Protein 6SCZ (pdb70)

Solvent-accessible surface area: 25961 Å² total; per-residue (Å²): 135,86,30,2,32,4,40,0,48,3,25,7,0,54,76,0,0,133,28,0,60,103,70,3,58,204,13,43,2,2,0,8,0,28,24,67,0,15,18,1,5,15,24,72,0,0,77,14,0,45,60,0,35,7,46,11,0,0,0,0,15,11,109,39,0,52,57,1,41,90,80,55,11,122,20,51,0,1,0,26,11,8,45,49,62,35,82,0,4,70,0,14,118,27,93,4,18,1,0,0,15,36,54,66,18,1,78,42,0,46,117,0,14,84,145,33,56,121,69,0,23,0,1,0,16,3,24,2,10,6,16,14,13,15,4,15,98,89,85,2,52,55,0,0,58,33,0,96,123,5,52,91,133,106,12,5,116,6,36,0,0,2,2,42,1,0,54,23,61,52,17,65,50,82,30,4,46,54,0,8,120,110,0,71,60,10,47,49,74,1,119,145,42,64,3,79,27,86,19,1,3,0,0,13,3,3,2,0,12,31,32,82,102,15,34,47,71,4,0,10,0,5,2,0,0,0,1,6,14,1,10,52,103,109,39,92,39,44,3,45,19,2,4,14,0,21,4,25,0,13,40,26,37,86,7,71,53,55,69,7,0,1,37,12,45,77,54,102,2,106,126,91,5,26,0,0,1,0,1,0,0,9,16,7,3,0,23,38,39,0,24,57,124,2,64,0,9,0,84,61,85,102,0,56,6,7,7,82,3,5,10,6,9,3,2,0,17,6,12,73,37,134,99,62,7,56,78,46,40,75,0,6,0,2,1,31,25,137,132,41,5,6,34,2,49,54,3,0,98,68,31,58,19,48,6,36,13,0,2,12,3,25,48,65,42,10,58,89,27,63,86,114,79,138,44,2,38,4,29,0,40,3,24,6,0,53,74,0,0,108,20,0,98,140,74,9,53,196,17,94,3,2,0,8,0,24,23,70,0,16,14,0,4,14,26,73,0,0,80,23,0,43,66,1,35,8,27,10,0,0,0,0,14,6,110,39,0,50,57,1,42,90,81,55,11,120,20,52,0,1,0,22,7,7,33,56,82,39,74,2,4,62,0,6,106,27,81,5,17,0,0,0,13,36,73,185,30,0,58,76,0,38,114,0,14,87,151,35,66,93,68,0,24,0,1,0,13,2,29,2,13,8,12,13,16,13,6,18,87,86,109,0,40,54,2,0,43,19,0,88,106,2,45,91,130,114,15,8,111,11,28,0,0,2,1,42,0,0,47,24,62,47,20,70,46,75,27,3,47,51,0,9,120,113,0,76,56,7,52,53,40,2,124,127,54,60,9,88,25,84,18,4,2,0,0,12,2,2,1,0,12,32,31,84,103,17,38,50,71,2,0,11,0,4,3,0,0,0,1,7,15,2,14,56,108,110,38,94,38,45,3,48,21,1,5,6,0,26,4,28,0,10,41,37,34,86,4,102,57,54,52,6,0,0,39,11,46,81,54,102,2,109,56,88,7,32,0,0,1,0,2,0,0,9,16,6,2,0,21,40,46,0,25,50,118,1,64,0,12,0,79,63,88,105,0,59,6,7,6,80,3,5,9,7,12,2,1,0,28,4,18,113,167,62,72,11,58,81,47,41,76,0,6,0,2,0,32,25,139,128,40,5,6,34,2,50,57,3,0,98,53,33,57,17,47,7,35,10,0,2,12,4,24,47,65,38,10,58,91,31,58,80,112,88

GO terms:
  GO:0030170 pyridoxal phosphate binding (F, IDA)
  GO:0008784 alanine racemase activity (F, IDA)
  GO:0030632 D-alanine biosynthetic process (P, IDA)
  GO:0009252 peptidoglycan biosynthetic process (P, IDA)
  GO:0005515 protein binding (F, IPI)

Structure (mmCIF, N/CA/C/O backbone):
data_6SCZ
#
_entry.id   6SCZ
#
_cell.length_a   164.178
_cell.length_b   164.178
_cell.length_c   57.742
_cell.angle_alpha   90.000
_cell.angle_beta   90.000
_cell.angle_gamma   90.000
#
_symmetry.space_group_name_H-M   'P 41 21 2'
#
loop_
_entity.id
_entity.type
_entity.pdbx_description
1 polymer 'Alanine racemase'
2 non-polymer GLYCEROL
3 non-polymer 'CALCIUM ION'
4 non-polymer 'CHLORIDE ION'
5 non-polymer 1,2-ETHANEDIOL
6 non-polymer DI(HYDROXYETHYL)ETHER
7 non-polymer 'polyethylene glycol'
8 non-polymer (~{E})-[2-methyl-3-oxidanyl-5-(phosphonooxymethyl)pyridin-4-yl]methylidene-[(4~{R})-3-oxidanylidene-1,2-oxazolidin-4-yl]azanium
9 non-polymer [2-methyl-3-oxidanyl-5-(phosphonooxymethyl)pyridin-4-yl]methyl-(3-oxidanyl-1,2-oxazol-4-yl)azanium
10 non-polymer 2-AMINO-2-HYDROXYMETHYL-PROPANE-1,3-DIOL
11 water water
#
loop_
_atom_site.group_PDB
_atom_site.id
_atom_site.type_symbol
_atom_site.label_atom_id
_atom_site.label_alt_id
_atom_site.label_comp_id
_atom_site.label_asym_id
_atom_site.label_entity_id
_atom_site.label_seq_id
_atom_site.pdbx_PDB_ins_code
_atom_site.Cartn_x
_atom_site.Cartn_y
_atom_site.Cartn_z
_atom_site.occupancy
_atom_site.B_iso_or_equiv
_atom_site.auth_seq_id
_atom_site.auth_comp_id
_atom_site.auth_asym_id
_atom_site.auth_atom_id
_atom_site.pdbx_PDB_model_num
ATOM 1 N N . GLY A 1 12 ? -14.72547 33.41718 16.06045 1.000 57.32529 11 GLY A N 1
ATOM 2 C CA . GLY A 1 12 ? -15.94744 34.01847 15.55378 1.000 56.78838 11 GLY A CA 1
ATOM 3 C C . GLY A 1 12 ? -15.71533 34.77338 14.25824 1.000 55.90143 11 GLY A C 1
ATOM 4 O O . GLY A 1 12 ? -15.86593 35.99127 14.20485 1.000 56.58836 11 GLY A O 1
ATOM 7 N N . LEU A 1 13 ? -15.34199 34.04738 13.20690 1.000 52.91160 12 LEU A N 1
ATOM 8 C CA . LEU A 1 13 ? -15.03133 34.65868 11.92258 1.000 50.06916 12 LEU A CA 1
ATOM 9 C C . LEU A 1 13 ? -16.27633 34.74443 11.04967 1.000 46.95036 12 LEU A C 1
ATOM 10 O O . LEU A 1 13 ? -17.11020 33.83423 11.03283 1.000 46.28449 12 LEU A O 1
ATOM 26 N N . LEU A 1 14 ? -16.38787 35.85318 10.32159 1.000 43.52101 13 LEU A N 1
ATOM 27 C CA . LEU A 1 14 ? -17.50406 36.04341 9.40606 1.000 39.76266 13 LEU A CA 1
ATOM 28 C C . LEU A 1 14 ? -17.40533 35.09297 8.21626 1.000 33.75405 13 LEU A C 1
ATOM 29 O O . LEU A 1 14 ? -18.41468 34.56375 7.73286 1.000 34.59362 13 LEU A O 1
ATOM 45 N N . ALA A 1 15 ? -16.19720 34.87024 7.72777 1.000 27.61648 14 ALA A N 1
ATOM 46 C CA . ALA A 1 15 ? -15.97412 33.95966 6.62076 1.000 23.28440 14 ALA A CA 1
ATOM 47 C C . ALA A 1 15 ? -14.53314 33.49026 6.70969 1.000 22.34217 14 ALA A C 1
ATOM 48 O O . ALA A 1 15 ? -13.68986 34.14257 7.33347 1.000 24.45291 14 ALA A O 1
ATOM 55 N N . GLU A 1 16 ? -14.25365 32.34342 6.10119 1.000 23.07121 15 GLU A N 1
ATOM 56 C CA . GLU A 1 16 ? -12.89327 31.84515 6.16611 1.000 25.17935 15 GLU A CA 1
ATOM 57 C C . GLU A 1 16 ? -12.57691 30.97828 4.95811 1.000 22.97646 15 GLU A C 1
ATOM 58 O O . GLU A 1 16 ? -13.46569 30.39882 4.31968 1.000 22.79221 15 GLU A O 1
ATOM 70 N N . ALA A 1 17 ? -11.28803 30.95329 4.62734 1.000 23.75285 16 ALA A N 1
ATOM 71 C CA . ALA A 1 17 ? -10.71510 30.00601 3.68242 1.000 24.97668 16 ALA A CA 1
ATOM 72 C C . ALA A 1 17 ? -9.91362 29.04694 4.55254 1.000 24.46347 16 ALA A C 1
ATOM 73 O O . ALA A 1 17 ? -8.77054 29.32086 4.93615 1.000 24.76876 16 ALA A O 1
ATOM 80 N N . MET A 1 18 ? -10.54238 27.93067 4.87848 1.000 25.28461 17 MET A N 1
ATOM 81 C CA A MET A 1 18 ? -9.91980 26.92569 5.72581 0.720 25.89522 17 MET A CA 1
ATOM 82 C CA B MET A 1 18 ? -9.94697 26.90617 5.72630 0.280 26.30579 17 MET A CA 1
ATOM 83 C C . MET A 1 18 ? -9.05568 26.00105 4.88448 1.000 25.96627 17 MET A C 1
ATOM 84 O O . MET A 1 18 ? -9.55119 25.31191 3.98793 1.000 26.67426 17 MET A O 1
ATOM 111 N N . VAL A 1 19 ? -7.76049 25.99047 5.18505 1.000 25.97417 18 VAL A N 1
ATOM 112 C CA . VAL A 1 19 ? -6.77951 25.15848 4.50326 1.000 26.71637 18 VAL A CA 1
ATOM 113 C C . VAL A 1 19 ? -6.51728 23.95163 5.38568 1.000 27.95336 18 VAL A C 1
ATOM 114 O O . VAL A 1 19 ? -5.99563 24.08755 6.49804 1.000 30.11412 18 VAL A O 1
ATOM 127 N N . ASP A 1 20 ? -6.85110 22.77000 4.88481 1.000 29.10348 19 ASP A N 1
ATOM 128 C CA . ASP A 1 20 ? -6.64713 21.53316 5.62805 1.000 28.04285 19 ASP A CA 1
ATOM 129 C C . ASP A 1 20 ? -5.22594 21.05864 5.36993 1.000 29.12981 19 ASP A C 1
ATOM 130 O O . ASP A 1 20 ? -4.91698 20.56425 4.28500 1.000 29.55091 19 ASP A O 1
ATOM 139 N N . LEU A 1 21 ? -4.36096 21.20607 6.36120 1.000 30.40101 20 LEU A N 1
ATOM 140 C CA . LEU A 1 21 ? -2.97671 20.79532 6.16723 1.000 30.78264 20 LEU A CA 1
ATOM 141 C C . LEU A 1 21 ? -2.82894 19.27933 6.08977 1.000 30.98004 20 LEU A C 1
ATOM 142 O O . LEU A 1 21 ? -1.82589 18.79779 5.55368 1.000 32.18806 20 LEU A O 1
ATOM 158 N N . GLY A 1 22 ? -3.79478 18.51174 6.60846 1.000 31.78012 21 GLY A N 1
ATOM 159 C CA . GLY A 1 22 ? -3.78350 17.08492 6.35673 1.000 31.66694 21 GLY A CA 1
ATOM 160 C C . GLY A 1 22 ? -4.01422 16.75953 4.89903 1.000 31.85119 21 GLY A C 1
ATOM 161 O O . GLY A 1 22 ? -3.47740 15.77539 4.38524 1.000 32.86709 21 GLY A O 1
ATOM 165 N N . ALA A 1 23 ? -4.82463 17.56696 4.21209 1.000 30.18256 22 ALA A N 1
ATOM 166 C CA . ALA A 1 23 ? -4.96633 17.38383 2.77827 1.000 29.16139 22 ALA A CA 1
ATOM 167 C C . ALA A 1 23 ? -3.66130 17.70870 2.06659 1.000 28.29289 22 ALA A C 1
ATOM 168 O O . ALA A 1 23 ? -3.25513 16.98924 1.15066 1.000 31.30636 22 ALA A O 1
ATOM 175 N N . ILE A 1 24 ? -3.01308 18.81138 2.44421 1.000 28.57447 23 ILE A N 1
ATOM 176 C CA . ILE A 1 24 ? -1.71531 19.14613 1.85082 1.000 29.17455 23 ILE A CA 1
ATOM 177 C C . ILE A 1 24 ? -0.75258 17.97223 1.99284 1.000 29.80621 23 ILE A C 1
ATOM 178 O O . ILE A 1 24 ? -0.09660 17.56142 1.02717 1.000 30.19835 23 ILE A O 1
ATOM 194 N N . GLU A 1 25 ? -0.65517 17.42083 3.20609 1.000 30.55366 24 GLU A N 1
ATOM 195 C CA . GLU A 1 25 ? 0.23327 16.28188 3.45762 1.000 32.18283 24 GLU A CA 1
ATOM 196 C C . GLU A 1 25 ? -0.10866 15.11747 2.54212 1.000 33.00133 24 GLU A C 1
ATOM 197 O O . GLU A 1 25 ? 0.76746 14.53669 1.88908 1.000 33.53559 24 GLU A O 1
ATOM 209 N N . HIS A 1 26 ? -1.39320 14.75665 2.49496 1.000 31.33269 25 HIS A N 1
ATOM 210 C CA . HIS A 1 26 ? -1.83651 13.70292 1.59740 1.000 29.33774 25 HIS A CA 1
ATOM 211 C C . HIS A 1 26 ? -1.39199 13.96609 0.17358 1.000 29.97728 25 HIS A C 1
ATOM 212 O O . HIS A 1 26 ? -0.89172 13.06268 -0.50105 1.000 32.22753 25 HIS A O 1
ATOM 226 N N . ASN A 1 27 ? -1.62295 15.18892 -0.32420 1.000 27.46119 26 ASN A N 1
ATOM 227 C CA . ASN A 1 27 ? -1.33991 15.46382 -1.72320 1.000 27.21906 26 ASN A CA 1
ATOM 228 C C . ASN A 1 27 ? 0.15182 15.38218 -2.00390 1.000 27.31381 26 ASN A C 1
ATOM 229 O O . ASN A 1 27 ? 0.56566 14.92283 -3.07384 1.000 28.81396 26 ASN A O 1
ATOM 240 N N . VAL A 1 28 ? 0.96944 15.81976 -1.05228 1.000 28.69817 27 VAL A N 1
ATOM 241 C CA . VAL A 1 28 ? 2.41550 15.76312 -1.25863 1.000 30.58260 27 VAL A CA 1
ATOM 242 C C . VAL A 1 28 ? 2.89652 14.31388 -1.26593 1.000 31.04846 27 VAL A C 1
ATOM 243 O O . VAL A 1 28 ? 3.75761 13.94431 -2.07259 1.000 32.87235 27 VAL A O 1
ATOM 256 N N . ARG A 1 29 ? 2.32655 13.46319 -0.39965 1.000 31.15900 28 ARG A N 1
ATOM 257 C CA A ARG A 1 29 ? 2.70298 12.05339 -0.41446 0.520 31.25377 28 ARG A CA 1
ATOM 258 C CA B ARG A 1 29 ? 2.67420 12.04226 -0.40404 0.480 30.54052 28 ARG A CA 1
ATOM 259 C C . ARG A 1 29 ? 2.28827 11.38736 -1.72395 1.000 31.79592 28 ARG A C 1
ATOM 260 O O . ARG A 1 29 ? 3.03720 10.56770 -2.26764 1.000 33.35925 28 ARG A O 1
ATOM 301 N N . VAL A 1 30 ? 1.10909 11.73217 -2.25242 1.000 30.73788 29 VAL A N 1
ATOM 302 C CA . VAL A 1 30 ? 0.69253 11.21464 -3.55398 1.000 29.59041 29 VAL A CA 1
ATOM 303 C C . VAL A 1 30 ? 1.66551 11.66112 -4.64442 1.000 30.71159 29 VAL A C 1
ATOM 304 O O . VAL A 1 30 ? 2.05898 10.87658 -5.51791 1.000 31.30637 29 VAL A O 1
ATOM 317 N N . LEU A 1 31 ? 2.03838 12.93920 -4.63538 1.000 31.89328 30 LEU A N 1
ATOM 318 C CA . LEU A 1 31 ? 2.91310 13.43928 -5.68291 1.000 30.26153 30 LEU A CA 1
ATOM 319 C C . LEU A 1 31 ? 4.26939 12.75176 -5.62532 1.000 31.07741 30 LEU A C 1
ATOM 320 O O . LEU A 1 31 ? 4.86931 12.43703 -6.66095 1.000 33.33029 30 LEU A O 1
ATOM 336 N N . ARG A 1 32 ? 4.76076 12.52235 -4.41481 1.000 30.72212 31 ARG A N 1
ATOM 337 C CA . ARG A 1 32 ? 6.04467 11.85440 -4.23624 1.000 33.22503 31 ARG A CA 1
ATOM 338 C C . ARG A 1 32 ? 6.02222 10.42979 -4.76731 1.000 34.41203 31 ARG A C 1
ATOM 339 O O . ARG A 1 32 ? 7.04220 9.92707 -5.26330 1.000 36.40698 31 ARG A O 1
ATOM 352 N N . GLU A 1 33 ? 4.89569 9.73474 -4.60648 1.000 33.92776 32 GLU A N 1
ATOM 353 C CA . GLU A 1 33 ? 4.78865 8.38893 -5.16009 1.000 34.71208 32 GLU A CA 1
ATOM 354 C C . GLU A 1 33 ? 4.89213 8.44482 -6.67343 1.000 35.79113 32 GLU A C 1
ATOM 355 O O . GLU A 1 33 ? 5.65680 7.69495 -7.28973 1.000 37.98612 32 GLU A O 1
ATOM 364 N N . HIS A 1 34 ? 4.14907 9.36616 -7.28893 1.000 32.35915 33 HIS A N 1
ATOM 365 C CA . HIS A 1 34 ? 4.21726 9.50687 -8.73432 1.000 34.13830 33 HIS A CA 1
ATOM 366 C C . HIS A 1 34 ? 5.59685 9.95480 -9.18898 1.000 33.71722 33 HIS A C 1
ATOM 367 O O . HIS A 1 34 ? 5.99190 9.66150 -10.32017 1.000 36.32276 33 HIS A O 1
ATOM 381 N N . ALA A 1 35 ? 6.33169 10.67912 -8.33948 1.000 32.76183 34 ALA A N 1
ATOM 382 C CA . ALA A 1 35 ? 7.63147 11.20578 -8.74188 1.000 33.29874 34 ALA A CA 1
ATOM 383 C C . ALA A 1 35 ? 8.67277 10.09832 -8.92807 1.000 35.12789 34 ALA A C 1
ATOM 384 O O . ALA A 1 35 ? 9.70151 10.32344 -9.57402 1.000 36.46752 34 ALA A O 1
ATOM 391 N N . GLY A 1 36 ? 8.42673 8.91050 -8.40435 1.000 34.61731 35 GLY A N 1
ATOM 392 C CA . GLY A 1 36 ? 9.38090 7.82668 -8.60528 1.000 34.44624 35 GLY A CA 1
ATOM 393 C C . GLY A 1 36 ? 10.75134 8.14220 -8.01463 1.000 35.45951 35 GLY A C 1
ATOM 394 O O . GLY A 1 36 ? 10.89509 8.38409 -6.80199 1.000 34.32780 35 GLY A O 1
ATOM 398 N N . HIS A 1 37 ? 11.78457 8.11288 -8.87781 1.000 35.68058 36 HIS A N 1
ATOM 399 C CA . HIS A 1 37 ? 13.16718 8.34106 -8.46950 1.000 34.73312 36 HIS A CA 1
ATOM 400 C C . HIS A 1 37 ? 13.50884 9.81307 -8.32198 1.000 33.10661 36 HIS A C 1
ATOM 401 O O . HIS A 1 37 ? 14.63642 10.12137 -7.93325 1.000 31.00373 36 HIS A O 1
ATOM 415 N N . ALA A 1 38 ? 12.56879 10.71897 -8.60025 1.000 33.57772 37 ALA A N 1
ATOM 416 C CA . ALA A 1 38 ? 12.81571 12.15733 -8.53982 1.000 33.73036 37 ALA A CA 1
ATOM 417 C C . ALA A 1 38 ? 12.43847 12.73073 -7.17306 1.000 35.33059 37 ALA A C 1
ATOM 418 O O . ALA A 1 38 ? 11.55376 12.21364 -6.48827 1.000 39.02569 37 ALA A O 1
ATOM 425 N N . GLN A 1 39 ? 13.13133 13.79795 -6.77164 1.000 35.29105 38 GLN A N 1
ATOM 426 C CA . GLN A 1 39 ? 12.73834 14.57740 -5.60357 1.000 32.09598 38 GLN A CA 1
ATOM 427 C C . GLN A 1 39 ? 11.69363 15.61836 -6.01021 1.000 31.61431 38 GLN A C 1
ATOM 428 O O . GLN A 1 39 ? 11.44234 15.84747 -7.19491 1.000 33.09080 38 GLN A O 1
ATOM 432 N N . LEU A 1 40 ? 11.12359 16.29402 -5.01518 1.000 30.07994 39 LEU A N 1
ATOM 433 C CA . LEU A 1 40 ? 9.94505 17.13118 -5.22445 1.000 31.23532 39 LEU A CA 1
ATOM 434 C C . LEU A 1 40 ? 10.18869 18.54992 -4.71592 1.000 29.14298 39 LEU A C 1
ATOM 435 O O . LEU A 1 40 ? 10.55017 18.74682 -3.55199 1.000 30.45100 39 LEU A O 1
ATOM 451 N N . MET A 1 41 ? 9.96758 19.53739 -5.58528 1.000 27.49540 40 MET A N 1
ATOM 452 C CA . MET A 1 41 ? 9.99622 20.95012 -5.21995 1.000 24.62929 40 MET A CA 1
ATOM 453 C C . MET A 1 41 ? 8.54986 21.42772 -5.20664 1.000 25.17670 40 MET A C 1
ATOM 454 O O . MET A 1 41 ? 7.89590 21.42453 -6.25153 1.000 26.30314 40 MET A O 1
ATOM 468 N N . ALA A 1 42 ? 8.06830 21.83501 -4.03503 1.000 25.60833 41 ALA A N 1
ATOM 469 C CA . ALA A 1 42 ? 6.69486 22.30853 -3.87665 1.000 25.87415 41 ALA A CA 1
ATOM 470 C C . ALA A 1 42 ? 6.60829 23.77203 -4.27158 1.000 24.19765 41 ALA A C 1
ATOM 471 O O . ALA A 1 42 ? 7.33191 24.60768 -3.72322 1.000 24.66084 41 ALA A O 1
ATOM 478 N N . VAL A 1 43 ? 5.71133 24.09571 -5.19562 1.000 24.27923 42 VAL A N 1
ATOM 479 C CA . VAL A 1 43 ? 5.59723 25.46274 -5.69421 1.000 23.76073 42 VAL A CA 1
ATOM 480 C C . VAL A 1 43 ? 4.60889 26.22779 -4.82224 1.000 23.68970 42 VAL A C 1
ATOM 481 O O . VAL A 1 43 ? 3.42542 25.87666 -4.75303 1.000 25.87150 42 VAL A O 1
ATOM 494 N N . VAL A 1 44 ? 5.10204 27.26355 -4.13972 1.000 23.98708 43 VAL A N 1
ATOM 495 C CA . VAL A 1 44 ? 4.31371 27.99506 -3.15631 1.000 23.28437 43 VAL A CA 1
ATOM 496 C C . VAL A 1 44 ? 4.30000 29.48765 -3.48167 1.000 22.23689 43 VAL A C 1
ATOM 497 O O . VAL A 1 44 ? 4.08064 30.32560 -2.60160 1.000 23.17645 43 VAL A O 1
ATOM 510 N N . LYS A 1 45 ? 4.49116 29.82895 -4.75501 1.000 22.41848 44 LYS A N 1
ATOM 511 C CA . LYS A 1 45 ? 4.36171 31.21338 -5.19262 1.000 20.84988 44 LYS A CA 1
ATOM 512 C C . LYS A 1 45 ? 2.92491 31.70121 -4.97342 1.000 20.56825 44 LYS A C 1
ATOM 513 O O . LYS A 1 45 ? 2.00025 30.91939 -4.69829 1.000 20.64722 44 LYS A O 1
ATOM 532 N N . ALA A 1 46 ? 2.74986 33.02025 -5.11498 1.000 19.68922 45 ALA A N 1
ATOM 533 C CA . ALA A 1 46 ? 1.44649 33.67781 -4.97629 1.000 21.06042 45 ALA A CA 1
ATOM 534 C C . ALA A 1 46 ? 0.82726 33.35264 -3.62003 1.000 20.79987 45 ALA A C 1
ATOM 535 O O . ALA A 1 46 ? -0.36293 33.03929 -3.50612 1.000 20.62353 45 ALA A O 1
ATOM 542 N N . ASP A 1 47 ? 1.66522 33.40466 -2.58411 1.000 22.46585 46 ASP A N 1
ATOM 543 C CA . ASP A 1 47 ? 1.27590 33.06410 -1.21853 1.000 23.69755 46 ASP A CA 1
ATOM 544 C C . ASP A 1 47 ? 0.63314 31.67897 -1.15531 1.000 22.36848 46 ASP A C 1
ATOM 545 O O . ASP A 1 47 ? -0.46591 31.49007 -0.62803 1.000 23.51334 46 ASP A O 1
ATOM 554 N N . GLY A 1 48 ? 1.34142 30.69498 -1.69816 1.000 22.94484 47 GLY A N 1
ATOM 555 C CA . GLY A 1 48 ? 0.83684 29.32610 -1.69971 1.000 21.40785 47 GLY A CA 1
ATOM 556 C C . GLY A 1 48 ? -0.43133 29.15516 -2.51076 1.000 20.80775 47 GLY A C 1
ATOM 557 O O . GLY A 1 48 ? -1.34463 28.43291 -2.08619 1.000 21.47626 47 GLY A O 1
ATOM 561 N N . TYR A 1 49 ? -0.50661 29.79353 -3.68263 1.000 20.68407 48 TYR A N 1
ATOM 562 C CA . TYR A 1 49 ? -1.73593 29.79959 -4.47151 1.000 20.27347 48 TYR A CA 1
ATOM 563 C C . TYR A 1 49 ? -2.91738 30.19156 -3.58927 1.000 19.81554 48 TYR A C 1
ATOM 564 O O . TYR A 1 49 ? -3.99528 29.59510 -3.65669 1.000 19.36022 48 TYR A O 1
ATOM 582 N N . GLY A 1 50 ? -2.70240 31.18443 -2.72839 1.000 20.03399 49 GLY A N 1
ATOM 583 C CA . GLY A 1 50 ? -3.74192 31.67104 -1.84453 1.000 20.87619 49 GLY A CA 1
ATOM 584 C C . GLY A 1 50 ? -3.96124 30.86103 -0.58342 1.000 21.46573 49 GLY A C 1
ATOM 585 O O . GLY A 1 50 ? -4.83578 31.23220 0.22124 1.000 21.35518 49 GLY A O 1
ATOM 589 N N . HIS A 1 51 ? -3.22078 29.75450 -0.39443 1.000 21.90528 50 HIS A N 1
ATOM 590 C CA . HIS A 1 51 ? -3.38927 28.86585 0.75634 1.000 24.29237 50 HIS A CA 1
ATOM 591 C C . HIS A 1 51 ? -2.42806 29.17676 1.90333 1.000 25.12932 50 HIS A C 1
ATOM 592 O O . HIS A 1 51 ? -2.56007 28.58600 2.98255 1.000 25.54252 50 HIS A O 1
ATOM 606 N N . GLY A 1 52 ? -1.47966 30.09001 1.69168 1.000 24.14501 51 GLY A N 1
ATOM 607 C CA . GLY A 1 52 ? -0.46108 30.44555 2.66424 1.000 25.73992 51 GLY A CA 1
ATOM 608 C C . GLY A 1 52 ? 0.86943 29.78470 2.36980 1.000 25.66889 51 GLY A C 1
ATOM 609 O O . GLY A 1 52 ? 1.04048 28.60018 2.66253 1.000 26.63739 51 GLY A O 1
ATOM 613 N N . ALA A 1 53 ? 1.80501 30.53340 1.77403 1.000 26.85321 52 ALA A N 1
ATOM 614 C CA . ALA A 1 53 ? 3.08233 29.95811 1.35820 1.000 25.89524 52 ALA A CA 1
ATOM 615 C C . ALA A 1 53 ? 3.80515 29.29918 2.52476 1.000 27.30854 52 ALA A C 1
ATOM 616 O O . ALA A 1 53 ? 4.30225 28.17390 2.41063 1.000 28.78238 52 ALA A O 1
ATOM 623 N N . THR A 1 54 ? 3.89069 29.99044 3.65293 1.000 28.07178 53 THR A N 1
ATOM 624 C CA . THR A 1 54 ? 4.69618 29.48070 4.75788 1.000 30.05362 53 THR A CA 1
ATOM 625 C C . THR A 1 54 ? 4.08719 28.22009 5.36471 1.000 31.51167 53 THR A C 1
ATOM 626 O O . THR A 1 54 ? 4.78552 27.22036 5.56091 1.000 32.75918 53 THR A O 1
ATOM 637 N N . ARG A 1 55 ? 2.78690 28.23969 5.67396 1.000 31.28796 54 ARG A N 1
ATOM 638 C CA A ARG A 1 55 ? 2.18105 27.06916 6.29951 0.380 31.77488 54 ARG A CA 1
ATOM 639 C CA B ARG A 1 55 ? 2.16804 27.07059 6.29562 0.620 31.53538 54 ARG A CA 1
ATOM 640 C C . ARG A 1 55 ? 2.16178 25.88116 5.34603 1.000 32.00383 54 ARG A C 1
ATOM 641 O O . ARG A 1 55 ? 2.44182 24.74678 5.75677 1.000 31.94593 54 ARG A O 1
ATOM 682 N N . VAL A 1 56 ? 1.85353 26.11594 4.07115 1.000 30.92476 55 VAL A N 1
ATOM 683 C CA . VAL A 1 56 ? 1.90851 25.02045 3.11318 1.000 31.68800 55 VAL A CA 1
ATOM 684 C C . VAL A 1 56 ? 3.34055 24.51344 2.96641 1.000 31.93804 55 VAL A C 1
ATOM 685 O O . VAL A 1 56 ? 3.56899 23.30613 2.85969 1.000 31.90645 55 VAL A O 1
ATOM 698 N N . ALA A 1 57 ? 4.32215 25.42229 2.91289 1.000 31.11690 56 ALA A N 1
ATOM 699 C CA . ALA A 1 57 ? 5.71333 24.99613 2.75333 1.000 31.24586 56 ALA A CA 1
ATOM 700 C C . ALA A 1 57 ? 6.15453 24.08937 3.89996 1.000 31.96435 56 ALA A C 1
ATOM 701 O O . ALA A 1 57 ? 6.77277 23.03807 3.68596 1.000 33.26977 56 ALA A O 1
ATOM 708 N N . GLN A 1 58 ? 5.87912 24.50112 5.13083 1.000 30.23259 57 GLN A N 1
ATOM 709 C CA . GLN A 1 58 ? 6.23620 23.67651 6.27853 1.000 33.44085 57 GLN A CA 1
ATOM 710 C C . GLN A 1 58 ? 5.62233 22.28577 6.19090 1.000 34.22516 57 GLN A C 1
ATOM 711 O O . GLN A 1 58 ? 6.28515 21.28351 6.49494 1.000 33.92248 57 GLN A O 1
ATOM 725 N N . THR A 1 59 ? 4.33888 22.20915 5.82117 1.000 32.78551 58 THR A N 1
ATOM 726 C CA . THR A 1 59 ? 3.66716 20.92068 5.73954 1.000 32.43813 58 THR A CA 1
ATOM 727 C C . THR A 1 59 ? 4.23373 20.06955 4.61206 1.000 35.90428 58 THR A C 1
ATOM 728 O O . THR A 1 59 ? 4.44463 18.85969 4.78135 1.000 37.04917 58 THR A O 1
ATOM 739 N N . ALA A 1 60 ? 4.45694 20.68024 3.44560 1.000 33.68825 59 ALA A N 1
ATOM 740 C CA . ALA A 1 60 ? 4.97343 19.93231 2.30697 1.000 33.37769 59 ALA A CA 1
ATOM 741 C C . ALA A 1 60 ? 6.34775 19.36025 2.62031 1.000 34.29095 59 ALA A C 1
ATOM 742 O O . ALA A 1 60 ? 6.65690 18.22046 2.25333 1.000 34.69099 59 ALA A O 1
ATOM 749 N N . LEU A 1 61 ? 7.18585 20.14298 3.30052 1.000 33.38031 60 LEU A N 1
ATOM 750 C CA . LEU A 1 61 ? 8.52648 19.67102 3.64315 1.000 33.73564 60 LEU A CA 1
ATOM 751 C C . LEU A 1 61 ? 8.47108 18.48947 4.60384 1.000 35.15685 60 LEU A C 1
ATOM 752 O O . LEU A 1 61 ? 9.26396 17.54661 4.48718 1.000 35.83850 60 LEU A O 1
ATOM 768 N N . GLY A 1 62 ? 7.54170 18.52482 5.56167 1.000 35.42004 61 GLY A N 1
ATOM 769 C CA . GLY A 1 62 ? 7.35773 17.40148 6.46593 1.000 38.78096 61 GLY A CA 1
ATOM 770 C C . GLY A 1 62 ? 6.71858 16.19059 5.82115 1.000 40.30219 61 GLY A C 1
ATOM 771 O O . GLY A 1 62 ? 6.83270 15.07999 6.33776 1.000 41.86816 61 GLY A O 1
ATOM 775 N N . ALA A 1 63 ? 6.04220 16.37376 4.70489 1.000 38.49936 62 ALA A N 1
ATOM 776 C CA . ALA A 1 63 ? 5.46416 15.26216 3.97769 1.000 38.32829 62 ALA A CA 1
ATOM 777 C C . ALA A 1 63 ? 6.35325 14.77605 2.85461 1.000 42.79987 62 ALA A C 1
ATOM 778 O O . ALA A 1 63 ? 5.89739 13.99437 2.01451 1.000 45.08961 62 ALA A O 1
ATOM 785 N N . GLY A 1 64 ? 7.59736 15.24698 2.79971 1.000 43.05780 63 GLY A N 1
ATOM 786 C CA . GLY A 1 64 ? 8.59085 14.70515 1.90225 1.000 44.03948 63 GLY A CA 1
ATOM 787 C C . GLY A 1 64 ? 9.04258 15.63197 0.79623 1.000 42.79460 63 GLY A C 1
ATOM 788 O O . GLY A 1 64 ? 9.87640 15.21446 -0.01446 1.000 45.75284 63 GLY A O 1
ATOM 792 N N . ALA A 1 65 ? 8.51276 16.85410 0.70244 1.000 38.68885 64 ALA A N 1
ATOM 793 C CA . ALA A 1 65 ? 9.07591 17.82352 -0.23228 1.000 34.53047 64 ALA A CA 1
ATOM 794 C C . ALA A 1 65 ? 10.52318 18.11876 0.14357 1.000 33.56192 64 ALA A C 1
ATOM 795 O O . ALA A 1 65 ? 10.83329 18.33641 1.31642 1.000 35.16208 64 ALA A O 1
ATOM 802 N N . ALA A 1 66 ? 11.40160 18.16029 -0.86448 1.000 31.68275 65 ALA A N 1
ATOM 803 C CA . ALA A 1 66 ? 12.81210 18.46310 -0.64862 1.000 31.57484 65 ALA A CA 1
ATOM 804 C C . ALA A 1 66 ? 13.10788 19.94729 -0.75304 1.000 29.52197 65 ALA A C 1
ATOM 805 O O . ALA A 1 66 ? 14.01213 20.44256 -0.06516 1.000 30.73262 65 ALA A O 1
ATOM 812 N N . GLU A 1 67 ? 12.36973 20.66511 -1.60053 1.000 28.33234 66 GLU A N 1
ATOM 813 C CA . GLU A 1 67 ? 12.65829 22.06706 -1.87041 1.000 27.01377 66 GLU A CA 1
ATOM 814 C C . GLU A 1 67 ? 11.36587 22.82579 -2.10534 1.000 26.20578 66 GLU A C 1
ATOM 815 O O . GLU A 1 67 ? 10.28499 22.23919 -2.22503 1.000 26.35052 66 GLU A O 1
ATOM 827 N N . LEU A 1 68 ? 11.50276 24.14683 -2.17120 1.000 25.81361 67 LEU A N 1
ATOM 828 C CA . LEU A 1 68 ? 10.39922 25.05695 -2.42622 1.000 23.92129 67 LEU A CA 1
ATOM 829 C C . LEU A 1 68 ? 10.70472 25.90751 -3.64845 1.000 23.22383 67 LEU A C 1
ATOM 830 O O . LEU A 1 68 ? 11.85414 26.29689 -3.87947 1.000 22.46322 67 LEU A O 1
ATOM 846 N N . GLY A 1 69 ? 9.66295 26.19509 -4.41845 1.000 20.95516 68 GLY A N 1
ATOM 847 C CA . GLY A 1 69 ? 9.76924 27.05876 -5.57189 1.000 20.61826 68 GLY A CA 1
ATOM 848 C C . GLY A 1 69 ? 8.82853 28.23996 -5.45974 1.000 19.73133 68 GLY A C 1
ATOM 849 O O . GLY A 1 69 ? 7.65359 28.06038 -5.11943 1.000 20.01555 68 GLY A O 1
ATOM 853 N N . VAL A 1 70 ? 9.33486 29.44492 -5.74440 1.000 19.66026 69 VAL A N 1
ATOM 854 C CA . VAL A 1 70 ? 8.53174 30.65954 -5.77049 1.000 19.94712 69 VAL A CA 1
ATOM 855 C C . VAL A 1 70 ? 8.89487 31.44401 -7.02218 1.000 18.97858 69 VAL A C 1
ATOM 856 O O . VAL A 1 70 ? 9.89445 31.16916 -7.68622 1.000 18.69171 69 VAL A O 1
ATOM 869 N N . ALA A 1 71 ? 8.04562 32.41448 -7.36304 1.000 17.41527 70 ALA A N 1
ATOM 870 C CA . ALA A 1 71 ? 8.37152 33.29680 -8.47502 1.000 16.54937 70 ALA A CA 1
ATOM 871 C C . ALA A 1 71 ? 9.48365 34.25962 -8.08642 1.000 17.31262 70 ALA A C 1
ATOM 872 O O . ALA A 1 71 ? 10.54213 34.29574 -8.71846 1.000 19.64444 70 ALA A O 1
ATOM 879 N N . THR A 1 72 ? 9.27566 35.04849 -7.04545 1.000 16.97046 71 THR A N 1
ATOM 880 C CA . THR A 1 72 ? 10.15247 36.18659 -6.81303 1.000 19.06545 71 THR A CA 1
ATOM 881 C C . THR A 1 72 ? 11.05438 35.99727 -5.60688 1.000 21.01040 71 THR A C 1
ATOM 882 O O . THR A 1 72 ? 10.72937 35.28122 -4.65440 1.000 19.03913 71 THR A O 1
ATOM 893 N N . VAL A 1 73 ? 12.17495 36.71740 -5.64472 1.000 19.91291 72 VAL A N 1
ATOM 894 C CA . VAL A 1 73 ? 13.03554 36.80239 -4.47521 1.000 19.77080 72 VAL A CA 1
ATOM 895 C C . VAL A 1 73 ? 12.24672 37.31753 -3.27727 1.000 21.43152 72 VAL A C 1
ATOM 896 O O . VAL A 1 73 ? 12.42830 36.84497 -2.15007 1.000 22.05000 72 VAL A O 1
ATOM 909 N N . ASP A 1 74 ? 11.34119 38.27479 -3.49655 1.000 21.73946 73 ASP A N 1
ATOM 910 C CA . ASP A 1 74 ? 10.53758 38.75960 -2.38093 1.000 24.52661 73 ASP A CA 1
ATOM 911 C C . ASP A 1 74 ? 9.77730 37.61566 -1.72208 1.000 23.67917 73 ASP A C 1
ATOM 912 O O . ASP A 1 74 ? 9.71847 37.52794 -0.49297 1.000 25.42934 73 ASP A O 1
ATOM 921 N N . GLU A 1 75 ? 9.18518 36.72952 -2.52319 1.000 23.33699 74 GLU A N 1
ATOM 922 C CA . GLU A 1 75 ? 8.48767 35.58547 -1.95569 1.000 21.26047 74 GLU A CA 1
ATOM 923 C C . GLU A 1 75 ? 9.43971 34.68589 -1.18428 1.000 22.48425 74 GLU A C 1
ATOM 924 O O . GLU A 1 75 ? 9.09124 34.16848 -0.11571 1.000 22.62639 74 GLU A O 1
ATOM 936 N N . ALA A 1 76 ? 10.65029 34.49329 -1.70874 1.000 21.61052 75 ALA A N 1
ATOM 937 C CA . ALA A 1 76 ? 11.64457 33.68299 -1.01117 1.000 23.52388 75 ALA A CA 1
ATOM 938 C C . ALA A 1 76 ? 12.04990 34.32030 0.31240 1.000 24.38977 75 ALA A C 1
ATOM 939 O O . ALA A 1 76 ? 12.22835 33.62783 1.32338 1.000 24.49504 75 ALA A O 1
ATOM 946 N N . LEU A 1 77 ? 12.23657 35.63692 0.31686 1.000 24.22395 76 LEU A N 1
ATOM 947 C CA . LEU A 1 77 ? 12.63566 36.30744 1.54347 1.000 25.45042 76 LEU A CA 1
ATOM 948 C C . LEU A 1 77 ? 11.53935 36.22599 2.59559 1.000 26.80584 76 LEU A C 1
ATOM 949 O O . LEU A 1 77 ? 11.83983 36.15935 3.79228 1.000 27.88755 76 LEU A O 1
ATOM 965 N N . ALA A 1 78 ? 10.26880 36.22653 2.17352 1.000 26.75848 77 ALA A N 1
ATOM 966 C CA . ALA A 1 78 ? 9.18316 36.07761 3.13291 1.000 27.30063 77 ALA A CA 1
ATOM 967 C C . ALA A 1 78 ? 9.21741 34.70307 3.78409 1.000 27.61648 77 ALA A C 1
ATOM 968 O O . ALA A 1 78 ? 9.00599 34.58067 4.99646 1.000 28.86134 77 ALA A O 1
ATOM 975 N N . LEU A 1 79 ? 9.51255 33.65912 3.00718 1.000 27.77700 78 LEU A N 1
ATOM 976 C CA . LEU A 1 79 ? 9.66947 32.33211 3.59602 1.000 27.26118 78 LEU A CA 1
ATOM 977 C C . LEU A 1 79 ? 10.83691 32.31534 4.57528 1.000 29.21665 78 LEU A C 1
ATOM 978 O O . LEU A 1 79 ? 10.71542 31.82369 5.70372 1.000 30.69578 78 LEU A O 1
ATOM 994 N N . ARG A 1 80 ? 11.98302 32.85361 4.15775 1.000 29.02455 79 ARG A N 1
ATOM 995 C CA . ARG A 1 80 ? 13.14108 32.89041 5.04307 1.000 29.76937 79 ARG A CA 1
ATOM 996 C C . ARG A 1 80 ? 12.83256 33.66463 6.31777 1.000 32.80130 79 ARG A C 1
ATOM 997 O O . ARG A 1 80 ? 13.23573 33.25787 7.41268 1.000 34.53044 79 ARG A O 1
ATOM 1018 N N . ALA A 1 81 ? 12.12849 34.79275 6.19648 1.000 34.63837 80 ALA A N 1
ATOM 1019 C CA . ALA A 1 81 ? 11.78803 35.57109 7.38196 1.000 36.26224 80 ALA A CA 1
ATOM 1020 C C . ALA A 1 81 ? 10.89577 34.77756 8.33020 1.000 36.00694 80 ALA A C 1
ATOM 1021 O O . ALA A 1 81 ? 10.91039 35.01241 9.54391 1.000 35.65427 80 ALA A O 1
ATOM 1028 N N . ASP A 1 82 ? 10.12094 33.83441 7.80344 1.000 37.00707 81 ASP A N 1
ATOM 1029 C CA . ASP A 1 82 ? 9.25048 32.99801 8.61596 1.000 36.89653 81 ASP A CA 1
ATOM 1030 C C . ASP A 1 82 ? 9.96135 31.77994 9.18127 1.000 38.29143 81 ASP A C 1
ATOM 1031 O O . ASP A 1 82 ? 9.30407 30.91431 9.77019 1.000 40.08111 81 ASP A O 1
ATOM 1040 N N . GLY A 1 83 ? 11.28017 31.68980 9.01870 1.000 37.45186 82 GLY A N 1
ATOM 1041 C CA . GLY A 1 83 ? 12.03540 30.60892 9.60572 1.000 35.41741 82 GLY A CA 1
ATOM 1042 C C . GLY A 1 83 ? 12.26835 29.41703 8.71059 1.000 36.92020 82 GLY A C 1
ATOM 1043 O O . GLY A 1 83 ? 12.87316 28.43575 9.16582 1.000 38.14403 82 GLY A O 1
ATOM 1047 N N . ILE A 1 84 ? 11.80974 29.46007 7.45994 1.000 34.38835 83 ILE A N 1
ATOM 1048 C CA . ILE A 1 84 ? 12.07378 28.36821 6.53733 1.000 36.21223 83 ILE A CA 1
ATOM 1049 C C . ILE A 1 84 ? 13.55812 28.36943 6.20824 1.000 36.30172 83 ILE A C 1
ATOM 1050 O O . ILE A 1 84 ? 14.11639 29.40779 5.83525 1.000 36.40436 83 ILE A O 1
ATOM 1066 N N . THR A 1 85 ? 14.20873 27.21064 6.35932 1.000 35.68586 84 THR A N 1
ATOM 1067 C CA . THR A 1 85 ? 15.62330 27.05384 6.02354 1.000 35.15686 84 THR A CA 1
ATOM 1068 C C . THR A 1 85 ? 15.85800 26.13506 4.83358 1.000 35.32792 84 THR A C 1
ATOM 1069 O O . THR A 1 85 ? 16.99158 26.04728 4.35004 1.000 35.79113 84 THR A O 1
ATOM 1080 N N . ALA A 1 86 ? 14.82377 25.46002 4.34698 1.000 32.97765 85 ALA A N 1
ATOM 1081 C CA . ALA A 1 86 ? 14.96447 24.53282 3.24570 1.000 32.15121 85 ALA A CA 1
ATOM 1082 C C . ALA A 1 86 ? 15.34254 25.27536 1.97362 1.000 28.95348 85 ALA A C 1
ATOM 1083 O O . ALA A 1 86 ? 15.20135 26.49730 1.89314 1.000 29.86673 85 ALA A O 1
ATOM 1090 N N . PRO A 1 87 ? 15.80404 24.55871 0.95004 1.000 28.77450 86 PRO A N 1
ATOM 1091 C CA . PRO A 1 87 ? 16.13747 25.22977 -0.31059 1.000 27.23749 86 PRO A CA 1
ATOM 1092 C C . PRO A 1 87 ? 14.91889 25.92087 -0.89840 1.000 26.49264 86 PRO A C 1
ATOM 1093 O O . PRO A 1 87 ? 13.81448 25.37397 -0.88906 1.000 27.09798 86 PRO A O 1
ATOM 1104 N N . VAL A 1 88 ? 15.12831 27.14953 -1.37152 1.000 24.73456 87 VAL A N 1
ATOM 1105 C CA . VAL A 1 88 ? 14.10377 27.94565 -2.03571 1.000 24.17132 87 VAL A CA 1
ATOM 1106 C C . VAL A 1 88 ? 14.69594 28.49649 -3.31977 1.000 22.01580 87 VAL A C 1
ATOM 1107 O O . VAL A 1 88 ? 15.74951 29.14288 -3.28829 1.000 22.67903 87 VAL A O 1
ATOM 1120 N N . LEU A 1 89 ? 14.01870 28.23633 -4.43709 1.000 21.88157 88 LEU A N 1
ATOM 1121 C CA . LEU A 1 89 ? 14.40299 28.71519 -5.75776 1.000 19.14705 88 LEU A CA 1
ATOM 1122 C C . LEU A 1 89 ? 13.40446 29.76652 -6.22709 1.000 18.76806 88 LEU A C 1
ATOM 1123 O O . LEU A 1 89 ? 12.19301 29.52446 -6.19952 1.000 18.98911 88 LEU A O 1
ATOM 1139 N N . ALA A 1 90 ? 13.91028 30.90896 -6.68908 1.000 18.50748 89 ALA A N 1
ATOM 1140 C CA . ALA A 1 90 ? 13.10107 31.96937 -7.28129 1.000 17.77056 89 ALA A CA 1
ATOM 1141 C C . ALA A 1 90 ? 13.48159 32.14693 -8.74796 1.000 18.09690 89 ALA A C 1
ATOM 1142 O O . ALA A 1 90 ? 14.67063 32.17585 -9.08765 1.000 18.29166 89 ALA A O 1
ATOM 1149 N N . TRP A 1 91 ? 12.47260 32.29410 -9.61631 1.000 17.50474 90 TRP A N 1
ATOM 1150 C CA . TRP A 1 91 ? 12.71277 32.27490 -11.05101 1.000 16.78097 90 TRP A CA 1
ATOM 1151 C C . TRP A 1 91 ? 12.13680 33.42894 -11.86173 1.000 17.52578 90 TRP A C 1
ATOM 1152 O O . TRP A 1 91 ? 12.25533 33.39202 -13.09393 1.000 18.43904 90 TRP A O 1
ATOM 1173 N N . LEU A 1 92 ? 11.51855 34.43702 -11.24126 1.000 17.67844 91 LEU A N 1
ATOM 1174 C CA . LEU A 1 92 ? 11.02661 35.60651 -11.97376 1.000 19.27598 91 LEU A CA 1
ATOM 1175 C C . LEU A 1 92 ? 11.59121 36.87645 -11.34416 1.000 17.75479 91 LEU A C 1
ATOM 1176 O O . LEU A 1 92 ? 11.22358 37.23617 -10.22473 1.000 19.97869 91 LEU A O 1
ATOM 1192 N N . HIS A 1 93 ? 12.48175 37.55758 -12.05947 1.000 17.91794 92 HIS A N 1
ATOM 1193 C CA . HIS A 1 93 ? 13.19141 38.70847 -11.51617 1.000 19.29444 92 HIS A CA 1
ATOM 1194 C C . HIS A 1 93 ? 13.02099 39.90524 -12.43665 1.000 22.02369 92 HIS A C 1
ATOM 1195 O O . HIS A 1 93 ? 13.23883 39.78443 -13.65209 1.000 23.09749 92 HIS A O 1
ATOM 1209 N N . PRO A 1 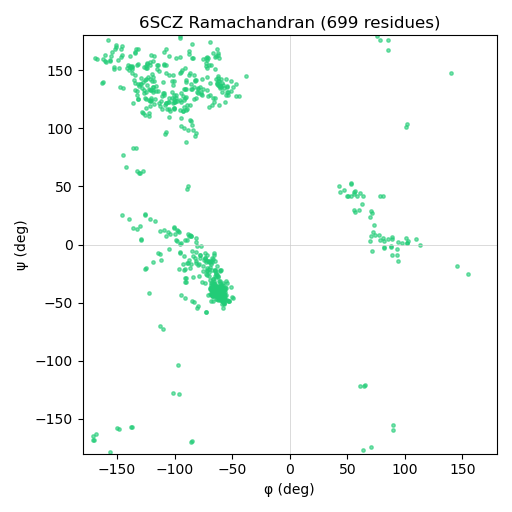94 ? 12.69973 41.07272 -11.88910 1.000 24.97406 93 PRO A N 1
ATOM 1210 C CA . PRO A 1 94 ? 12.63219 42.27134 -12.71129 1.000 27.15326 93 PRO A CA 1
ATOM 1211 C C . PRO A 1 94 ? 14.00752 42.70655 -13.16082 1.000 28.12968 93 PRO A C 1
ATOM 1212 O O . PRO A 1 94 ? 15.01782 42.41693 -12.49481 1.000 26.47949 93 PRO A O 1
ATOM 1223 N N . PRO A 1 95 ? 14.10621 43.41776 -14.28659 1.000 27.92443 94 PRO A N 1
ATOM 1224 C CA . PRO A 1 95 ? 15.41863 43.85773 -14.77727 1.000 29.29035 94 PRO A CA 1
ATOM 1225 C C . PRO A 1 95 ? 16.08695 44.79853 -13.79126 1.000 29.82463 94 PRO A C 1
ATOM 1226 O O . PRO A 1 95 ? 15.42800 45.60206 -13.12989 1.000 28.53237 94 PRO A O 1
ATOM 1237 N N . GLY A 1 96 ? 17.41517 44.70119 -13.70616 1.000 30.08783 95 GLY A N 1
ATOM 1238 C CA . GLY A 1 96 ? 18.15627 45.55024 -12.79380 1.000 31.44061 95 GLY A CA 1
ATOM 1239 C C . GLY A 1 96 ? 18.03432 45.18676 -11.33154 1.000 32.63812 95 GLY A C 1
ATOM 1240 O O . GLY A 1 96 ? 18.49740 45.94739 -10.47753 1.000 33.46979 95 GLY A O 1
ATOM 1244 N N . ILE A 1 97 ? 17.41562 44.05047 -11.01162 1.000 31.53799 96 ILE A N 1
ATOM 1245 C CA . ILE A 1 97 ? 17.30600 43.63243 -9.62443 1.000 30.29310 96 ILE A CA 1
ATOM 1246 C C . ILE A 1 97 ? 18.68731 43.56681 -8.99515 1.000 29.81411 96 ILE A C 1
ATOM 1247 O O . ILE A 1 97 ? 19.67267 43.16514 -9.63000 1.000 31.57747 96 ILE A O 1
ATOM 1263 N N . ASP A 1 98 ? 18.76390 43.96309 -7.73338 1.000 30.80369 97 ASP A N 1
ATOM 1264 C CA . ASP A 1 98 ? 19.93563 43.69715 -6.91246 1.000 30.87476 97 ASP A CA 1
ATOM 1265 C C . ASP A 1 98 ? 19.76643 42.31844 -6.27711 1.000 28.44551 97 ASP A C 1
ATOM 1266 O O . ASP A 1 98 ? 18.96110 42.14293 -5.35874 1.000 27.38486 97 ASP A O 1
ATOM 1275 N N . PHE A 1 99 ? 20.53090 41.34477 -6.75480 1.000 24.80824 98 PHE A N 1
ATOM 1276 C CA . PHE A 1 99 ? 20.45286 39.98726 -6.23574 1.000 23.53178 98 PHE A CA 1
ATOM 1277 C C . PHE A 1 99 ? 21.15021 39.81713 -4.88626 1.000 22.95540 98 PHE A C 1
ATOM 1278 O O . PHE A 1 99 ? 21.15280 38.70597 -4.34279 1.000 22.17634 98 PHE A O 1
ATOM 1295 N N . GLY A 1 100 ? 21.76609 40.85920 -4.33479 1.000 24.36081 99 GLY A N 1
ATOM 1296 C CA . GLY A 1 100 ? 22.52678 40.70567 -3.11502 1.000 25.21090 99 GLY A CA 1
ATOM 1297 C C . GLY A 1 100 ? 21.70386 40.13872 -1.97352 1.000 23.55547 99 GLY A C 1
ATOM 1298 O O . GLY A 1 100 ? 22.11063 39.17804 -1.31481 1.000 23.31069 99 GLY A O 1
ATOM 1302 N N . PRO A 1 101 ? 20.53144 40.72210 -1.70093 1.000 24.06604 100 PRO A N 1
ATOM 1303 C CA . PRO A 1 101 ? 19.71613 40.18845 -0.59532 1.000 22.80537 100 PRO A CA 1
ATOM 1304 C C . PRO A 1 101 ? 19.38289 38.72040 -0.77826 1.000 22.39216 100 PRO A C 1
ATOM 1305 O O . PRO A 1 101 ? 19.42935 37.94997 0.18525 1.000 23.63704 100 PRO A O 1
ATOM 1316 N N . ALA A 1 102 ? 19.08783 38.30216 -2.00853 1.000 21.59732 101 ALA A N 1
ATOM 1317 C CA . ALA A 1 102 ? 18.87849 36.88517 -2.27763 1.000 20.40246 101 ALA A CA 1
ATOM 1318 C C . ALA A 1 102 ? 20.10327 36.07624 -1.88212 1.000 21.64208 101 ALA A C 1
ATOM 1319 O O . ALA A 1 102 ? 19.99623 35.04126 -1.21710 1.000 23.37648 101 ALA A O 1
ATOM 1326 N N . LEU A 1 103 ? 21.28582 36.53954 -2.27758 1.000 22.22636 102 LEU A N 1
ATOM 1327 C CA . LEU A 1 103 ? 22.48913 35.77281 -1.98322 1.000 22.48165 102 LEU A CA 1
ATOM 1328 C C . LEU A 1 103 ? 22.70540 35.66127 -0.48472 1.000 24.67664 102 LEU A C 1
ATOM 1329 O O . LEU A 1 103 ? 23.05975 34.59083 0.02670 1.000 25.62411 102 LEU A O 1
ATOM 1345 N N . LEU A 1 104 ? 22.50109 36.76349 0.23379 1.000 24.27661 103 LEU A N 1
ATOM 1346 C CA . LEU A 1 104 ? 22.74497 36.77279 1.66535 1.000 26.00838 103 LEU A CA 1
ATOM 1347 C C . LEU A 1 104 ? 21.72241 35.94883 2.42826 1.000 24.15553 103 LEU A C 1
ATOM 1348 O O . LEU A 1 104 ? 22.02724 35.47718 3.52545 1.000 24.93719 103 LEU A O 1
ATOM 1364 N N . ALA A 1 105 ? 20.53902 35.73839 1.85957 1.000 25.56097 104 ALA A N 1
ATOM 1365 C CA . ALA A 1 105 ? 19.49229 34.95800 2.49689 1.000 25.87152 104 ALA A CA 1
ATOM 1366 C C . ALA A 1 105 ? 19.44752 33.52478 1.98873 1.000 25.79257 104 ALA A C 1
ATOM 1367 O O . ALA A 1 105 ? 18.46474 32.81850 2.23607 1.000 27.02428 104 ALA A O 1
ATOM 1374 N N . ASP A 1 106 ? 20.47558 33.09117 1.26331 1.000 25.10829 105 ASP A N 1
ATOM 1375 C CA . ASP A 1 106 ? 20.56786 31.72112 0.77242 1.000 26.50844 105 ASP A CA 1
ATOM 1376 C C . ASP A 1 106 ? 19.37970 31.35587 -0.11780 1.000 24.87404 105 ASP A C 1
ATOM 1377 O O . ASP A 1 106 ? 18.83813 30.25134 -0.03914 1.000 25.44779 105 ASP A O 1
ATOM 1386 N N . VAL A 1 107 ? 18.98698 32.28293 -0.98845 1.000 23.42651 106 VAL A N 1
ATOM 1387 C CA . VAL A 1 107 ? 17.92855 32.06547 -1.97012 1.000 22.11318 106 VAL A CA 1
ATOM 1388 C C . VAL A 1 107 ? 18.58205 31.63754 -3.27359 1.000 21.60260 106 VAL A C 1
ATOM 1389 O O . VAL A 1 107 ? 19.45157 32.34518 -3.80019 1.000 22.09212 106 VAL A O 1
ATOM 1402 N N . GLN A 1 108 ? 18.16591 30.48621 -3.79370 1.000 21.94473 107 GLN A N 1
ATOM 1403 C CA . GLN A 1 108 ? 18.62410 30.06335 -5.10521 1.000 21.89736 107 GLN A CA 1
ATOM 1404 C C . GLN A 1 108 ? 17.98566 30.92842 -6.17515 1.000 18.89964 107 GLN A C 1
ATOM 1405 O O . GLN A 1 108 ? 16.82305 31.32633 -6.06072 1.000 20.39455 107 GLN A O 1
ATOM 1419 N N . VAL A 1 109 ? 18.75394 31.21382 -7.21988 1.000 18.09428 108 VAL A N 1
ATOM 1420 C CA . VAL A 1 109 ? 18.32853 32.09096 -8.29576 1.000 18.99440 108 VAL A CA 1
ATOM 1421 C C . VAL A 1 109 ? 18.35738 31.31859 -9.60571 1.000 19.13125 108 VAL A C 1
ATOM 1422 O O . VAL A 1 109 ? 19.40899 30.79858 -10.00296 1.000 19.91553 108 VAL A O 1
ATOM 1435 N N . ALA A 1 110 ? 17.20838 31.27801 -10.28873 1.000 18.43115 109 ALA A N 1
ATOM 1436 C CA . ALA A 1 110 ? 17.11915 30.82340 -11.67131 1.000 18.44696 109 ALA A CA 1
ATOM 1437 C C . ALA A 1 110 ? 17.27561 32.02553 -12.59141 1.000 19.07071 109 ALA A C 1
ATOM 1438 O O . ALA A 1 110 ? 16.54167 33.01375 -12.45948 1.000 19.32336 109 ALA A O 1
ATOM 1445 N N . VAL A 1 111 ? 18.24937 31.94912 -13.49767 1.000 19.28390 110 VAL A N 1
ATOM 1446 C CA . VAL A 1 111 ? 18.49303 32.98494 -14.48912 1.000 18.27325 110 VAL A CA 1
ATOM 1447 C C . VAL A 1 111 ? 17.88110 32.54481 -15.80994 1.000 20.11293 110 VAL A C 1
ATOM 1448 O O . VAL A 1 111 ? 17.95168 31.36667 -16.18136 1.000 19.88922 110 VAL A O 1
ATOM 1461 N N . SER A 1 112 ? 17.28189 33.49832 -16.52222 1.000 19.94188 111 SER A N 1
ATOM 1462 C CA A SER A 1 112 ? 16.61033 33.21546 -17.78418 0.510 19.70764 111 SER A CA 1
ATOM 1463 C CA B SER A 1 112 ? 16.58961 33.24380 -17.77786 0.490 19.76027 111 SER A CA 1
ATOM 1464 C C . SER A 1 112 ? 17.21345 33.98183 -18.95258 1.000 19.59183 111 SER A C 1
ATOM 1465 O O . SER A 1 112 ? 16.63605 33.97761 -20.04291 1.000 20.53403 111 SER A O 1
ATOM 1480 N N . SER A 1 113 ? 18.36261 34.62292 -18.75590 1.000 20.37349 112 SER A N 1
ATOM 1481 C CA . SER A 1 113 ? 19.05061 35.32385 -19.82765 1.000 21.05778 112 SER A CA 1
ATOM 1482 C C . SER A 1 113 ? 20.50305 35.52587 -19.43754 1.000 20.26032 112 SER A C 1
ATOM 1483 O O . SER A 1 113 ? 20.87213 35.46073 -18.25810 1.000 18.68647 112 SER A O 1
ATOM 1491 N N . LEU A 1 114 ? 21.31733 35.82101 -20.45234 1.000 21.69733 113 LEU A N 1
ATOM 1492 C CA . LEU A 1 114 ? 22.71653 36.14654 -20.19519 1.000 20.97883 113 LEU A CA 1
ATOM 1493 C C . LEU A 1 114 ? 22.84541 37.44843 -19.41657 1.000 21.73682 113 LEU A C 1
ATOM 1494 O O . LEU A 1 114 ? 23.67415 37.55009 -18.50410 1.000 21.40257 113 LEU A O 1
ATOM 1510 N N . ARG A 1 115 ? 22.02532 38.44804 -19.75355 1.000 22.77641 114 ARG A N 1
ATOM 1511 C CA . ARG A 1 115 ? 22.02414 39.70135 -19.00740 1.000 24.73192 114 ARG A CA 1
ATOM 1512 C C . ARG A 1 115 ? 21.70032 39.46817 -17.53827 1.000 23.49230 114 ARG A C 1
ATOM 1513 O O . ARG A 1 115 ? 22.30728 40.08143 -16.65643 1.000 24.97668 114 ARG A O 1
ATOM 1517 N N . GLN A 1 116 ? 20.74838 38.58124 -17.25608 1.000 20.89200 115 GLN A N 1
ATOM 1518 C CA . GLN A 1 116 ? 20.39883 38.30777 -15.87150 1.000 21.59470 115 GLN A CA 1
ATOM 1519 C C . GLN A 1 116 ? 21.53220 37.58747 -15.15713 1.000 20.79461 115 GLN A C 1
ATOM 1520 O O . GLN A 1 116 ? 21.78904 37.83617 -13.97379 1.000 22.71850 115 GLN A O 1
ATOM 1534 N N . LEU A 1 117 ? 22.23530 36.70063 -15.85717 1.000 20.91567 116 LEU A N 1
ATOM 1535 C CA . LEU A 1 117 ? 23.40508 36.08931 -15.24344 1.000 22.52639 116 LEU A CA 1
ATOM 1536 C C . LEU A 1 117 ? 24.44482 37.14936 -14.91100 1.000 22.72642 116 LEU A C 1
ATOM 1537 O O . LEU A 1 117 ? 25.03781 37.12785 -13.82833 1.000 21.98686 116 LEU A O 1
ATOM 1553 N N . ASP A 1 118 ? 24.66200 38.09892 -15.81977 1.000 23.34491 117 ASP A N 1
ATOM 1554 C CA . ASP A 1 118 ? 25.59773 39.18227 -15.53265 1.000 23.66339 117 ASP A CA 1
ATOM 1555 C C . ASP A 1 118 ? 25.18004 39.96211 -14.28876 1.000 23.53178 117 ASP A C 1
ATOM 1556 O O . ASP A 1 118 ? 26.02317 40.31501 -13.45812 1.000 24.38449 117 ASP A O 1
ATOM 1565 N N . GLU A 1 119 ? 23.88481 40.25609 -14.14389 1.000 23.31859 118 GLU A N 1
ATOM 1566 C CA . GLU A 1 119 ? 23.42240 40.92049 -12.92449 1.000 22.86063 118 GLU A CA 1
ATOM 1567 C C . GLU A 1 119 ? 23.74136 40.08883 -11.69126 1.000 21.60523 118 GLU A C 1
ATOM 1568 O O . GLU A 1 119 ? 24.14413 40.62123 -10.64880 1.000 22.26846 118 GLU A O 1
ATOM 1580 N N . LEU A 1 120 ? 23.55674 38.77948 -11.79071 1.000 22.10529 119 LEU A N 1
ATOM 1581 C CA . LEU A 1 120 ? 23.79079 37.91837 -10.64630 1.000 23.11066 119 LEU A CA 1
ATOM 1582 C C . LEU A 1 120 ? 25.26611 37.87600 -10.29590 1.000 23.17647 119 LEU A C 1
ATOM 1583 O O . LEU A 1 120 ? 25.63605 37.94143 -9.11903 1.000 22.92906 119 LEU A O 1
ATOM 1599 N N . LEU A 1 121 ? 26.12540 37.77413 -11.30362 1.000 23.61073 120 LEU A N 1
ATOM 1600 C CA . LEU A 1 121 ? 27.55051 37.73364 -11.01768 1.000 24.34502 120 LEU A CA 1
ATOM 1601 C C . LEU A 1 121 ? 28.04854 39.06766 -10.48846 1.000 24.47136 120 LEU A C 1
ATOM 1602 O O . LEU A 1 121 ? 28.96696 39.09290 -9.66872 1.000 26.08733 120 LEU A O 1
ATOM 1618 N N . HIS A 1 122 ? 27.47392 40.17995 -10.95119 1.000 25.83731 121 HIS A N 1
ATOM 1619 C CA . HIS A 1 122 ? 27.78680 41.46900 -10.34338 1.000 27.76650 121 HIS A CA 1
ATOM 1620 C C . HIS A 1 122 ? 27.46444 41.45545 -8.85049 1.000 28.12969 121 HIS A C 1
ATOM 1621 O O . HIS A 1 122 ? 28.25329 41.94770 -8.03721 1.000 28.84292 121 HIS A O 1
ATOM 1635 N N . ALA A 1 123 ? 26.31721 40.87348 -8.47014 1.000 27.50067 122 ALA A N 1
ATOM 1636 C CA . ALA A 1 123 ? 25.95520 40.76987 -7.05698 1.000 26.96377 122 ALA A CA 1
ATOM 1637 C C . ALA A 1 123 ? 26.88564 39.82523 -6.30220 1.000 27.09009 122 ALA A C 1
ATOM 1638 O O . ALA A 1 123 ? 27.20588 40.06597 -5.13005 1.000 27.99019 122 ALA A O 1
ATOM 1645 N N . VAL A 1 124 ? 27.32261 38.73725 -6.93931 1.000 26.01365 123 VAL A N 1
ATOM 1646 C CA . VAL A 1 124 ? 28.29777 37.86874 -6.28360 1.000 24.74244 123 VAL A CA 1
ATOM 1647 C C . VAL A 1 124 ? 29.56999 38.64685 -5.99471 1.000 26.22421 123 VAL A C 1
ATOM 1648 O O . VAL A 1 124 ? 30.16084 38.53540 -4.91049 1.000 27.35591 123 VAL A O 1
ATOM 1661 N N . ARG A 1 125 ? 29.99574 39.47239 -6.94849 1.000 29.28509 124 ARG A N 1
ATOM 1662 C CA . ARG A 1 125 ? 31.19703 40.27048 -6.73582 1.000 31.41957 124 ARG A CA 1
ATOM 1663 C C . ARG A 1 125 ? 31.02171 41.24911 -5.57515 1.000 35.05421 124 ARG A C 1
ATOM 1664 O O . ARG A 1 125 ? 31.93025 41.40577 -4.74945 1.000 36.27802 124 ARG A O 1
ATOM 1668 N N . ARG A 1 126 ? 29.85994 41.90810 -5.48541 1.000 37.67557 125 ARG A N 1
ATOM 1669 C CA . ARG A 1 126 ? 29.64857 42.92544 -4.45357 1.000 41.24178 125 ARG A CA 1
ATOM 1670 C C . ARG A 1 126 ? 29.56704 42.31855 -3.05772 1.000 40.52064 125 ARG A C 1
ATOM 1671 O O . ARG A 1 126 ? 30.03486 42.92364 -2.08721 1.000 42.79458 125 ARG A O 1
ATOM 1692 N N . THR A 1 127 ? 28.95133 41.14217 -2.93103 1.000 36.83075 126 THR A N 1
ATOM 1693 C CA . THR A 1 127 ? 28.70960 40.52147 -1.63494 1.000 34.13830 126 THR A CA 1
ATOM 1694 C C . THR A 1 127 ? 29.76571 39.50050 -1.23758 1.000 32.91973 126 THR A C 1
ATOM 1695 O O . THR A 1 127 ? 29.89585 39.19596 -0.04422 1.000 32.25123 126 THR A O 1
ATOM 1706 N N . GLY A 1 128 ? 30.50500 38.95893 -2.19932 1.000 31.13532 127 GLY A N 1
ATOM 1707 C CA . GLY A 1 128 ? 31.40137 37.85834 -1.91811 1.000 32.01437 127 GLY A CA 1
ATOM 1708 C C . GLY A 1 128 ? 30.72236 36.55169 -1.58470 1.000 33.60402 127 GLY A C 1
ATOM 1709 O O . GLY A 1 128 ? 31.33395 35.69858 -0.93704 1.000 35.29107 127 GLY A O 1
ATOM 1713 N N . ARG A 1 129 ? 29.48114 36.35253 -2.02074 1.000 31.87751 128 ARG A N 1
ATOM 1714 C CA A ARG A 1 129 ? 28.71018 35.16311 -1.68258 0.650 32.33019 128 ARG A CA 1
ATOM 1715 C CA B ARG A 1 129 ? 28.71367 35.16160 -1.68299 0.350 31.13531 128 ARG A CA 1
ATOM 1716 C C . ARG A 1 129 ? 28.42432 34.36658 -2.94507 1.000 30.32470 128 ARG A C 1
ATOM 1717 O O . ARG A 1 129 ? 27.88318 34.90676 -3.91227 1.000 30.94318 128 ARG A O 1
ATOM 1758 N N . THR A 1 130 ? 28.77556 33.08332 -2.92660 1.000 28.63765 129 THR A N 1
ATOM 1759 C CA . THR A 1 130 ? 28.50913 32.23627 -4.07964 1.000 26.16105 129 THR A CA 1
ATOM 1760 C C . THR A 1 130 ? 27.01120 32.12297 -4.33655 1.000 25.23198 129 THR A C 1
ATOM 1761 O O . THR A 1 130 ? 26.21785 31.90842 -3.41417 1.000 25.58463 129 THR A O 1
ATOM 1772 N N . ALA A 1 131 ? 26.64426 32.19929 -5.61043 1.000 23.74235 130 ALA A N 1
ATOM 1773 C CA . ALA A 1 131 ? 25.25271 32.05590 -6.02792 1.000 24.11342 130 ALA A CA 1
ATOM 1774 C C . ALA A 1 131 ? 24.98247 30.59454 -6.34916 1.000 24.87665 130 ALA A C 1
ATOM 1775 O O . ALA A 1 131 ? 25.78507 29.94669 -7.03436 1.000 24.93983 130 ALA A O 1
ATOM 1782 N N . THR A 1 132 ? 23.86073 30.07763 -5.85278 1.000 23.57389 131 THR A N 1
ATOM 1783 C CA . THR A 1 132 ? 23.42314 28.72953 -6.19861 1.000 23.36070 131 THR A CA 1
ATOM 1784 C C . THR A 1 132 ? 22.45155 28.87454 -7.36135 1.000 22.59746 131 THR A C 1
ATOM 1785 O O . THR A 1 132 ? 21.28350 29.24271 -7.17872 1.000 23.73179 131 THR A O 1
ATOM 1796 N N . VAL A 1 133 ? 22.95430 28.59252 -8.57120 1.000 22.30268 132 VAL A N 1
ATOM 1797 C CA . VAL A 1 133 ? 22.32643 29.01395 -9.81941 1.000 21.88948 132 VAL A CA 1
ATOM 1798 C C . VAL A 1 133 ? 21.57323 27.86555 -10.45875 1.000 20.39457 132 VAL A C 1
ATOM 1799 O O . VAL A 1 133 ? 22.05838 26.72672 -10.51098 1.000 21.59995 132 VAL A O 1
ATOM 1812 N N . THR A 1 134 ? 20.38143 28.18508 -10.96007 1.000 20.18926 133 THR A N 1
ATOM 1813 C CA . THR A 1 134 ? 19.63492 27.35995 -11.89086 1.000 19.78397 133 THR A CA 1
ATOM 1814 C C . THR A 1 134 ? 19.46683 28.13673 -13.18423 1.000 20.40509 133 THR A C 1
ATOM 1815 O O . THR A 1 134 ? 19.29169 29.35502 -13.15614 1.000 20.20242 133 THR A O 1
ATOM 1826 N N . VAL A 1 135 ? 19.58147 27.44833 -14.31521 1.000 22.44214 134 VAL A N 1
ATOM 1827 C CA . VAL A 1 135 ? 19.31326 28.04645 -15.61511 1.000 20.03401 134 VAL A CA 1
ATOM 1828 C C . VAL A 1 135 ? 17.92724 27.61458 -16.05615 1.000 19.76291 134 VAL A C 1
ATOM 1829 O O . VAL A 1 135 ? 17.64892 26.41522 -16.16574 1.000 20.73933 134 VAL A O 1
ATOM 1842 N N . LYS A 1 136 ? 17.06979 28.59265 -16.32006 1.000 20.32347 135 LYS A N 1
ATOM 1843 C CA . LYS A 1 136 ? 15.73736 28.35233 -16.84755 1.000 19.96295 135 LYS A CA 1
ATOM 1844 C C . LYS A 1 136 ? 15.79656 28.48969 -18.36154 1.000 20.99727 135 LYS A C 1
ATOM 1845 O O . LYS A 1 136 ? 16.10333 29.57111 -18.87740 1.000 21.15252 135 LYS A O 1
ATOM 1864 N N . VAL A 1 137 ? 15.53157 27.39098 -19.06776 1.000 21.90263 136 VAL A N 1
ATOM 1865 C CA . VAL A 1 137 ? 15.64473 27.35807 -20.51684 1.000 22.48427 136 VAL A CA 1
ATOM 1866 C C . VAL A 1 137 ? 14.25637 27.30899 -21.13135 1.000 22.35269 136 VAL A C 1
ATOM 1867 O O . VAL A 1 137 ? 13.28117 26.84734 -20.52154 1.000 23.22383 136 VAL A O 1
ATOM 1880 N N . ASP A 1 138 ? 14.17969 27.79867 -22.35830 1.000 21.61576 137 ASP A N 1
ATOM 1881 C CA . ASP A 1 138 ? 12.94395 27.81338 -23.12967 1.000 24.37138 137 ASP A CA 1
ATOM 1882 C C . ASP A 1 138 ? 12.86950 26.54680 -23.98223 1.000 26.47158 137 ASP A C 1
ATOM 1883 O O . ASP A 1 138 ? 13.69210 26.35266 -24.87923 1.000 26.99271 137 ASP A O 1
ATOM 1892 N N . THR A 1 139 ? 11.88636 25.68181 -23.70345 1.000 27.19537 138 THR A N 1
ATOM 1893 C CA . THR A 1 139 ? 11.63534 24.49986 -24.52385 1.000 28.64818 138 THR A CA 1
ATOM 1894 C C . THR A 1 139 ? 10.34922 24.60840 -25.34100 1.000 30.97739 138 THR A C 1
ATOM 1895 O O . THR A 1 139 ? 9.90555 23.60084 -25.90428 1.000 30.73264 138 THR A O 1
ATOM 1906 N N . GLY A 1 140 ? 9.74290 25.79691 -25.42781 1.000 32.53548 139 GLY A N 1
ATOM 1907 C CA . GLY A 1 140 ? 8.55860 25.98215 -26.25535 1.000 34.18830 139 GLY A CA 1
ATOM 1908 C C . GLY A 1 140 ? 7.52450 26.96126 -25.72197 1.000 34.42518 139 GLY A C 1
ATOM 1909 O O . GLY A 1 140 ? 6.65556 27.42123 -26.46857 1.000 35.46741 139 GLY A O 1
ATOM 1913 N N . LEU A 1 141 ? 7.58245 27.27530 -24.42793 1.000 35.97799 140 LEU A N 1
ATOM 1914 C CA A LEU A 1 141 ? 6.63235 28.22269 -23.85777 0.590 36.45964 140 LEU A CA 1
ATOM 1915 C CA B LEU A 1 141 ? 6.62541 28.22369 -23.86342 0.410 35.34371 140 LEU A CA 1
ATOM 1916 C C . LEU A 1 141 ? 6.83100 29.62309 -24.42514 1.000 36.38857 140 LEU A C 1
ATOM 1917 O O . LEU A 1 141 ? 5.87369 30.40288 -24.50426 1.000 35.86220 140 LEU A O 1
ATOM 1947 N N . ASN A 1 142 ? 8.05946 29.95867 -24.82125 1.000 37.54662 141 ASN A N 1
ATOM 1948 C CA . ASN A 1 142 ? 8.36358 31.23956 -25.45678 1.000 40.63909 141 ASN A CA 1
ATOM 1949 C C . ASN A 1 142 ? 8.03219 32.41267 -24.54610 1.000 42.10242 141 ASN A C 1
ATOM 1950 O O . ASN A 1 142 ? 7.67447 33.49453 -25.01575 1.000 43.28676 141 ASN A O 1
ATOM 1961 N N . ARG A 1 143 ? 8.13003 32.21582 -23.23619 1.000 42.47351 142 ARG A N 1
ATOM 1962 C CA . ARG A 1 143 ? 7.92341 33.33571 -22.32865 1.000 42.63669 142 ARG A CA 1
ATOM 1963 C C . ARG A 1 143 ? 9.29015 33.88273 -21.95865 1.000 43.19991 142 ARG A C 1
ATOM 1964 O O . ARG A 1 143 ? 9.90364 34.58804 -22.76180 1.000 44.28161 142 ARG A O 1
ATOM 1985 N N . ASN A 1 144 ? 9.78202 33.58535 -20.76721 1.000 43.37889 143 ASN A N 1
ATOM 1986 C CA . ASN A 1 144 ? 11.18241 33.81768 -20.47810 1.000 42.51826 143 ASN A CA 1
ATOM 1987 C C . ASN A 1 144 ? 11.87661 32.46427 -20.48130 1.000 40.47591 143 ASN A C 1
ATOM 1988 O O . ASN A 1 144 ? 11.24187 31.40496 -20.41490 1.000 44.47636 143 ASN A O 1
ATOM 1999 N N . GLY A 1 145 ? 13.17766 32.50324 -20.60218 1.000 33.74353 144 GLY A N 1
ATOM 2000 C CA . GLY A 1 145 ? 13.97533 31.29380 -20.60840 1.000 29.35879 144 GLY A CA 1
ATOM 2001 C C . GLY A 1 145 ? 15.05513 31.46597 -21.64709 1.000 25.75573 144 GLY A C 1
ATOM 2002 O O . GLY A 1 145 ? 14.87762 32.13474 -22.66884 1.000 27.42433 144 GLY A O 1
ATOM 2006 N N . VAL A 1 146 ? 16.20698 30.86464 -21.37638 1.000 22.26059 145 VAL A N 1
ATOM 2007 C CA . VAL A 1 146 ? 17.33123 30.92776 -22.29857 1.000 23.23175 145 VAL A CA 1
ATOM 2008 C C . VAL A 1 146 ? 17.02494 30.05959 -23.51351 1.000 25.78466 145 VAL A C 1
ATOM 2009 O O . VAL A 1 146 ? 16.58550 28.91127 -23.37680 1.000 26.28211 145 VAL A O 1
ATOM 2022 N N . GLY A 1 147 ? 17.25093 30.59952 -24.71136 1.000 25.89257 146 GLY A N 1
ATOM 2023 C CA . GLY A 1 147 ? 17.03654 29.84946 -25.93279 1.000 25.33726 146 GLY A CA 1
ATOM 2024 C C . GLY A 1 147 ? 18.25462 29.03784 -26.35015 1.000 25.77414 146 GLY A C 1
ATOM 2025 O O . GLY A 1 147 ? 19.36840 29.25462 -25.86343 1.000 23.39492 146 GLY A O 1
ATOM 2029 N N . PRO A 1 148 ? 18.07044 28.07290 -27.25330 1.000 27.42435 147 PRO A N 1
ATOM 2030 C CA . PRO A 1 148 ? 19.23837 27.31838 -27.74211 1.000 28.43761 147 PRO A CA 1
ATOM 2031 C C . PRO A 1 148 ? 20.34077 28.20391 -28.29741 1.000 27.50593 147 PRO A C 1
ATOM 2032 O O . PRO A 1 148 ? 21.51931 27.86481 -28.14097 1.000 26.82164 147 PRO A O 1
ATOM 2043 N N . ALA A 1 149 ? 20.00311 29.34205 -28.91760 1.000 26.37423 148 ALA A N 1
ATOM 2044 C CA . ALA A 1 149 ? 21.03331 30.17640 -29.53467 1.000 27.30853 148 ALA A CA 1
ATOM 2045 C C . ALA A 1 149 ? 21.98567 30.74674 -28.49033 1.000 26.93481 148 ALA A C 1
ATOM 2046 O O . ALA A 1 149 ? 23.18694 30.88497 -28.74777 1.000 28.51130 148 ALA A O 1
ATOM 2053 N N . GLN A 1 150 ? 21.46517 31.08107 -27.30377 1.000 24.84245 149 GLN A N 1
ATOM 2054 C CA . GLN A 1 150 ? 22.24576 31.71653 -26.25136 1.000 23.91603 149 GLN A CA 1
ATOM 2055 C C . GLN A 1 150 ? 22.85431 30.72895 -25.27009 1.000 23.56862 149 GLN A C 1
ATOM 2056 O O . GLN A 1 150 ? 23.75669 31.09935 -24.51817 1.000 23.36860 149 GLN A O 1
ATOM 2070 N N . PHE A 1 151 ? 22.37268 29.49342 -25.24544 1.000 23.18701 150 PHE A N 1
ATOM 2071 C CA . PHE A 1 151 ? 22.82510 28.54323 -24.23547 1.000 23.52124 150 PHE A CA 1
ATOM 2072 C C . PHE A 1 151 ? 24.31347 28.24143 -24.32411 1.000 23.72653 150 PHE A C 1
ATOM 2073 O O . PHE A 1 151 ? 24.95453 28.14421 -23.26491 1.000 23.89761 150 PHE A O 1
ATOM 2090 N N . PRO A 1 152 ? 24.92268 28.07842 -25.50040 1.000 24.29767 151 PRO A N 1
ATOM 2091 C CA . PRO A 1 152 ? 26.37121 27.83350 -25.50470 1.000 25.70043 151 PRO A CA 1
ATOM 2092 C C . PRO A 1 152 ? 27.14332 28.94186 -24.81234 1.000 24.61876 151 PRO A C 1
ATOM 2093 O O . PRO A 1 152 ? 28.02757 28.66042 -23.99191 1.000 26.59791 151 PRO A O 1
ATOM 2104 N N . ALA A 1 153 ? 26.83182 30.20482 -25.11426 1.000 25.22406 152 ALA A N 1
ATOM 2105 C CA . ALA A 1 153 ? 27.52651 31.30298 -24.45164 1.000 24.47401 152 ALA A CA 1
ATOM 2106 C C . ALA A 1 153 ? 27.26615 31.26937 -22.95311 1.000 25.10301 152 ALA A C 1
ATOM 2107 O O . ALA A 1 153 ? 28.16910 31.53540 -22.14742 1.000 25.86362 152 ALA A O 1
ATOM 2114 N N . MET A 1 154 ? 26.04241 30.91702 -22.55226 1.000 24.88456 153 MET A N 1
ATOM 2115 C CA A MET A 1 154 ? 25.72898 30.81780 -21.12971 0.530 23.69232 153 MET A CA 1
ATOM 2116 C CA B MET A 1 154 ? 25.76742 30.84965 -21.12411 0.470 23.32912 153 MET A CA 1
ATOM 2117 C C . MET A 1 154 ? 26.61270 29.77791 -20.45063 1.000 24.17133 153 MET A C 1
ATOM 2118 O O . MET A 1 154 ? 27.10474 29.98782 -19.33454 1.000 25.05299 153 MET A O 1
ATOM 2145 N N . LEU A 1 155 ? 26.80396 28.63349 -21.11089 1.000 25.50832 154 LEU A N 1
ATOM 2146 C CA . LEU A 1 155 ? 27.61137 27.56452 -20.53352 1.000 25.47937 154 LEU A CA 1
ATOM 2147 C C . LEU A 1 155 ? 29.06275 27.99221 -20.37388 1.000 25.74519 154 LEU A C 1
ATOM 2148 O O . LEU A 1 155 ? 29.68470 27.71794 -19.34196 1.000 25.99786 154 LEU A O 1
ATOM 2164 N N . THR A 1 156 ? 29.61998 28.67084 -21.37940 1.000 25.99260 155 THR A N 1
ATOM 2165 C CA . THR A 1 156 ? 30.99845 29.13307 -21.26685 1.000 26.57952 155 THR A CA 1
ATOM 2166 C C . THR A 1 156 ? 31.14454 30.09853 -20.10117 1.000 27.31642 155 THR A C 1
ATOM 2167 O O . THR A 1 156 ? 32.11803 30.03084 -19.33956 1.000 27.06114 155 THR A O 1
ATOM 2178 N N . ALA A 1 157 ? 30.17208 30.99366 -19.93731 1.000 26.79796 156 ALA A N 1
ATOM 2179 C CA . ALA A 1 157 ? 30.20944 31.94001 -18.82929 1.000 27.81911 156 ALA A CA 1
ATOM 2180 C C . ALA A 1 157 ? 30.05641 31.22827 -17.49359 1.000 26.52161 156 ALA A C 1
ATOM 2181 O O . ALA A 1 157 ? 30.76311 31.54042 -16.53091 1.000 26.77163 156 ALA A O 1
ATOM 2188 N N . LEU A 1 158 ? 29.14168 30.26808 -17.40872 1.000 26.50317 157 LEU A N 1
ATOM 2189 C CA . LEU A 1 158 ? 28.95393 29.57728 -16.14095 1.000 24.39505 157 LEU A CA 1
ATOM 2190 C C . LEU A 1 158 ? 30.18787 28.77203 -15.76274 1.000 25.26618 157 LEU A C 1
ATOM 2191 O O . LEU A 1 158 ? 30.53624 28.68102 -14.58626 1.000 24.83719 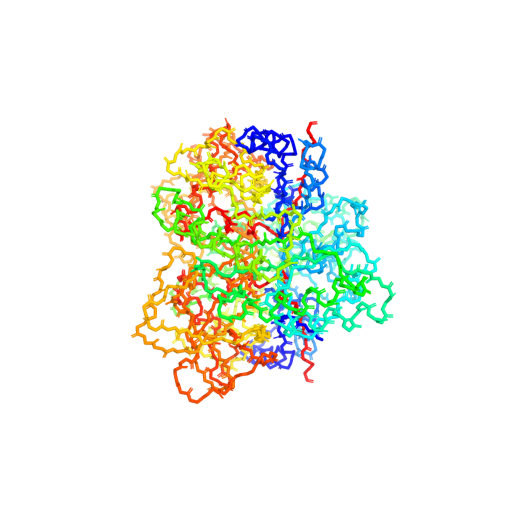157 LEU A O 1
ATOM 2207 N N A ARG A 1 159 ? 30.85642 28.17544 -16.74740 0.460 25.38201 158 ARG A N 1
ATOM 2208 N N B ARG A 1 159 ? 30.85972 28.17955 -16.74739 0.540 25.38200 158 ARG A N 1
ATOM 2209 C CA A ARG A 1 159 ? 32.05968 27.40285 -16.46486 0.460 27.06377 158 ARG A CA 1
ATOM 2210 C CA B ARG A 1 159 ? 32.06064 27.40246 -16.46588 0.540 27.06377 158 ARG A CA 1
ATOM 2211 C C A ARG A 1 159 ? 33.12665 28.26826 -15.79889 0.460 27.34012 158 ARG A C 1
ATOM 2212 C C B ARG A 1 159 ? 33.13432 28.26427 -15.80554 0.540 27.34012 158 ARG A C 1
ATOM 2213 O O A ARG A 1 159 ? 33.73702 27.86903 -14.80111 0.460 28.04810 158 ARG A O 1
ATOM 2214 O O B ARG A 1 159 ? 33.75738 27.85862 -14.81843 0.540 28.04810 158 ARG A O 1
ATOM 2255 N N . GLN A 1 160 ? 33.35977 29.46715 -16.33022 1.000 26.30055 159 GLN A N 1
ATOM 2256 C CA . GLN A 1 160 ? 34.34595 30.35048 -15.71616 1.000 28.30866 159 GLN A CA 1
ATOM 2257 C C . GLN A 1 160 ? 33.91226 30.78371 -14.31463 1.000 25.80838 159 GLN A C 1
ATOM 2258 O O . GLN A 1 160 ? 34.72247 30.81415 -13.38458 1.000 27.59015 159 GLN A O 1
ATOM 2272 N N . ALA A 1 161 ? 32.62493 31.06025 -14.12105 1.000 24.48452 160 ALA A N 1
ATOM 2273 C CA . ALA A 1 161 ? 32.14766 31.43554 -12.79303 1.000 24.15027 160 ALA A CA 1
ATOM 2274 C C . ALA A 1 161 ? 32.28458 30.28388 -11.79926 1.000 24.24238 160 ALA A C 1
ATOM 2275 O O . ALA A 1 161 ? 32.64154 30.49639 -10.63173 1.000 24.39239 160 ALA A O 1
ATOM 2282 N N . MET A 1 162 ? 31.97409 29.06187 -12.23605 1.000 24.21870 161 MET A N 1
ATOM 2283 C CA . MET A 1 162 ? 32.10297 27.91162 -11.35539 1.000 24.82404 161 MET A CA 1
ATOM 2284 C C . MET A 1 162 ? 33.55396 27.68760 -10.97069 1.000 25.20829 161 MET A C 1
ATOM 2285 O O . MET A 1 162 ? 33.84791 27.35355 -9.81920 1.000 26.31368 161 MET A O 1
ATOM 2299 N N . ALA A 1 163 ? 34.47685 27.92240 -11.90801 1.000 25.33462 162 ALA A N 1
ATOM 2300 C CA . ALA A 1 163 ? 35.88992 27.67637 -11.64441 1.000 24.58980 162 ALA A CA 1
ATOM 2301 C C . ALA A 1 163 ? 36.41346 28.52923 -10.49514 1.000 27.45593 162 ALA A C 1
ATOM 2302 O O . ALA A 1 163 ? 37.33294 28.10772 -9.77756 1.000 29.26929 162 ALA A O 1
ATOM 2309 N N . GLU A 1 164 ? 35.86325 29.72754 -10.30789 1.000 27.71386 163 GLU A N 1
ATOM 2310 C CA . GLU A 1 164 ? 36.27466 30.59478 -9.21281 1.000 29.37458 163 GLU A CA 1
ATOM 2311 C C . GLU A 1 164 ? 35.30196 30.55911 -8.04295 1.000 29.97727 163 GLU A C 1
ATOM 2312 O O . GLU A 1 164 ? 35.38479 31.41380 -7.15660 1.000 31.41429 163 GLU A O 1
ATOM 2324 N N . ASP A 1 165 ? 34.39826 29.57764 -8.02565 1.000 29.21931 164 ASP A N 1
ATOM 2325 C CA A ASP A 1 165 ? 33.40546 29.40581 -6.96663 0.580 29.94833 164 ASP A CA 1
ATOM 2326 C CA B ASP A 1 165 ? 33.41149 29.41090 -6.95581 0.420 28.95874 164 ASP A CA 1
ATOM 2327 C C . ASP A 1 165 ? 32.50970 30.63400 -6.81839 1.000 28.45868 164 ASP A C 1
ATOM 2328 O O . ASP A 1 165 ? 32.01899 30.93853 -5.72633 1.000 30.43784 164 ASP A O 1
ATOM 2345 N N . ALA A 1 166 ? 32.27075 31.34067 -7.92496 1.000 25.41095 165 ALA A N 1
ATOM 2346 C CA . ALA A 1 166 ? 31.27520 32.40549 -7.90689 1.000 23.62653 165 ALA A CA 1
ATOM 2347 C C . ALA A 1 166 ? 29.87135 31.83789 -7.99612 1.000 22.61062 165 ALA A C 1
ATOM 2348 O O . ALA A 1 166 ? 28.91851 32.46942 -7.52982 1.000 23.38438 165 ALA A O 1
ATOM 2355 N N . VAL A 1 167 ? 29.72961 30.66237 -8.59952 1.000 23.53702 166 VAL A N 1
ATOM 2356 C CA . VAL A 1 167 ? 28.44724 29.98812 -8.70603 1.000 24.27925 166 VAL A CA 1
ATOM 2357 C C . VAL A 1 167 ? 28.65539 28.51398 -8.40963 1.000 25.52148 166 VAL A C 1
ATOM 2358 O O . VAL A 1 167 ? 29.72634 27.94724 -8.65926 1.000 26.88217 166 VAL A O 1
ATOM 2371 N N . ARG A 1 168 ? 27.62162 27.92443 -7.82464 1.000 25.77416 167 ARG A N 1
ATOM 2372 C CA . ARG A 1 168 ? 27.40031 26.49161 -7.80155 1.000 28.02178 167 ARG A CA 1
ATOM 2373 C C . ARG A 1 168 ? 26.32680 26.19284 -8.83714 1.000 26.30581 167 ARG A C 1
ATOM 2374 O O . ARG A 1 168 ? 25.25230 26.80221 -8.80787 1.000 27.99546 167 ARG A O 1
ATOM 2395 N N . LEU A 1 169 ? 26.61232 25.27650 -9.76160 1.000 27.41381 168 LEU A N 1
ATOM 2396 C CA . LEU A 1 169 ? 25.68229 25.03729 -10.86602 1.000 27.19800 168 LEU A CA 1
ATOM 2397 C C . LEU A 1 169 ? 24.70482 23.95673 -10.45486 1.000 25.85048 168 LEU A C 1
ATOM 2398 O O . LEU A 1 169 ? 24.88428 22.77047 -10.73385 1.000 26.88743 168 LEU A O 1
ATOM 2414 N N . ARG A 1 170 ? 23.63303 24.39963 -9.82755 1.000 23.77128 169 ARG A N 1
ATOM 2415 C CA . ARG A 1 170 ? 22.68887 23.49265 -9.20539 1.000 23.60810 169 ARG A CA 1
ATOM 2416 C C . ARG A 1 170 ? 21.74881 22.88144 -10.23445 1.000 24.42925 169 ARG A C 1
ATOM 2417 O O . ARG A 1 170 ? 21.61801 21.65365 -10.30451 1.000 26.94268 169 ARG A O 1
ATOM 2438 N N . GLY A 1 171 ? 21.08678 23.70117 -11.04249 1.000 22.94750 170 GLY A N 1
ATOM 2439 C CA . GLY A 1 171 ? 19.89642 23.24190 -11.73472 1.000 23.27646 170 GLY A CA 1
ATOM 2440 C C . GLY A 1 171 ? 19.75815 23.71134 -13.16597 1.000 21.75524 170 GLY A C 1
ATOM 2441 O O . GLY A 1 171 ? 20.21996 24.78713 -13.55515 1.000 21.95527 170 GLY A O 1
ATOM 2445 N N . LEU A 1 172 ? 19.09215 22.87062 -13.94420 1.000 21.96580 171 LEU A N 1
ATOM 2446 C CA . LEU A 1 172 ? 18.53905 23.21920 -15.23976 1.000 22.81328 171 LEU A CA 1
ATOM 2447 C C . LEU A 1 172 ? 17.04228 23.00531 -15.12997 1.000 23.76074 171 LEU A C 1
ATOM 2448 O O . LEU A 1 172 ? 16.60286 21.97038 -14.61275 1.000 25.25302 171 LEU A O 1
ATOM 2464 N N . MET A 1 173 ? 16.26319 23.97813 -15.58783 1.000 23.07645 172 MET A N 1
ATOM 2465 C CA . MET A 1 173 ? 14.81243 23.86578 -15.49968 1.000 21.86054 172 MET A CA 1
ATOM 2466 C C . MET A 1 173 ? 14.15583 24.40366 -16.75890 1.000 23.00538 172 MET A C 1
ATOM 2467 O O . MET A 1 173 ? 14.69831 25.26880 -17.45399 1.000 22.78167 172 MET A O 1
ATOM 2481 N N . SER A 1 174 ? 12.95732 23.89066 -17.02368 1.000 22.75011 173 SER A N 1
ATOM 2482 C CA . SER A 1 174 ? 12.07087 24.45349 -18.02984 1.000 22.34480 173 SER A CA 1
ATOM 2483 C C . SER A 1 174 ? 10.64134 24.15355 -17.60407 1.000 23.17649 173 SER A C 1
ATOM 2484 O O . SER A 1 174 ? 10.39823 23.38810 -16.67097 1.000 22.63956 173 SER A O 1
ATOM 2492 N N . HIS A 1 175 ? 9.69412 24.76608 -18.29629 1.000 26.78213 174 HIS A N 1
ATOM 2493 C CA . HIS A 1 175 ? 8.28948 24.69298 -17.92000 1.000 26.58477 174 HIS A CA 1
ATOM 2494 C C . HIS A 1 175 ? 7.45939 24.28508 -19.13487 1.000 27.26380 174 HIS A C 1
ATOM 2495 O O . HIS A 1 175 ? 7.74201 24.69991 -20.26523 1.000 27.98756 174 HIS A O 1
ATOM 2509 N N . MET A 1 176 ? 6.42426 23.48119 -18.88047 1.000 28.02707 175 MET A N 1
ATOM 2510 C CA A MET A 1 176 ? 5.61849 22.86399 -19.93009 0.660 29.74829 175 MET A CA 1
ATOM 2511 C CA B MET A 1 176 ? 5.63980 22.87929 -19.94962 0.340 29.82726 175 MET A CA 1
ATOM 2512 C C . MET A 1 176 ? 4.55214 23.81235 -20.46373 1.000 30.02993 175 MET A C 1
ATOM 2513 O O . MET A 1 176 ? 3.92275 24.55572 -19.70213 1.000 30.51681 175 MET A O 1
ATOM 2540 N N . VAL A 1 177 ? 4.31678 23.72739 -21.77717 1.000 30.07994 176 VAL A N 1
ATOM 2541 C CA . VAL A 1 177 ? 3.32401 24.54122 -22.47387 1.000 32.24860 176 VAL A CA 1
ATOM 2542 C C . VAL A 1 177 ? 1.91222 24.18682 -22.03691 1.000 33.94618 176 VAL A C 1
ATOM 2543 O O . VAL A 1 177 ? 1.00442 25.02668 -22.09334 1.000 34.68836 176 VAL A O 1
ATOM 2556 N N . TYR A 1 178 ? 1.67966 22.94262 -21.65050 1.000 35.72798 177 TYR A N 1
ATOM 2557 C CA . TYR A 1 178 ? 0.35408 22.50879 -21.23109 1.000 37.79136 177 TYR A CA 1
ATOM 2558 C C . TYR A 1 178 ? 0.39970 22.17932 -19.75292 1.000 37.93875 177 TYR A C 1
ATOM 2559 O O . TYR A 1 178 ? 1.15158 21.29029 -19.33099 1.000 38.52305 177 TYR A O 1
ATOM 2577 N N . ALA A 1 179 ? -0.40215 22.89802 -18.97845 1.000 36.98602 178 ALA A N 1
ATOM 2578 C CA . ALA A 1 179 ? -0.54026 22.57263 -17.57142 1.000 36.30436 178 ALA A CA 1
ATOM 2579 C C . ALA A 1 179 ? -1.51198 21.42940 -17.33853 1.000 36.72809 178 ALA A C 1
ATOM 2580 O O . ALA A 1 179 ? -1.50933 20.85860 -16.24173 1.000 36.49911 178 ALA A O 1
ATOM 2587 N N . ASP A 1 180 ? -2.31993 21.05973 -18.35496 1.000 37.24393 179 ASP A N 1
ATOM 2588 C CA . ASP A 1 180 ? -3.47068 20.19382 -18.11688 1.000 37.74140 179 ASP A CA 1
ATOM 2589 C C . ASP A 1 180 ? -3.76282 19.22776 -19.27155 1.000 40.46275 179 ASP A C 1
ATOM 2590 O O . ASP A 1 180 ? -4.90326 18.77258 -19.40733 1.000 40.78910 179 ASP A O 1
ATOM 2599 N N . LYS A 1 181 ? -2.77282 18.86779 -20.09064 1.000 42.14979 180 LYS A N 1
ATOM 2600 C CA . LYS A 1 181 ? -2.99311 17.91580 -21.18488 1.000 43.37362 180 LYS A CA 1
ATOM 2601 C C . LYS A 1 181 ? -1.76301 17.04536 -21.36931 1.000 43.82894 180 LYS A C 1
ATOM 2602 O O . LYS A 1 181 ? -0.99569 17.21049 -22.32738 1.000 43.88421 180 LYS A O 1
ATOM 2609 N N . PRO A 1 182 ? -1.57708 16.05534 -20.49102 1.000 43.91843 181 PRO A N 1
ATOM 2610 C CA . PRO A 1 182 ? -0.33025 15.27754 -20.50959 1.000 44.02896 181 PRO A CA 1
ATOM 2611 C C . PRO A 1 182 ? -0.11765 14.46834 -21.77982 1.000 43.55784 181 PRO A C 1
ATOM 2612 O O . PRO A 1 182 ? 1.03818 14.16377 -22.11142 1.000 42.94199 181 PRO A O 1
ATOM 2623 N N . ASP A 1 183 ? -1.18656 14.12294 -22.50196 1.000 42.51036 182 ASP A N 1
ATOM 2624 C CA . ASP A 1 183 ? -1.13629 13.27543 -23.68808 1.000 42.36034 182 ASP A CA 1
ATOM 2625 C C . ASP A 1 183 ? -0.59827 13.98790 -24.91861 1.000 42.03925 182 ASP A C 1
ATOM 2626 O O . ASP A 1 183 ? -0.24372 13.31946 -25.89642 1.000 42.25770 182 ASP A O 1
ATOM 2628 N N . ASP A 1 184 ? -0.68063 15.31396 -24.94347 1.000 41.49972 183 ASP A N 1
ATOM 2629 C CA . ASP A 1 184 ? -0.36198 16.04439 -26.15659 1.000 41.36549 183 ASP A CA 1
ATOM 2630 C C . ASP A 1 184 ? 1.09102 15.80381 -26.52634 1.000 40.18376 183 ASP A C 1
ATOM 2631 O O . ASP A 1 184 ? 1.95634 15.68193 -25.65497 1.000 39.35473 183 ASP A O 1
ATOM 2640 N N . SER A 1 185 ? 1.35480 15.71022 -27.83007 1.000 39.34157 184 SER A N 1
ATOM 2641 C CA . SER A 1 185 ? 2.70547 15.39219 -28.27471 1.000 39.94163 184 SER A CA 1
ATOM 2642 C C . SER A 1 185 ? 3.69721 16.48713 -27.91994 1.000 39.99691 184 SER A C 1
ATOM 2643 O O . SER A 1 185 ? 4.89424 16.20821 -27.84264 1.000 40.42853 184 SER A O 1
ATOM 2651 N N . ILE A 1 186 ? 3.23996 17.71857 -27.68354 1.000 41.08912 185 ILE A N 1
ATOM 2652 C CA . ILE A 1 186 ? 4.19351 18.77613 -27.35313 1.000 39.44685 185 ILE A CA 1
ATOM 2653 C C . ILE A 1 186 ? 4.91328 18.46087 -26.04968 1.000 37.44924 185 ILE A C 1
ATOM 2654 O O . ILE A 1 186 ? 6.03924 18.92022 -25.82555 1.000 38.22563 185 ILE A O 1
ATOM 2670 N N . ASN A 1 187 ? 4.29090 17.67928 -25.16888 1.000 34.73839 186 ASN A N 1
ATOM 2671 C CA . ASN A 1 187 ? 4.97802 17.28831 -23.94521 1.000 35.39898 186 ASN A CA 1
ATOM 2672 C C . ASN A 1 187 ? 6.23713 16.50481 -24.26902 1.000 35.14369 186 ASN A C 1
ATOM 2673 O O . ASN A 1 187 ? 7.31105 16.77448 -23.72264 1.000 34.66996 186 ASN A O 1
ATOM 2684 N N . ASP A 1 188 ? 6.11878 15.52467 -25.15920 1.000 36.59649 187 ASP A N 1
ATOM 2685 C CA . ASP A 1 188 ? 7.28237 14.75481 -25.57170 1.000 37.65715 187 ASP A CA 1
ATOM 2686 C C . ASP A 1 188 ? 8.30365 15.64096 -26.26914 1.000 37.31236 187 ASP A C 1
ATOM 2687 O O . ASP A 1 188 ? 9.51230 15.50599 -26.04004 1.000 37.59135 187 ASP A O 1
ATOM 2696 N N . VAL A 1 189 ? 7.83571 16.56738 -27.11104 1.000 35.45163 188 VAL A N 1
ATOM 2697 C CA . VAL A 1 189 ? 8.75178 17.46691 -27.80701 1.000 35.03842 188 VAL A CA 1
ATOM 2698 C C . VAL A 1 189 ? 9.53010 18.30108 -26.80089 1.000 34.58835 188 VAL A C 1
ATOM 2699 O O . VAL A 1 189 ? 10.75033 18.47115 -26.92333 1.000 33.54086 188 VAL A O 1
ATOM 2712 N N . GLN A 1 190 ? 8.84053 18.83939 -25.78935 1.000 33.25136 189 GLN A N 1
ATOM 2713 C CA . GLN A 1 190 ? 9.53570 19.67245 -24.81284 1.000 32.15649 189 GLN A CA 1
ATOM 2714 C C . GLN A 1 190 ? 10.53728 18.85492 -24.01282 1.000 32.33020 189 GLN A C 1
ATOM 2715 O O . GLN A 1 190 ? 11.63752 19.32668 -23.71163 1.000 32.19071 189 GLN A O 1
ATOM 2729 N N . ALA A 1 191 ? 10.18169 17.62167 -23.66323 1.000 32.77235 190 ALA A N 1
ATOM 2730 C CA . ALA A 1 191 ? 11.11220 16.79185 -22.91082 1.000 33.25662 190 ALA A CA 1
ATOM 2731 C C . ALA A 1 191 ? 12.35331 16.49399 -23.73668 1.000 33.26452 190 ALA A C 1
ATOM 2732 O O . ALA A 1 191 ? 13.47158 16.47405 -23.20670 1.000 34.46465 190 ALA A O 1
ATOM 2739 N N . GLN A 1 192 ? 12.17578 16.27672 -25.04523 1.000 32.67498 191 GLN A N 1
ATOM 2740 C CA . GLN A 1 192 ? 13.31929 16.03490 -25.92126 1.000 33.24609 191 GLN A CA 1
ATOM 2741 C C . GLN A 1 192 ? 14.17519 17.28880 -26.07258 1.000 33.24872 191 GLN A C 1
ATOM 2742 O O . GLN A 1 192 ? 15.40719 17.21638 -26.03053 1.000 33.58824 191 GLN A O 1
ATOM 2756 N N . ARG A 1 193 ? 13.55127 18.44983 -26.24329 1.000 32.49864 192 ARG A N 1
ATOM 2757 C CA . ARG A 1 193 ? 14.33712 19.67860 -26.27386 1.000 33.06712 192 ARG A CA 1
ATOM 2758 C C . ARG A 1 193 ? 15.09494 19.87349 -24.96678 1.000 32.78815 192 ARG A C 1
ATOM 2759 O O . ARG A 1 193 ? 16.21739 20.39491 -24.95692 1.000 32.22492 192 ARG A O 1
ATOM 2780 N N . PHE A 1 194 ? 14.47622 19.49447 -23.84663 1.000 32.52757 193 PHE A N 1
ATOM 2781 C CA . PHE A 1 194 ? 15.13006 19.63363 -22.55019 1.000 32.78814 193 PHE A CA 1
ATOM 2782 C C . PHE A 1 194 ? 16.34150 18.71838 -22.46296 1.000 33.08028 193 PHE A C 1
ATOM 2783 O O . PHE A 1 194 ? 17.40972 19.13001 -21.99296 1.000 32.73550 193 PHE A O 1
ATOM 2800 N N . THR A 1 195 ? 16.19617 17.47533 -22.93175 1.000 33.47505 194 THR A N 1
ATOM 2801 C CA . THR A 1 195 ? 17.33576 16.56776 -22.99818 1.000 31.70909 194 THR A CA 1
ATOM 2802 C C . THR A 1 195 ? 18.43145 17.13722 -23.87569 1.000 31.17218 194 THR A C 1
ATOM 2803 O O . THR A 1 195 ? 19.61692 16.92418 -23.60495 1.000 33.64350 194 THR A O 1
ATOM 2814 N N . ALA A 1 196 ? 18.05835 17.84733 -24.94174 1.000 31.55904 195 ALA A N 1
ATOM 2815 C CA . ALA A 1 196 ? 19.06612 18.44217 -25.81338 1.000 30.46681 195 ALA A CA 1
ATOM 2816 C C . ALA A 1 196 ? 19.88272 19.49390 -25.06841 1.000 29.31669 195 ALA A C 1
ATOM 2817 O O . ALA A 1 196 ? 21.11160 19.55623 -25.21114 1.000 30.26415 195 ALA A O 1
ATOM 2824 N N . PHE A 1 197 ? 19.21908 20.33620 -24.27132 1.000 28.56132 196 PHE A N 1
ATOM 2825 C CA . PHE A 1 197 ? 19.95379 21.27218 -23.42164 1.000 27.38750 196 PHE A CA 1
ATOM 2826 C C . PHE A 1 197 ? 20.90980 20.52521 -22.49499 1.000 28.32181 196 PHE A C 1
ATOM 2827 O O . PHE A 1 197 ? 22.07323 20.91118 -22.33628 1.000 28.01915 196 PHE A O 1
ATOM 2844 N N . LEU A 1 198 ? 20.42642 19.45188 -21.85987 1.000 28.84820 197 LEU A N 1
ATOM 2845 C CA . LEU A 1 198 ? 21.28058 18.68462 -20.95788 1.000 30.29573 197 LEU A CA 1
ATOM 2846 C C . LEU A 1 198 ? 22.46364 18.08934 -21.70286 1.000 31.25639 197 LEU A C 1
ATOM 2847 O O . LEU A 1 198 ? 23.58592 18.06721 -21.18613 1.000 33.19870 197 LEU A O 1
ATOM 2863 N N . ALA A 1 199 ? 22.22983 17.59821 -22.91900 1.000 32.30124 198 ALA A N 1
ATOM 2864 C CA . ALA A 1 199 ? 23.31465 17.01800 -23.70232 1.000 32.41178 198 ALA A CA 1
ATOM 2865 C C . ALA A 1 199 ? 24.31863 18.07737 -24.13181 1.000 31.26691 198 ALA A C 1
ATOM 2866 O O . ALA A 1 199 ? 25.52839 17.82399 -24.14674 1.000 32.38544 198 ALA A O 1
ATOM 2873 N N . GLN A 1 200 ? 23.84126 19.26209 -24.50538 1.000 29.74831 199 GLN A N 1
ATOM 2874 C CA . GLN A 1 200 ? 24.75657 20.35059 -24.83313 1.000 28.20074 199 GLN A CA 1
ATOM 2875 C C . GLN A 1 200 ? 25.66793 20.66512 -23.64929 1.000 25.92154 199 GLN A C 1
ATOM 2876 O O . GLN A 1 200 ? 26.88800 20.79294 -23.80802 1.000 25.92942 199 GLN A O 1
ATOM 2890 N N . ALA A 1 201 ? 25.08938 20.77236 -22.44673 1.000 25.41887 200 ALA A N 1
ATOM 2891 C CA . ALA A 1 201 ? 25.88341 21.01410 -21.24530 1.000 27.95336 200 ALA A CA 1
ATOM 2892 C C . ALA A 1 201 ? 26.91295 19.90914 -21.03008 1.000 29.54038 200 ALA A C 1
ATOM 2893 O O . ALA A 1 201 ? 28.10270 20.18367 -20.84255 1.000 28.29286 200 ALA A O 1
ATOM 2900 N N . ARG A 1 202 ? 26.47710 18.64894 -21.06640 1.000 30.49051 201 ARG A N 1
ATOM 2901 C CA . ARG A 1 202 ? 27.40521 17.54330 -20.83867 1.000 32.55390 201 ARG A CA 1
ATOM 2902 C C . ARG A 1 202 ? 28.53882 17.55108 -21.85811 1.000 33.19609 201 ARG A C 1
ATOM 2903 O O . ARG A 1 202 ? 29.69327 17.28612 -21.51170 1.000 33.50401 201 ARG A O 1
ATOM 2909 N N . GLU A 1 203 ? 28.22983 17.84424 -23.12264 1.000 32.76973 202 GLU A N 1
ATOM 2910 C CA . GLU A 1 203 ? 29.26489 17.84568 -24.14839 1.000 35.18054 202 GLU A CA 1
ATOM 2911 C C . GLU A 1 203 ? 30.24006 18.99893 -23.95879 1.000 35.45952 202 GLU A C 1
ATOM 2912 O O . GLU A 1 203 ? 31.41913 18.87614 -24.30116 1.000 36.80176 202 GLU A O 1
ATOM 2924 N N . GLN A 1 204 ? 29.78072 20.11625 -23.41663 1.000 35.13316 203 GLN A N 1
ATOM 2925 C CA . GLN A 1 204 ? 30.66116 21.22988 -23.11027 1.000 34.66733 203 GLN A CA 1
ATOM 2926 C C . GLN A 1 204 ? 31.30074 21.10297 -21.73191 1.000 37.41500 203 GLN A C 1
ATOM 2927 O O . GLN A 1 204 ? 31.94533 22.05354 -21.27148 1.000 39.18363 203 GLN A O 1
ATOM 2941 N N . GLY A 1 205 ? 31.13257 19.96033 -21.06790 1.000 36.34383 204 GLY A N 1
ATOM 2942 C CA . GLY A 1 205 ? 31.77365 19.72643 -19.79040 1.000 35.30423 204 GLY A CA 1
ATOM 2943 C C . GLY A 1 205 ? 31.20299 20.53263 -18.65280 1.000 33.86722 204 GLY A C 1
ATOM 2944 O O . GLY A 1 205 ? 31.91669 20.82141 -17.68811 1.000 35.79638 204 GLY A O 1
ATOM 2948 N N . VAL A 1 206 ? 29.93481 20.91536 -18.73696 1.000 31.00637 205 VAL A N 1
ATOM 2949 C CA . VAL A 1 206 ? 29.27717 21.67579 -17.68442 1.000 31.17743 205 VAL A CA 1
ATOM 2950 C C . VAL A 1 206 ? 28.24559 20.75886 -17.05036 1.000 30.76159 205 VAL A C 1
ATOM 2951 O O . VAL A 1 206 ? 27.30670 20.31941 -17.72045 1.000 31.63800 205 VAL A O 1
ATOM 2964 N N . ARG A 1 207 ? 28.43949 20.45233 -15.77063 1.000 31.12479 206 ARG A N 1
ATOM 2965 C CA . ARG A 1 207 ? 27.62249 19.49802 -15.03193 1.000 31.10373 206 ARG A CA 1
ATOM 2966 C C . ARG A 1 207 ? 26.60915 20.25703 -14.18694 1.000 30.74843 206 ARG A C 1
ATOM 2967 O O . ARG A 1 207 ? 26.99617 21.04061 -13.31702 1.000 31.42219 206 ARG A O 1
ATOM 2971 N N . PHE A 1 208 ? 25.32075 20.05965 -14.46360 1.000 30.84579 207 PHE A N 1
ATOM 2972 C CA . PHE A 1 208 ? 24.25496 20.50974 -13.57584 1.000 30.77741 207 PHE A CA 1
ATOM 2973 C C . PHE A 1 208 ? 23.93594 19.39320 -12.59217 1.000 31.85120 207 PHE A C 1
ATOM 2974 O O . PHE A 1 208 ? 23.89611 18.22091 -12.97424 1.000 35.79900 207 PHE A O 1
ATOM 2991 N N . GLU A 1 209 ? 23.69951 19.75168 -11.33026 1.000 29.37460 208 GLU A N 1
ATOM 2992 C CA . GLU A 1 209 ? 23.39340 18.72547 -10.33497 1.000 31.03531 208 GLU A CA 1
ATOM 2993 C C . GLU A 1 209 ? 22.04530 18.06469 -10.61053 1.000 32.61443 208 GLU A C 1
ATOM 2994 O O . GLU A 1 209 ? 21.91470 16.83454 -10.52348 1.000 34.38043 208 GLU A O 1
ATOM 3006 N N . VAL A 1 210 ? 21.02518 18.86379 -10.92770 1.000 31.41692 209 VAL A N 1
ATOM 3007 C CA . VAL A 1 210 ? 19.67103 18.35578 -11.12340 1.000 30.06413 209 VAL A CA 1
ATOM 3008 C C . VAL A 1 210 ? 19.02261 19.04506 -12.31536 1.000 28.11127 209 VAL A C 1
ATOM 3009 O O . VAL A 1 210 ? 19.35261 20.18236 -12.65983 1.000 27.45066 209 VAL A O 1
ATOM 3022 N N . ALA A 1 211 ? 18.07074 18.34768 -12.93437 1.000 29.17981 210 ALA A N 1
ATOM 3023 C CA . ALA A 1 211 ? 17.25351 18.89904 -14.00176 1.000 27.96652 210 ALA A CA 1
ATOM 3024 C C . ALA A 1 211 ? 15.79126 18.67803 -13.65094 1.000 28.10602 210 ALA A C 1
ATOM 3025 O O . ALA A 1 211 ? 15.42962 17.62247 -13.12455 1.000 29.88514 210 ALA A O 1
ATOM 3032 N N . HIS A 1 212 ? 14.95380 19.67522 -13.91686 1.000 27.66910 211 HIS A N 1
ATOM 3033 C CA . HIS A 1 212 ? 13.53339 19.49074 -13.66383 1.000 26.39527 211 HIS A CA 1
ATOM 3034 C C . HIS A 1 212 ? 12.67103 20.20381 -14.69664 1.000 25.49779 211 HIS A C 1
ATOM 3035 O O . HIS A 1 212 ? 12.88371 21.37243 -15.03081 1.000 23.83181 211 HIS A O 1
ATOM 3049 N N . LEU A 1 213 ? 11.66395 19.47999 -15.15618 1.000 25.95047 212 LEU A N 1
ATOM 3050 C CA . LEU A 1 213 ? 10.73641 19.93651 -16.16991 1.000 25.61097 212 LEU A CA 1
ATOM 3051 C C . LEU A 1 213 ? 9.29028 19.82944 -15.73702 1.000 24.18187 212 LEU A C 1
ATOM 3052 O O . LEU A 1 213 ? 8.45153 20.53942 -16.29678 1.000 25.54253 212 LEU A O 1
ATOM 3068 N N . SER A 1 214 ? 8.97155 18.99649 -14.75734 1.000 26.37946 213 SER A N 1
ATOM 3069 C CA . SER A 1 214 ? 7.60372 18.52519 -14.58298 1.000 26.00315 213 SER A CA 1
ATOM 3070 C C . SER A 1 214 ? 6.79260 19.41742 -13.65613 1.000 25.76890 213 SER A C 1
ATOM 3071 O O . SER A 1 214 ? 7.18239 19.66946 -12.51136 1.000 28.93765 213 SER A O 1
ATOM 3079 N N . ASN A 1 215 ? 5.65195 19.87121 -14.15508 1.000 24.70561 214 ASN A N 1
ATOM 3080 C CA . ASN A 1 215 ? 4.62926 20.46724 -13.31833 1.000 25.68467 214 ASN A CA 1
ATOM 3081 C C . ASN A 1 215 ? 3.75612 19.34652 -12.74906 1.000 26.82952 214 ASN A C 1
ATOM 3082 O O . ASN A 1 215 ? 4.08172 18.16351 -12.85546 1.000 27.33748 214 ASN A O 1
ATOM 3093 N N . SER A 1 216 ? 2.62364 19.71463 -12.14518 1.000 25.68728 215 SER A N 1
ATOM 3094 C CA . SER A 1 216 ? 1.73968 18.71451 -11.55331 1.000 25.43201 215 SER A CA 1
ATOM 3095 C C . SER A 1 216 ? 1.23899 17.73846 -12.60059 1.000 27.01642 215 SER A C 1
ATOM 3096 O O . SER A 1 216 ? 1.19216 16.52604 -12.36563 1.000 30.36151 215 SER A O 1
ATOM 3104 N N . SER A 1 217 ? 0.82882 18.25429 -13.75443 1.000 27.80596 216 SER A N 1
ATOM 3105 C CA . SER A 1 217 ? 0.28930 17.39195 -14.79390 1.000 29.11666 216 SER A CA 1
ATOM 3106 C C . SER A 1 217 ? 1.29726 16.33181 -15.18958 1.000 29.22719 216 SER A C 1
ATOM 3107 O O . SER A 1 217 ? 0.99763 15.13444 -15.19279 1.000 30.40364 216 SER A O 1
ATOM 3115 N N . ALA A 1 218 ? 2.49960 16.76628 -15.55642 1.000 28.30866 217 ALA A N 1
ATOM 3116 C CA . ALA A 1 218 ? 3.51410 15.81707 -15.97421 1.000 28.75608 217 ALA A CA 1
ATOM 3117 C C . ALA A 1 218 ? 3.85638 14.85412 -14.85246 1.000 29.87463 217 ALA A C 1
ATOM 3118 O O . ALA A 1 218 ? 4.08114 13.66286 -15.09417 1.000 30.62209 217 ALA A O 1
ATOM 3125 N N . THR A 1 219 ? 3.93995 15.36113 -13.62348 1.000 28.87452 218 THR A N 1
ATOM 3126 C CA . THR A 1 219 ? 4.33980 14.51911 -12.50657 1.000 29.91937 218 THR A CA 1
ATOM 3127 C C . THR A 1 219 ? 3.37688 13.35201 -12.34621 1.000 31.33798 218 THR A C 1
ATOM 3128 O O . THR A 1 219 ? 3.79399 12.19448 -12.17954 1.000 32.03278 218 THR A O 1
ATOM 3139 N N . MET A 1 220 ? 2.08072 13.63403 -12.43777 1.000 31.06162 219 MET A N 1
ATOM 3140 C CA A MET A 1 220 ? 1.10064 12.59725 -12.16290 0.400 31.01425 219 MET A CA 1
ATOM 3141 C CA B MET A 1 220 ? 1.05461 12.62942 -12.17129 0.600 31.10636 219 MET A CA 1
ATOM 3142 C C . MET A 1 220 ? 0.75231 11.75846 -13.38193 1.000 32.08543 219 MET A C 1
ATOM 3143 O O . MET A 1 220 ? 0.43118 10.57499 -13.22622 1.000 35.72268 219 MET A O 1
ATOM 3170 N N . ALA A 1 221 ? 0.82055 12.31517 -14.58326 1.000 33.11450 220 ALA A N 1
ATOM 3171 C CA . ALA A 1 221 ? 0.36703 11.60632 -15.76767 1.000 34.20673 220 ALA A CA 1
ATOM 3172 C C . ALA A 1 221 ? 1.47454 11.21861 -16.73739 1.000 35.39636 220 ALA A C 1
ATOM 3173 O O . ALA A 1 221 ? 1.22030 10.41445 -17.63634 1.000 36.72017 220 ALA A O 1
ATOM 3180 N N . ARG A 1 222 ? 2.68610 11.75931 -16.59641 1.000 34.97788 221 ARG A N 1
ATOM 3181 C CA . ARG A 1 222 ? 3.79259 11.46795 -17.51357 1.000 35.92536 221 ARG A CA 1
ATOM 3182 C C . ARG A 1 222 ? 5.05178 11.15397 -16.71957 1.000 37.00708 221 ARG A C 1
ATOM 3183 O O . ARG A 1 222 ? 6.06174 11.85916 -16.81369 1.000 36.40174 221 ARG A O 1
ATOM 3204 N N . PRO A 1 223 ? 5.03052 10.07995 -15.93225 1.000 39.51262 222 PRO A N 1
ATOM 3205 C CA . PRO A 1 223 ? 6.24909 9.67739 -15.21787 1.000 40.82858 222 PRO A CA 1
ATOM 3206 C C . PRO A 1 223 ? 7.39827 9.37572 -16.15356 1.000 42.49722 222 PRO A C 1
ATOM 3207 O O . PRO A 1 223 ? 8.56345 9.44782 -15.73878 1.000 44.91853 222 PRO A O 1
ATOM 3218 N N . ASP A 1 224 ? 7.10468 9.06181 -17.41525 1.000 43.33678 223 ASP A N 1
ATOM 3219 C CA . ASP A 1 224 ? 8.14952 8.81435 -18.39788 1.000 43.68682 223 ASP A CA 1
ATOM 3220 C C . ASP A 1 224 ? 8.91924 10.07486 -18.76133 1.000 42.25507 223 ASP A C 1
ATOM 3221 O O . ASP A 1 224 ? 9.99915 9.96643 -19.35271 1.000 42.12873 223 ASP A O 1
ATOM 3230 N N . LEU A 1 225 ? 8.39980 11.25700 -18.41825 1.000 41.29179 224 LEU A N 1
ATOM 3231 C CA . LEU A 1 225 ? 9.04635 12.52951 -18.71847 1.000 39.55474 224 LEU A CA 1
ATOM 3232 C C . LEU A 1 225 ? 9.71141 13.14860 -17.49955 1.000 38.82308 224 LEU A C 1
ATOM 3233 O O . LEU A 1 225 ? 10.14859 14.30310 -17.56329 1.000 38.49936 224 LEU A O 1
ATOM 3249 N N . THR A 1 226 ? 9.79150 12.41276 -16.39842 1.000 38.02035 225 THR A N 1
ATOM 3250 C CA . THR A 1 226 ? 10.38298 12.92311 -15.17617 1.000 37.39397 225 THR A CA 1
ATOM 3251 C C . THR A 1 226 ? 11.90796 12.85637 -15.22986 1.000 37.23868 225 THR A C 1
ATOM 3252 O O . THR A 1 226 ? 12.49705 11.83282 -15.60775 1.000 37.55713 225 THR A O 1
ATOM 3263 N N . PHE A 1 227 ? 12.53591 13.94941 -14.81933 1.000 36.63069 226 PHE A N 1
ATOM 3264 C CA . PHE A 1 227 ? 13.98849 14.06330 -14.74526 1.000 32.19335 226 PHE A CA 1
ATOM 3265 C C . PHE A 1 227 ? 14.41349 13.88154 -13.29903 1.000 32.64076 226 PHE A C 1
ATOM 3266 O O . PHE A 1 227 ? 14.01046 12.88481 -12.69043 1.000 35.55424 226 PHE A O 1
ATOM 3283 N N . ASP A 1 228 ? 15.20245 14.77465 -12.69174 1.000 30.46681 227 ASP A N 1
ATOM 3284 C CA . ASP A 1 228 ? 15.72261 14.55479 -11.34392 1.000 29.67200 227 ASP A CA 1
ATOM 3285 C C . ASP A 1 228 ? 14.82143 15.11766 -10.25544 1.000 29.09035 227 ASP A C 1
ATOM 3286 O O . ASP A 1 228 ? 14.83318 14.62681 -9.12517 1.000 31.70377 227 ASP A O 1
ATOM 3295 N N . LEU A 1 229 ? 14.07106 16.17220 -10.55729 1.000 29.20350 228 LEU A N 1
ATOM 3296 C CA . LEU A 1 229 ? 13.11780 16.75969 -9.63136 1.000 30.05362 228 LEU A CA 1
ATOM 3297 C C . LEU A 1 229 ? 11.82079 16.97432 -10.38455 1.000 28.35605 228 LEU A C 1
ATOM 3298 O O . LEU A 1 229 ? 11.80997 17.11117 -11.61558 1.000 30.35099 228 LEU A O 1
ATOM 3314 N N . VAL A 1 230 ? 10.72869 16.99391 -9.62887 1.000 28.42708 229 VAL A N 1
ATOM 3315 C CA . VAL A 1 230 ? 9.44340 17.45705 -10.13484 1.000 27.39539 229 VAL A CA 1
ATOM 3316 C C . VAL A 1 230 ? 9.06688 18.72459 -9.39046 1.000 25.47412 229 VAL A C 1
ATOM 3317 O O . VAL A 1 230 ? 9.44243 18.93296 -8.23251 1.000 27.52695 229 VAL A O 1
ATOM 3330 N N . ARG A 1 231 ? 8.25351 19.54986 -10.04310 1.000 25.38463 230 ARG A N 1
ATOM 3331 C CA . ARG A 1 231 ? 7.99025 20.91050 -9.58574 1.000 26.12420 230 ARG A CA 1
ATOM 3332 C C . ARG A 1 231 ? 6.48899 21.18182 -9.57515 1.000 25.59518 230 ARG A C 1
ATOM 3333 O O . ARG A 1 231 ? 5.99779 22.06494 -10.28294 1.000 25.73203 230 ARG A O 1
ATOM 3354 N N . PRO A 1 232 ? 5.72449 20.43313 -8.78173 1.000 25.51622 231 PRO A N 1
ATOM 3355 C CA . PRO A 1 232 ? 4.26497 20.61602 -8.77997 1.000 25.72414 231 PRO A CA 1
ATOM 3356 C C . PRO A 1 232 ? 3.80558 21.77411 -7.90358 1.000 25.65043 231 PRO A C 1
ATOM 3357 O O . PRO A 1 232 ? 4.30896 21.99976 -6.79895 1.000 26.67160 231 PRO A O 1
ATOM 3368 N N . GLY A 1 233 ? 2.79875 22.49418 -8.40377 1.000 23.37913 232 GLY A N 1
ATOM 3369 C CA . GLY A 1 233 ? 2.09742 23.47978 -7.61234 1.000 21.69735 232 GLY A CA 1
ATOM 3370 C C . GLY A 1 233 ? 0.65713 23.07467 -7.34813 1.000 23.18171 232 GLY A C 1
ATOM 3371 O O . GLY A 1 233 ? 0.31448 22.68791 -6.22880 1.000 23.83706 232 GLY A O 1
ATOM 3375 N N . ILE A 1 234 ? -0.16885 23.09730 -8.39905 1.000 22.15791 233 ILE A N 1
ATOM 3376 C CA . ILE A 1 234 ? -1.62409 22.99812 -8.22561 1.000 20.47090 233 ILE A CA 1
ATOM 3377 C C . ILE A 1 234 ? -2.01599 21.72164 -7.47618 1.000 22.22372 233 ILE A C 1
ATOM 3378 O O . ILE A 1 234 ? -2.93283 21.73961 -6.64559 1.000 23.03696 233 ILE A O 1
ATOM 3394 N N . ALA A 1 235 ? -1.31903 20.60352 -7.72329 1.000 22.81853 234 ALA A N 1
ATOM 3395 C CA . ALA A 1 235 ? -1.69314 19.34862 -7.06874 1.000 24.44240 234 ALA A CA 1
ATOM 3396 C C . ALA A 1 235 ? -1.33251 19.34634 -5.58440 1.000 25.13198 234 ALA A C 1
ATOM 3397 O O . ALA A 1 235 ? -1.94347 18.61310 -4.80281 1.000 26.91110 234 ALA A O 1
ATOM 3404 N N . VAL A 1 236 ? -0.33691 20.13649 -5.17082 1.000 25.28987 235 VAL A N 1
ATOM 3405 C CA . VAL A 1 236 ? -0.05866 20.26130 -3.74595 1.000 24.90561 235 VAL A CA 1
ATOM 3406 C C . VAL A 1 236 ? -1.30990 20.72832 -3.01694 1.000 25.11092 235 VAL A C 1
ATOM 3407 O O . VAL A 1 236 ? -1.62404 20.25483 -1.91661 1.000 26.77950 235 VAL A O 1
ATOM 3420 N N . TYR A 1 237 ? -2.04060 21.66481 -3.61804 1.000 24.14500 236 TYR A N 1
ATOM 3421 C CA . TYR A 1 237 ? -3.27184 22.19714 -3.04014 1.000 23.16331 236 TYR A CA 1
ATOM 3422 C C . TYR A 1 237 ? -4.45557 21.28892 -3.29177 1.000 23.43966 236 TYR A C 1
ATOM 3423 O O . TYR A 1 237 ? -5.58107 21.66926 -2.93523 1.000 24.27132 236 TYR A O 1
ATOM 3441 N N . GLY A 1 238 ? -4.21617 20.10905 -3.87270 1.000 24.24501 237 GLY A N 1
ATOM 3442 C CA . GLY A 1 238 ? -5.24463 19.10257 -4.07263 1.000 24.51609 237 GLY A CA 1
ATOM 3443 C C . GLY A 1 238 ? -6.12503 19.32114 -5.28319 1.000 24.90036 237 GLY A C 1
ATOM 3444 O O . GLY A 1 238 ? -7.09503 18.57796 -5.47599 1.000 26.11364 237 GLY A O 1
ATOM 3448 N N . LEU A 1 239 ? -5.82736 20.31275 -6.10195 1.000 24.25027 238 LEU A N 1
ATOM 3449 C CA . LEU A 1 239 ? -6.64120 20.63107 -7.25910 1.000 23.77126 238 LEU A CA 1
ATOM 3450 C C . LEU A 1 239 ? -6.11933 19.84808 -8.44948 1.000 24.23448 238 LEU A C 1
ATOM 3451 O O . LEU A 1 239 ? -4.90685 19.77034 -8.66850 1.000 23.43176 238 LEU A O 1
ATOM 3467 N N . SER A 1 240 ? -7.02402 19.24096 -9.18997 1.000 24.72927 239 SER A N 1
ATOM 3468 C CA . SER A 1 240 ? -6.60036 18.27965 -10.18682 1.000 24.33187 239 SER A CA 1
ATOM 3469 C C . SER A 1 240 ? -5.81362 18.96660 -11.29335 1.000 24.02131 239 SER A C 1
ATOM 3470 O O . SER A 1 240 ? -6.31880 19.90540 -11.91853 1.000 24.50029 239 SER A O 1
ATOM 3478 N N . PRO A 1 241 ? -4.60230 18.50796 -11.59910 1.000 23.47914 240 PRO A N 1
ATOM 3479 C CA . PRO A 1 241 ? -3.88474 19.07208 -12.74040 1.000 25.17935 240 PRO A CA 1
ATOM 3480 C C . PRO A 1 241 ? -4.43462 18.62827 -14.07432 1.000 27.64805 240 PRO A C 1
ATOM 3481 O O . PRO A 1 241 ? -4.03900 19.19494 -15.10020 1.000 32.03012 240 PRO A O 1
ATOM 3492 N N . VAL A 1 242 ? -5.31450 17.63497 -14.10688 1.000 26.68216 241 VAL A N 1
ATOM 3493 C CA . VAL A 1 242 ? -5.96871 17.26096 -15.35171 1.000 27.10588 241 VAL A CA 1
ATOM 3494 C C . VAL A 1 242 ? -7.44486 17.11964 -15.02148 1.000 26.85322 241 VAL A C 1
ATOM 3495 O O . VAL A 1 242 ? -7.91144 16.00558 -14.73589 1.000 27.41644 241 VAL A O 1
ATOM 3508 N N . PRO A 1 243 ? -8.19319 18.22280 -15.00010 1.000 25.95573 242 PRO A N 1
ATOM 3509 C CA . PRO A 1 243 ? -9.58298 18.15328 -14.51916 1.000 24.46876 242 PRO A CA 1
ATOM 3510 C C . PRO A 1 243 ? -10.39597 17.05606 -15.17180 1.000 26.87166 242 PRO A C 1
ATOM 3511 O O . PRO A 1 243 ? -11.20167 16.42749 -14.48258 1.000 27.79805 242 PRO A O 1
ATOM 3522 N N . ALA A 1 244 ? -10.18906 16.78489 -16.46266 1.000 28.48499 243 ALA A N 1
ATOM 3523 C CA . ALA A 1 244 ? -10.98170 15.78415 -17.16866 1.000 29.78779 243 ALA A CA 1
ATOM 3524 C C . ALA A 1 244 ? -10.78092 14.37029 -16.63886 1.000 29.10875 243 ALA A C 1
ATOM 3525 O O . ALA A 1 244 ? -11.57992 13.48540 -16.97477 1.000 28.41657 243 ALA A O 1
ATOM 3532 N N . LEU A 1 245 ? -9.73860 14.13582 -15.84067 1.000 28.49816 244 LEU A N 1
ATOM 3533 C CA . LEU A 1 245 ? -9.45680 12.83912 -15.23376 1.000 28.78502 244 LEU A CA 1
ATOM 3534 C C . LEU A 1 245 ? -10.00479 12.71428 -13.81903 1.000 28.47450 244 LEU A C 1
ATOM 3535 O O . LEU A 1 245 ? -9.83605 11.66003 -13.20050 1.000 30.88790 244 LEU A O 1
ATOM 3551 N N . GLY A 1 246 ? -10.66230 13.73844 -13.29148 1.000 29.55352 245 GLY A N 1
ATOM 3552 C CA . GLY A 1 246 ? -11.17920 13.65291 -11.93775 1.000 28.95611 245 GLY A CA 1
ATOM 3553 C C . GLY A 1 246 ? -10.16932 14.14213 -10.91986 1.000 29.11928 245 GLY A C 1
ATOM 3554 O O . GLY A 1 246 ? -9.23719 14.89193 -11.24071 1.000 29.08243 245 GLY A O 1
ATOM 3558 N N . ASP A 1 247 ? -10.35944 13.71648 -9.66629 1.000 28.31392 246 ASP A N 1
ATOM 3559 C CA . ASP A 1 247 ? -9.54217 14.27299 -8.59561 1.000 28.51131 246 ASP A CA 1
ATOM 3560 C C . ASP A 1 247 ? -8.13855 13.67791 -8.54609 1.000 28.24287 246 ASP A C 1
ATOM 3561 O O . ASP A 1 247 ? -7.28879 14.22842 -7.83285 1.000 28.41393 246 ASP A O 1
ATOM 3570 N N . MET A 1 248 ? -7.88222 12.61665 -9.32245 1.000 28.20074 247 MET A N 1
ATOM 3571 C CA . MET A 1 248 ? -6.55474 12.00355 -9.46402 1.000 27.89546 247 MET A CA 1
ATOM 3572 C C . MET A 1 248 ? -5.98669 11.58126 -8.11173 1.000 29.34826 247 MET A C 1
ATOM 3573 O O . MET A 1 248 ? -4.76134 11.48269 -7.92323 1.000 31.92486 247 MET A O 1
ATOM 3587 N N . GLY A 1 249 ? -6.87836 11.27672 -7.16980 1.000 30.00624 248 GLY A N 1
ATOM 3588 C CA . GLY A 1 249 ? -6.48309 10.81935 -5.85893 1.000 31.31427 248 GLY A CA 1
ATOM 3589 C C . GLY A 1 249 ? -6.10608 11.91383 -4.89911 1.000 30.08781 248 GLY A C 1
ATOM 3590 O O . GLY A 1 249 ? -5.67897 11.61167 -3.77682 1.000 31.96170 248 GLY A O 1
ATOM 3594 N N . LEU A 1 250 ? -6.22868 13.17223 -5.30968 1.000 27.65859 249 LEU A N 1
ATOM 3595 C CA . LEU A 1 250 ? -5.85990 14.30815 -4.48760 1.000 27.02693 249 LEU A CA 1
ATOM 3596 C C . LEU A 1 250 ? -7.07591 14.85394 -3.76212 1.000 26.94008 249 LEU A C 1
ATOM 3597 O O . LEU A 1 250 ? -8.21855 14.58812 -4.13781 1.000 29.81935 249 LEU A O 1
ATOM 3613 N N . VAL A 1 251 ? -6.81432 15.62450 -2.71175 1.000 26.65846 250 VAL A N 1
ATOM 3614 C CA . VAL A 1 251 ? -7.88701 16.23465 -1.92687 1.000 25.85047 250 VAL A CA 1
ATOM 3615 C C . VAL A 1 251 ? -7.71983 17.74731 -1.90457 1.000 24.41084 250 VAL A C 1
ATOM 3616 O O . VAL A 1 251 ? -6.76857 18.25657 -1.29312 1.000 25.83466 250 VAL A O 1
ATOM 3629 N N . PRO A 1 252 ? -8.62048 18.50513 -2.52283 1.000 23.85286 251 PRO A N 1
ATOM 3630 C CA . PRO A 1 252 ? -8.50758 19.96591 -2.45933 1.000 23.56598 251 PRO A CA 1
ATOM 3631 C C . PRO A 1 252 ? -8.44892 20.44777 -1.01807 1.000 22.62115 251 PRO A C 1
ATOM 3632 O O . PRO A 1 252 ? -9.28859 20.09733 -0.18964 1.000 23.78178 251 PRO A O 1
ATOM 3643 N N . ALA A 1 253 ? -7.44482 21.27029 -0.72414 1.000 23.80811 252 ALA A N 1
ATOM 3644 C CA . ALA A 1 253 ? -7.15505 21.64815 0.64744 1.000 23.77127 252 ALA A CA 1
ATOM 3645 C C . ALA A 1 253 ? -7.91624 22.87945 1.12801 1.000 22.98961 252 ALA A C 1
ATOM 3646 O O . ALA A 1 253 ? -7.98231 23.09956 2.33857 1.000 24.39501 252 ALA A O 1
ATOM 3653 N N . MET A 1 254 ? -8.49981 23.68590 0.23973 1.000 22.89746 253 MET A N 1
ATOM 3654 C CA . MET A 1 254 ? -9.18319 24.91229 0.64727 1.000 21.02885 253 MET A CA 1
ATOM 3655 C C . MET A 1 254 ? -10.69588 24.71561 0.68262 1.000 20.61562 253 MET A C 1
ATOM 3656 O O . MET A 1 254 ? -11.29120 24.27468 -0.30340 1.000 20.64195 253 MET A O 1
ATOM 3670 N N . THR A 1 255 ? -11.30880 25.07815 1.80766 1.000 20.28139 254 THR A N 1
ATOM 3671 C CA . THR A 1 255 ? -12.75885 25.18551 1.93289 1.000 21.97106 254 THR A CA 1
ATOM 3672 C C . THR A 1 255 ? -13.10140 26.63464 2.25004 1.000 21.65788 254 THR A C 1
ATOM 3673 O O . THR A 1 255 ? -12.65544 27.17288 3.26992 1.000 23.15012 254 THR A O 1
ATOM 3684 N N . VAL A 1 256 ? -13.89263 27.26548 1.39275 1.000 21.46046 255 VAL A N 1
ATOM 3685 C CA . VAL A 1 256 ? -14.34300 28.63288 1.62187 1.000 19.56025 255 VAL A CA 1
ATOM 3686 C C . VAL A 1 256 ? -15.75607 28.56920 2.16391 1.000 20.45244 255 VAL A C 1
ATOM 3687 O O . VAL A 1 256 ? -16.63626 27.94528 1.55360 1.000 20.60774 255 VAL A O 1
ATOM 3700 N N . LYS A 1 257 ? -15.96477 29.19254 3.31927 1.000 20.28141 256 LYS A N 1
ATOM 3701 C CA . LYS A 1 257 ? -17.24741 29.11491 4.00188 1.000 22.96854 256 LYS A CA 1
ATOM 3702 C C . LYS A 1 257 ? -17.52672 30.42741 4.70973 1.000 21.82894 256 LYS A C 1
ATOM 3703 O O . LYS A 1 257 ? -16.62821 31.23910 4.92659 1.000 22.63165 256 LYS A O 1
ATOM 3722 N N . CYS A 1 258 ? -18.78969 30.63344 5.07230 1.000 21.72894 257 CYS A N 1
ATOM 3723 C CA A CYS A 1 258 ? -19.14928 31.85191 5.77593 0.820 22.16581 257 CYS A CA 1
ATOM 3724 C CA B CYS A 1 258 ? -19.21213 31.87902 5.69359 0.180 22.77115 257 CYS A CA 1
ATOM 3725 C C . CYS A 1 258 ? -20.36437 31.59230 6.64524 1.000 21.81053 257 CYS A C 1
ATOM 3726 O O . CYS A 1 258 ? -21.06642 30.58906 6.50141 1.000 22.63692 257 CYS A O 1
ATOM 3741 N N . ALA A 1 259 ? -20.58478 32.50006 7.58935 1.000 22.93432 258 ALA A N 1
ATOM 3742 C CA . ALA A 1 259 ? -21.73724 32.37183 8.46180 1.000 23.50018 258 ALA A CA 1
ATOM 3743 C C . ALA A 1 259 ? -22.95683 33.00685 7.80053 1.000 21.06044 258 ALA A C 1
ATOM 3744 O O . ALA A 1 259 ? -22.86939 34.06670 7.17387 1.000 24.42923 258 ALA A O 1
ATOM 3751 N N . VAL A 1 260 ? -24.09776 32.33431 7.92322 1.000 20.34193 259 VAL A N 1
ATOM 3752 C CA . VAL A 1 260 ? -25.35825 32.90750 7.46341 1.000 19.73660 259 VAL A CA 1
ATOM 3753 C C . VAL A 1 260 ? -25.67471 34.12566 8.31737 1.000 20.35245 259 VAL A C 1
ATOM 3754 O O . VAL A 1 260 ? -25.78469 34.02207 9.54267 1.000 21.94734 259 VAL A O 1
ATOM 3767 N N . ALA A 1 261 ? -25.84635 35.28406 7.68098 1.000 19.81555 260 ALA A N 1
ATOM 3768 C CA . ALA A 1 261 ? -26.02770 36.51868 8.44247 1.000 20.16556 260 ALA A CA 1
ATOM 3769 C C . ALA A 1 261 ? -27.48202 36.85895 8.71962 1.000 20.29718 260 ALA A C 1
ATOM 3770 O O . ALA A 1 261 ? -27.76333 37.64073 9.64206 1.000 23.21592 260 ALA A O 1
ATOM 3777 N N . LEU A 1 262 ? -28.39700 36.31840 7.92605 1.000 21.16307 261 LEU A N 1
ATOM 3778 C CA . LEU A 1 262 ? -29.80722 36.66109 7.98832 1.000 21.45520 261 LEU A CA 1
ATOM 3779 C C . LEU A 1 262 ? -30.57941 35.57479 7.26180 1.000 19.68922 261 LEU A C 1
ATOM 3780 O O . LEU A 1 262 ? -30.14190 35.10446 6.20778 1.000 20.32085 261 LEU A O 1
ATOM 3796 N N . VAL A 1 263 ? -31.72076 35.18765 7.83085 1.000 19.49181 262 VAL A N 1
ATOM 3797 C CA . VAL A 1 263 ? -32.71735 34.36387 7.16140 1.000 20.20769 262 VAL A CA 1
ATOM 3798 C C . VAL A 1 263 ? -33.99567 35.18447 7.09991 1.000 20.32348 262 VAL A C 1
ATOM 3799 O O . VAL A 1 263 ? -34.36158 35.84293 8.08018 1.000 21.70523 262 VAL A O 1
ATOM 3812 N N . LYS A 1 264 ? -34.65275 35.18536 5.94553 1.000 19.59712 263 LYS A N 1
ATOM 3813 C CA . LYS A 1 264 ? -35.86933 35.96686 5.80874 1.000 22.47637 263 LYS A CA 1
ATOM 3814 C C . LYS A 1 264 ? -36.80047 35.26784 4.83976 1.000 22.72378 263 LYS A C 1
ATOM 3815 O O . LYS A 1 264 ? -36.36283 34.56216 3.92752 1.000 23.75284 263 LYS A O 1
ATOM 3834 N N . SER A 1 265 ? -38.08969 35.48380 5.03579 1.000 21.91053 264 SER A N 1
ATOM 3835 C CA . SER A 1 265 ? -39.06400 35.02632 4.06708 1.000 21.94212 264 SER A CA 1
ATOM 3836 C C . SER A 1 265 ? -39.31928 36.13016 3.04570 1.000 23.90023 264 SER A C 1
ATOM 3837 O O . SER A 1 265 ? -39.13775 37.32075 3.32630 1.000 25.84782 264 SER A O 1
ATOM 3845 N N . ILE A 1 266 ? -39.69799 35.72111 1.83669 1.000 22.55271 265 ILE A N 1
ATOM 3846 C CA . ILE A 1 266 ? -40.08968 36.64960 0.78630 1.000 22.81065 265 ILE A CA 1
ATOM 3847 C C . ILE A 1 266 ? -41.30627 36.08182 0.07047 1.000 24.30026 265 ILE A C 1
ATOM 3848 O O . ILE A 1 266 ? -41.62363 34.89225 0.16505 1.000 23.48967 265 ILE A O 1
ATOM 3864 N N . ARG A 1 267 ? -41.98528 36.96073 -0.65288 1.000 25.37145 266 ARG A N 1
ATOM 3865 C CA . ARG A 1 267 ? -43.21398 36.63219 -1.35569 1.000 23.59495 266 ARG A CA 1
ATOM 3866 C C . ARG A 1 267 ? -42.97860 36.50667 -2.85778 1.000 24.76613 266 ARG A C 1
ATOM 3867 O O . ARG A 1 267 ? -42.14424 37.20501 -3.44326 1.000 24.36608 266 ARG A O 1
ATOM 3874 N N . ALA A 1 268 ? -43.72758 35.59699 -3.47496 1.000 24.08447 267 ALA A N 1
ATOM 3875 C CA . ALA A 1 268 ? -43.75099 35.49786 -4.92842 1.000 24.59506 267 ALA A CA 1
ATOM 3876 C C . ALA A 1 268 ? -43.91362 36.87974 -5.55183 1.000 23.95025 267 ALA A C 1
ATOM 3877 O O . ALA A 1 268 ? -44.69551 37.70719 -5.07237 1.000 26.42948 267 ALA A O 1
ATOM 3884 N N . GLY A 1 269 ? -43.16303 37.12074 -6.63056 1.000 23.54757 268 GLY A N 1
ATOM 3885 C CA . GLY A 1 269 ? -43.21074 38.36996 -7.34867 1.000 23.42122 268 GLY A CA 1
ATOM 3886 C C . GLY A 1 269 ? -42.26589 39.43819 -6.84771 1.000 24.21605 268 GLY A C 1
ATOM 3887 O O . GLY A 1 269 ? -42.13893 40.47468 -7.50466 1.000 25.06879 268 GLY A O 1
ATOM 3891 N N . GLU A 1 270 ? -41.61406 39.23464 -5.70460 1.000 22.42903 269 GLU A N 1
ATOM 3892 C CA . GLU A 1 270 ? -40.67022 40.21740 -5.18907 1.000 24.42135 269 GLU A CA 1
ATOM 3893 C C . GLU A 1 270 ? -39.30494 40.03734 -5.84622 1.000 23.95025 269 GLU A C 1
ATOM 3894 O O . GLU A 1 270 ? -38.81226 38.91376 -5.98283 1.000 23.47386 269 GLU A O 1
ATOM 3906 N N . GLY A 1 271 ? -38.68649 41.14600 -6.25301 1.000 23.36334 270 GLY A N 1
ATOM 3907 C CA . GLY A 1 271 ? -37.34037 41.07350 -6.78037 1.000 23.30542 270 GLY A CA 1
ATOM 3908 C C . GLY A 1 271 ? -36.28909 41.09847 -5.68972 1.000 22.76325 270 GLY A C 1
ATOM 3909 O O . GLY A 1 271 ? -36.53337 41.51744 -4.56320 1.000 23.12119 270 GLY A O 1
ATOM 3913 N N . VAL A 1 272 ? -35.08706 40.64545 -6.03913 1.000 22.05528 271 VAL A N 1
ATOM 3914 C CA . VAL A 1 272 ? -33.99567 40.52475 -5.08367 1.000 21.54732 271 VAL A CA 1
ATOM 3915 C C . VAL A 1 272 ? -32.72968 41.12054 -5.67804 1.000 21.22887 271 VAL A C 1
ATOM 3916 O O . VAL A 1 272 ? -32.35216 40.80180 -6.81502 1.000 21.42888 271 VAL A O 1
ATOM 3929 N N . SER A 1 273 ? -32.10505 42.01269 -4.90823 1.000 22.34475 272 SER A N 1
ATOM 3930 C CA . SER A 1 273 ? -30.79138 42.59332 -5.17354 1.000 20.78409 272 SER A CA 1
ATOM 3931 C C . SER A 1 273 ? -30.82899 43.55528 -6.35558 1.000 20.38667 272 SER A C 1
ATOM 3932 O O . SER A 1 273 ? -31.90717 43.85425 -6.87631 1.000 20.05240 272 SER A O 1
ATOM 3940 N N . TYR A 1 274 ? -29.66421 44.05497 -6.77603 1.000 21.63943 273 TYR A N 1
ATOM 3941 C CA . TYR A 1 274 ? -29.63022 45.16695 -7.72036 1.000 21.51047 273 TYR A CA 1
ATOM 3942 C C . TYR A 1 274 ? -30.25509 44.77113 -9.04343 1.000 21.12622 273 TYR A C 1
ATOM 3943 O O . TYR A 1 274 ? -30.03104 43.66828 -9.54851 1.000 21.80261 273 TYR A O 1
ATOM 3961 N N . GLY A 1 275 ? -31.02297 45.69934 -9.61163 1.000 21.01042 274 GLY A N 1
ATOM 3962 C CA . GLY A 1 275 ? -31.69801 45.48437 -10.86913 1.000 21.71050 274 GLY A CA 1
ATOM 3963 C C . GLY A 1 275 ? -32.83968 44.49834 -10.82641 1.000 22.42901 274 GLY A C 1
ATOM 3964 O O . GLY A 1 275 ? -33.41692 44.21085 -11.87645 1.000 22.09474 274 GLY A O 1
ATOM 3968 N N . HIS A 1 276 ? -33.17466 43.95620 -9.66107 1.000 22.79220 275 HIS A N 1
ATOM 3969 C CA . HIS A 1 276 ? -34.20010 42.91720 -9.54561 1.000 23.20016 275 HIS A CA 1
ATOM 3970 C C . HIS A 1 276 ? -34.06308 41.88405 -10.66173 1.000 22.03684 275 HIS A C 1
ATOM 3971 O O . HIS A 1 276 ? -35.02529 41.54380 -11.35229 1.000 22.55006 275 HIS A O 1
ATOM 3985 N N . THR A 1 277 ? -32.83739 41.37701 -10.83976 1.000 21.09201 276 THR A N 1
ATOM 3986 C CA . THR A 1 277 ? -32.58644 40.42027 -11.91278 1.000 19.72609 276 THR A CA 1
ATOM 3987 C C . THR A 1 277 ? -33.16139 39.04939 -11.60312 1.000 21.28149 276 THR A C 1
ATOM 3988 O O . THR A 1 277 ? -33.21838 38.19527 -12.49496 1.000 22.43163 276 THR A O 1
ATOM 3999 N N . TRP A 1 278 ? -33.57709 38.81979 -10.36616 1.000 20.41034 277 TRP A N 1
ATOM 4000 C CA . TRP A 1 278 ? -34.29862 37.61648 -9.99181 1.000 21.63419 277 TRP A CA 1
ATOM 4001 C C . TRP A 1 278 ? -35.57320 38.04386 -9.29849 1.000 21.65523 277 TRP A C 1
ATOM 4002 O O . TRP A 1 278 ? -35.54517 38.90438 -8.41325 1.000 22.27899 277 TRP A O 1
ATOM 4023 N N . ILE A 1 279 ? -36.68793 37.48222 -9.73936 1.000 23.05278 278 ILE A N 1
ATOM 4024 C CA . ILE A 1 279 ? -37.98957 37.76868 -9.16784 1.000 23.59756 278 ILE A CA 1
ATOM 4025 C C . ILE A 1 279 ? -38.53896 36.44751 -8.67559 1.000 23.21858 278 ILE A C 1
ATOM 4026 O O . ILE A 1 279 ? -38.61266 35.48396 -9.44398 1.000 22.95275 278 ILE A O 1
ATOM 4042 N N . ALA A 1 280 ? -38.88199 36.38849 -7.39527 1.000 23.08960 279 ALA A N 1
ATOM 4043 C CA . ALA A 1 280 ? -39.30208 35.13505 -6.78604 1.000 23.50019 279 ALA A CA 1
ATOM 4044 C C . ALA A 1 280 ? -40.47780 34.53401 -7.54826 1.000 24.32660 279 ALA A C 1
ATOM 4045 O O . ALA A 1 280 ? -41.51817 35.19555 -7.69172 1.000 24.56874 279 ALA A O 1
ATOM 4052 N N . PRO A 1 281 ? -40.36469 33.30155 -8.05041 1.000 24.61876 280 PRO A N 1
ATOM 4053 C CA . PRO A 1 281 ? -41.53100 32.65048 -8.65419 1.000 26.21102 280 PRO A CA 1
ATOM 4054 C C . PRO A 1 281 ? -42.51031 32.10205 -7.63764 1.000 26.22947 280 PRO A C 1
ATOM 4055 O O . PRO A 1 281 ? -43.62006 31.72995 -8.02657 1.000 27.91122 280 PRO A O 1
ATOM 4066 N N . ARG A 1 282 ? -42.15730 32.08798 -6.35464 1.000 25.15303 281 ARG A N 1
ATOM 4067 C CA . ARG A 1 282 ? -42.98014 31.50114 -5.30627 1.000 25.67151 281 ARG A CA 1
A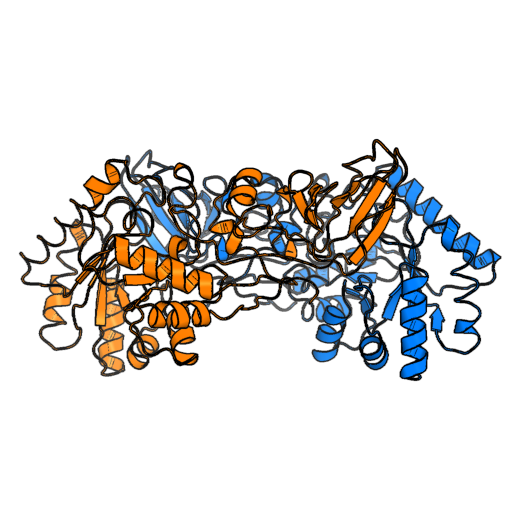TOM 4068 C C . ARG A 1 282 ? -42.53855 32.08393 -3.97331 1.000 23.64759 281 ARG A C 1
ATOM 4069 O O . ARG A 1 282 ? -41.39992 32.54101 -3.82824 1.000 25.51884 281 ARG A O 1
ATOM 4090 N N . ASP A 1 283 ? -43.43490 32.02590 -2.98945 1.000 22.91591 282 ASP A N 1
ATOM 4091 C CA . ASP A 1 283 ? -43.05797 32.34070 -1.61428 1.000 23.43440 282 ASP A CA 1
ATOM 4092 C C . ASP A 1 283 ? -41.92089 31.41948 -1.19133 1.000 22.67113 282 ASP A C 1
ATOM 4093 O O . ASP A 1 283 ? -41.99126 30.20439 -1.39563 1.000 23.91075 282 ASP A O 1
ATOM 4102 N N . THR A 1 284 ? -40.89241 31.97449 -0.56500 1.000 19.84978 283 THR A N 1
ATOM 4103 C CA . THR A 1 284 ? -39.73000 31.16080 -0.22816 1.000 19.61815 283 THR A CA 1
ATOM 4104 C C . THR A 1 284 ? -38.95847 31.82269 0.90902 1.000 18.04165 283 THR A C 1
ATOM 4105 O O . THR A 1 284 ? -39.29173 32.92026 1.36121 1.000 20.65246 283 THR A O 1
ATOM 4116 N N . ASN A 1 285 ? -37.91507 31.13377 1.37165 1.000 17.95218 284 ASN A N 1
ATOM 4117 C CA . ASN A 1 285 ? -36.99039 31.65495 2.36767 1.000 19.77867 284 ASN A CA 1
ATOM 4118 C C . ASN A 1 285 ? -35.64293 31.92751 1.71246 1.000 18.84173 284 ASN A C 1
ATOM 4119 O O . ASN A 1 285 ? -35.17991 31.13442 0.88415 1.000 18.84701 284 ASN A O 1
ATOM 4130 N N . LEU A 1 286 ? -35.01098 33.03983 2.09712 1.000 18.26271 285 LEU A N 1
ATOM 4131 C CA . LEU A 1 286 ? -33.67882 33.40076 1.62640 1.000 17.81532 285 LEU A CA 1
ATOM 4132 C C . LEU A 1 286 ? -32.70689 33.48870 2.79452 1.000 18.84963 285 LEU A C 1
ATOM 4133 O O . LEU A 1 286 ? -33.10219 33.69682 3.94176 1.000 19.10755 285 LEU A O 1
ATOM 4149 N N . ALA A 1 287 ? -31.41550 33.36163 2.48268 1.000 19.87606 286 ALA A N 1
ATOM 4150 C CA . ALA A 1 287 ? -30.34847 33.64602 3.42761 1.000 17.72845 286 ALA A CA 1
ATOM 4151 C C . ALA A 1 287 ? -29.41336 34.66899 2.81391 1.000 18.09690 286 ALA A C 1
ATOM 4152 O O . ALA A 1 287 ? -29.14655 34.62258 1.60950 1.000 19.04175 286 ALA A O 1
ATOM 4159 N N . LEU A 1 288 ? -28.92073 35.58092 3.65215 1.000 17.54948 287 LEU A N 1
ATOM 4160 C CA . LEU A 1 288 ? -27.91617 36.56993 3.27410 1.000 17.46001 287 LEU A CA 1
ATOM 4161 C C . LEU A 1 288 ? -26.54539 36.06390 3.70539 1.000 16.70463 287 LEU A C 1
ATOM 4162 O O . LEU A 1 288 ? -26.33086 35.75804 4.88408 1.000 17.12047 287 LEU A O 1
ATOM 4178 N N . LEU A 1 289 ? -25.62812 35.96207 2.74991 1.000 14.91235 288 LEU A N 1
ATOM 4179 C CA . LEU A 1 289 ? -24.25783 35.55213 3.02023 1.000 17.48370 288 LEU A CA 1
ATOM 4180 C C . LEU A 1 289 ? -23.38154 36.78739 2.88242 1.000 18.79962 288 LEU A C 1
ATOM 4181 O O . LEU A 1 289 ? -23.38113 37.41758 1.81270 1.000 19.21810 288 LEU A O 1
ATOM 4197 N N . PRO A 1 290 ? -22.64160 37.17698 3.93240 1.000 20.03135 289 PRO A N 1
ATOM 4198 C CA . PRO A 1 290 ? -22.00274 38.49722 3.99638 1.000 19.47341 289 PRO A CA 1
ATOM 4199 C C . PRO A 1 290 ? -20.59535 38.54493 3.40020 1.000 20.66827 289 PRO A C 1
ATOM 4200 O O . PRO A 1 290 ? -19.65721 39.06641 4.00830 1.000 21.53415 289 PRO A O 1
ATOM 4211 N N . ILE A 1 291 ? -20.43906 37.99308 2.20561 1.000 20.91567 290 ILE A N 1
ATOM 4212 C CA . ILE A 1 291 ? -19.22264 38.14599 1.42298 1.000 19.12597 290 ILE A CA 1
ATOM 4213 C C . ILE A 1 291 ? -19.63247 38.35691 -0.02407 1.000 18.32327 290 ILE A C 1
ATOM 4214 O O . ILE A 1 291 ? -20.69739 37.90907 -0.45597 1.000 19.22335 290 ILE A O 1
ATOM 4230 N N . GLY A 1 292 ? -18.78486 39.05253 -0.77661 1.000 18.98386 291 GLY A N 1
ATOM 4231 C CA . GLY A 1 292 ? -19.13317 39.40832 -2.13900 1.000 18.54432 291 GLY A CA 1
ATOM 4232 C C . GLY A 1 292 ? -17.93259 39.51980 -3.04747 1.000 18.41274 291 GLY A C 1
ATOM 4233 O O . GLY A 1 292 ? -16.89880 38.91387 -2.75851 1.000 18.08901 291 GLY A O 1
ATOM 4237 N N . TYR A 1 293 ? -18.05461 40.25831 -4.15669 1.000 17.40208 292 TYR A N 1
ATOM 4238 C CA . TYR A 1 293 ? -16.98757 40.20991 -5.14747 1.000 17.18892 292 TYR A CA 1
ATOM 4239 C C . TYR A 1 293 ? -15.72073 40.92204 -4.68492 1.000 18.74434 292 TYR A C 1
ATOM 4240 O O . TYR A 1 293 ? -14.64069 40.57941 -5.17131 1.000 19.84185 292 TYR A O 1
ATOM 4258 N N . ALA A 1 294 ? -15.80280 41.86354 -3.74176 1.000 19.35758 293 ALA A N 1
ATOM 4259 C CA . ALA A 1 294 ? -14.57040 42.42749 -3.19357 1.000 20.10768 293 ALA A CA 1
ATOM 4260 C C . ALA A 1 294 ? -13.84655 41.44030 -2.28293 1.000 19.82079 293 ALA A C 1
ATOM 4261 O O . ALA A 1 294 ? -12.66668 41.64137 -1.98466 1.000 20.97883 293 ALA A O 1
ATOM 4268 N N . ASP A 1 295 ? -14.51845 40.37304 -1.85659 1.000 19.01808 294 ASP A N 1
ATOM 4269 C CA . ASP A 1 295 ? -13.90387 39.28597 -1.11026 1.000 18.13638 294 ASP A CA 1
ATOM 4270 C C . ASP A 1 295 ? -13.47361 38.14373 -2.00126 1.000 17.72583 294 ASP A C 1
ATOM 4271 O O . ASP A 1 295 ? -12.98088 37.12967 -1.48791 1.000 19.82868 294 ASP A O 1
ATOM 4280 N N . GLY A 1 296 ? -13.68305 38.27548 -3.31019 1.000 17.71791 295 GLY A N 1
ATOM 4281 C CA . GLY A 1 296 ? -13.28928 37.26735 -4.26699 1.000 17.66003 295 GLY A CA 1
ATOM 4282 C C . GLY A 1 296 ? -14.39569 36.36223 -4.75337 1.000 18.41009 295 GLY A C 1
ATOM 4283 O O . GLY A 1 296 ? -14.10149 35.40828 -5.47755 1.000 19.24968 295 GLY A O 1
ATOM 4287 N N . VAL A 1 297 ? -15.64949 36.61979 -4.37781 1.000 17.57579 296 VAL A N 1
ATOM 4288 C CA . VAL A 1 297 ? -16.78646 35.89305 -4.94226 1.000 18.24693 296 VAL A CA 1
ATOM 4289 C C . VAL A 1 297 ? -17.11402 36.53362 -6.28880 1.000 17.67055 296 VAL A C 1
ATOM 4290 O O . VAL A 1 297 ? -17.86079 37.51510 -6.36173 1.000 18.68118 296 VAL A O 1
ATOM 4303 N N . PHE A 1 298 ? -16.58401 35.94162 -7.36100 1.000 17.06258 297 PHE A N 1
ATOM 4304 C CA . PHE A 1 298 ? -16.67807 36.51341 -8.69894 1.000 17.89425 297 PHE A CA 1
ATOM 4305 C C . PHE A 1 298 ? -18.10612 36.95433 -8.97401 1.000 17.91267 297 PHE A C 1
ATOM 4306 O O . PHE A 1 298 ? -19.04338 36.17179 -8.81848 1.000 18.06007 297 PHE A O 1
ATOM 4323 N N . ARG A 1 299 ? -18.27849 38.20593 -9.39232 1.000 18.13638 298 ARG A N 1
ATOM 4324 C CA . ARG A 1 299 ? -19.63327 38.68643 -9.63697 1.000 17.97847 298 ARG A CA 1
ATOM 4325 C C . ARG A 1 299 ? -20.35815 37.83509 -10.67300 1.000 17.66266 298 ARG A C 1
ATOM 4326 O O . ARG A 1 299 ? -21.58310 37.64665 -10.58550 1.000 18.35483 298 ARG A O 1
ATOM 4347 N N . SER A 1 300 ? -19.62420 37.30180 -11.64814 1.000 18.43378 299 SER A N 1
ATOM 4348 C CA . SER A 1 300 ? -20.21836 36.47707 -12.69183 1.000 20.41824 299 SER A CA 1
ATOM 4349 C C . SER A 1 300 ? -20.78486 35.15861 -12.17541 1.000 20.31821 299 SER A C 1
ATOM 4350 O O . SER A 1 300 ? -21.47052 34.46476 -12.93750 1.000 20.27611 299 SER A O 1
ATOM 4358 N N . LEU A 1 301 ? -20.53898 34.80285 -10.91058 1.000 18.60224 300 LEU A N 1
ATOM 4359 C CA . LEU A 1 301 ? -21.21700 33.66186 -10.30265 1.000 18.51011 300 LEU A CA 1
ATOM 4360 C C . LEU A 1 301 ? -22.69260 33.92474 -10.04472 1.000 18.69436 300 LEU A C 1
ATOM 4361 O O . LEU A 1 301 ? -23.43771 32.97402 -9.77786 1.000 19.07334 300 LEU A O 1
ATOM 4377 N N . GLY A 1 302 ? -23.12543 35.17693 -10.09397 1.000 19.00492 301 GLY A N 1
ATOM 4378 C CA . GLY A 1 302 ? -24.49246 35.50308 -9.75883 1.000 21.33677 301 GLY A CA 1
ATOM 4379 C C . GLY A 1 302 ? -25.51182 34.72192 -10.55481 1.000 22.19477 301 GLY A C 1
ATOM 4380 O O . GLY A 1 302 ? -25.43806 34.66159 -11.78769 1.000 23.23961 301 GLY A O 1
ATOM 4384 N N . GLY A 1 303 ? -26.48582 34.14029 -9.86004 1.000 22.32636 302 GLY A N 1
ATOM 4385 C CA . GLY A 1 303 ? -27.51422 33.34936 -10.51142 1.000 22.13951 302 GLY A CA 1
ATOM 4386 C C . GLY A 1 303 ? -27.03424 32.03012 -11.06052 1.000 24.04237 302 GLY A C 1
ATOM 4387 O O . GLY A 1 303 ? -27.79338 31.34136 -11.75572 1.000 27.55063 302 GLY A O 1
ATOM 4391 N N . ARG A 1 304 ? -25.79724 31.66138 -10.76911 1.000 22.32639 303 ARG A N 1
ATOM 4392 C CA . ARG A 1 304 ? -25.20694 30.41146 -11.22763 1.000 23.55020 303 ARG A CA 1
ATOM 4393 C C . ARG A 1 304 ? -24.72973 29.53462 -10.08384 1.000 20.34454 303 ARG A C 1
ATOM 4394 O O . ARG A 1 304 ? -24.91780 28.30792 -10.11777 1.000 20.31560 303 ARG A O 1
ATOM 4415 N N . LEU A 1 305 ? -24.10383 30.12515 -9.07295 1.000 18.37855 304 LEU A N 1
ATOM 4416 C CA . LEU A 1 305 ? -23.51760 29.31687 -8.02421 1.000 18.83382 304 LEU A CA 1
ATOM 4417 C C . LEU A 1 305 ? -24.57936 28.76082 -7.08097 1.000 16.99943 304 LEU A C 1
ATOM 4418 O O . LEU A 1 305 ? -25.71105 29.25341 -6.98257 1.000 18.60222 304 LEU A O 1
ATOM 4434 N N . GLU A 1 306 ? -24.18118 27.69782 -6.39251 1.000 17.12048 305 GLU A N 1
ATOM 4435 C CA . GLU A 1 306 ? -24.89723 27.11790 -5.26883 1.000 18.91544 305 GLU A CA 1
ATOM 4436 C C . GLU A 1 306 ? -23.96556 27.07673 -4.06574 1.000 18.74173 305 GLU A C 1
ATOM 4437 O O . GLU A 1 306 ? -22.74300 26.97565 -4.21047 1.000 19.96291 305 GLU A O 1
ATOM 4449 N N . VAL A 1 307 ? -24.54337 27.14649 -2.87448 1.000 18.48642 306 VAL A N 1
ATOM 4450 C CA . VAL A 1 307 ? -23.79091 26.91931 -1.65033 1.000 18.06796 306 VAL A CA 1
ATOM 4451 C C . VAL A 1 307 ? -24.39312 25.70436 -0.96085 1.000 17.89691 306 VAL A C 1
ATOM 4452 O O . VAL A 1 307 ? -25.50779 25.28249 -1.26713 1.000 20.60509 306 VAL A O 1
ATOM 4465 N N . LEU A 1 308 ? -23.63132 25.12252 -0.04326 1.000 19.43915 307 LEU A N 1
ATOM 4466 C CA . LEU A 1 308 ? -24.09676 24.01768 0.78885 1.000 19.45761 307 LEU A CA 1
ATOM 4467 C C . LEU A 1 308 ? -24.38399 24.54441 2.19022 1.000 19.71289 307 LEU A C 1
ATOM 4468 O O . LEU A 1 308 ? -23.49603 25.11926 2.82744 1.000 20.85775 307 LEU A O 1
ATOM 4484 N N . ILE A 1 309 ? -25.61880 24.36111 2.66605 1.000 18.65224 308 ILE A N 1
ATOM 4485 C CA . ILE A 1 309 ? -25.99067 24.72127 4.03379 1.000 20.16558 308 ILE A CA 1
ATOM 4486 C C . ILE A 1 309 ? -26.72678 23.54463 4.63666 1.000 22.13686 308 ILE A C 1
ATOM 4487 O O . ILE A 1 309 ? -27.71671 23.07428 4.06446 1.000 22.40005 308 ILE A O 1
ATOM 4503 N N . ASN A 1 310 ? -26.23484 23.07367 5.78119 1.000 22.81064 309 ASN A N 1
ATOM 4504 C CA . ASN A 1 310 ? -26.79515 21.93600 6.50782 1.000 25.43990 309 ASN A CA 1
ATOM 4505 C C . ASN A 1 310 ? -27.14460 20.79667 5.54827 1.000 25.08460 309 ASN A C 1
ATOM 4506 O O . ASN A 1 310 ? -28.20223 20.17235 5.61796 1.000 27.06376 309 ASN A O 1
ATOM 4517 N N . GLY A 1 311 ? -26.20697 20.51774 4.64347 1.000 24.53978 310 GLY A N 1
ATOM 4518 C CA . GLY A 1 311 ? -26.27467 19.35775 3.77517 1.000 24.77666 310 GLY A CA 1
ATOM 4519 C C . GLY A 1 311 ? -27.01653 19.54365 2.46879 1.000 26.08997 310 GLY A C 1
ATOM 4520 O O . GLY A 1 311 ? -27.09154 18.59018 1.67934 1.000 28.01650 310 GLY A O 1
ATOM 4524 N N . ARG A 1 312 ? -27.59145 20.71621 2.22826 1.000 25.83469 311 ARG A N 1
ATOM 4525 C CA . ARG A 1 312 ? -28.44315 20.97269 1.07759 1.000 24.80034 311 ARG A CA 1
ATOM 4526 C C . ARG A 1 312 ? -27.86285 22.06827 0.20295 1.000 24.07131 311 ARG A C 1
ATOM 4527 O O . ARG A 1 312 ? -27.33017 23.06046 0.70608 1.000 22.72378 311 ARG A O 1
ATOM 4548 N N . ARG A 1 313 ? -28.04883 21.91070 -1.10539 1.000 23.17646 312 ARG A N 1
ATOM 4549 C CA . ARG A 1 313 ? -27.64686 22.92071 -2.07538 1.000 23.84233 312 ARG A CA 1
ATOM 4550 C C . ARG A 1 313 ? -28.68214 24.04038 -2.14567 1.000 21.10781 312 ARG A C 1
ATOM 4551 O O . ARG A 1 313 ? -29.89576 23.79255 -2.24437 1.000 23.17382 312 ARG A O 1
ATOM 4572 N N . CYS A 1 314 ? -28.19124 25.27198 -2.06550 1.000 18.81542 313 CYS A N 1
ATOM 4573 C CA . CYS A 1 314 ? -29.02360 26.47311 -2.04675 1.000 19.78396 313 CYS A CA 1
ATOM 4574 C C . CYS A 1 314 ? -28.50304 27.39479 -3.13538 1.000 19.85501 313 CYS A C 1
ATOM 4575 O O . CYS A 1 314 ? -27.34992 27.86054 -3.03665 1.000 20.36823 313 CYS A O 1
ATOM 4583 N N . PRO A 1 315 ? -29.26589 27.65064 -4.19207 1.000 18.65226 314 PRO A N 1
ATOM 4584 C CA . PRO A 1 315 ? -28.73811 28.46241 -5.29098 1.000 17.76003 314 PRO A CA 1
ATOM 4585 C C . PRO A 1 315 ? -28.70057 29.94452 -4.95568 1.000 16.05194 314 PRO A C 1
ATOM 4586 O O . PRO A 1 315 ? -29.59855 30.46757 -4.29582 1.000 17.55210 314 PRO A O 1
ATOM 4597 N N . GLY A 1 316 ? -27.64470 30.61741 -5.41178 1.000 17.12312 315 GLY A N 1
ATOM 4598 C CA . GLY A 1 316 ? -27.63772 32.07056 -5.36497 1.000 18.34168 315 GLY A CA 1
ATOM 4599 C C . GLY A 1 316 ? -28.76317 32.63939 -6.21288 1.000 18.50220 315 GLY A C 1
ATOM 4600 O O . GLY A 1 316 ? -29.05932 32.14027 -7.30110 1.000 19.05491 315 GLY A O 1
ATOM 4604 N N . VAL A 1 317 ? -29.39131 33.70337 -5.71129 1.000 18.02585 316 VAL A N 1
ATOM 4605 C CA . VAL A 1 317 ? -30.40142 34.43754 -6.46225 1.000 18.51273 316 VAL A CA 1
ATOM 4606 C C . VAL A 1 317 ? -30.07100 35.92330 -6.43715 1.000 15.87299 316 VAL A C 1
ATOM 4607 O O . VAL A 1 317 ? -29.68961 36.47391 -5.39717 1.000 19.60234 316 VAL A O 1
ATOM 4620 N N . GLY A 1 318 ? -30.23503 36.56740 -7.59169 1.000 17.74159 317 GLY A N 1
ATOM 4621 C CA . GLY A 1 318 ? -29.93965 37.97403 -7.74026 1.000 18.46274 317 GLY A CA 1
ATOM 4622 C C . GLY A 1 318 ? -28.45712 38.21923 -7.88015 1.000 18.92333 317 GLY A C 1
ATOM 4623 O O . GLY A 1 318 ? -27.62255 37.33316 -7.72746 1.000 20.83934 317 GLY A O 1
ATOM 4627 N N . ARG A 1 319 ? -28.11875 39.47476 -8.10858 1.000 19.41549 318 ARG A N 1
ATOM 4628 C CA A ARG A 1 319 ? -26.72981 39.81622 -8.34401 0.600 18.70489 318 ARG A CA 1
ATOM 4629 C CA B ARG A 1 319 ? -26.73130 39.83132 -8.34264 0.400 18.96018 318 ARG A CA 1
ATOM 4630 C C . ARG A 1 319 ? -25.89347 39.63947 -7.08313 1.000 18.85752 318 ARG A C 1
ATOM 4631 O O . ARG A 1 319 ? -26.35444 39.84990 -5.95732 1.000 20.29979 318 ARG A O 1
ATOM 4672 N N . ILE A 1 320 ? -24.64796 39.25397 -7.29176 1.000 17.89162 319 ILE A N 1
ATOM 4673 C CA . ILE A 1 320 ? -23.65207 39.28267 -6.23595 1.000 17.53369 319 ILE A CA 1
ATOM 4674 C C . ILE A 1 320 ? -23.21497 40.72822 -6.04495 1.000 17.61790 319 ILE A C 1
ATOM 4675 O O . ILE A 1 320 ? -22.88833 41.42904 -7.01197 1.000 17.29681 319 ILE A O 1
ATOM 4691 N N . CYS A 1 321 ? -23.24639 41.18918 -4.80111 1.000 16.78886 320 CYS A N 1
ATOM 4692 C CA . CYS A 1 321 ? -22.87593 42.55675 -4.46834 1.000 17.22049 320 CYS A CA 1
ATOM 4693 C C . CYS A 1 321 ? -21.41595 42.61046 -4.03314 1.000 17.31523 320 CYS A C 1
ATOM 4694 O O . CYS A 1 321 ? -20.72431 41.59133 -3.95549 1.000 17.53632 320 CYS A O 1
ATOM 4702 N N . MET A 1 322 ? -20.93601 43.82171 -3.74239 1.000 18.00480 321 MET A N 1
ATOM 4703 C CA . MET A 1 322 ? -19.53792 43.97633 -3.35372 1.000 18.05742 321 MET A CA 1
ATOM 4704 C C . MET A 1 322 ? -19.22116 43.15532 -2.11374 1.000 18.84964 321 MET A C 1
ATOM 4705 O O . MET A 1 322 ? -18.12063 42.60525 -1.99341 1.000 19.54444 321 MET A O 1
ATOM 4719 N N . ASP A 1 323 ? -20.16343 43.07236 -1.16659 1.000 19.83660 322 ASP A N 1
ATOM 4720 C CA . ASP A 1 323 ? -19.86522 42.47418 0.13050 1.000 21.04727 322 ASP A CA 1
ATOM 4721 C C . ASP A 1 323 ? -20.91035 41.46622 0.59697 1.000 17.74425 322 ASP A C 1
ATOM 4722 O O . ASP A 1 323 ? -20.87333 41.05490 1.76260 1.000 18.68645 322 ASP A O 1
ATOM 4731 N N . GLN A 1 324 ? -21.80843 41.02166 -0.28255 1.000 18.57066 323 GLN A N 1
ATOM 4732 C CA . GLN A 1 324 ? -22.87585 40.11060 0.13128 1.000 17.58632 323 GLN A CA 1
ATOM 4733 C C . GLN A 1 324 ? -23.59887 39.54653 -1.08248 1.000 18.28112 323 GLN A C 1
ATOM 4734 O O . GLN A 1 324 ? -23.57997 40.12866 -2.17031 1.000 17.61264 323 GLN A O 1
ATOM 4748 N N . PHE A 1 325 ? -24.28753 38.42976 -0.86442 1.000 16.43620 324 PHE A N 1
ATOM 4749 C CA . PHE A 1 325 ? -25.23513 37.93421 -1.85459 1.000 16.13352 324 PHE A CA 1
ATOM 4750 C C . PHE A 1 325 ? -26.28178 37.09210 -1.14410 1.000 16.82835 324 PHE A C 1
ATOM 4751 O O . PHE A 1 325 ? -26.12584 36.74065 0.02392 1.000 18.07584 324 PHE A O 1
ATOM 4768 N N . MET A 1 326 ? -27.37386 36.80961 -1.84985 1.000 16.86779 325 MET A N 1
ATOM 4769 C CA . MET A 1 326 ? -28.49211 36.03848 -1.32004 1.000 15.87562 325 MET A CA 1
ATOM 4770 C C . MET A 1 326 ? -28.52999 34.64943 -1.94256 1.000 16.88886 325 MET A C 1
ATOM 4771 O O . MET A 1 326 ? -28.20261 34.46217 -3.12172 1.000 18.17586 325 MET A O 1
ATOM 4785 N N . VAL A 1 327 ? -28.99301 33.68814 -1.15342 1.000 16.77833 326 VAL A N 1
ATOM 4786 C CA . VAL A 1 327 ? -29.28042 32.35072 -1.64946 1.000 18.83911 326 VAL A CA 1
ATOM 4787 C C . VAL A 1 327 ? -30.70604 31.96439 -1.27653 1.000 19.01280 326 VAL A C 1
ATOM 4788 O O . VAL A 1 327 ? -31.27111 32.43237 -0.28053 1.000 18.85227 326 VAL A O 1
ATOM 4801 N N . ASP A 1 328 ? -31.27648 31.08856 -2.10014 1.000 18.72330 327 ASP A N 1
ATOM 4802 C CA . ASP A 1 328 ? -32.64121 30.59516 -1.94209 1.000 18.58644 327 ASP A CA 1
ATOM 4803 C C . ASP A 1 328 ? -32.61665 29.30527 -1.12709 1.000 19.48654 327 ASP A C 1
ATOM 4804 O O . ASP A 1 328 ? -32.04491 28.29975 -1.56188 1.000 19.69446 327 ASP A O 1
ATOM 4813 N N . LEU A 1 329 ? -33.21148 29.34273 0.06295 1.000 18.86806 328 LEU A N 1
ATOM 4814 C CA . LEU A 1 329 ? -33.32917 28.15397 0.89290 1.000 19.23389 328 LEU A CA 1
ATOM 4815 C C . LEU A 1 329 ? -34.50927 27.28319 0.49623 1.000 20.41034 328 LEU A C 1
ATOM 4816 O O . LEU A 1 329 ? -34.62040 26.14880 0.97598 1.000 21.38413 328 LEU A O 1
ATOM 4832 N N . GLY A 1 330 ? -35.39487 27.79517 -0.34691 1.000 19.62079 329 GLY A N 1
ATOM 4833 C CA . GLY A 1 330 ? -36.57477 27.07314 -0.73371 1.000 19.44181 329 GLY A CA 1
ATOM 4834 C C . GLY A 1 330 ? -37.70961 27.26738 0.25165 1.000 20.78670 329 GLY A C 1
ATOM 4835 O O . GLY A 1 330 ? -37.53326 27.79329 1.35967 1.000 21.53153 329 GLY A O 1
ATOM 4839 N N . PRO A 1 331 ? -38.90962 26.85248 -0.15514 1.000 20.93673 330 PRO A N 1
ATOM 4840 C CA . PRO A 1 331 ? -40.09825 26.95873 0.70186 1.000 21.46837 330 PRO A CA 1
ATOM 4841 C C . PRO A 1 331 ? -40.34813 25.76487 1.61355 1.000 22.00526 330 PRO A C 1
ATOM 4842 O O . PRO A 1 331 ? -41.36852 25.74664 2.31466 1.000 22.04738 330 PRO A O 1
ATOM 4853 N N . GLY A 1 332 ? -39.46054 24.77385 1.62948 1.000 21.61575 331 GLY A N 1
ATOM 4854 C CA . GLY A 1 332 ? -39.59549 23.65786 2.53197 1.000 19.94713 331 GLY A CA 1
ATOM 4855 C C . GLY A 1 332 ? -39.36749 24.08673 3.96096 1.000 19.13915 331 GLY A C 1
ATOM 4856 O O . GLY A 1 332 ? -38.99210 25.22758 4.23100 1.000 19.47076 331 GLY A O 1
ATOM 4860 N N . PRO A 1 333 ? -39.58271 23.17961 4.90445 1.000 20.80776 332 PRO A N 1
ATOM 4861 C CA . PRO A 1 333 ? -39.38362 23.52182 6.31664 1.000 21.23151 332 PRO A CA 1
ATOM 4862 C C . PRO A 1 333 ? -38.01884 24.15094 6.54181 1.000 22.22634 332 PRO A C 1
ATOM 4863 O O . PRO A 1 333 ? -36.99767 23.64432 6.07576 1.000 23.39227 332 PRO A O 1
ATOM 4874 N N . LEU A 1 334 ? -38.00459 25.26649 7.26094 1.000 20.11297 333 LEU A N 1
ATOM 4875 C CA . LEU A 1 334 ? -36.77808 26.03403 7.42763 1.000 20.66564 333 LEU A CA 1
ATOM 4876 C C . LEU A 1 334 ? -35.79269 25.23806 8.26746 1.000 21.39467 333 LEU A C 1
ATOM 4877 O O . LEU A 1 334 ? -36.08501 24.89168 9.41480 1.000 22.73956 333 LEU A O 1
ATOM 4893 N N . ASP A 1 335 ? -34.62685 24.93966 7.69083 1.000 20.87358 334 ASP A N 1
ATOM 4894 C CA . ASP A 1 335 ? -33.58833 24.16741 8.36150 1.000 22.75537 334 ASP A CA 1
ATOM 4895 C C . ASP A 1 335 ? -32.27682 24.93758 8.46191 1.000 22.64745 334 ASP A C 1
ATOM 4896 O O . ASP A 1 335 ? -31.22289 24.32966 8.67096 1.000 25.18722 334 ASP A O 1
ATOM 4905 N N . VAL A 1 336 ? -32.33975 26.26849 8.38263 1.000 22.22373 335 VAL A N 1
ATOM 4906 C CA . VAL A 1 336 ? -31.18191 27.15341 8.46476 1.000 20.82092 335 VAL A CA 1
ATOM 4907 C C . VAL A 1 336 ? -31.47827 28.25449 9.47755 1.000 20.74987 335 VAL A C 1
ATOM 4908 O O . VAL A 1 336 ? -32.58458 28.80473 9.50448 1.000 21.00252 335 VAL A O 1
ATOM 4921 N N . ALA A 1 337 ? -30.50263 28.55659 10.32741 1.000 21.67365 336 ALA A N 1
ATOM 4922 C CA . ALA A 1 337 ? -30.58656 29.67514 11.25354 1.000 22.58955 336 ALA A CA 1
ATOM 4923 C C . ALA A 1 337 ? -29.43402 30.63854 11.01746 1.000 21.58154 336 ALA A C 1
ATOM 4924 O O . ALA A 1 337 ? -28.40853 30.27745 10.44848 1.000 21.92369 336 ALA A O 1
ATOM 4931 N N . GLU A 1 338 ? -29.62141 31.88632 11.43340 1.000 22.92645 337 GLU A N 1
ATOM 4932 C CA . GLU A 1 338 ? -28.50994 32.82150 11.44264 1.000 22.87119 337 GLU A CA 1
ATOM 4933 C C . GLU A 1 338 ? -27.36191 32.21485 12.24659 1.000 24.40556 337 GLU A C 1
ATOM 4934 O O . GLU A 1 338 ? -27.57167 31.60483 13.29618 1.000 25.07405 337 GLU A O 1
ATOM 4946 N N . GLY A 1 339 ? -26.14884 32.33219 11.72480 1.000 24.21607 338 GLY A N 1
ATOM 4947 C CA . GLY A 1 339 ? -24.98492 31.76339 12.36196 1.000 25.77939 338 GLY A CA 1
ATOM 4948 C C . GLY A 1 339 ? -24.62188 30.38145 11.87648 1.000 25.01618 338 GLY A C 1
ATOM 4949 O O . GLY A 1 339 ? -23.55424 29.87333 12.24343 1.000 28.46918 338 GLY A O 1
ATOM 4953 N N . ASP A 1 340 ? -25.47480 29.75253 11.07555 1.000 25.82414 339 ASP A N 1
ATOM 4954 C CA . ASP A 1 340 ? -25.11424 28.47168 10.49186 1.000 23.93972 339 ASP A CA 1
ATOM 4955 C C . ASP A 1 340 ? -24.04424 28.65787 9.41022 1.000 25.09248 339 ASP A C 1
ATOM 4956 O O . ASP A 1 340 ? -23.84468 29.74126 8.86697 1.000 26.55318 339 ASP A O 1
ATOM 4965 N N . GLU A 1 341 ? -23.37111 27.56684 9.08371 1.000 23.95289 340 GLU A N 1
ATOM 4966 C CA . GLU A 1 341 ? -22.24274 27.58216 8.16301 1.000 25.36620 340 GLU A CA 1
ATOM 4967 C C . GLU A 1 341 ? -22.71232 27.30129 6.73671 1.000 24.05025 340 GLU A C 1
ATOM 4968 O O . GLU A 1 341 ? -23.39498 26.30194 6.48595 1.000 27.16640 340 GLU A O 1
ATOM 4980 N N . ALA A 1 342 ? -22.34039 28.17459 5.80504 1.000 20.46299 341 ALA A N 1
ATOM 4981 C CA . ALA A 1 342 ? -22.58295 27.97022 4.38269 1.000 18.94441 341 ALA A CA 1
ATOM 4982 C C . ALA A 1 342 ? -21.23917 27.73539 3.71486 1.000 19.84975 341 ALA A C 1
ATOM 4983 O O . ALA A 1 342 ? -20.30355 28.52343 3.91489 1.000 22.96326 341 ALA A O 1
ATOM 4990 N N . ILE A 1 343 ? -21.12710 26.64581 2.96150 1.000 18.48381 342 ILE A N 1
ATOM 4991 C CA . ILE A 1 343 ? -19.88772 26.30392 2.26574 1.000 19.74185 342 ILE A CA 1
ATOM 4992 C C . ILE A 1 343 ? -20.04186 26.70285 0.81008 1.000 18.84436 342 ILE A C 1
ATOM 4993 O O . ILE A 1 343 ? -20.95802 26.23470 0.12160 1.000 19.40232 342 ILE A O 1
ATOM 5009 N N . LEU A 1 344 ? -19.14046 27.57135 0.34897 1.000 17.54423 343 LEU A N 1
ATOM 5010 C CA . LEU A 1 344 ? -19.13019 27.99569 -1.04308 1.000 18.74171 343 LEU A CA 1
ATOM 5011 C C . LEU A 1 344 ? -18.38762 26.99034 -1.91263 1.000 19.40496 343 LEU A C 1
ATOM 5012 O O . LEU A 1 344 ? -18.89828 26.56326 -2.95365 1.000 19.98924 343 LEU A O 1
ATOM 5028 N N . PHE A 1 345 ? -17.18674 26.58932 -1.50543 1.000 19.08387 344 PHE A N 1
ATOM 5029 C CA . PHE A 1 345 ? -16.54978 25.48099 -2.19436 1.000 19.32602 344 PHE A CA 1
ATOM 5030 C C . PHE A 1 345 ? -15.56606 24.79825 -1.26390 1.000 20.94198 344 PHE A C 1
ATOM 5031 O O . PHE A 1 345 ? -15.15711 25.34506 -0.23425 1.000 20.74722 344 PHE A O 1
ATOM 5048 N N . GLY A 1 346 ? -15.20974 23.57780 -1.65076 1.000 21.59469 345 GLY A N 1
ATOM 5049 C CA . GLY A 1 346 ? -14.32201 22.73553 -0.88638 1.000 22.32109 345 GLY A CA 1
ATOM 5050 C C . GLY A 1 346 ? -13.92062 21.50351 -1.67132 1.000 21.75788 345 GLY A C 1
ATOM 5051 O O . GLY A 1 346 ? -14.05258 21.44999 -2.89667 1.000 22.33951 345 GLY A O 1
ATOM 5055 N N . PRO A 1 347 ? -13.36497 20.50255 -0.98102 1.000 22.19741 346 PRO A N 1
ATOM 5056 C CA . PRO A 1 347 ? -12.95628 19.27093 -1.67860 1.000 23.32386 346 PRO A CA 1
ATOM 5057 C C . PRO A 1 347 ? -14.12370 18.50070 -2.26150 1.000 23.07647 346 PRO A C 1
ATOM 5058 O O . PRO A 1 347 ? -13.93295 17.70384 -3.18977 1.000 24.39237 346 PRO A O 1
ATOM 5069 N N . GLY A 1 348 ? -15.32248 18.71996 -1.74197 1.000 22.94225 347 GLY A N 1
ATOM 5070 C CA . GLY A 1 348 ? -16.52074 18.03078 -2.17635 1.000 24.66084 347 GLY A CA 1
ATOM 5071 C C . GLY A 1 348 ? -16.98645 16.90917 -1.26683 1.000 26.47160 347 GLY A C 1
ATOM 5072 O O . GLY A 1 348 ? -18.02537 16.29697 -1.55228 1.000 27.12693 347 GLY A O 1
ATOM 5076 N N . ILE A 1 349 ? -16.29049 16.66747 -0.15108 1.000 28.29024 348 ILE A N 1
ATOM 5077 C CA . ILE A 1 349 ? -16.55502 15.50296 0.69559 1.000 29.84832 348 ILE A CA 1
ATOM 5078 C C . ILE A 1 349 ? -17.97515 15.49507 1.24872 1.000 30.55103 348 ILE A C 1
ATOM 5079 O O . ILE A 1 349 ? -18.55544 14.42319 1.47160 1.000 31.63800 348 ILE A O 1
ATOM 5095 N N . ARG A 1 350 ? -18.54102 16.67143 1.51402 1.000 29.75884 349 ARG A N 1
ATOM 5096 C CA . ARG A 1 350 ? -19.87554 16.80337 2.08438 1.000 30.77738 349 ARG A CA 1
ATOM 5097 C C . ARG A 1 350 ? -20.93302 17.12049 1.03444 1.000 28.55343 349 ARG A C 1
ATOM 5098 O O . ARG A 1 350 ? -22.08364 17.41494 1.39217 1.000 29.36667 349 ARG A O 1
ATOM 5119 N N . GLY A 1 351 ? -20.57424 17.05049 -0.24777 1.000 26.19788 350 GLY A N 1
ATOM 5120 C CA . GLY A 1 351 ? -21.47166 17.42183 -1.31945 1.000 24.17922 350 GLY A CA 1
ATOM 5121 C C . GLY A 1 351 ? -21.43047 18.88304 -1.70706 1.000 23.23700 350 GLY A C 1
ATOM 5122 O O . GLY A 1 351 ? -22.23122 19.30584 -2.55276 1.000 23.55019 350 GLY A O 1
ATOM 5126 N N . GLU A 1 352 ? -20.50659 19.65852 -1.13925 1.000 22.34479 351 GLU A N 1
ATOM 5127 C CA . GLU A 1 352 ? -20.36403 21.05603 -1.48324 1.000 21.98158 351 GLU A CA 1
ATOM 5128 C C . GLU A 1 352 ? -19.77121 21.19350 -2.88365 1.000 21.10253 351 GLU A C 1
ATOM 5129 O O . GLU A 1 352 ? -19.13594 20.26385 -3.39615 1.000 21.16306 351 GLU A O 1
ATOM 5141 N N . PRO A 1 353 ? -19.96816 22.34384 -3.52855 1.000 20.37350 352 PRO A N 1
ATOM 5142 C CA . PRO A 1 353 ? -19.26618 22.59128 -4.78734 1.000 21.02621 352 PRO A CA 1
ATOM 5143 C C . PRO A 1 353 ? -17.76167 22.58077 -4.58018 1.000 20.64721 352 PRO A C 1
ATOM 5144 O O . PRO A 1 353 ? -17.23925 22.75686 -3.47260 1.000 22.10527 352 PRO A O 1
ATOM 5155 N N . THR A 1 354 ? -17.06722 22.39975 -5.68201 1.000 19.39444 353 THR A N 1
ATOM 5156 C CA . THR A 1 354 ? -15.61368 22.47920 -5.70161 1.000 20.14188 353 THR A CA 1
ATOM 5157 C C . THR A 1 354 ? -15.14502 23.76010 -6.39176 1.000 19.69446 353 THR A C 1
ATOM 5158 O O . THR A 1 354 ? -15.90246 24.47383 -7.04992 1.000 19.09703 353 THR A O 1
ATOM 5169 N N . ALA A 1 355 ? -13.84964 24.03793 -6.24907 1.000 18.29694 354 ALA A N 1
ATOM 5170 C CA . ALA A 1 355 ? -13.25895 25.14417 -6.98892 1.000 19.05229 354 ALA A CA 1
ATOM 5171 C C . ALA A 1 355 ? -13.39791 24.92887 -8.48914 1.000 19.06282 354 ALA A C 1
ATOM 5172 O O . ALA A 1 355 ? -13.61686 25.88186 -9.24476 1.000 20.14188 354 ALA A O 1
ATOM 5179 N N . GLN A 1 356 ? -13.26076 23.68449 -8.94249 1.000 20.15769 355 GLN A N 1
ATOM 5180 C CA . GLN A 1 356 ? -13.49246 23.39448 -10.35135 1.000 21.68155 355 GLN A CA 1
ATOM 5181 C C . GLN A 1 356 ? -14.91324 23.77232 -10.76679 1.000 21.53942 355 GLN A C 1
ATOM 5182 O O . GLN A 1 356 ? -15.13250 24.24658 -11.88912 1.000 20.86830 355 GLN A O 1
ATOM 5196 N N . ASP A 1 357 ? -15.89642 23.57638 -9.88285 1.000 20.43141 356 ASP A N 1
ATOM 5197 C CA . ASP A 1 357 ? -17.25905 23.97361 -10.23591 1.000 20.12611 356 ASP A CA 1
ATOM 5198 C C . ASP A 1 357 ? -17.33422 25.47189 -10.51661 1.000 20.48928 356 ASP A C 1
ATOM 5199 O O . ASP A 1 357 ? -17.95301 25.90642 -11.49883 1.000 19.51023 356 ASP A O 1
ATOM 5208 N N . TRP A 1 358 ? -16.73523 26.28314 -9.64302 1.000 19.69184 357 TRP A N 1
ATOM 5209 C CA . TRP A 1 358 ? -16.68159 27.72272 -9.88999 1.000 18.64434 357 TRP A CA 1
ATOM 5210 C C . TRP A 1 358 ? -15.98979 28.02016 -11.21107 1.000 19.17335 357 TRP A C 1
ATOM 5211 O O . TRP A 1 358 ? -16.44899 28.85794 -11.99666 1.000 19.43653 357 TRP A O 1
ATOM 5232 N N . ALA A 1 359 ? -14.85943 27.35608 -11.45600 1.000 19.26283 358 ALA A N 1
ATOM 5233 C CA . ALA A 1 359 ? -14.11683 27.58046 -12.68906 1.000 18.87859 358 ALA A CA 1
ATOM 5234 C C . ALA A 1 359 ? -14.99052 27.30980 -13.90629 1.000 20.06292 358 ALA A C 1
ATOM 5235 O O . ALA A 1 359 ? -14.99235 28.09539 -14.86469 1.000 19.01544 358 ALA A O 1
ATOM 5242 N N . ASP A 1 360 ? -15.76179 26.21108 -13.86716 1.000 20.12348 359 ASP A N 1
ATOM 5243 C CA . ASP A 1 360 ? -16.66707 25.87478 -14.96447 1.000 20.61302 359 ASP A CA 1
ATOM 5244 C C . ASP A 1 360 ? -17.74385 26.94502 -15.14618 1.000 20.74460 359 ASP A C 1
ATOM 5245 O O . ASP A 1 360 ? -18.07902 27.31498 -16.27726 1.000 21.13936 359 ASP A O 1
ATOM 5254 N N . LEU A 1 361 ? -18.28979 27.45748 -14.03897 1.000 21.26835 360 LEU A N 1
ATOM 5255 C CA . LEU A 1 361 ? -19.39922 28.40797 -14.10858 1.000 22.38688 360 LEU A CA 1
ATOM 5256 C C . LEU A 1 361 ? -18.96798 29.73718 -14.71101 1.000 23.27911 360 LEU A C 1
ATOM 5257 O O . LEU A 1 361 ? -19.74737 30.37586 -15.42744 1.000 24.65820 360 LEU A O 1
ATOM 5273 N N . VAL A 1 362 ? -17.74198 30.18493 -14.41994 1.000 23.91605 361 VAL A N 1
ATOM 5274 C CA . VAL A 1 362 ? -17.31077 31.51396 -14.84888 1.000 24.73455 361 VAL A CA 1
ATOM 5275 C C . VAL A 1 362 ? -16.35084 31.47702 -16.02881 1.000 22.96068 361 VAL A C 1
ATOM 5276 O O . VAL A 1 362 ? -15.98051 32.54202 -16.54339 1.000 25.06088 361 VAL A O 1
ATOM 5289 N N . GLY A 1 363 ? -15.95566 30.29375 -16.48665 1.000 21.67892 362 GLY A N 1
ATOM 5290 C CA . GLY A 1 363 ? -15.08976 30.18079 -17.64057 1.000 21.20780 362 GLY A CA 1
ATOM 5291 C C . GLY A 1 363 ? -13.62876 30.40783 -17.32927 1.000 21.64995 362 GLY A C 1
ATOM 5292 O O . GLY A 1 363 ? -12.93449 31.09892 -18.08739 1.000 22.57637 362 GLY A O 1
ATOM 5296 N N . THR A 1 364 ? -13.14007 29.86540 -16.22083 1.000 18.88649 363 THR A N 1
ATOM 5297 C CA . THR A 1 364 ? -11.73392 30.01400 -15.86342 1.000 16.93891 363 THR A CA 1
ATOM 5298 C C . THR A 1 364 ? -11.21887 28.66675 -15.37438 1.000 18.60486 363 THR A C 1
ATOM 5299 O O . THR A 1 364 ? -11.73697 27.60517 -15.74242 1.000 18.94964 363 THR A O 1
ATOM 5310 N N . ILE A 1 365 ? -10.14874 28.71678 -14.58756 1.000 18.26007 364 ILE A N 1
ATOM 5311 C CA . ILE A 1 365 ? -9.46411 27.53798 -14.07506 1.000 17.71529 364 ILE A CA 1
ATOM 5312 C C . ILE A 1 365 ? -9.40754 27.67222 -12.56295 1.000 18.43906 364 ILE A C 1
ATOM 5313 O O . ILE A 1 365 ? -9.45473 28.77490 -12.00971 1.000 18.15217 364 ILE A O 1
ATOM 5329 N N . HIS A 1 366 ? -9.33129 26.53769 -11.88058 1.000 18.31273 365 HIS A N 1
ATOM 5330 C CA A HIS A 1 366 ? -9.37136 26.59027 -10.42936 0.750 18.32852 365 HIS A CA 1
ATOM 5331 C CA B HIS A 1 366 ? -9.36815 26.58551 -10.42627 0.250 18.53117 365 HIS A CA 1
ATOM 5332 C C . HIS A 1 366 ? -8.15788 27.30439 -9.84609 1.000 17.13628 365 HIS A C 1
ATOM 5333 O O . HIS A 1 366 ? -8.24181 27.80686 -8.72447 1.000 18.15216 365 HIS A O 1
ATOM 5358 N N . TYR A 1 367 ? -7.04291 27.38417 -10.58885 1.000 17.83899 366 TYR A N 1
ATOM 5359 C CA . TYR A 1 367 ? -5.91812 28.20934 -10.15431 1.000 18.28641 366 TYR A CA 1
ATOM 5360 C C . TYR A 1 367 ? -6.39072 29.60658 -9.78214 1.000 18.44167 366 TYR A C 1
ATOM 5361 O O . TYR A 1 367 ? -5.95789 30.16877 -8.77469 1.000 18.59170 366 TYR A O 1
ATOM 5379 N N . GLU A 1 368 ? -7.25311 30.20422 -10.62440 1.000 18.49170 367 GLU A N 1
ATOM 5380 C CA . GLU A 1 368 ? -7.71058 31.57079 -10.37504 1.000 18.53116 367 GLU A CA 1
ATOM 5381 C C . GLU A 1 368 ? -8.74297 31.60574 -9.26077 1.000 16.73886 367 GLU A C 1
ATOM 5382 O O . GLU A 1 368 ? -8.82447 32.58012 -8.50853 1.000 17.36523 367 GLU A O 1
ATOM 5394 N N . VAL A 1 369 ? -9.53910 30.55153 -9.14076 1.000 17.10469 368 VAL A N 1
ATOM 5395 C CA . VAL A 1 369 ? -10.51628 30.50052 -8.06549 1.000 17.42051 368 VAL A CA 1
ATOM 5396 C C . VAL A 1 369 ? -9.83046 30.58611 -6.71025 1.000 19.29968 368 VAL A C 1
ATOM 5397 O O . VAL A 1 369 ? -10.26187 31.34845 -5.83839 1.000 19.57339 368 VAL A O 1
ATOM 5410 N N . VAL A 1 370 ? -8.76083 29.80627 -6.50247 1.000 18.13112 369 VAL A N 1
ATOM 5411 C CA . VAL A 1 370 ? -8.19151 29.74124 -5.16123 1.000 18.78910 369 VAL A CA 1
ATOM 5412 C C . VAL A 1 370 ? -7.30127 30.94224 -4.86104 1.000 18.85488 369 VAL A C 1
ATOM 5413 O O . VAL A 1 370 ? -7.06858 31.23894 -3.68361 1.000 18.10480 369 VAL A O 1
ATOM 5426 N N . THR A 1 371 ? -6.85421 31.68926 -5.86872 1.000 17.24418 370 THR A N 1
ATOM 5427 C CA . THR A 1 371 ? -6.14248 32.92466 -5.59315 1.000 18.55748 370 THR A CA 1
ATOM 5428 C C . THR A 1 371 ? -7.09856 34.11306 -5.46025 1.000 18.39434 370 THR A C 1
ATOM 5429 O O . THR A 1 371 ? -6.63319 35.25095 -5.32203 1.000 19.86026 370 THR A O 1
ATOM 5440 N N . SER A 1 372 ? -8.42828 33.86299 -5.41257 1.000 18.28641 371 SER A N 1
ATOM 5441 C CA . SER A 1 372 ? -9.39904 34.94923 -5.34392 1.000 18.19166 371 SER A CA 1
ATOM 5442 C C . SER A 1 372 ? -9.81943 35.29436 -3.91361 1.000 18.28640 371 SER A C 1
ATOM 5443 O O . SER A 1 372 ? -9.90657 36.48620 -3.58759 1.000 18.73119 371 SER A O 1
ATOM 5451 N N . PRO A 1 373 ? -10.08512 34.32427 -3.02938 1.000 18.53119 372 PRO A N 1
ATOM 5452 C CA . PRO A 1 373 ? -10.63315 34.67089 -1.70920 1.000 19.48920 372 PRO A CA 1
ATOM 5453 C C . PRO A 1 373 ? -9.71889 35.58775 -0.91850 1.000 21.46572 372 PRO A C 1
ATOM 5454 O O . PRO A 1 373 ? -8.49917 35.39647 -0.86301 1.000 22.25529 372 PRO A O 1
ATOM 5465 N N . ARG A 1 374 ? -10.32752 36.59335 -0.30961 1.000 21.09464 373 ARG A N 1
ATOM 5466 C CA . ARG A 1 374 ? -9.58845 37.65755 0.36134 1.000 21.29464 373 ARG A CA 1
ATOM 5467 C C . ARG A 1 374 ? -10.57565 38.50706 1.14990 1.000 21.00780 373 ARG A C 1
ATOM 5468 O O . ARG A 1 374 ? -11.74728 38.14509 1.32000 1.000 21.14463 373 ARG A O 1
ATOM 5489 N N . GLY A 1 375 ? -10.10618 39.65047 1.61119 1.000 21.82103 374 GLY A N 1
ATOM 5490 C CA . GLY A 1 375 ? -10.99543 40.56957 2.29014 1.000 21.72630 374 GLY A CA 1
ATOM 5491 C C . GLY A 1 375 ? -11.49248 39.94582 3.57398 1.000 22.43164 374 GLY A C 1
ATOM 5492 O O . GLY A 1 375 ? -10.70718 39.58862 4.46026 1.000 23.50543 374 GLY A O 1
ATOM 5496 N N . ARG A 1 376 ? -12.81620 39.81186 3.67581 1.000 22.73695 375 ARG A N 1
ATOM 5497 C CA . ARG A 1 376 ? -13.43678 39.19797 4.83993 1.000 24.48978 375 ARG A CA 1
ATOM 5498 C C . ARG A 1 376 ? -13.20102 37.70387 4.93582 1.000 25.09511 375 ARG A C 1
ATOM 5499 O O . ARG A 1 376 ? -13.50722 37.11773 5.97543 1.000 25.70834 375 ARG A O 1
ATOM 5520 N N . ILE A 1 377 ? -12.74366 37.05565 3.87132 1.000 22.91066 376 ILE A N 1
ATOM 5521 C CA . ILE A 1 377 ? -12.51213 35.61526 3.92695 1.000 25.45831 376 ILE A CA 1
ATOM 5522 C C . ILE A 1 377 ? -11.12244 35.42881 4.52985 1.000 26.01365 376 ILE A C 1
ATOM 5523 O O . ILE A 1 377 ? -10.11151 35.57079 3.84392 1.000 27.33485 376 ILE A O 1
ATOM 5539 N N . THR A 1 378 ? -11.08595 35.15018 5.83570 1.000 26.12682 377 THR A N 1
ATOM 5540 C CA . THR A 1 378 ? -9.85521 34.98870 6.59472 1.000 26.63213 377 THR A CA 1
ATOM 5541 C C . THR A 1 378 ? -9.29215 33.59919 6.36334 1.000 25.66096 377 THR A C 1
ATOM 5542 O O . THR A 1 378 ? -10.01975 32.60851 6.45854 1.000 25.32148 377 THR A O 1
ATOM 5553 N N . ARG A 1 379 ? -7.99545 33.51720 6.09987 1.000 25.96366 378 ARG A N 1
ATOM 5554 C CA . ARG A 1 379 ? -7.35185 32.22593 5.93559 1.000 27.24537 378 ARG A CA 1
ATOM 5555 C C . ARG A 1 379 ? -7.11916 31.58671 7.29753 1.000 26.86112 378 ARG A C 1
ATOM 5556 O O . ARG A 1 379 ? -6.56897 32.22117 8.20322 1.000 27.91123 378 ARG A O 1
ATOM 5577 N N . THR A 1 380 ? -7.53749 30.32936 7.43397 1.000 26.56899 379 THR A N 1
ATOM 5578 C CA . THR A 1 380 ? -7.40607 29.54935 8.65731 1.000 27.68491 379 THR A CA 1
ATOM 5579 C C . THR A 1 380 ? -6.85917 28.18056 8.28416 1.000 29.92726 379 THR A C 1
ATOM 5580 O O . THR A 1 380 ? -6.81835 27.80927 7.10715 1.000 27.92967 379 THR A O 1
ATOM 5591 N N . TYR A 1 381 ? -6.44738 27.42302 9.29906 1.000 30.92214 380 TYR A N 1
ATOM 5592 C CA . TYR A 1 381 ? -5.77046 26.15413 9.08334 1.000 32.96185 380 TYR A CA 1
ATOM 5593 C C . TYR A 1 381 ? -6.34323 25.08201 9.98632 1.000 36.06749 380 TYR A C 1
ATOM 5594 O O . TYR A 1 381 ? -6.62081 25.32558 11.16128 1.000 36.94126 380 TYR A O 1
ATOM 5612 N N . ARG A 1 382 ? -6.50688 23.89571 9.41958 1.000 38.57041 381 ARG A N 1
ATOM 5613 C CA . ARG A 1 382 ? -6.75145 22.67423 10.16854 1.000 38.84412 381 ARG A CA 1
ATOM 5614 C C . ARG A 1 382 ? -5.47233 21.85173 10.09287 1.000 36.33331 381 ARG A C 1
ATOM 5615 O O . ARG A 1 382 ? -5.00846 21.53860 8.99313 1.000 34.30413 381 ARG A O 1
ATOM 5628 N N . GLU A 1 383 ? -4.90187 21.52105 11.25272 1.000 37.42818 382 GLU A N 1
ATOM 5629 C CA . GLU A 1 383 ? -3.65700 20.76207 11.31456 1.000 39.73634 382 GLU A CA 1
ATOM 5630 C C . GLU A 1 383 ? -3.86170 19.32845 10.82972 1.000 40.27325 382 GLU A C 1
ATOM 5631 O O . GLU A 1 383 ? -4.95777 18.76640 10.91110 1.000 38.21775 382 GLU A O 1
ATOM 5643 N N . ALA A 1 384 ? -2.77624 18.72889 10.34205 1.000 41.84448 383 ALA A N 1
ATOM 5644 C CA . ALA A 1 384 ? -2.80470 17.36377 9.81450 1.000 42.19191 383 ALA A CA 1
ATOM 5645 C C . ALA A 1 384 ? -3.07985 16.34192 10.91016 1.000 42.38665 383 ALA A C 1
ATOM 5646 O O . ALA A 1 384 ? -2.71700 16.56279 12.05619 1.000 42.84461 383 ALA A O 1
ATOM 5653 N N . LEU B 1 13 ? 8.91501 50.16044 -8.31751 1.000 45.84495 12 LEU B N 1
ATOM 5654 C CA . LEU B 1 13 ? 7.90327 49.16102 -7.99031 1.000 43.71839 12 LEU B CA 1
ATOM 5655 C C . LEU B 1 13 ? 7.60884 48.25455 -9.18114 1.000 39.92058 12 LEU B C 1
ATOM 5656 O O . LEU B 1 13 ? 7.61908 48.68313 -10.33916 1.000 38.99152 12 LEU B O 1
ATOM 5671 N N . LEU B 1 14 ? 7.35068 46.98488 -8.87720 1.000 37.52556 13 LEU B N 1
ATOM 5672 C CA . LEU B 1 14 ? 6.98011 46.03422 -9.91764 1.000 36.64386 13 LEU B CA 1
ATOM 5673 C C . LEU B 1 14 ? 5.69258 46.47203 -10.60730 1.000 32.67496 13 LEU B C 1
ATOM 5674 O O . LEU B 1 14 ? 5.59392 46.47259 -11.84122 1.000 31.72486 13 LEU B O 1
ATOM 5690 N N . ALA B 1 15 ? 4.70213 46.87096 -9.81882 1.000 28.05338 14 ALA B N 1
ATOM 5691 C CA . ALA B 1 15 ? 3.41701 47.30764 -10.33757 1.000 26.18209 14 ALA B CA 1
ATOM 5692 C C . ALA B 1 15 ? 2.75438 48.14462 -9.26115 1.000 24.96090 14 ALA B C 1
ATOM 5693 O O . ALA B 1 15 ? 3.06596 48.01224 -8.07589 1.000 25.02406 14 ALA B O 1
ATOM 5700 N N . GLU B 1 16 ? 1.82925 49.00442 -9.67145 1.000 24.73193 15 GLU B N 1
ATOM 5701 C CA . GLU B 1 16 ? 1.19658 49.83670 -8.66626 1.000 25.76100 15 GLU B CA 1
ATOM 5702 C C . GLU B 1 16 ? -0.20443 50.23536 -9.09720 1.000 22.80539 15 GLU B C 1
ATOM 5703 O O . GLU B 1 16 ? -0.52956 50.30331 -10.28645 1.000 22.93432 15 GLU B O 1
ATOM 5715 N N . ALA B 1 17 ? -1.03630 50.44119 -8.09451 1.000 23.00274 16 ALA B N 1
ATOM 5716 C CA . ALA B 1 17 ? -2.35713 51.02684 -8.24078 1.000 21.50259 16 ALA B CA 1
ATOM 5717 C C . ALA B 1 17 ? -2.22675 52.41234 -7.62821 1.000 21.19729 16 ALA B C 1
ATOM 5718 O O . ALA B 1 17 ? -2.31625 52.56069 -6.41111 1.000 22.17370 16 ALA B O 1
ATOM 5725 N N . MET B 1 18 ? -1.96531 53.41333 -8.47189 1.000 22.51324 17 MET B N 1
ATOM 5726 C CA A MET B 1 18 ? -1.78402 54.78395 -8.00815 0.530 25.13722 17 MET B CA 1
ATOM 5727 C CA B MET B 1 18 ? -1.78455 54.78129 -8.00632 0.470 24.59768 17 MET B CA 1
ATOM 5728 C C . MET B 1 18 ? -3.14131 55.45589 -7.86212 1.000 23.33176 17 MET B C 1
ATOM 5729 O O . MET B 1 18 ? -3.91557 55.51944 -8.82431 1.000 23.61862 17 MET B O 1
ATOM 5754 N N . VAL B 1 19 ? -3.41647 55.96809 -6.66836 1.000 21.29993 18 VAL B N 1
ATOM 5755 C CA . VAL B 1 19 ? -4.66719 56.64801 -6.36282 1.000 21.15781 18 VAL B CA 1
ATOM 5756 C C . VAL B 1 19 ? -4.36345 58.13860 -6.32661 1.000 22.53428 18 VAL B C 1
ATOM 5757 O O . VAL B 1 19 ? -3.60112 58.60567 -5.47083 1.000 24.89508 18 VAL B O 1
ATOM 5770 N N . ASP B 1 20 ? -4.94920 58.88052 -7.26507 1.000 23.31333 19 ASP B N 1
ATOM 5771 C CA . ASP B 1 20 ? -4.77037 60.32664 -7.34400 1.000 25.03984 19 ASP B CA 1
ATOM 5772 C C . ASP B 1 20 ? -5.76433 60.98889 -6.40418 1.000 25.06353 19 ASP B C 1
ATOM 5773 O O . ASP B 1 20 ? -6.95919 61.09404 -6.70601 1.000 23.99762 19 ASP B O 1
ATOM 5782 N N . LEU B 1 21 ? -5.26756 61.43225 -5.24836 1.000 26.41369 20 LEU B N 1
ATOM 5783 C CA . LEU B 1 21 ? -6.14523 62.07370 -4.27959 1.000 26.07681 20 LEU B CA 1
ATOM 5784 C C . LEU B 1 21 ? -6.62847 63.42644 -4.78026 1.000 25.95310 20 LEU B C 1
ATOM 5785 O O . LEU B 1 21 ? -7.64820 63.93030 -4.29531 1.000 23.97920 20 LEU B O 1
ATOM 5801 N N . GLY B 1 22 ? -5.93530 64.01851 -5.75144 1.000 26.05839 21 GLY B N 1
ATOM 5802 C CA . GLY B 1 22 ? -6.48401 65.19262 -6.40181 1.000 27.56382 21 GLY B CA 1
ATOM 5803 C C . GLY B 1 22 ? -7.77333 64.88128 -7.13192 1.000 26.05839 21 GLY B C 1
ATOM 5804 O O . GLY B 1 22 ? -8.69681 65.69607 -7.15930 1.000 26.61371 21 GLY B O 1
ATOM 5808 N N . ALA B 1 23 ? -7.85144 63.69466 -7.73650 1.000 25.04511 22 ALA B N 1
ATOM 5809 C CA . ALA B 1 23 ? -9.07702 63.29135 -8.40844 1.000 24.59768 22 ALA B CA 1
ATOM 5810 C C . ALA B 1 23 ? -10.18050 63.02911 -7.39867 1.000 24.52927 22 ALA B C 1
ATOM 5811 O O . ALA B 1 23 ? -11.32458 63.44269 -7.60550 1.000 24.94509 22 ALA B O 1
ATOM 5818 N N . ILE B 1 24 ? -9.84861 62.35378 -6.29321 1.000 24.67663 23 ILE B N 1
ATOM 5819 C CA . ILE B 1 24 ? -10.81598 62.14962 -5.21667 1.000 22.90538 23 ILE B CA 1
ATOM 5820 C C . ILE B 1 24 ? -11.39567 63.48464 -4.76515 1.000 23.40018 23 ILE B C 1
ATOM 5821 O O . ILE B 1 24 ? -12.61333 63.63617 -4.62356 1.000 23.54229 23 ILE B O 1
ATOM 5837 N N . GLU B 1 25 ? -10.52840 64.47269 -4.52394 1.000 24.80036 24 GLU B N 1
ATOM 5838 C CA . GLU B 1 25 ? -11.00892 65.79069 -4.11980 1.000 25.80837 24 GLU B CA 1
ATOM 5839 C C . GLU B 1 25 ? -11.95171 66.37855 -5.16447 1.000 26.63740 24 GLU B C 1
ATOM 5840 O O . GLU B 1 25 ? -13.03647 66.87306 -4.83438 1.000 26.66372 24 GLU B O 1
ATOM 5852 N N . HIS B 1 26 ? -11.54231 66.35188 -6.43336 1.000 26.29526 25 HIS B N 1
ATOM 5853 C CA . HIS B 1 26 ? -12.38330 66.88766 -7.50022 1.000 25.07670 25 HIS B CA 1
ATOM 5854 C C . HIS B 1 26 ? -13.75012 66.21898 -7.50272 1.000 26.05838 25 HIS B C 1
ATOM 5855 O O . HIS B 1 26 ? -14.79016 66.88890 -7.57213 1.000 27.15852 25 HIS B O 1
ATOM 5869 N N . ASN B 1 27 ? -13.75788 64.88565 -7.40908 1.000 25.60833 26 ASN B N 1
ATOM 5870 C CA . ASN B 1 27 ? -15.00451 64.12648 -7.46008 1.000 24.19764 26 ASN B CA 1
ATOM 5871 C C . ASN B 1 27 ? -15.91397 64.47223 -6.29735 1.000 23.61336 26 ASN B C 1
ATOM 5872 O O . ASN B 1 27 ? -17.13368 64.58198 -6.46477 1.000 24.43977 26 ASN B O 1
ATOM 5883 N N . VAL B 1 28 ? -15.34541 64.60915 -5.10159 1.000 23.06593 27 VAL B N 1
ATOM 5884 C CA . VAL B 1 28 ? -16.15876 64.96837 -3.94760 1.000 23.45544 27 VAL B CA 1
ATOM 5885 C C . VAL B 1 28 ? -16.76522 66.35401 -4.13976 1.000 24.43187 27 VAL B C 1
ATOM 5886 O O . VAL B 1 28 ? -17.94604 66.57653 -3.84066 1.000 25.49516 27 VAL B O 1
ATOM 5899 N N . ARG B 1 29 ? -15.99156 67.29706 -4.68295 1.000 25.63993 28 ARG B N 1
ATOM 5900 C CA . ARG B 1 29 ? -16.54532 68.62815 -4.90456 1.000 27.16378 28 ARG B CA 1
ATOM 5901 C C . ARG B 1 29 ? -17.65533 68.59397 -5.95023 1.000 26.98217 28 ARG B C 1
ATOM 5902 O O . ARG B 1 29 ? -18.67545 69.27698 -5.79846 1.000 27.35328 28 ARG B O 1
ATOM 5923 N N . VAL B 1 30 ? -17.48470 67.79815 -7.00968 1.000 26.20578 29 VAL B N 1
ATOM 5924 C CA . VAL B 1 30 ? -18.54942 67.63345 -8.00078 1.000 24.42137 29 VAL B CA 1
ATOM 5925 C C . VAL B 1 30 ? -19.80159 67.05657 -7.34764 1.000 24.28714 29 VAL B C 1
ATOM 5926 O O . VAL B 1 30 ? -20.92694 67.51240 -7.59918 1.000 26.17417 29 VAL B O 1
ATOM 5939 N N . LEU B 1 31 ? -19.62725 66.01824 -6.52336 1.000 23.04487 30 LEU B N 1
ATOM 5940 C CA . LEU B 1 31 ? -20.77149 65.40250 -5.85180 1.000 23.12647 30 LEU B CA 1
ATOM 5941 C C . LEU B 1 31 ? -21.48513 66.39156 -4.93612 1.000 24.39767 30 LEU B C 1
ATOM 5942 O O . LEU B 1 31 ? -22.71897 66.39336 -4.86522 1.000 25.11089 30 LEU B O 1
ATOM 5958 N N . ARG B 1 32 ? -20.72825 67.23204 -4.21955 1.000 24.43978 31 ARG B N 1
ATOM 5959 C CA . ARG B 1 32 ? -21.34255 68.23646 -3.35426 1.000 26.50056 31 ARG B CA 1
ATOM 5960 C C . ARG B 1 32 ? -22.14706 69.24886 -4.15620 1.000 27.86650 31 ARG B C 1
ATOM 5961 O O . ARG B 1 32 ? -23.19635 69.71297 -3.69495 1.000 28.02705 31 ARG B O 1
ATOM 5982 N N . GLU B 1 33 ? -21.68721 69.59692 -5.35907 1.000 28.75608 32 GLU B N 1
ATOM 5983 C CA . GLU B 1 33 ? -22.48176 70.48586 -6.20115 1.000 30.54050 32 GLU B CA 1
ATOM 5984 C C . GLU B 1 33 ? -23.81822 69.84345 -6.54847 1.000 29.49564 32 GLU B C 1
ATOM 5985 O O . GLU B 1 33 ? -24.87321 70.48881 -6.46949 1.000 30.44311 32 GLU B O 1
ATOM 5997 N N . HIS B 1 34 ? -23.79611 68.56062 -6.91184 1.000 26.25055 33 HIS B N 1
ATOM 5998 C CA . HIS B 1 34 ? -25.03995 67.88091 -7.24990 1.000 27.47698 33 HIS B CA 1
ATOM 5999 C C . HIS B 1 34 ? -25.94266 67.71794 -6.03705 1.000 27.49278 33 HIS B C 1
ATOM 6000 O O . HIS B 1 34 ? -27.16878 67.73319 -6.17631 1.000 29.54037 33 HIS B O 1
ATOM 6014 N N . ALA B 1 35 ? -25.36169 67.53393 -4.85182 1.000 27.71121 34 ALA B N 1
ATOM 6015 C CA . ALA B 1 35 ? -26.14784 67.27971 -3.65112 1.000 27.25591 34 ALA B CA 1
ATOM 6016 C C . ALA B 1 35 ? -26.82370 68.53240 -3.13096 1.000 28.80871 34 ALA B C 1
ATOM 6017 O O . ALA B 1 35 ? -27.76206 68.43204 -2.33134 1.000 27.78228 34 ALA B O 1
ATOM 6024 N N . GLY B 1 36 ? -26.34833 69.69680 -3.54915 1.000 29.42458 35 GLY B N 1
ATOM 6025 C CA . GLY B 1 36 ? -26.93058 70.93900 -3.08202 1.000 31.90909 35 GLY B CA 1
ATOM 6026 C C . GLY B 1 36 ? -26.77831 71.07210 -1.58586 1.000 33.17767 35 GLY B C 1
ATOM 6027 O O . GLY B 1 36 ? -25.68418 70.93440 -1.02928 1.000 34.26199 35 GLY B O 1
ATOM 6031 N N A HIS B 1 37 ? -27.89562 71.32978 -0.91452 0.880 33.68037 36 HIS B N 1
ATOM 6032 N N B HIS B 1 37 ? -27.89454 71.33513 -0.91029 0.120 33.42769 36 HIS B N 1
ATOM 6033 C CA A HIS B 1 37 ? -27.87099 71.54257 0.52411 0.880 35.09631 36 HIS B CA 1
ATOM 6034 C CA B HIS B 1 37 ? -27.87415 71.54653 0.52995 0.120 33.68825 36 HIS B CA 1
ATOM 6035 C C A HIS B 1 37 ? -27.72912 70.25237 1.31952 0.880 32.03279 36 HIS B C 1
ATOM 6036 C C B HIS B 1 37 ? -27.74127 70.25302 1.32440 0.120 31.55642 36 HIS B C 1
ATOM 6037 O O A HIS B 1 37 ? -27.51472 70.31795 2.53473 0.880 34.11197 36 HIS B O 1
ATOM 6038 O O B HIS B 1 37 ? -27.55257 70.31635 2.54424 0.120 31.95909 36 HIS B O 1
ATOM 6065 N N . ALA B 1 38 ? -27.82816 69.09239 0.67814 1.000 29.34828 37 ALA B N 1
ATOM 6066 C CA . ALA B 1 38 ? -27.71164 67.83348 1.40024 1.000 27.65333 37 ALA B CA 1
ATOM 6067 C C . ALA B 1 38 ? -26.26266 67.57408 1.78662 1.000 29.14561 37 ALA B C 1
ATOM 6068 O O . ALA B 1 38 ? -25.34346 67.78678 0.99210 1.000 32.96709 37 ALA B O 1
ATOM 6075 N N . GLN B 1 39 ? -26.06149 67.10705 3.01303 1.000 27.49805 38 GLN B N 1
ATOM 6076 C CA . GLN B 1 39 ? -24.72985 66.72599 3.45107 1.000 28.77977 38 GLN B CA 1
ATOM 6077 C C . GLN B 1 39 ? -24.30906 65.42568 2.77275 1.000 25.13722 38 GLN B C 1
ATOM 6078 O O . GLN B 1 39 ? -25.13677 64.61536 2.33982 1.000 23.55545 38 GLN B O 1
ATOM 6092 N N . LEU B 1 40 ? -22.99839 65.23179 2.68214 1.000 23.10016 39 LEU B N 1
ATOM 6093 C CA . LEU B 1 40 ? -22.42305 64.13527 1.92429 1.000 20.93148 39 LEU B CA 1
ATOM 6094 C C . LEU B 1 40 ? -21.75939 63.14221 2.87101 1.000 20.55246 39 LEU B C 1
ATOM 6095 O O . LEU B 1 40 ? -20.88679 63.50448 3.67057 1.000 19.82343 39 LEU B O 1
ATOM 6111 N N . MET B 1 41 ? -22.19333 61.89509 2.77723 1.000 19.95504 40 MET B N 1
ATOM 6112 C CA . MET B 1 41 ? -21.57174 60.77001 3.45342 1.000 20.69984 40 MET B CA 1
ATOM 6113 C C . MET B 1 41 ? -20.79087 59.97135 2.41363 1.000 20.82617 40 MET B C 1
ATOM 6114 O O . MET B 1 41 ? -21.38421 59.29737 1.56952 1.000 21.12621 40 MET B O 1
ATOM 6128 N N . ALA B 1 42 ? -19.46377 60.02033 2.49135 1.000 19.88135 41 ALA B N 1
ATOM 6129 C CA . ALA B 1 42 ? -18.63217 59.31783 1.52797 1.000 18.64699 41 ALA B CA 1
ATOM 6130 C C . ALA B 1 42 ? -18.52484 57.85018 1.92226 1.000 18.90226 41 ALA B C 1
ATOM 6131 O O . ALA B 1 42 ? -18.15257 57.52836 3.05632 1.000 19.39970 41 ALA B O 1
ATOM 6138 N N . VAL B 1 43 ? -18.85240 56.95823 0.98995 1.000 18.41274 42 VAL B N 1
ATOM 6139 C CA . VAL B 1 43 ? -18.86096 55.52509 1.26875 1.000 19.23126 42 VAL B CA 1
ATOM 6140 C C . VAL B 1 43 ? -17.48741 54.94904 0.95338 1.000 19.27599 42 VAL B C 1
ATOM 6141 O O . VAL B 1 43 ? -17.04290 54.95237 -0.20315 1.000 18.41273 42 VAL B O 1
ATOM 6154 N N . VAL B 1 44 ? -16.81890 54.44841 1.99071 1.000 19.91553 43 VAL B N 1
ATOM 6155 C CA . VAL B 1 44 ? -15.44088 53.98926 1.86808 1.000 19.22601 43 VAL B CA 1
ATOM 6156 C C . VAL B 1 44 ? -15.32189 52.54942 2.35855 1.000 18.49433 43 VAL B C 1
ATOM 6157 O O . VAL B 1 44 ? -14.25070 52.12056 2.80047 1.000 18.17323 43 VAL B O 1
ATOM 6170 N N . LYS B 1 45 ? -16.41398 51.79112 2.28250 1.000 19.86291 44 LYS B N 1
ATOM 6171 C CA . LYS B 1 45 ? -16.34914 50.36954 2.58240 1.000 21.37888 44 LYS B CA 1
ATOM 6172 C C . LYS B 1 45 ? -15.41661 49.65657 1.60273 1.000 19.60761 44 LYS B C 1
ATOM 6173 O O . LYS B 1 45 ? -15.05575 50.18469 0.54636 1.000 18.11271 44 LYS B O 1
ATOM 6192 N N . ALA B 1 46 ? -15.02962 48.42746 1.97312 1.000 19.11546 45 ALA B N 1
ATOM 6193 C CA . ALA B 1 46 ? -14.14571 47.58529 1.16078 1.000 20.01557 45 ALA B CA 1
ATOM 6194 C C . ALA B 1 46 ? -12.82650 48.30372 0.87857 1.000 19.19967 45 ALA B C 1
ATOM 6195 O O . ALA B 1 46 ? -12.31643 48.32175 -0.24715 1.000 19.40758 45 ALA B O 1
ATOM 6202 N N . ASP B 1 47 ? -12.26945 48.88812 1.93594 1.000 18.86806 46 ASP B N 1
ATOM 6203 C CA . ASP B 1 47 ? -11.00322 49.61085 1.87161 1.000 19.51813 46 ASP B CA 1
ATOM 6204 C C . ASP B 1 47 ? -11.04828 50.67099 0.77428 1.000 18.42590 46 ASP B C 1
ATOM 6205 O O . ASP B 1 47 ? -10.17685 50.76015 -0.08894 1.000 18.94175 46 ASP B O 1
ATOM 6214 N N . GLY B 1 48 ? -12.08458 51.49716 0.83535 1.000 19.72342 47 GLY B N 1
ATOM 6215 C CA . GLY B 1 48 ? -12.28718 52.55447 -0.13435 1.000 20.84196 47 GLY B CA 1
ATOM 6216 C C . GLY B 1 48 ? -12.45295 52.02804 -1.53730 1.000 19.59709 47 GLY B C 1
ATOM 6217 O O . GLY B 1 48 ? -11.85234 52.56630 -2.47183 1.000 20.36297 47 GLY B O 1
ATOM 6221 N N . TYR B 1 49 ? -13.25499 50.97348 -1.70099 1.000 19.47076 48 TYR B N 1
ATOM 6222 C CA . TYR B 1 49 ? -13.44763 50.32751 -3.00011 1.000 19.18388 48 TYR B CA 1
ATOM 6223 C C . TYR B 1 49 ? -12.09039 50.02275 -3.62619 1.000 18.53117 48 TYR B C 1
ATOM 6224 O O . TYR B 1 49 ? -11.86193 50.25319 -4.81667 1.000 18.19954 48 TYR B O 1
ATOM 6242 N N . GLY B 1 50 ? -11.16477 49.54383 -2.79706 1.000 18.87596 49 GLY B N 1
ATOM 6243 C CA . GLY B 1 50 ? -9.82755 49.23317 -3.24515 1.000 19.41549 49 GLY B CA 1
ATOM 6244 C C . GLY B 1 50 ? -8.87056 50.40029 -3.34178 1.000 20.83934 49 GLY B C 1
ATOM 6245 O O . GLY B 1 50 ? -7.69750 50.17613 -3.66960 1.000 21.21306 49 GLY B O 1
ATOM 6249 N N . HIS B 1 51 ? -9.31812 51.63193 -3.06910 1.000 21.55258 50 HIS B N 1
ATOM 6250 C CA . HIS B 1 51 ? -8.46971 52.81463 -3.19501 1.000 21.51310 50 HIS B CA 1
ATOM 6251 C C . HIS B 1 51 ? -7.80937 53.22398 -1.87729 1.000 21.62102 50 HIS B C 1
ATOM 6252 O O . HIS B 1 51 ? -6.95779 54.13461 -1.86600 1.000 23.84494 50 HIS B O 1
ATOM 6266 N N . GLY B 1 52 ? -8.19001 52.58161 -0.77921 1.000 20.34981 51 GLY B N 1
ATOM 6267 C CA . GLY B 1 52 ? -7.67463 52.87991 0.54309 1.000 20.58668 51 GLY B CA 1
ATOM 6268 C C . GLY B 1 52 ? -8.64969 53.70743 1.34827 1.000 20.96304 51 GLY B C 1
ATOM 6269 O O . GLY B 1 52 ? -8.77329 54.90441 1.10926 1.000 22.98695 51 GLY B O 1
ATOM 6273 N N . ALA B 1 53 ? -9.35254 53.08628 2.29799 1.000 20.63406 52 ALA B N 1
ATOM 6274 C CA . ALA B 1 53 ? -10.42083 53.78224 3.01325 1.000 21.26834 52 ALA B CA 1
ATOM 6275 C C . ALA B 1 53 ? -9.89362 55.01019 3.74123 1.000 20.86566 52 ALA B C 1
ATOM 6276 O O . ALA B 1 53 ? -10.49613 56.09015 3.68250 1.000 20.41297 52 ALA B O 1
ATOM 6283 N N . THR B 1 54 ? -8.77655 54.86647 4.45166 1.000 21.20783 53 THR B N 1
ATOM 6284 C CA . THR B 1 54 ? -8.32116 55.97046 5.28803 1.000 22.88958 53 THR B CA 1
ATOM 6285 C C . THR B 1 54 ? -7.88860 57.17104 4.45444 1.000 23.85549 53 THR B C 1
ATOM 6286 O O . THR B 1 54 ? -8.28640 58.30654 4.74429 1.000 23.61336 53 THR B O 1
ATOM 6297 N N . ARG B 1 55 ? -7.05734 56.95290 3.42839 1.000 24.26870 54 ARG B N 1
ATOM 6298 C CA . ARG B 1 55 ? -6.58465 58.08525 2.63390 1.000 25.66359 54 ARG B CA 1
ATOM 6299 C C . ARG B 1 55 ? -7.72776 58.73704 1.87001 1.000 24.17921 54 ARG B C 1
ATOM 6300 O O . ARG B 1 55 ? -7.79532 59.96660 1.77379 1.000 24.07658 54 ARG B O 1
ATOM 6321 N N . VAL B 1 56 ? -8.63527 57.93449 1.31343 1.000 23.05802 55 VAL B N 1
ATOM 6322 C CA . VAL B 1 56 ? -9.78736 58.51359 0.62851 1.000 21.26836 55 VAL B CA 1
ATOM 6323 C C . VAL B 1 56 ? -10.65319 59.28521 1.61288 1.000 22.07634 55 VAL B C 1
ATOM 6324 O O . VAL B 1 56 ? -11.12800 60.38679 1.31319 1.000 22.38162 55 VAL B O 1
ATOM 6337 N N . ALA B 1 57 ? -10.87758 58.71845 2.79865 1.000 22.98433 56 ALA B N 1
ATOM 6338 C CA . ALA B 1 57 ? -11.69255 59.39342 3.79997 1.000 23.80811 56 ALA B CA 1
ATOM 6339 C C . ALA B 1 57 ? -11.10216 60.74447 4.17153 1.000 22.71327 56 ALA B C 1
ATOM 6340 O O . ALA B 1 57 ? -11.81928 61.74897 4.22005 1.000 23.10803 56 ALA B O 1
ATOM 6347 N N . GLN B 1 58 ? -9.79671 60.78402 4.46131 1.000 24.33711 57 GLN B N 1
ATOM 6348 C CA . GLN B 1 58 ? -9.15728 62.04309 4.82031 1.000 24.68455 57 GLN B CA 1
ATOM 6349 C C . GLN B 1 58 ? -9.33004 63.06561 3.71381 1.000 25.54254 57 GLN B C 1
ATOM 6350 O O . GLN B 1 58 ? -9.63729 64.23643 3.97263 1.000 26.18471 57 GLN B O 1
ATOM 6364 N N . THR B 1 59 ? -9.12341 62.64389 2.46809 1.000 25.32937 58 THR B N 1
ATOM 6365 C CA . THR B 1 59 ? -9.25102 63.57754 1.35959 1.000 25.69782 58 THR B CA 1
ATOM 6366 C C . THR B 1 59 ? -10.69706 64.02061 1.18809 1.000 24.10027 58 THR B C 1
ATOM 6367 O O . THR B 1 59 ? -10.96584 65.21379 1.00365 1.000 24.73717 58 THR B O 1
ATOM 6378 N N . ALA B 1 60 ? -11.64160 63.07776 1.28309 1.000 22.05528 59 ALA B N 1
ATOM 6379 C CA . ALA B 1 60 ? -13.05009 63.41494 1.11660 1.000 22.35795 59 ALA B CA 1
ATOM 6380 C C . ALA B 1 60 ? -13.51403 64.38946 2.18811 1.000 23.07646 59 ALA B C 1
ATOM 6381 O O . ALA B 1 60 ? -14.24017 65.34965 1.89723 1.000 24.38186 59 ALA B O 1
ATOM 6388 N N . LEU B 1 61 ? -13.13710 64.14290 3.44247 1.000 24.15027 60 LEU B N 1
ATOM 6389 C CA . LEU B 1 61 ? -13.52321 65.06255 4.50519 1.000 23.91341 60 LEU B CA 1
ATOM 6390 C C . LEU B 1 61 ? -12.92920 66.44369 4.26584 1.000 26.11365 60 LEU B C 1
ATOM 6391 O O . LEU B 1 61 ? -13.60041 67.46755 4.46158 1.000 26.51107 60 LEU B O 1
ATOM 6407 N N . GLY B 1 62 ? -11.66694 66.48991 3.83911 1.000 27.26117 61 GLY B N 1
ATOM 6408 C CA . GLY B 1 62 ? -11.02969 67.76714 3.57928 1.000 28.05599 61 GLY B CA 1
ATOM 6409 C C . GLY B 1 62 ? -11.68617 68.53050 2.44987 1.000 29.10612 61 GLY B C 1
ATOM 6410 O O . GLY B 1 62 ? -11.60558 69.76457 2.40030 1.000 31.28269 61 GLY B O 1
ATOM 6414 N N . ALA B 1 63 ? -12.33748 67.81281 1.52991 1.000 28.00863 62 ALA B N 1
ATOM 6415 C CA . ALA B 1 63 ? -13.05303 68.40456 0.41048 1.000 29.08244 62 ALA B CA 1
ATOM 6416 C C . ALA B 1 63 ? -14.50984 68.68537 0.74610 1.000 28.55605 62 ALA B C 1
ATOM 6417 O O . ALA B 1 63 ? -15.26277 69.10845 -0.13599 1.000 29.16928 62 ALA B O 1
ATOM 6424 N N . GLY B 1 64 ? -14.92952 68.45269 1.99142 1.000 26.85061 63 GLY B N 1
ATOM 6425 C CA . GLY B 1 64 ? -16.23946 68.87365 2.44008 1.000 27.68225 63 GLY B CA 1
ATOM 6426 C C . GLY B 1 64 ? -17.23884 67.77125 2.68438 1.000 25.85310 63 GLY B C 1
ATOM 6427 O O . GLY B 1 64 ? -18.40435 68.07634 2.96520 1.000 26.28736 63 GLY B O 1
ATOM 6431 N N . ALA B 1 65 ? -16.84737 66.50864 2.57495 1.000 23.93707 64 ALA B N 1
ATOM 6432 C CA . ALA B 1 65 ? -17.72224 65.44454 3.03546 1.000 23.15804 64 ALA B CA 1
ATOM 6433 C C . ALA B 1 65 ? -17.95538 65.61879 4.52707 1.000 23.64756 64 ALA B C 1
ATOM 6434 O O . ALA B 1 65 ? -17.04994 65.99548 5.27796 1.000 23.93971 64 ALA B O 1
ATOM 6441 N N . ALA B 1 66 ? -19.18395 65.37165 4.94913 1.000 21.81316 65 ALA B N 1
ATOM 6442 C CA . ALA B 1 66 ? -19.54219 65.53589 6.34790 1.000 22.30005 65 ALA B CA 1
ATOM 6443 C C . ALA B 1 66 ? -19.32602 64.27120 7.15092 1.000 21.44205 65 ALA B C 1
ATOM 6444 O O . ALA B 1 66 ? -19.00304 64.33991 8.34171 1.000 21.98157 65 ALA B O 1
ATOM 6451 N N . GLU B 1 67 ? -19.50953 63.12054 6.52345 1.000 21.90788 66 GLU B N 1
ATOM 6452 C CA . GLU B 1 67 ? -19.54522 61.85704 7.23990 1.000 20.75777 66 GLU B CA 1
ATOM 6453 C C . GLU B 1 67 ? -18.95607 60.77241 6.35899 1.000 20.72353 66 GLU B C 1
ATOM 6454 O O . GLU B 1 67 ? -18.74377 60.95721 5.15310 1.000 20.27348 66 GLU B O 1
ATOM 6466 N N . LEU B 1 68 ? -18.71590 59.62601 6.98671 1.000 20.59983 67 LEU B N 1
ATOM 6467 C CA . LEU B 1 68 ? -18.22047 58.43654 6.31574 1.000 19.46286 67 LEU B CA 1
ATOM 6468 C C . LEU B 1 68 ? -19.18954 57.27254 6.49932 1.000 18.83646 67 LEU B C 1
ATOM 6469 O O . LEU B 1 68 ? -19.75798 57.08583 7.58337 1.000 19.89449 67 LEU B O 1
ATOM 6485 N N . GLY B 1 69 ? -19.33808 56.46567 5.44417 1.000 17.04680 68 GLY B N 1
ATOM 6486 C CA . GLY B 1 69 ? -20.12693 55.25161 5.51029 1.000 17.87846 68 GLY B CA 1
ATOM 6487 C C . GLY B 1 69 ? -19.30753 54.01994 5.18997 1.000 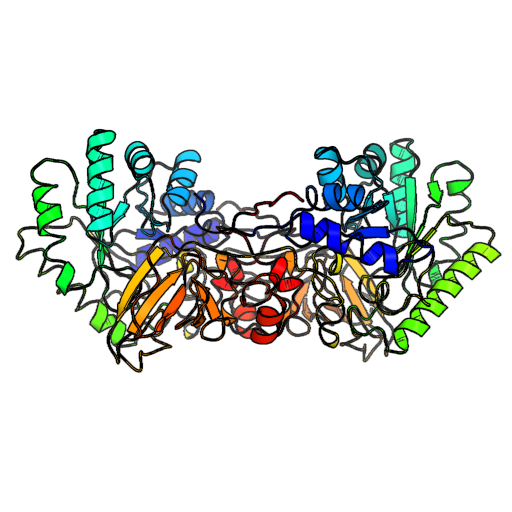18.46274 68 GLY B C 1
ATOM 6488 O O . GLY B 1 69 ? -18.54399 54.01029 4.22063 1.000 19.43653 68 GLY B O 1
ATOM 6492 N N . VAL B 1 70 ? -19.43441 52.98425 6.01536 1.000 17.82845 69 VAL B N 1
ATOM 6493 C CA . VAL B 1 70 ? -18.78429 51.70418 5.77873 1.000 17.31788 69 VAL B CA 1
ATOM 6494 C C . VAL B 1 70 ? -19.79413 50.59701 6.01336 1.000 17.37316 69 VAL B C 1
ATOM 6495 O O . VAL B 1 70 ? -20.84491 50.80653 6.61847 1.000 17.89951 69 VAL B O 1
ATOM 6508 N N . ALA B 1 71 ? -19.44440 49.39002 5.55854 1.000 17.72316 70 ALA B N 1
ATOM 6509 C CA . ALA B 1 71 ? -20.29075 48.23980 5.86077 1.000 17.44422 70 ALA B CA 1
ATOM 6510 C C . ALA B 1 71 ? -20.18001 47.82199 7.32499 1.000 18.22587 70 ALA B C 1
ATOM 6511 O O . ALA B 1 71 ? -21.18761 47.74743 8.03316 1.000 17.89952 70 ALA B O 1
ATOM 6518 N N . THR B 1 72 ? -18.97562 47.50125 7.79253 1.000 18.82593 71 THR B N 1
ATOM 6519 C CA . THR B 1 72 ? -18.83172 46.81653 9.06720 1.000 18.34694 71 THR B CA 1
ATOM 6520 C C . THR B 1 72 ? -18.24362 47.72044 10.14522 1.000 17.64687 71 THR B C 1
ATOM 6521 O O . THR B 1 72 ? -17.51935 48.68612 9.87127 1.000 18.24955 71 THR B O 1
ATOM 6532 N N . VAL B 1 73 ? -18.57125 47.37693 11.38913 1.000 19.37600 72 VAL B N 1
ATOM 6533 C CA . VAL B 1 73 ? -17.92196 48.01179 12.52185 1.000 19.46814 72 VAL B CA 1
ATOM 6534 C C . VAL B 1 73 ? -16.41505 47.82948 12.42166 1.000 21.29465 72 VAL B C 1
ATOM 6535 O O . VAL B 1 73 ? -15.65429 48.75225 12.72288 1.000 22.39479 72 VAL B O 1
ATOM 6548 N N . ASP B 1 74 ? -15.95298 46.67011 11.93798 1.000 22.08948 73 ASP B N 1
ATOM 6549 C CA . ASP B 1 74 ? -14.50947 46.49758 11.79217 1.000 21.56312 73 ASP B CA 1
ATOM 6550 C C . ASP B 1 74 ? -13.91904 47.58227 10.89403 1.000 21.05253 73 ASP B C 1
ATOM 6551 O O . ASP B 1 74 ? -12.85958 48.14133 11.20214 1.000 21.36835 73 ASP B O 1
ATOM 6560 N N . GLU B 1 75 ? -14.59492 47.90197 9.78124 1.000 20.75248 74 GLU B N 1
ATOM 6561 C CA . GLU B 1 75 ? -14.09358 48.94367 8.89089 1.000 19.54710 74 GLU B CA 1
ATOM 6562 C C . GLU B 1 75 ? -14.08107 50.29340 9.58761 1.000 21.17095 74 GLU B C 1
ATOM 6563 O O . GLU B 1 75 ? -13.15181 51.08859 9.39509 1.000 21.07621 74 GLU B O 1
ATOM 6575 N N . ALA B 1 76 ? -15.11099 50.56622 10.40195 1.000 21.21309 75 ALA B N 1
ATOM 6576 C CA . ALA B 1 76 ? -15.17589 51.82819 11.13021 1.000 22.14738 75 ALA B CA 1
ATOM 6577 C C . ALA B 1 76 ? -14.07949 51.91138 12.18427 1.000 23.08433 75 ALA B C 1
ATOM 6578 O O . ALA B 1 76 ? -13.48795 52.97788 12.38148 1.000 22.89749 75 ALA B O 1
ATOM 6585 N N . LEU B 1 77 ? -13.80191 50.80147 12.88202 1.000 23.34228 76 LEU B N 1
ATOM 6586 C CA . LEU B 1 77 ? -12.73354 50.80147 13.88072 1.000 24.51083 76 LEU B CA 1
ATOM 6587 C C . LEU B 1 77 ? -11.36763 50.99323 13.22939 1.000 24.58716 76 LEU B C 1
ATOM 6588 O O . LEU B 1 77 ? -10.47655 51.61894 13.82012 1.000 24.55556 76 LEU B O 1
ATOM 6604 N N . ALA B 1 78 ? -11.19038 50.50864 12.00135 1.000 23.13174 77 ALA B N 1
ATOM 6605 C CA . ALA B 1 78 ? -9.91680 50.73686 11.32630 1.000 24.25816 77 ALA B CA 1
ATOM 6606 C C . ALA B 1 78 ? -9.72613 52.21691 11.01041 1.000 23.80022 77 ALA B C 1
ATOM 6607 O O . ALA B 1 78 ? -8.63003 52.75766 11.18446 1.000 26.63476 77 ALA B O 1
ATOM 6614 N N . LEU B 1 79 ? -10.78474 52.89719 10.56710 1.000 22.55536 78 LEU B N 1
ATOM 6615 C CA . LEU B 1 79 ? -10.69068 54.33671 10.35722 1.000 23.35806 78 LEU B CA 1
ATOM 6616 C C . LEU B 1 79 ? -10.37086 55.04833 11.66485 1.000 24.65033 78 LEU B C 1
ATOM 6617 O O . LEU B 1 79 ? -9.49640 55.92367 11.71784 1.000 25.42672 78 LEU B O 1
ATOM 6633 N N . ARG B 1 80 ? -11.07266 54.67665 12.73710 1.000 25.31093 79 ARG B N 1
ATOM 6634 C CA . ARG B 1 80 ? -10.81245 55.27775 14.03923 1.000 25.98470 79 ARG B CA 1
ATOM 6635 C C . ARG B 1 80 ? -9.36919 55.06293 14.46883 1.000 26.89795 79 ARG B C 1
ATOM 6636 O O . ARG B 1 80 ? -8.72737 55.97918 14.99816 1.000 26.17945 79 ARG B O 1
ATOM 6657 N N . ALA B 1 81 ? -8.83861 53.85999 14.24387 1.000 26.25316 80 ALA B N 1
ATOM 6658 C CA . ALA B 1 81 ? -7.46568 53.57860 14.64517 1.000 27.19010 80 ALA B CA 1
ATOM 6659 C C . ALA B 1 81 ? -6.46674 54.42233 13.86323 1.000 28.61396 80 ALA B C 1
ATOM 6660 O O . ALA B 1 81 ? -5.36876 54.69351 14.35858 1.000 30.55891 80 ALA B O 1
ATOM 6667 N N . ASP B 1 82 ? -6.81634 54.82717 12.64349 1.000 27.79017 81 ASP B N 1
ATOM 6668 C CA . ASP B 1 82 ? -5.96176 55.67350 11.82234 1.000 27.75597 81 ASP B CA 1
ATOM 6669 C C . ASP B 1 82 ? -6.14556 57.15732 12.11790 1.000 28.12707 81 ASP B C 1
ATOM 6670 O O . ASP B 1 82 ? -5.57495 57.98970 11.41239 1.000 30.86684 81 ASP B O 1
ATOM 6679 N N . GLY B 1 83 ? -6.90407 57.51162 13.14961 1.000 28.51395 82 GLY B N 1
ATOM 6680 C CA . GLY B 1 83 ? -7.01012 58.89280 13.57389 1.000 29.80884 82 GLY B CA 1
ATOM 6681 C C . GLY B 1 83 ? -8.22061 59.63547 13.06405 1.000 29.67198 82 GLY B C 1
ATOM 6682 O O . GLY B 1 83 ? -8.35843 60.83058 13.35737 1.000 31.81959 82 GLY B O 1
ATOM 6686 N N . ILE B 1 84 ? -9.09514 58.97174 12.30884 1.000 28.03496 83 ILE B N 1
ATOM 6687 C CA . ILE B 1 84 ? -10.30634 59.60940 11.81614 1.000 28.57711 83 ILE B CA 1
ATOM 6688 C C . ILE B 1 84 ? -11.25123 59.82380 12.98559 1.000 27.94547 83 ILE B C 1
ATOM 6689 O O . ILE B 1 84 ? -11.55167 58.88861 13.73757 1.000 28.52710 83 ILE B O 1
ATOM 6705 N N . THR B 1 85 ? -11.72155 61.05395 13.14629 1.000 28.29023 84 THR B N 1
ATOM 6706 C CA . THR B 1 85 ? -12.66011 61.38227 14.20211 1.000 27.65596 84 THR B CA 1
ATOM 6707 C C . THR B 1 85 ? -14.01496 61.79795 13.67012 1.000 27.04010 84 THR B C 1
ATOM 6708 O O . THR B 1 85 ? -14.94174 61.97272 14.46848 1.000 27.93228 84 THR B O 1
ATOM 6719 N N . ALA B 1 86 ? -14.14884 61.95926 12.34835 1.000 26.86901 85 ALA B N 1
ATOM 6720 C CA . ALA B 1 86 ? -15.41212 62.34968 11.75135 1.000 25.26619 85 ALA B CA 1
ATOM 6721 C C . ALA B 1 86 ? -16.46727 61.26890 11.97517 1.000 23.86338 85 ALA B C 1
ATOM 6722 O O . ALA B 1 86 ? -16.14317 60.12276 12.30176 1.000 22.79484 85 ALA B O 1
ATOM 6729 N N . PRO B 1 87 ? -17.74375 61.61193 11.81067 1.000 22.72906 86 PRO B N 1
ATOM 6730 C CA . PRO B 1 87 ? -18.78626 60.59803 11.97752 1.000 23.42911 86 PRO B CA 1
ATOM 6731 C C . PRO B 1 87 ? -18.60762 59.46563 10.97990 1.000 21.66576 86 PRO B C 1
ATOM 6732 O O . PRO B 1 87 ? -18.32483 59.68195 9.79708 1.000 23.05803 86 PRO B O 1
ATOM 6743 N N . VAL B 1 88 ? -18.78972 58.24956 11.48536 1.000 20.54193 87 VAL B N 1
ATOM 6744 C CA A VAL B 1 88 ? -18.69194 57.02499 10.70295 0.720 20.12610 87 VAL B CA 1
ATOM 6745 C CA B VAL B 1 88 ? -18.69316 57.02544 10.70127 0.280 20.11557 87 VAL B CA 1
ATOM 6746 C C . VAL B 1 88 ? -19.90077 56.16441 11.03350 1.000 19.78395 87 VAL B C 1
ATOM 6747 O O . VAL B 1 88 ? -20.19097 55.91940 12.21310 1.000 20.29980 87 VAL B O 1
ATOM 6772 N N . LEU B 1 89 ? -20.59746 55.71041 9.99845 1.000 18.36536 88 LEU B N 1
ATOM 6773 C CA . LEU B 1 89 ? -21.77860 54.87024 10.13307 1.000 17.77056 88 LEU B CA 1
ATOM 6774 C C . LEU B 1 89 ? -21.49086 53.49366 9.55070 1.000 17.17312 88 LEU B C 1
ATOM 6775 O O . LEU B 1 89 ? -21.00046 53.39812 8.42211 1.000 17.72054 88 LEU B O 1
ATOM 6791 N N . ALA B 1 90 ? -21.82947 52.42956 10.29578 1.000 16.68885 89 ALA B N 1
ATOM 6792 C CA . ALA B 1 90 ? -21.67755 51.04956 9.82601 1.000 16.67044 89 ALA B CA 1
ATOM 6793 C C . ALA B 1 90 ? -23.04444 50.37290 9.77551 1.000 16.27301 89 ALA B C 1
ATOM 6794 O O . ALA B 1 90 ? -23.85256 50.53791 10.69616 1.000 17.45208 89 ALA B O 1
ATOM 6801 N N . TRP B 1 91 ? -23.32628 49.63308 8.68426 1.000 16.47303 90 TRP B N 1
ATOM 6802 C CA . TRP B 1 91 ? -24.68775 49.16047 8.46112 1.000 17.07837 90 TRP B CA 1
ATOM 6803 C C . TRP B 1 91 ? -24.84174 47.67142 8.16352 1.000 18.11797 90 TRP B C 1
ATOM 6804 O O . TRP B 1 91 ? -25.97098 47.24292 7.89955 1.000 20.09713 90 TRP B O 1
ATOM 6825 N N . LEU B 1 92 ? -23.77268 46.86742 8.22033 1.000 17.49947 91 LEU B N 1
ATOM 6826 C CA . LEU B 1 92 ? -23.86262 45.41798 8.03385 1.000 19.60496 91 LEU B CA 1
ATOM 6827 C C . LEU B 1 92 ? -23.17438 44.72184 9.20041 1.000 19.63130 91 LEU B C 1
ATOM 6828 O O . LEU B 1 92 ? -21.95723 44.83249 9.35204 1.000 19.31548 91 LEU B O 1
ATOM 6844 N N . HIS B 1 93 ? -23.94455 44.00380 10.01750 1.000 18.59962 92 HIS B N 1
ATOM 6845 C CA . HIS B 1 93 ? -23.43841 43.39464 11.24278 1.000 18.33905 92 HIS B CA 1
ATOM 6846 C C . HIS B 1 93 ? -23.72723 41.90263 11.24786 1.000 19.02598 92 HIS B C 1
ATOM 6847 O O . HIS B 1 93 ? -24.89383 41.48801 11.09606 1.000 21.90261 92 HIS B O 1
ATOM 6861 N N . PRO B 1 94 ? -22.70880 41.07493 11.41925 1.000 20.42879 93 PRO B N 1
ATOM 6862 C CA . PRO B 1 94 ? -22.92996 39.63914 11.46252 1.000 21.42099 93 PRO B CA 1
ATOM 6863 C C . PRO B 1 94 ? -23.59629 39.23875 12.76005 1.000 20.65250 93 PRO B C 1
ATOM 6864 O O . PRO B 1 94 ? -23.45505 39.92733 13.78696 1.000 19.98924 93 PRO B O 1
ATOM 6875 N N . PRO B 1 95 ? -24.33570 38.13025 12.77133 1.000 22.34214 94 PRO B N 1
ATOM 6876 C CA . PRO B 1 95 ? -24.78378 37.54651 14.03772 1.000 23.68443 94 PRO B CA 1
ATOM 6877 C C . PRO B 1 95 ? -23.62435 37.37175 15.00479 1.000 24.44767 94 PRO B C 1
ATOM 6878 O O . PRO B 1 95 ? -22.51706 36.98135 14.62443 1.000 25.90310 94 PRO B O 1
ATOM 6889 N N . GLY B 1 96 ? -23.89546 37.64969 16.26776 1.000 23.72653 95 GLY B N 1
ATOM 6890 C CA . GLY B 1 96 ? -22.91423 37.49797 17.31651 1.000 23.05539 95 GLY B CA 1
ATOM 6891 C C . GLY B 1 96 ? -22.03554 38.70281 17.55564 1.000 22.84485 95 GLY B C 1
ATOM 6892 O O . GLY B 1 96 ? -21.20256 38.66773 18.47013 1.000 23.90811 95 GLY B O 1
ATOM 6896 N N . ILE B 1 97 ? -22.20964 39.77761 16.78681 1.000 21.31047 96 ILE B N 1
ATOM 6897 C CA . ILE B 1 97 ? -21.37028 40.95474 16.97013 1.000 20.39983 96 ILE B CA 1
ATOM 6898 C C . ILE B 1 97 ? -21.51555 41.51548 18.37599 1.000 20.95251 96 ILE B C 1
ATOM 6899 O O . ILE B 1 97 ? -22.60865 41.55461 18.95712 1.000 20.75249 96 ILE B O 1
ATOM 6915 N N . ASP B 1 98 ? -20.39839 41.98302 18.90877 1.000 20.94988 97 ASP B N 1
ATOM 6916 C CA . ASP B 1 98 ? -20.35509 42.78969 20.12281 1.000 20.55776 97 ASP B CA 1
ATOM 6917 C C . ASP B 1 98 ? -20.36471 44.24937 19.68275 1.000 20.77091 97 ASP B C 1
ATOM 6918 O O . ASP B 1 98 ? -19.38330 44.73242 19.11229 1.000 23.47385 97 ASP B O 1
ATOM 6927 N N . PHE B 1 99 ? -21.48155 44.94295 19.91244 1.000 19.64711 98 PHE B N 1
ATOM 6928 C CA . PHE B 1 99 ? -21.55070 46.37144 19.61292 1.000 19.64446 98 PHE B CA 1
ATOM 6929 C C . PHE B 1 99 ? -20.77838 47.24521 20.60038 1.000 21.33414 98 PHE B C 1
ATOM 6930 O O . PHE B 1 99 ? -20.63661 48.44804 20.35127 1.000 21.74207 98 PHE B O 1
ATOM 6947 N N . GLY B 1 100 ? -20.26040 46.69027 21.69276 1.000 23.11854 99 GLY B N 1
ATOM 6948 C CA . GLY B 1 100 ? -19.58687 47.48232 22.69708 1.000 21.96317 99 GLY B CA 1
ATOM 6949 C C . GLY B 1 100 ? -18.42466 48.29242 22.15223 1.000 23.02381 99 GLY B C 1
ATOM 6950 O O . GLY B 1 100 ? -18.31688 49.50147 22.38361 1.000 22.56586 99 GLY B O 1
ATOM 6954 N N . PRO B 1 101 ? -17.51538 47.64595 21.42415 1.000 22.65010 100 PRO B N 1
ATOM 6955 C CA . PRO B 1 101 ? -16.38649 48.41365 20.87663 1.000 24.32397 100 PRO B CA 1
ATOM 6956 C C . PRO B 1 101 ? -16.83383 49.53570 19.95530 1.000 23.57388 100 PRO B C 1
ATOM 6957 O O . PRO B 1 101 ? -16.22339 50.60990 19.96187 1.000 26.46106 100 PRO B O 1
ATOM 6968 N N . ALA B 1 102 ? -17.88062 49.32152 19.15488 1.000 21.43942 101 ALA B N 1
ATOM 6969 C CA . ALA B 1 102 ? -18.38181 50.39972 18.31331 1.000 20.26298 101 ALA B CA 1
ATOM 6970 C C . ALA B 1 102 ? -18.79678 51.58034 19.17086 1.000 21.46575 101 ALA B C 1
ATOM 6971 O O . ALA B 1 102 ? -18.46593 52.73329 18.87376 1.000 23.43700 101 ALA B O 1
ATOM 6978 N N . LEU B 1 103 ? -19.53118 51.30620 20.24898 1.000 23.29225 102 LEU B N 1
ATOM 6979 C CA . LEU B 1 103 ? -20.00873 52.39121 21.09239 1.000 22.55534 102 LEU B CA 1
ATOM 6980 C C . LEU B 1 103 ? -18.84757 53.14171 21.71979 1.000 23.61862 102 LEU B C 1
ATOM 6981 O O . LEU B 1 103 ? -18.84444 54.38037 21.75833 1.000 25.41883 102 LEU B O 1
ATOM 6997 N N . LEU B 1 104 ? -17.85519 52.41013 22.23214 1.000 22.47639 103 LEU B N 1
ATOM 6998 C CA . LEU B 1 104 ? -16.73593 53.07967 22.87746 1.000 25.70045 103 LEU B CA 1
ATOM 6999 C C . LEU B 1 104 ? -15.89028 53.88237 21.89373 1.000 25.66098 103 LEU B C 1
ATOM 7000 O O . LEU B 1 104 ? -15.21272 54.82471 22.30902 1.000 27.19272 103 LEU B O 1
ATOM 7016 N N . ALA B 1 105 ? -15.94035 53.56444 20.60450 1.000 24.65033 104 ALA B N 1
ATOM 7017 C CA . ALA B 1 105 ? -15.18453 54.27991 19.59263 1.000 25.13984 104 ALA B CA 1
ATOM 7018 C C . ALA B 1 105 ? -16.03565 55.29043 18.84022 1.000 23.39492 104 ALA B C 1
ATOM 7019 O O . ALA B 1 105 ? -15.62254 55.76256 17.78121 1.000 24.01340 104 ALA B O 1
ATOM 7026 N N . ASP B 1 106 ? -17.21890 55.62396 19.35139 1.000 23.87129 105 ASP B N 1
ATOM 7027 C CA . ASP B 1 106 ? -18.07163 56.64016 18.73695 1.000 24.15026 105 ASP B CA 1
ATOM 7028 C C . ASP B 1 106 ? -18.35711 56.29625 17.27883 1.000 23.86601 105 ASP B C 1
ATOM 7029 O O . ASP B 1 106 ? -18.30174 57.14405 16.38357 1.000 23.55282 105 ASP B O 1
ATOM 7038 N N . VAL B 1 107 ? -18.69341 55.03287 17.05034 1.000 20.89727 106 VAL B N 1
ATOM 7039 C CA . VAL B 1 107 ? -19.13670 54.55807 15.74756 1.000 21.02619 106 VAL B CA 1
ATOM 7040 C C . VAL B 1 107 ? -20.65507 54.50250 15.74806 1.000 19.54973 106 VAL B C 1
ATOM 7041 O O . VAL B 1 107 ? -21.26306 53.90454 16.64170 1.000 20.72352 106 VAL B O 1
ATOM 7054 N N . GLN B 1 108 ? -21.26645 55.11348 14.74528 1.000 19.30231 107 GLN B N 1
ATOM 7055 C CA A GLN B 1 108 ? -22.70735 55.01860 14.58426 0.480 19.08388 107 GLN B CA 1
ATOM 7056 C CA B GLN B 1 108 ? -22.70780 55.02000 14.57448 0.520 19.89713 107 GLN B CA 1
ATOM 7057 C C . GLN B 1 108 ? -23.08797 53.65289 14.03463 1.000 19.27336 107 GLN B C 1
ATOM 7058 O O . GLN B 1 108 ? -22.39243 53.08925 13.18482 1.000 19.78657 107 GLN B O 1
ATOM 7085 N N . VAL B 1 109 ? -24.21112 53.13391 14.50996 1.000 18.79437 108 VAL B N 1
ATOM 7086 C CA . VAL B 1 109 ? -24.66754 51.79877 14.15057 1.000 17.98112 108 VAL B CA 1
ATOM 7087 C C . VAL B 1 109 ? -26.03201 51.90683 13.48308 1.000 17.23892 108 VAL B C 1
ATOM 7088 O O . VAL B 1 109 ? -26.97914 52.44081 14.07472 1.000 17.47578 108 VAL B O 1
ATOM 7101 N N . ALA B 1 110 ? -26.14570 51.36246 12.27835 1.000 17.88634 109 ALA B N 1
ATOM 7102 C CA . ALA B 1 110 ? -27.44335 51.19172 11.64054 1.000 16.76518 109 ALA B CA 1
ATOM 7103 C C . ALA B 1 110 ? -27.96585 49.79313 11.93813 1.000 17.03625 109 ALA B C 1
ATOM 7104 O O . ALA B 1 110 ? -27.28885 48.79713 11.65266 1.000 17.39418 109 ALA B O 1
ATOM 7111 N N . VAL B 1 111 ? -29.14865 49.72624 12.53833 1.000 16.37304 110 VAL B N 1
ATOM 7112 C CA . VAL B 1 111 ? -29.78603 48.45929 12.87928 1.000 16.47567 110 VAL B CA 1
ATOM 7113 C C . VAL B 1 111 ? -30.86053 48.15650 11.84939 1.000 17.01784 110 VAL B C 1
ATOM 7114 O O . VAL B 1 111 ? -31.51677 49.05430 11.31258 1.000 17.17574 110 VAL B O 1
ATOM 7127 N N . SER B 1 112 ? -31.04041 46.87033 11.56487 1.000 16.84412 111 SER B N 1
ATOM 7128 C CA . SER B 1 112 ? -31.98091 46.44735 10.53773 1.000 18.30484 111 SER B CA 1
ATOM 7129 C C . SER B 1 112 ? -32.91963 45.36104 11.04751 1.000 18.12059 111 SER B C 1
ATOM 7130 O O . SER B 1 112 ? -33.62701 44.72566 10.25369 1.000 19.21544 111 SER B O 1
ATOM 7138 N N . SER B 1 113 ? -32.99596 45.18154 12.36053 1.000 18.53907 112 SER B N 1
ATOM 7139 C CA . SER B 1 113 ? -33.97357 44.27474 12.94370 1.000 18.96280 112 SER B CA 1
ATOM 7140 C C . SER B 1 113 ? -34.12671 44.60895 14.41732 1.000 18.07586 112 SER B C 1
ATOM 7141 O O . SER B 1 113 ? -33.25285 45.22028 15.03625 1.000 18.92858 112 SER B O 1
ATOM 7149 N N . LEU B 1 114 ? -35.25074 44.18215 14.97649 1.000 17.28104 113 LEU B N 1
ATOM 7150 C CA . LEU B 1 114 ? -35.45381 44.34931 16.40662 1.000 19.31547 113 LEU B CA 1
ATOM 7151 C C . LEU B 1 114 ? -34.41399 43.57214 17.20223 1.000 19.86291 113 LEU B C 1
ATOM 7152 O O . LEU B 1 114 ? -33.97156 44.02886 18.26348 1.000 20.24979 113 LEU B O 1
ATOM 7168 N N . ARG B 1 115 ? -34.01561 42.39455 16.71253 1.000 19.93925 114 ARG B N 1
ATOM 7169 C CA . ARG B 1 115 ? -32.96337 41.64467 17.38740 1.000 21.99475 114 ARG B CA 1
ATOM 7170 C C . ARG B 1 115 ? -31.68848 42.47042 17.47846 1.000 20.94726 114 ARG B C 1
ATOM 7171 O O . ARG B 1 115 ? -31.07797 42.55969 18.54721 1.000 20.54456 114 ARG B O 1
ATOM 7192 N N . GLN B 1 116 ? -31.28372 43.10755 16.37067 1.000 20.79722 115 GLN B N 1
ATOM 7193 C CA . GLN B 1 116 ? -30.06999 43.92379 16.40173 1.000 20.20769 115 GLN B CA 1
ATOM 7194 C C . GLN B 1 116 ? -30.22355 45.09165 17.35172 1.000 19.99976 115 GLN B C 1
ATOM 7195 O O . GLN B 1 116 ? -29.27054 45.45917 18.04706 1.000 19.82606 115 GLN B O 1
ATOM 7209 N N . LEU B 1 117 ? -31.39452 45.73103 17.35031 1.000 19.40762 116 LEU B N 1
ATOM 7210 C CA . LEU B 1 117 ? -31.61782 46.81698 18.29450 1.000 18.84437 116 LEU B CA 1
ATOM 7211 C C . LEU B 1 117 ? -31.48031 46.32290 19.73175 1.000 19.03386 116 LEU B C 1
ATOM 7212 O O . LEU B 1 117 ? -30.81535 46.95616 20.55585 1.000 18.55485 116 LEU B O 1
ATOM 7228 N N . ASP B 1 118 ? -32.07632 45.17470 20.04733 1.000 18.41011 117 ASP B N 1
ATOM 7229 C CA . ASP B 1 118 ? -31.96366 44.65725 21.40442 1.000 19.75762 117 ASP B CA 1
ATOM 7230 C C . ASP B 1 118 ? -30.51766 44.35885 21.75317 1.000 18.25220 117 ASP B C 1
ATOM 7231 O O . ASP B 1 118 ? -30.08996 44.58035 22.89030 1.000 17.62318 117 ASP B O 1
ATOM 7240 N N . GLU B 1 119 ? -29.76215 43.82376 20.79339 1.000 18.30220 118 GLU B N 1
ATOM 7241 C CA . GLU B 1 119 ? -28.34148 43.57321 21.00368 1.000 17.71529 118 GLU B CA 1
ATOM 7242 C C . GLU B 1 119 ? -27.59990 44.87151 21.28243 1.000 19.03121 118 GLU B C 1
ATOM 7243 O O . GLU B 1 119 ? -26.79845 44.95419 22.22163 1.000 18.67856 118 GLU B O 1
ATOM 7255 N N . LEU B 1 120 ? -27.86606 45.89923 20.47028 1.000 17.64423 119 LEU B N 1
ATOM 7256 C CA . LEU B 1 120 ? -27.25348 47.20621 20.67887 1.000 18.76277 119 LEU B CA 1
ATOM 7257 C C . LEU B 1 120 ? -27.61091 47.78022 22.05091 1.000 20.29980 119 LEU B C 1
ATOM 7258 O O . LEU B 1 120 ? -26.75527 48.36356 22.72850 1.000 18.88649 119 LEU B O 1
ATOM 7274 N N . LEU B 1 121 ? -28.86727 47.62275 22.48162 1.000 20.93670 120 LEU B N 1
ATOM 7275 C CA . LEU B 1 121 ? -29.28458 48.17370 23.76889 1.000 19.95767 120 LEU B CA 1
ATOM 7276 C C . LEU B 1 121 ? -28.59008 47.46662 24.91908 1.000 21.53152 120 LEU B C 1
ATOM 7277 O O . LEU B 1 121 ? -28.22269 48.10259 25.91374 1.000 22.83957 120 LEU B O 1
ATOM 7293 N N . HIS B 1 122 ? -28.41573 46.14827 24.81698 1.000 20.33930 121 HIS B N 1
ATOM 7294 C CA . HIS B 1 122 ? -27.64386 45.45995 25.84245 1.000 21.23412 121 HIS B CA 1
ATOM 7295 C C . HIS B 1 122 ? -26.22898 46.01034 25.89692 1.000 22.19213 121 HIS B C 1
ATOM 7296 O O . HIS B 1 122 ? -25.66944 46.17494 26.97912 1.000 22.19475 121 HIS B O 1
ATOM 7310 N N . ALA B 1 123 ? -25.64487 46.32528 24.74054 1.000 21.00517 122 ALA B N 1
ATOM 7311 C CA . ALA B 1 123 ? -24.30210 46.89311 24.71894 1.000 21.88156 122 ALA B CA 1
ATOM 7312 C C . ALA B 1 123 ? -24.27778 48.30137 25.29423 1.000 21.83421 122 ALA B C 1
ATOM 7313 O O . ALA B 1 123 ? -23.29528 48.68633 25.93535 1.000 23.19751 122 ALA B O 1
ATOM 7320 N N . VAL B 1 124 ? -25.33606 49.08541 25.07117 1.000 22.27636 123 VAL B N 1
ATOM 7321 C CA . VAL B 1 124 ? -25.42639 50.40867 25.68664 1.000 22.63957 123 VAL B CA 1
ATOM 7322 C C . VAL B 1 124 ? -25.39875 50.28695 27.20589 1.000 25.21617 123 VAL B C 1
ATOM 7323 O O . VAL B 1 124 ? -24.69120 51.02748 27.89715 1.000 25.64780 123 VAL B O 1
ATOM 7336 N N . ARG B 1 125 ? -26.17701 49.35020 27.74878 1.000 23.42388 124 ARG B N 1
ATOM 7337 C CA . ARG B 1 125 ? -26.22653 49.18010 29.19432 1.000 26.19525 124 ARG B CA 1
ATOM 7338 C C . ARG B 1 125 ? -24.86909 48.75824 29.74004 1.000 28.24812 124 ARG B C 1
ATOM 7339 O O . ARG B 1 125 ? -24.44055 49.23416 30.79899 1.000 29.27454 124 ARG B O 1
ATOM 7343 N N . ARG B 1 126 ? -24.16554 47.89339 29.00334 1.000 29.17982 125 ARG B N 1
ATOM 7344 C CA . ARG B 1 126 ? -22.87731 47.35929 29.44253 1.000 31.35113 125 ARG B CA 1
ATOM 7345 C C . ARG B 1 126 ? -21.78123 48.42557 29.41133 1.000 32.17490 125 ARG B C 1
ATOM 7346 O O . ARG B 1 126 ? -20.96988 48.51992 30.33919 1.000 33.36715 125 ARG B O 1
ATOM 7367 N N . THR B 1 127 ? -21.73153 49.22855 28.35221 1.000 29.85359 126 THR B N 1
ATOM 7368 C CA . THR B 1 127 ? -20.70761 50.25615 28.21264 1.000 29.42195 126 THR B CA 1
ATOM 7369 C C . THR B 1 127 ? -21.07665 51.57520 28.87606 1.000 29.48512 126 THR B C 1
ATOM 7370 O O . THR B 1 127 ? -20.18619 52.39374 29.12270 1.000 31.59588 126 THR B O 1
ATOM 7381 N N . GLY B 1 128 ? -22.35961 51.82242 29.12794 1.000 29.31667 127 GLY B N 1
ATOM 7382 C CA . GLY B 1 128 ? -22.77894 53.12970 29.59937 1.000 29.92464 127 GLY B CA 1
ATOM 7383 C C . GLY B 1 128 ? -22.74656 54.22253 28.55319 1.000 30.02202 127 GLY B C 1
ATOM 7384 O O . GLY B 1 128 ? -22.79146 55.40477 28.90405 1.000 31.14056 127 GLY B O 1
ATOM 7388 N N . ARG B 1 129 ? -22.67966 53.86588 27.27459 1.000 29.36142 128 ARG B N 1
ATOM 7389 C CA . ARG B 1 129 ? -22.54448 54.82782 26.18862 1.000 30.02993 128 ARG B CA 1
ATOM 7390 C C . ARG B 1 129 ? -23.80500 54.81117 25.33566 1.000 27.82702 128 ARG B C 1
ATOM 7391 O O . ARG B 1 129 ? -24.16475 53.77133 24.77395 1.000 27.85597 128 ARG B O 1
ATOM 7412 N N . THR B 1 130 ? -24.45351 55.96692 25.21882 1.000 26.78215 129 THR B N 1
ATOM 7413 C CA . THR B 1 130 ? -25.62444 56.10028 24.35770 1.000 24.73193 129 THR B CA 1
ATOM 7414 C C . THR B 1 130 ? -25.25978 55.78038 22.91441 1.000 24.57927 129 THR B C 1
ATOM 7415 O O . THR B 1 130 ? -24.24105 56.24889 22.40883 1.000 26.72424 129 THR B O 1
ATOM 7426 N N . ALA B 1 131 ? -26.08937 54.98125 22.24623 1.000 22.60008 130 ALA B N 1
ATOM 7427 C CA . ALA B 1 131 ? -25.85491 54.64001 20.85147 1.000 21.30783 130 ALA B CA 1
ATOM 7428 C C . ALA B 1 131 ? -26.42997 55.71109 19.93458 1.000 21.79735 130 ALA B C 1
ATOM 7429 O O . ALA B 1 131 ? -27.57685 56.13225 20.09971 1.000 22.15528 130 ALA B O 1
ATOM 7436 N N . THR B 1 132 ? -25.64838 56.12397 18.94844 1.000 20.13136 131 THR B N 1
ATOM 7437 C CA . THR B 1 132 ? -26.14426 57.01943 17.90934 1.000 19.52078 131 THR B CA 1
ATOM 7438 C C . THR B 1 132 ? -26.65175 56.13316 16.78172 1.000 19.10756 131 THR B C 1
ATOM 7439 O O . THR B 1 132 ? -25.86939 55.61074 15.98095 1.000 19.14440 131 THR B O 1
ATOM 7450 N N . VAL B 1 133 ? -27.97324 55.95272 16.73451 1.000 18.86806 132 VAL B N 1
ATOM 7451 C CA . VAL B 1 133 ? -28.59834 54.87758 15.97612 1.000 18.89439 132 VAL B CA 1
ATOM 7452 C C . VAL B 1 133 ? -29.16907 55.39373 14.66774 1.000 17.48895 132 VAL B C 1
ATOM 7453 O O . VAL B 1 133 ? -29.75523 56.48029 14.60214 1.000 18.06270 132 VAL B O 1
ATOM 7466 N N . THR B 1 134 ? -29.01943 54.59022 13.62838 1.000 17.16259 133 THR B N 1
ATOM 7467 C CA . THR B 1 134 ? -29.73900 54.74183 12.37448 1.000 18.58116 133 THR B CA 1
ATOM 7468 C C . THR B 1 134 ? -30.53951 53.46060 12.16288 1.000 17.21522 133 THR B C 1
ATOM 7469 O O . THR B 1 134 ? -30.13210 52.38334 12.60125 1.000 17.04941 133 THR B O 1
ATOM 7480 N N . VAL B 1 135 ? -31.70623 53.56434 11.54655 1.000 17.12312 134 VAL B N 1
ATOM 7481 C CA . VAL B 1 135 ? -32.48823 52.38621 11.19178 1.000 17.54949 134 VAL B CA 1
ATOM 7482 C C . VAL B 1 135 ? -32.44712 52.22009 9.68473 1.000 17.44945 134 VAL B C 1
ATOM 7483 O O . VAL B 1 135 ? -32.71775 53.17527 8.94294 1.000 16.46514 134 VAL B O 1
ATOM 7496 N N . LYS B 1 136 ? -32.12135 51.00272 9.23889 1.000 17.38103 135 LYS B N 1
ATOM 7497 C CA . LYS B 1 136 ? -32.03985 50.65886 7.82488 1.000 17.76794 135 LYS B CA 1
ATOM 7498 C C . LYS B 1 136 ? -33.31286 49.92115 7.44031 1.000 18.03639 135 LYS B C 1
ATOM 7499 O O . LYS B 1 136 ? -33.58380 48.84117 7.97276 1.000 20.18924 135 LYS B O 1
ATOM 7518 N N . VAL B 1 137 ? -34.08418 50.50371 6.52812 1.000 18.85226 136 VAL B N 1
ATOM 7519 C CA . VAL B 1 137 ? -35.37499 49.96715 6.12770 1.000 18.69436 136 VAL B CA 1
ATOM 7520 C C . VAL B 1 137 ? -35.29505 49.51261 4.68205 1.000 18.79437 136 VAL B C 1
ATOM 7521 O O . VAL B 1 137 ? -34.53314 50.04225 3.86775 1.000 20.39190 136 VAL B O 1
ATOM 7534 N N . ASP B 1 138 ? -36.07272 48.49245 4.37724 1.000 18.19694 137 ASP B N 1
ATOM 7535 C CA . ASP B 1 138 ? -36.15065 47.95332 3.02920 1.000 19.36284 137 ASP B CA 1
ATOM 7536 C C . ASP B 1 138 ? -37.19368 48.72604 2.22993 1.000 19.36550 137 ASP B C 1
ATOM 7537 O O . ASP B 1 138 ? -38.37728 48.72424 2.58825 1.000 20.14714 137 ASP B O 1
ATOM 7546 N N . THR B 1 139 ? -36.76560 49.35725 1.13352 1.000 18.59697 138 THR B N 1
ATOM 7547 C CA . THR B 1 139 ? -37.68959 49.98507 0.19358 1.000 18.64171 138 THR B CA 1
ATOM 7548 C C . THR B 1 139 ? -37.71036 49.28060 -1.15999 1.000 19.56816 138 THR B C 1
ATOM 7549 O O . THR B 1 139 ? -38.29353 49.80965 -2.11143 1.000 20.64457 138 THR B O 1
ATOM 7560 N N . GLY B 1 140 ? -37.10694 48.09872 -1.26840 1.000 22.16843 139 GLY B N 1
ATOM 7561 C CA . GLY B 1 140 ? -37.15946 47.36217 -2.51173 1.000 20.77354 139 GLY B CA 1
ATOM 7562 C C . GLY B 1 140 ? -36.02653 46.38781 -2.77135 1.000 21.25255 139 GLY B C 1
ATOM 7563 O O . GLY B 1 140 ? -36.20358 45.44730 -3.54570 1.000 21.03937 139 GLY B O 1
ATOM 7567 N N . LEU B 1 141 ? -34.85073 46.59845 -2.17513 1.000 21.55258 140 LEU B N 1
ATOM 7568 C CA . LEU B 1 141 ? -33.73292 45.70578 -2.47067 1.000 21.79473 140 LEU B CA 1
ATOM 7569 C C . LEU B 1 141 ? -33.98225 44.29741 -1.95418 1.000 22.52112 140 LEU B C 1
ATOM 7570 O O . LEU B 1 141 ? -33.44309 43.32511 -2.49991 1.000 23.52124 140 LEU B O 1
ATOM 7586 N N . ASN B 1 142 ? -34.74425 44.17299 -0.87991 1.000 21.89738 141 ASN B N 1
ATOM 7587 C CA . ASN B 1 142 ? -35.04794 42.88008 -0.29697 1.000 22.46061 141 ASN B CA 1
ATOM 7588 C C . ASN B 1 142 ? -33.79233 42.18349 0.21315 1.000 23.08172 141 ASN B C 1
ATOM 7589 O O . ASN B 1 142 ? -33.66963 40.95947 0.13877 1.000 25.80044 141 ASN B O 1
ATOM 7600 N N . ARG B 1 143 ? -32.84528 42.95450 0.73415 1.000 21.37627 142 ARG B N 1
ATOM 7601 C CA A ARG B 1 143 ? -31.70772 42.35063 1.41095 0.580 23.99498 142 ARG B CA 1
ATOM 7602 C CA B ARG B 1 143 ? -31.70906 42.34706 1.40845 0.420 22.77641 142 ARG B CA 1
ATOM 7603 C C . ARG B 1 143 ? -31.93392 42.44294 2.91549 1.000 22.57379 142 ARG B C 1
ATOM 7604 O O . ARG B 1 143 ? -32.85261 41.80206 3.42879 1.000 26.30051 142 ARG B O 1
ATOM 7643 N N . ASN B 1 144 ? -31.15045 43.23738 3.65261 1.000 25.68992 143 ASN B N 1
ATOM 7644 C CA . ASN B 1 144 ? -31.29408 43.22383 5.11258 1.000 25.88205 143 ASN B CA 1
ATOM 7645 C C . ASN B 1 144 ? -32.14318 44.35479 5.72238 1.000 25.79784 143 ASN B C 1
ATOM 7646 O O . ASN B 1 144 ? -32.29531 44.39307 6.94002 1.000 27.25325 143 ASN B O 1
ATOM 7657 N N . GLY B 1 145 ? -32.77109 45.22539 4.95212 1.000 27.65595 144 GLY B N 1
ATOM 7658 C CA . GLY B 1 145 ? -33.57026 46.27706 5.57265 1.000 26.97955 144 GLY B CA 1
ATOM 7659 C C . GLY B 1 145 ? -34.78400 45.76048 6.33858 1.000 26.37686 144 GLY B C 1
ATOM 7660 O O . GLY B 1 145 ? -35.37479 44.73440 6.00214 1.000 26.67426 144 GLY B O 1
ATOM 7664 N N . VAL B 1 146 ? -35.18082 46.51404 7.38033 1.000 25.77152 145 VAL B N 1
ATOM 7665 C CA . VAL B 1 146 ? -36.44661 46.27294 8.07744 1.000 26.11366 145 VAL B CA 1
ATOM 7666 C C . VAL B 1 146 ? -37.60567 46.46434 7.11176 1.000 26.65057 145 VAL B C 1
ATOM 7667 O O . VAL B 1 146 ? -37.64067 47.43437 6.34676 1.000 25.63203 145 VAL B O 1
ATOM 7680 N N . GLY B 1 147 ? -38.58539 45.56331 7.16340 1.000 27.95861 146 GLY B N 1
ATOM 7681 C CA . GLY B 1 147 ? -39.75203 45.68703 6.31753 1.000 29.71145 146 GLY B CA 1
ATOM 7682 C C . GLY B 1 147 ? -40.84960 46.54322 6.92652 1.000 31.20638 146 GLY B C 1
ATOM 7683 O O . GLY B 1 147 ? -40.85909 46.81892 8.12447 1.000 30.27731 146 GLY B O 1
ATOM 7687 N N . PRO B 1 148 ? -41.83094 46.93904 6.11349 1.000 33.15397 147 PRO B N 1
ATOM 7688 C CA . PRO B 1 148 ? -42.86318 47.86715 6.61444 1.000 33.15399 147 PRO B CA 1
ATOM 7689 C C . PRO B 1 148 ? -43.63355 47.34649 7.81358 1.000 33.27240 147 PRO B C 1
ATOM 7690 O O . PRO B 1 148 ? -43.94056 48.11728 8.73099 1.000 35.52004 147 PRO B O 1
ATOM 7701 N N . ALA B 1 149 ? -43.95021 46.05505 7.84004 1.000 29.98783 148 ALA B N 1
ATOM 7702 C CA . ALA B 1 149 ? -44.78859 45.53300 8.91424 1.000 30.26416 148 ALA B CA 1
ATOM 7703 C C . ALA B 1 149 ? -44.04658 45.47365 10.24278 1.000 29.00347 148 ALA B C 1
ATOM 7704 O O . ALA B 1 149 ? -44.67984 45.50321 11.30614 1.000 28.66923 148 ALA B O 1
ATOM 7711 N N . GLN B 1 150 ? -42.71650 45.36151 10.20190 1.000 27.89283 149 GLN B N 1
ATOM 7712 C CA . GLN B 1 150 ? -41.88976 45.28998 11.39785 1.000 28.27708 149 GLN B CA 1
ATOM 7713 C C . GLN B 1 150 ? -41.40672 46.64959 11.86122 1.000 27.47961 149 GLN B C 1
ATOM 7714 O O . GLN B 1 150 ? -40.84538 46.74719 12.95481 1.000 26.32684 149 GLN B O 1
ATOM 7728 N N . PHE B 1 151 ? -41.60158 47.68373 11.04968 1.000 26.44003 150 PHE B N 1
ATOM 7729 C CA . PHE B 1 151 ? -41.09474 49.00827 11.39737 1.000 28.01125 150 PHE B CA 1
ATOM 7730 C C . PHE B 1 151 ? -41.75751 49.57010 12.64852 1.000 28.47184 150 PHE B C 1
ATOM 7731 O O . PHE B 1 151 ? -41.03483 50.08496 13.51675 1.000 28.42708 150 PHE B O 1
ATOM 7748 N N . PRO B 1 152 ? -43.08906 49.52778 12.81204 1.000 30.51154 151 PRO B N 1
ATOM 7749 C CA . PRO B 1 152 ? -43.69024 50.14739 14.00751 1.000 31.70117 151 PRO B CA 1
ATOM 7750 C C . PRO B 1 152 ? -43.14915 49.59827 15.31819 1.000 29.42722 151 PRO B C 1
ATOM 7751 O O . PRO B 1 152 ? -42.92641 50.36157 16.26457 1.000 31.38534 151 PRO B O 1
ATOM 7762 N N . ALA B 1 153 ? -42.95522 48.28346 15.40701 1.000 26.41898 152 ALA B N 1
ATOM 7763 C CA . ALA B 1 153 ? -42.39333 47.69076 16.61604 1.000 28.02176 152 ALA B CA 1
ATOM 7764 C C . ALA B 1 153 ? -40.99102 48.20830 16.86806 1.000 27.95334 152 ALA B C 1
ATOM 7765 O O . ALA B 1 153 ? -40.58184 48.39823 18.01971 1.000 28.75344 152 ALA B O 1
ATOM 7772 N N . MET B 1 154 ? -40.21802 48.37891 15.79892 1.000 26.58475 153 MET B N 1
ATOM 7773 C CA A MET B 1 154 ? -38.89777 48.96326 15.96868 0.620 25.76625 153 MET B CA 1
ATOM 7774 C CA B MET B 1 154 ? -38.89937 48.98718 15.90668 0.380 26.02154 153 MET B CA 1
ATOM 7775 C C . MET B 1 154 ? -39.00975 50.41460 16.43303 1.000 26.27158 153 MET B C 1
ATOM 7776 O O . MET B 1 154 ? -38.29663 50.81847 17.35844 1.000 24.73719 153 MET B O 1
ATOM 7803 N N . LEU B 1 155 ? -39.92933 51.19842 15.85750 1.000 26.80584 154 LEU B N 1
ATOM 7804 C CA . LEU B 1 155 ? -40.11102 52.57998 16.31144 1.000 27.63488 154 LEU B CA 1
ATOM 7805 C C . LEU B 1 155 ? -40.48760 52.63715 17.79180 1.000 27.19801 154 LEU B C 1
ATOM 7806 O O . LEU B 1 155 ? -39.98307 53.47793 18.55053 1.000 27.40329 154 LEU B O 1
ATOM 7822 N N . THR B 1 156 ? -41.41166 51.78022 18.21156 1.000 27.74281 155 THR B N 1
ATOM 7823 C CA . THR B 1 156 ? -41.81820 51.77046 19.61082 1.000 30.00622 155 THR B CA 1
ATOM 7824 C C . THR B 1 156 ? -40.63695 51.46899 20.52417 1.000 28.61132 155 THR B C 1
ATOM 7825 O O . THR B 1 156 ? -40.44701 52.12898 21.55163 1.000 29.12717 155 THR B O 1
ATOM 7836 N N . ALA B 1 157 ? -39.84711 50.45086 20.17532 1.000 28.15864 156 ALA B N 1
ATOM 7837 C CA . ALA B 1 157 ? -38.66882 50.11815 20.96424 1.000 27.20063 156 ALA B CA 1
ATOM 7838 C C . ALA B 1 157 ? -37.67763 51.26902 20.96231 1.000 27.63226 156 ALA B C 1
ATOM 7839 O O . ALA B 1 157 ? -37.07441 51.57954 21.99496 1.000 27.86913 156 ALA B O 1
ATOM 7846 N N . LEU B 1 158 ? -37.50031 51.91463 19.80669 1.000 26.93746 157 LEU B N 1
ATOM 7847 C CA . LEU B 1 158 ? -36.58671 53.04943 19.71305 1.000 27.11114 157 LEU B CA 1
ATOM 7848 C C . LEU B 1 158 ? -37.07970 54.21450 20.55844 1.000 27.42699 157 LEU B C 1
ATOM 7849 O O . LEU B 1 158 ? -36.30222 54.86425 21.26576 1.000 29.24034 157 LEU B O 1
ATOM 7865 N N . ARG B 1 159 ? -38.37092 54.50795 20.48318 1.000 27.56909 158 ARG B N 1
ATOM 7866 C CA . ARG B 1 159 ? -38.89991 55.62903 21.24719 1.000 27.89020 158 ARG B CA 1
ATOM 7867 C C . ARG B 1 159 ? -38.74738 55.37818 22.74003 1.000 31.04846 158 ARG B C 1
ATOM 7868 O O . ARG B 1 159 ? -38.34198 56.27356 23.49353 1.000 33.21714 158 ARG B O 1
ATOM 7889 N N . GLN B 1 160 ? -39.02392 54.14841 23.17887 1.000 31.15637 159 GLN B N 1
ATOM 7890 C CA . GLN B 1 160 ? -38.83969 53.81512 24.58461 1.000 31.20902 159 GLN B CA 1
ATOM 7891 C C . GLN B 1 160 ? -37.37428 53.91948 24.97840 1.000 30.82737 159 GLN B C 1
ATOM 7892 O O . GLN B 1 160 ? -37.05279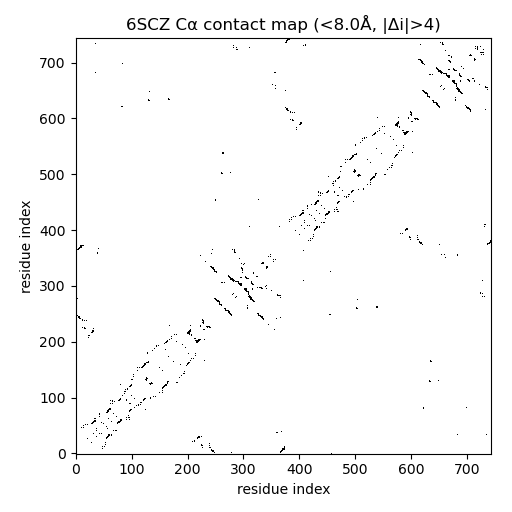 54.45247 26.04810 1.000 29.83253 159 GLN B O 1
ATOM 7906 N N . ALA B 1 161 ? -36.47060 53.43890 24.11368 1.000 30.55894 160 ALA B N 1
ATOM 7907 C CA . ALA B 1 161 ? -35.04261 53.56337 24.38920 1.000 29.92465 160 ALA B CA 1
ATOM 7908 C C . ALA B 1 161 ? -34.60857 55.02241 24.39976 1.000 31.65906 160 ALA B C 1
ATOM 7909 O O . ALA B 1 161 ? -33.76173 55.42229 25.20762 1.000 32.02488 160 ALA B O 1
ATOM 7916 N N . MET B 1 162 ? -35.16705 55.83174 23.50282 1.000 33.06977 161 MET B N 1
ATOM 7917 C CA A MET B 1 162 ? -34.85858 57.25758 23.50309 0.390 33.99355 161 MET B CA 1
ATOM 7918 C CA B MET B 1 162 ? -34.83909 57.25048 23.50673 0.610 35.49110 161 MET B CA 1
ATOM 7919 C C . MET B 1 162 ? -35.34281 57.91996 24.77989 1.000 35.63849 161 MET B C 1
ATOM 7920 O O . MET B 1 162 ? -34.67597 58.81033 25.32336 1.000 36.63597 161 MET B O 1
ATOM 7947 N N . ALA B 1 163 ? -36.51767 57.50653 25.26422 1.000 36.50439 162 ALA B N 1
ATOM 7948 C CA . ALA B 1 163 ? -37.10873 58.10732 26.45066 1.000 38.24142 162 ALA B CA 1
ATOM 7949 C C . ALA B 1 163 ? -36.30705 57.83617 27.71057 1.000 37.67558 162 ALA B C 1
ATOM 7950 O O . ALA B 1 163 ? -36.56699 58.48087 28.72924 1.000 39.54157 162 ALA B O 1
ATOM 7957 N N . GLU B 1 164 ? -35.34628 56.91307 27.67001 1.000 38.71780 163 GLU B N 1
ATOM 7958 C CA . GLU B 1 164 ? -34.43328 56.69074 28.78477 1.000 38.70201 163 GLU B CA 1
ATOM 7959 C C . GLU B 1 164 ? -32.98107 56.98474 28.40696 1.000 36.27540 163 GLU B C 1
ATOM 7960 O O . GLU B 1 164 ? -32.06189 56.52177 29.08541 1.000 34.96999 163 GLU B O 1
ATOM 7972 N N . ASP B 1 165 ? -32.75545 57.76277 27.34871 1.000 36.04643 164 ASP B N 1
ATOM 7973 C CA A ASP B 1 165 ? -31.42790 58.23976 26.96160 0.620 36.42542 164 ASP B CA 1
ATOM 7974 C CA B ASP B 1 165 ? -31.42741 58.23600 26.96862 0.380 35.35687 164 ASP B CA 1
ATOM 7975 C C . ASP B 1 165 ? -30.49271 57.10708 26.54499 1.000 33.42244 164 ASP B C 1
ATOM 7976 O O . ASP B 1 165 ? -29.26974 57.25375 26.61492 1.000 33.38558 164 ASP B O 1
ATOM 7993 N N . ALA B 1 166 ? -31.04123 55.97772 26.09728 1.000 31.13268 165 ALA B N 1
ATOM 7994 C CA . ALA B 1 166 ? -30.21890 54.85568 25.66366 1.000 29.61408 165 ALA B CA 1
ATOM 7995 C C . ALA B 1 166 ? -29.75942 55.01625 24.21911 1.000 28.24022 165 ALA B C 1
ATOM 7996 O O . ALA B 1 166 ? -28.70414 54.49192 23.83567 1.000 25.93733 165 ALA B O 1
ATOM 8003 N N . VAL B 1 167 ? -30.52931 55.72937 23.40306 1.000 25.91627 166 VAL B N 1
ATOM 8004 C CA . VAL B 1 167 ? -30.16324 55.95497 22.01319 1.000 24.97668 166 VAL B CA 1
ATOM 8005 C C . VAL B 1 167 ? -30.42926 57.40443 21.65240 1.000 23.17648 166 VAL B C 1
ATOM 8006 O O . VAL B 1 167 ? -31.27176 58.08583 22.24827 1.000 24.97930 166 VAL B O 1
ATOM 8019 N N . ARG B 1 168 ? -29.66802 57.86546 20.67721 1.000 23.24753 167 ARG B N 1
ATOM 8020 C CA . ARG B 1 168 ? -29.92710 59.09575 19.94647 1.000 22.79221 167 ARG B CA 1
ATOM 8021 C C . ARG B 1 168 ? -30.43900 58.66842 18.58020 1.000 21.93422 167 ARG B C 1
ATOM 8022 O O . ARG B 1 168 ? -29.76773 57.89831 17.88982 1.000 22.30004 167 ARG B O 1
ATOM 8043 N N . LEU B 1 169 ? -31.63571 59.11773 18.20498 1.000 22.82906 168 LEU B N 1
ATOM 8044 C CA A LEU B 1 169 ? -32.23530 58.68820 16.94227 0.440 22.49217 168 LEU B CA 1
ATOM 8045 C CA B LEU B 1 169 ? -32.24953 58.70019 16.94485 0.560 22.90538 168 LEU B CA 1
ATOM 8046 C C . LEU B 1 169 ? -31.73775 59.60011 15.82941 1.000 22.01580 168 LEU B C 1
ATOM 8047 O O . LEU B 1 169 ? -32.36107 60.60324 15.46693 1.000 22.85011 168 LEU B O 1
ATOM 8078 N N . ARG B 1 170 ? -30.60374 59.21356 15.26877 1.000 19.91556 169 ARG B N 1
ATOM 8079 C CA . ARG B 1 170 ? -29.90963 60.00824 14.26687 1.000 19.24704 169 ARG B CA 1
ATOM 8080 C C . ARG B 1 170 ? -30.51810 59.84441 12.87892 1.000 19.39706 169 ARG B C 1
ATOM 8081 O O . ARG B 1 170 ? -30.85823 60.83685 12.22915 1.000 20.35769 169 ARG B O 1
ATOM 8102 N N . GLY B 1 171 ? -30.64637 58.61753 12.39045 1.000 17.91269 170 GLY B N 1
ATOM 8103 C CA . GLY B 1 171 ? -30.86593 58.41398 10.97319 1.000 18.98648 170 GLY B CA 1
ATOM 8104 C C . GLY B 1 171 ? -31.90370 57.37167 10.61357 1.000 18.79436 170 GLY B C 1
ATOM 8105 O O . GLY B 1 171 ? -32.11157 56.37031 11.31325 1.000 19.44969 170 GLY B O 1
ATOM 8109 N N . LEU B 1 172 ? -32.52122 57.61085 9.46101 1.000 18.38907 171 LEU B N 1
ATOM 8110 C CA . LEU B 1 172 ? -33.26460 56.60677 8.72075 1.000 17.28103 171 LEU B CA 1
ATOM 8111 C C . LEU B 1 172 ? -32.59692 56.44942 7.36015 1.000 18.39430 171 LEU B C 1
ATOM 8112 O O . LEU B 1 172 ? -32.31083 57.44490 6.69106 1.000 18.55222 171 LEU B O 1
ATOM 8128 N N . MET B 1 173 ? -32.33815 55.21370 6.94905 1.000 16.56252 172 MET B N 1
ATOM 8129 C CA . MET B 1 173 ? -31.64563 54.98422 5.69227 1.000 16.85203 172 MET B CA 1
ATOM 8130 C C . MET B 1 173 ? -32.29424 53.84061 4.92275 1.000 16.79674 172 MET B C 1
ATOM 8131 O O . MET B 1 173 ? -32.89676 52.92589 5.50208 1.000 15.80453 172 MET B O 1
ATOM 8145 N N . SER B 1 174 ? -32.15009 53.91018 3.60070 1.000 16.34935 173 SER B N 1
ATOM 8146 C CA . SER B 1 174 ? -32.47724 52.80824 2.71083 1.000 16.10718 173 SER B CA 1
ATOM 8147 C C . SER B 1 174 ? -31.58494 52.90529 1.48153 1.000 17.08102 173 SER B C 1
ATOM 8148 O O . SER B 1 174 ? -30.84155 53.86507 1.30369 1.000 17.08888 173 SER B O 1
ATOM 8156 N N . HIS B 1 175 ? -31.63159 51.88881 0.64542 1.000 19.25493 174 HIS B N 1
ATOM 8157 C CA . HIS B 1 175 ? -30.69190 51.78959 -0.46156 1.000 19.11545 174 HIS B CA 1
ATOM 8158 C C . HIS B 1 175 ? -31.43505 51.41897 -1.73227 1.000 17.92322 174 HIS B C 1
ATOM 8159 O O . HIS B 1 175 ? -32.39917 50.65119 -1.70866 1.000 17.50210 174 HIS B O 1
ATOM 8173 N N . MET B 1 176 ? -30.93916 51.95555 -2.84502 1.000 19.05228 175 MET B N 1
ATOM 8174 C CA A MET B 1 176 ? -31.61561 51.86969 -4.13460 0.750 19.42864 175 MET B CA 1
ATOM 8175 C CA B MET B 1 176 ? -31.62951 51.85866 -4.11987 0.250 19.83658 175 MET B CA 1
ATOM 8176 C C . MET B 1 176 ? -31.35384 50.54664 -4.85047 1.000 18.39962 175 MET B C 1
ATOM 8177 O O . MET B 1 176 ? -30.23036 50.02237 -4.85857 1.000 19.64445 175 MET B O 1
ATOM 8202 N N . VAL B 1 177 ? -32.40383 50.04895 -5.50328 1.000 17.96269 176 VAL B N 1
ATOM 8203 C CA . VAL B 1 177 ? -32.37456 48.83979 -6.31326 1.000 18.55225 176 VAL B CA 1
ATOM 8204 C C . VAL B 1 177 ? -31.50825 49.02080 -7.55220 1.000 21.09989 176 VAL B C 1
ATOM 8205 O O . VAL B 1 177 ? -30.85829 48.07498 -8.01467 1.000 21.66049 176 VAL B O 1
ATOM 8218 N N . TYR B 1 178 ? -31.47564 50.20978 -8.12037 1.000 22.03686 177 TYR B N 1
ATOM 8219 C CA . TYR B 1 178 ? -30.63765 50.45679 -9.28405 1.000 25.42147 177 TYR B CA 1
ATOM 8220 C C . TYR B 1 178 ? -29.44887 51.33128 -8.91186 1.000 27.72174 177 TYR B C 1
ATOM 8221 O O . TYR B 1 178 ? -29.62853 52.46960 -8.47294 1.000 29.80620 177 TYR B O 1
ATOM 8239 N N . ALA B 1 179 ? -28.23568 50.81080 -9.11341 1.000 25.73732 178 ALA B N 1
ATOM 8240 C CA . ALA B 1 179 ? -27.04660 51.64281 -8.96987 1.000 27.65069 178 ALA B CA 1
ATOM 8241 C C . ALA B 1 179 ? -26.76848 52.47733 -10.21100 1.000 27.98231 178 ALA B C 1
ATOM 8242 O O . ALA B 1 179 ? -25.99351 53.44010 -10.12809 1.000 28.11653 178 ALA B O 1
ATOM 8249 N N . ASP B 1 180 ? -27.38566 52.13521 -11.35523 1.000 28.01650 179 ASP B N 1
ATOM 8250 C CA . ASP B 1 180 ? -26.97517 52.70832 -12.63101 1.000 24.87406 179 ASP B CA 1
ATOM 8251 C C . ASP B 1 180 ? -28.14179 53.07403 -13.56122 1.000 26.48214 179 ASP B C 1
ATOM 8252 O O . ASP B 1 180 ? -27.93520 53.17173 -14.77551 1.000 26.47422 179 ASP B O 1
ATOM 8261 N N . LYS B 1 181 ? -29.35798 53.27707 -13.05464 1.000 29.57196 180 LYS B N 1
ATOM 8262 C CA . LYS B 1 181 ? -30.54267 53.45077 -13.90387 1.000 30.47210 180 LYS B CA 1
ATOM 8263 C C . LYS B 1 181 ? -31.47065 54.49771 -13.30283 1.000 33.01974 180 LYS B C 1
ATOM 8264 O O . LYS B 1 181 ? -32.60962 54.20643 -12.91170 1.000 33.50928 180 LYS B O 1
ATOM 8273 N N . PRO B 1 182 ? -31.02959 55.75403 -13.27457 1.000 34.34623 181 PRO B N 1
ATOM 8274 C CA . PRO B 1 182 ? -31.80648 56.79294 -12.58036 1.000 35.51479 181 PRO B CA 1
ATOM 8275 C C . PRO B 1 182 ? -33.20609 57.01115 -13.14079 1.000 37.08076 181 PRO B C 1
ATOM 8276 O O . PRO B 1 182 ? -34.06484 57.53470 -12.41885 1.000 38.79149 181 PRO B O 1
ATOM 8287 N N . ASP B 1 183 ? -33.46570 56.64620 -14.39869 1.000 36.65966 182 ASP B N 1
ATOM 8288 C CA . ASP B 1 183 ? -34.76814 56.90269 -15.00568 1.000 35.47266 182 ASP B CA 1
ATOM 8289 C C . ASP B 1 183 ? -35.81425 55.83689 -14.68951 1.000 31.72486 182 ASP B C 1
ATOM 8290 O O . ASP B 1 183 ? -37.00033 56.04890 -14.95880 1.000 32.23280 182 ASP B O 1
ATOM 8292 N N . ASP B 1 184 ? -35.42644 54.72085 -14.09401 1.000 30.40628 183 ASP B N 1
ATOM 8293 C CA . ASP B 1 184 ? -36.38553 53.67238 -13.78797 1.000 28.41393 183 ASP B CA 1
ATOM 8294 C C . ASP B 1 184 ? -37.32377 54.13026 -12.68578 1.000 27.00324 183 ASP B C 1
ATOM 8295 O O . ASP B 1 184 ? -36.90000 54.76463 -11.71491 1.000 26.65847 183 ASP B O 1
ATOM 8304 N N . SER B 1 185 ? -38.60968 53.80673 -12.83897 1.000 26.11365 184 SER B N 1
ATOM 8305 C CA . SER B 1 185 ? -39.59516 54.27016 -11.87175 1.000 26.31631 184 SER B CA 1
ATOM 8306 C C . SER B 1 185 ? -39.43502 53.61163 -10.50718 1.000 24.70559 184 SER B C 1
ATOM 8307 O O . SER B 1 185 ? -39.99228 54.11889 -9.53047 1.000 22.97119 184 SER B O 1
ATOM 8315 N N . ILE B 1 186 ? -38.67008 52.52124 -10.39221 1.000 22.58955 185 ILE B N 1
ATOM 8316 C CA . ILE B 1 186 ? -38.43060 51.97476 -9.06059 1.000 21.62893 185 ILE B CA 1
ATOM 8317 C C . ILE B 1 186 ? -37.68897 52.98840 -8.19269 1.000 19.67079 185 ILE B C 1
ATOM 8318 O O . ILE B 1 186 ? -37.83701 52.98681 -6.96836 1.000 19.84975 185 ILE B O 1
ATOM 8334 N N . ASN B 1 187 ? -36.89482 53.87859 -8.79349 1.000 19.28652 186 ASN B N 1
ATOM 8335 C CA . ASN B 1 187 ? -36.29500 54.95762 -8.00849 1.000 19.34444 186 ASN B CA 1
ATOM 8336 C C . ASN B 1 187 ? -37.37238 55.79470 -7.33212 1.000 19.56550 186 ASN B C 1
ATOM 8337 O O . ASN B 1 187 ? -37.31656 56.06054 -6.12065 1.000 19.46024 186 ASN B O 1
ATOM 8348 N N . ASP B 1 188 ? -38.36607 56.21201 -8.11604 1.000 19.94187 187 ASP B N 1
ATOM 8349 C CA . ASP B 1 188 ? -39.47358 57.00447 -7.59439 1.000 20.66037 187 ASP B CA 1
ATOM 8350 C C . ASP B 1 188 ? -40.25691 56.22669 -6.55321 1.000 20.67353 187 ASP B C 1
ATOM 8351 O O . ASP B 1 188 ? -40.63485 56.77614 -5.51159 1.000 20.69722 187 ASP B O 1
ATOM 8360 N N . VAL B 1 189 ? -40.49443 54.93772 -6.81052 1.000 19.06545 188 VAL B N 1
ATOM 8361 C CA . VAL B 1 189 ? -41.23269 54.11229 -5.85972 1.000 20.52087 188 VAL B CA 1
ATOM 8362 C C . VAL B 1 189 ? -40.47429 54.01572 -4.54361 1.000 18.95490 188 VAL B C 1
ATOM 8363 O O . VAL B 1 189 ? -41.04899 54.17601 -3.46003 1.000 18.52591 188 VAL B O 1
ATOM 8376 N N . GLN B 1 190 ? -39.16772 53.77757 -4.60859 1.000 17.91795 189 GLN B N 1
ATOM 8377 C CA . GLN B 1 190 ? -38.40554 53.70081 -3.36595 1.000 17.14942 189 GLN B CA 1
ATOM 8378 C C . GLN B 1 190 ? -38.48038 55.00945 -2.58992 1.000 16.77834 189 GLN B C 1
ATOM 8379 O O . GLN B 1 190 ? -38.60360 54.99622 -1.35953 1.000 16.62568 189 GLN B O 1
ATOM 8393 N N . ALA B 1 191 ? -38.43624 56.15162 -3.28369 1.000 17.68370 190 ALA B N 1
ATOM 8394 C CA . ALA B 1 191 ? -38.51449 57.42228 -2.57017 1.000 18.48642 190 ALA B CA 1
ATOM 8395 C C . ALA B 1 191 ? -39.87774 57.58977 -1.91357 1.000 18.78647 190 ALA B C 1
ATOM 8396 O O . ALA B 1 191 ? -39.96946 58.06265 -0.77657 1.000 19.17861 190 ALA B O 1
ATOM 8403 N N . GLN B 1 192 ? -40.94374 57.17464 -2.59949 1.000 20.28139 191 GLN B N 1
ATOM 8404 C CA A GLN B 1 192 ? -42.27942 57.24284 -2.01351 0.500 20.51826 191 GLN B CA 1
ATOM 8405 C CA B GLN B 1 192 ? -42.27784 57.24408 -2.00934 0.500 21.07885 191 GLN B CA 1
ATOM 8406 C C . GLN B 1 192 ? -42.41494 56.29316 -0.82587 1.000 21.19990 191 GLN B C 1
ATOM 8407 O O . GLN B 1 192 ? -43.03491 56.64011 0.19296 1.000 20.73405 191 GLN B O 1
ATOM 8434 N N . ARG B 1 193 ? -41.86197 55.08305 -0.94066 1.000 20.09189 192 ARG B N 1
ATOM 8435 C CA . ARG B 1 193 ? -41.88138 54.16702 0.19672 1.000 18.87595 192 ARG B CA 1
ATOM 8436 C C . ARG B 1 193 ? -41.09214 54.74493 1.36648 1.000 18.78120 192 ARG B C 1
ATOM 8437 O O . ARG B 1 193 ? -41.47615 54.58451 2.53007 1.000 19.64182 192 ARG B O 1
ATOM 8458 N N . PHE B 1 194 ? -39.97333 55.40833 1.07163 1.000 17.85740 193 PHE B N 1
ATOM 8459 C CA . PHE B 1 194 ? -39.16686 56.03062 2.11455 1.000 17.58896 193 PHE B CA 1
ATOM 8460 C C . PHE B 1 194 ? -39.95591 57.12506 2.81970 1.000 18.71276 193 PHE B C 1
ATOM 8461 O O . PHE B 1 194 ? -39.96436 57.20127 4.04934 1.000 18.73909 193 PHE B O 1
ATOM 8478 N N . THR B 1 195 ? -40.68207 57.93998 2.05761 1.000 18.45486 194 THR B N 1
ATOM 8479 C CA . THR B 1 195 ? -41.53113 58.96106 2.66288 1.000 20.52088 194 THR B CA 1
ATOM 8480 C C . THR B 1 195 ? -42.60996 58.32681 3.53383 1.000 22.89748 194 THR B C 1
ATOM 8481 O O . THR B 1 195 ? -42.95822 58.85290 4.60140 1.000 23.04486 194 THR B O 1
ATOM 8492 N N . ALA B 1 196 ? -43.13648 57.18274 3.09938 1.000 23.69495 195 ALA B N 1
ATOM 8493 C CA . ALA B 1 196 ? -44.14192 56.49138 3.88901 1.000 24.26606 195 ALA B CA 1
ATOM 8494 C C . ALA B 1 196 ? -43.54926 55.97219 5.19162 1.000 22.52902 195 ALA B C 1
ATOM 8495 O O . ALA B 1 196 ? -44.21987 55.98379 6.22453 1.000 22.98170 195 ALA B O 1
ATOM 8502 N N . PHE B 1 197 ? -42.29610 55.51234 5.17519 1.000 21.19728 196 PHE B N 1
ATOM 8503 C CA A PHE B 1 197 ? -41.64015 55.12042 6.42205 0.610 21.31046 196 PHE B CA 1
ATOM 8504 C CA B PHE B 1 197 ? -41.66984 55.11557 6.42828 0.390 20.93936 196 PHE B CA 1
ATOM 8505 C C . PHE B 1 197 ? -41.51732 56.31091 7.36434 1.000 20.98672 196 PHE B C 1
ATOM 8506 O O . PHE B 1 197 ? -41.71454 56.18386 8.57780 1.000 19.85765 196 PHE B O 1
ATOM 8537 N N . LEU B 1 198 ? -41.18105 57.48206 6.82167 1.000 20.03399 197 LEU B N 1
ATOM 8538 C CA . LEU B 1 198 ? -41.08226 58.66628 7.66439 1.000 20.01294 197 LEU B CA 1
ATOM 8539 C C . LEU B 1 198 ? -42.43544 59.03804 8.25224 1.000 21.53942 197 LEU B C 1
ATOM 8540 O O . LEU B 1 198 ? -42.50571 59.51408 9.39361 1.000 20.99988 197 LEU B O 1
ATOM 8556 N N . ALA B 1 199 ? -43.51927 58.81007 7.49705 1.000 21.64996 198 ALA B N 1
ATOM 8557 C CA . ALA B 1 199 ? -44.85830 59.06859 8.01832 1.000 21.05781 198 ALA B CA 1
ATOM 8558 C C . ALA B 1 199 ? -45.20554 58.09813 9.13437 1.000 21.96318 198 ALA B C 1
ATOM 8559 O O . ALA B 1 199 ? -45.86396 58.47722 10.10864 1.000 22.05790 198 ALA B O 1
ATOM 8566 N N . GLN B 1 200 ? -44.79186 56.83687 8.99974 1.000 23.60020 199 GLN B N 1
ATOM 8567 C CA . GLN B 1 200 ? -44.96463 55.88257 10.09094 1.000 25.58202 199 GLN B CA 1
ATOM 8568 C C . GLN B 1 200 ? -44.26504 56.36204 11.35179 1.000 24.27135 199 GLN B C 1
ATOM 8569 O O . GLN B 1 200 ? -44.81736 56.27070 12.45246 1.000 25.21091 199 GLN B O 1
ATOM 8583 N N . ALA B 1 201 ? -43.02534 56.83930 11.21509 1.000 25.08195 200 ALA B N 1
ATOM 8584 C CA . ALA B 1 201 ? -42.29891 57.34823 12.37378 1.000 25.48726 200 ALA B CA 1
ATOM 8585 C C . ALA B 1 201 ? -43.05889 58.48341 13.03389 1.000 25.60307 200 ALA B C 1
ATOM 8586 O O . ALA B 1 201 ? -43.18704 58.53299 14.25937 1.000 25.55306 200 ALA B O 1
ATOM 8593 N N . ARG B 1 202 ? -43.55623 59.41376 12.23169 1.000 25.04775 201 ARG B N 1
ATOM 8594 C CA . ARG B 1 202 ? -44.34235 60.51316 12.76926 1.000 25.51886 201 ARG B CA 1
ATOM 8595 C C . ARG B 1 202 ? -45.53754 60.00284 13.56638 1.000 24.72931 201 ARG B C 1
ATOM 8596 O O . ARG B 1 202 ? -45.82483 60.51094 14.65620 1.000 25.27671 201 ARG B O 1
ATOM 8606 N N A GLU B 1 203 ? -46.25680 59.00759 13.05382 0.450 26.13209 202 GLU B N 1
ATOM 8607 N N B GLU B 1 203 ? -46.23591 58.99161 13.03167 0.550 26.13209 202 GLU B N 1
ATOM 8608 C CA A GLU B 1 203 ? -47.44537 58.57528 13.78059 0.450 27.41909 202 GLU B CA 1
ATOM 8609 C CA B GLU B 1 203 ? -47.41381 58.43321 13.69197 0.550 27.41909 202 GLU B CA 1
ATOM 8610 C C A GLU B 1 203 ? -47.11188 57.67187 14.96673 0.450 26.91903 202 GLU B C 1
ATOM 8611 C C B GLU B 1 203 ? -47.06616 57.79032 15.02118 0.550 26.91903 202 GLU B C 1
ATOM 8612 O O A GLU B 1 203 ? -48.02010 57.33904 15.73540 0.450 28.00863 202 GLU B O 1
ATOM 8613 O O B GLU B 1 203 ? -47.91204 57.72152 15.92012 0.550 28.00863 202 GLU B O 1
ATOM 8636 N N . GLN B 1 204 ? -45.84317 57.28896 15.15566 1.000 28.67973 203 GLN B N 1
ATOM 8637 C CA A GLN B 1 204 ? -45.39339 56.67257 16.39630 0.440 28.58765 203 GLN B CA 1
ATOM 8638 C CA B GLN B 1 204 ? -45.38894 56.67170 16.39459 0.560 29.89570 203 GLN B CA 1
ATOM 8639 C C . GLN B 1 204 ? -44.59600 57.64169 17.26335 1.000 29.91939 203 GLN B C 1
ATOM 8640 O O . GLN B 1 204 ? -43.90687 57.21113 18.19311 1.000 31.26164 203 GLN B O 1
ATOM 8665 N N . GLY B 1 205 ? -44.68548 58.94123 16.98262 1.000 29.94832 204 GLY B N 1
ATOM 8666 C CA . GLY B 1 205 ? -44.06466 59.94662 17.83108 1.000 28.33235 204 GLY B CA 1
ATOM 8667 C C . GLY B 1 205 ? -42.55635 59.98690 17.78015 1.000 26.94271 204 GLY B C 1
ATOM 8668 O O . GLY B 1 205 ? -41.92234 60.38292 18.75762 1.000 27.69280 204 GLY B O 1
ATOM 8672 N N . VAL B 1 206 ? -41.96777 59.60170 16.65570 1.000 25.90839 205 VAL B N 1
ATOM 8673 C CA . VAL B 1 206 ? -40.52502 59.46336 16.49570 1.000 29.09031 205 VAL B CA 1
ATOM 8674 C C . VAL B 1 206 ? -40.08830 60.37469 15.35921 1.000 28.01653 205 VAL B C 1
ATOM 8675 O O . VAL B 1 206 ? -40.71412 60.38457 14.29490 1.000 29.37982 205 VAL B O 1
ATOM 8688 N N . ARG B 1 207 ? -39.02076 61.13395 15.58398 1.000 27.11642 206 ARG B N 1
ATOM 8689 C CA . ARG B 1 207 ? -38.41654 62.00232 14.58223 1.000 26.81639 206 ARG B CA 1
ATOM 8690 C C . ARG B 1 207 ? -36.95912 61.58199 14.42112 1.000 25.79784 206 ARG B C 1
ATOM 8691 O O . ARG B 1 207 ? -36.21996 61.51377 15.40557 1.000 28.68498 206 ARG B O 1
ATOM 8695 N N . PHE B 1 208 ? -36.53909 61.26512 13.20417 1.000 23.55283 207 PHE B N 1
ATOM 8696 C CA . PHE B 1 208 ? -35.11666 61.07263 12.92580 1.000 22.20795 207 PHE B CA 1
ATOM 8697 C C . PHE B 1 208 ? -34.47036 62.41057 12.58907 1.000 22.33690 207 PHE B C 1
ATOM 8698 O O . PHE B 1 208 ? -35.10621 63.29153 12.01295 1.000 24.29764 207 PHE B O 1
ATOM 8715 N N . GLU B 1 209 ? -33.19904 62.56395 12.95383 1.000 21.78683 208 GLU B N 1
ATOM 8716 C CA . GLU B 1 209 ? -32.50226 63.80213 12.61262 1.000 21.69996 208 GLU B CA 1
ATOM 8717 C C . GLU B 1 209 ? -32.34737 63.95376 11.10690 1.000 20.69197 208 GLU B C 1
ATOM 8718 O O . GLU B 1 209 ? -32.53700 65.05180 10.56071 1.000 21.57100 208 GLU B O 1
ATOM 8726 N N . VAL B 1 210 ? -31.97751 62.86708 10.42608 1.000 20.01818 209 VAL B N 1
ATOM 8727 C CA . VAL B 1 210 ? -31.72693 62.87162 8.99301 1.000 19.31810 209 VAL B CA 1
ATOM 8728 C C . VAL B 1 210 ? -32.25842 61.58436 8.38703 1.000 17.07312 209 VAL B C 1
ATOM 8729 O O . VAL B 1 210 ? -32.28568 60.53128 9.03307 1.000 19.79183 209 VAL B O 1
ATOM 8742 N N . ALA B 1 211 ? -32.62748 61.67295 7.11482 1.000 17.58369 210 ALA B N 1
ATOM 8743 C CA . ALA B 1 211 ? -33.01043 60.52913 6.30547 1.000 17.48633 210 ALA B CA 1
ATOM 8744 C C . ALA B 1 211 ? -32.15661 60.51249 5.04540 1.000 17.92320 210 ALA B C 1
ATOM 8745 O O . ALA B 1 211 ? -31.85955 61.56881 4.48318 1.000 18.55222 210 ALA B O 1
ATOM 8752 N N . HIS B 1 212 ? -31.74773 59.32427 4.59972 1.000 17.66791 211 HIS B N 1
ATOM 8753 C CA . HIS B 1 212 ? -30.95799 59.26035 3.37815 1.000 17.59158 211 HIS B CA 1
ATOM 8754 C C . HIS B 1 212 ? -31.21512 57.97998 2.59007 1.000 16.14931 211 HIS B C 1
ATOM 8755 O O . HIS B 1 212 ? -31.19805 56.86627 3.13097 1.000 17.53894 211 HIS B O 1
ATOM 8769 N N . LEU B 1 213 ? -31.36355 58.17516 1.28088 1.000 17.23893 212 LEU B N 1
ATOM 8770 C CA . LEU B 1 213 ? -31.63875 57.12540 0.31418 1.000 18.86807 212 LEU B CA 1
ATOM 8771 C C . LEU B 1 213 ? -30.63226 57.06845 -0.84357 1.000 20.84459 212 LEU B C 1
ATOM 8772 O O . LEU B 1 213 ? -30.52451 56.02101 -1.48271 1.000 21.12358 212 LEU B O 1
ATOM 8788 N N . SER B 1 214 ? -29.88890 58.13801 -1.12948 1.000 20.97356 213 SER B N 1
ATOM 8789 C CA . SER B 1 214 ? -29.24911 58.31816 -2.42977 1.000 22.01317 213 SER B CA 1
ATOM 8790 C C . SER B 1 214 ? -27.84225 57.73438 -2.48929 1.000 21.50785 213 SER B C 1
ATOM 8791 O O . SER B 1 214 ? -26.98305 58.08567 -1.67446 1.000 23.38173 213 SER B O 1
ATOM 8799 N N . ASN B 1 215 ? -27.60846 56.88807 -3.49420 1.000 20.07875 214 ASN B N 1
ATOM 8800 C CA . ASN B 1 215 ? -26.28453 56.45123 -3.91652 1.000 20.44456 214 ASN B CA 1
ATOM 8801 C C . ASN B 1 215 ? -25.71363 57.47511 -4.90232 1.000 19.64973 214 ASN B C 1
ATOM 8802 O O . ASN B 1 215 ? -26.28103 58.55171 -5.09936 1.000 20.68933 214 ASN B O 1
ATOM 8813 N N . SER B 1 216 ? -24.59346 57.14387 -5.55446 1.000 20.53140 215 SER B N 1
ATOM 8814 C CA . SER B 1 216 ? -24.00058 58.05978 -6.52770 1.000 20.58143 215 SER B CA 1
ATOM 8815 C C . SER B 1 216 ? -24.96354 58.37940 -7.66755 1.000 19.65764 215 SER B C 1
ATOM 8816 O O . SER B 1 216 ? -25.10100 59.53990 -8.06463 1.000 21.56573 215 SER B O 1
ATOM 8824 N N . SER B 1 217 ? -25.60049 57.35338 -8.23769 1.000 20.48403 216 SER B N 1
ATOM 8825 C CA . SER B 1 217 ? -26.49023 57.55204 -9.37988 1.000 21.93687 216 SER B CA 1
ATOM 8826 C C . SER B 1 217 ? -27.63071 58.48900 -9.02656 1.000 20.37878 216 SER B C 1
ATOM 8827 O O . SER B 1 217 ? -27.94959 59.40462 -9.78616 1.000 22.61322 216 SER B O 1
ATOM 8835 N N . ALA B 1 218 ? -28.24763 58.28662 -7.86157 1.000 20.84988 217 ALA B N 1
ATOM 8836 C CA . ALA B 1 218 ? -29.33317 59.16763 -7.43855 1.000 22.36056 217 ALA B CA 1
ATOM 8837 C C . ALA B 1 218 ? -28.83446 60.57727 -7.15421 1.000 21.93158 217 ALA B C 1
ATOM 8838 O O . ALA B 1 218 ? -29.47614 61.56185 -7.55064 1.000 23.81600 217 ALA B O 1
ATOM 8845 N N . THR B 1 219 ? -27.70677 60.69057 -6.44679 1.000 21.99213 218 THR B N 1
ATOM 8846 C CA . THR B 1 219 ? -27.11733 61.99063 -6.15120 1.000 24.59241 218 THR B CA 1
ATOM 8847 C C . THR B 1 219 ? -26.92331 62.80456 -7.42536 1.000 25.61096 218 THR B C 1
ATOM 8848 O O . THR B 1 219 ? -27.33442 63.96680 -7.50636 1.000 26.61634 218 THR B O 1
ATOM 8859 N N . MET B 1 220 ? -26.34212 62.19145 -8.45248 1.000 24.41085 219 MET B N 1
ATOM 8860 C CA A MET B 1 220 ? -25.96023 62.95535 -9.63036 0.660 26.15577 219 MET B CA 1
ATOM 8861 C CA B MET B 1 220 ? -25.94270 62.92021 -9.65197 0.340 25.49516 219 MET B CA 1
ATOM 8862 C C . MET B 1 220 ? -27.07161 63.08059 -10.65872 1.000 26.94798 219 MET B C 1
ATOM 8863 O O . MET B 1 220 ? -27.07692 64.05372 -11.42072 1.000 31.58533 219 MET B O 1
ATOM 8890 N N . ALA B 1 221 ? -28.02060 62.14434 -10.69410 1.000 27.39538 220 ALA B N 1
ATOM 8891 C CA . ALA B 1 221 ? -29.02664 62.13014 -11.74541 1.000 27.77702 220 ALA B CA 1
ATOM 8892 C C . ALA B 1 221 ? -30.46319 62.27352 -11.26996 1.000 27.11116 220 ALA B C 1
ATOM 8893 O O . ALA B 1 221 ? -31.33076 62.54273 -12.10307 1.000 28.22968 220 ALA B O 1
ATOM 8900 N N . ARG B 1 222 ? -30.74425 62.09157 -9.98327 1.000 27.47434 221 ARG B N 1
ATOM 8901 C CA . ARG B 1 222 ? -32.09453 62.24043 -9.43629 1.000 26.69530 221 ARG B CA 1
ATOM 8902 C C . ARG B 1 222 ? -32.05843 63.14289 -8.20939 1.000 27.10852 221 ARG B C 1
ATOM 8903 O O . ARG B 1 222 ? -32.43121 62.73484 -7.10655 1.000 27.60331 221 ARG B O 1
ATOM 8924 N N . PRO B 1 223 ? -31.63562 64.39732 -8.37385 1.000 28.76396 222 PRO B N 1
ATOM 8925 C CA . PRO B 1 223 ? -31.67574 65.32923 -7.23757 1.000 28.79030 222 PRO B CA 1
ATOM 8926 C C . PRO B 1 223 ? -33.06975 65.55154 -6.69804 1.000 28.04283 222 PRO B C 1
ATOM 8927 O O . PRO B 1 223 ? -33.20546 65.97739 -5.54299 1.000 28.01915 222 PRO B O 1
ATOM 8938 N N . ASP B 1 224 ? -34.10958 65.29714 -7.50015 1.000 24.90299 223 ASP B N 1
ATOM 8939 C CA . ASP B 1 224 ? -35.47799 65.38653 -7.00578 1.000 24.65296 223 ASP B CA 1
ATOM 8940 C C . ASP B 1 224 ? -35.80975 64.31372 -5.97369 1.000 24.41609 223 ASP B C 1
ATOM 8941 O O . ASP B 1 224 ? -36.84487 64.43406 -5.29744 1.000 23.65548 223 ASP B O 1
ATOM 8950 N N . LEU B 1 225 ? -34.95094 63.30112 -5.80602 1.000 23.97391 224 LEU B N 1
ATOM 8951 C CA . LEU B 1 225 ? -35.17792 62.23364 -4.83936 1.000 23.08170 224 LEU B CA 1
ATOM 8952 C C . LEU B 1 225 ? -34.24988 62.32876 -3.63902 1.000 22.96592 224 LEU B C 1
ATOM 8953 O O . LEU B 1 225 ? -34.22921 61.42109 -2.80025 1.000 22.70535 224 LEU B O 1
ATOM 8969 N N . THR B 1 226 ? -33.48938 63.40490 -3.52822 1.000 23.28436 225 THR B N 1
ATOM 8970 C CA . THR B 1 226 ? -32.57309 63.57246 -2.40892 1.000 22.92908 225 THR B CA 1
ATOM 8971 C C . THR B 1 226 ? -33.31211 63.95606 -1.12975 1.000 22.67377 225 THR B C 1
ATOM 8972 O O . THR B 1 226 ? -34.17106 64.84579 -1.13010 1.000 23.34228 225 THR B O 1
ATOM 8983 N N . PHE B 1 227 ? -32.96368 63.28700 -0.04237 1.000 20.52353 226 PHE B N 1
ATOM 8984 C CA . PHE B 1 227 ? -33.48352 63.60187 1.28679 1.000 20.87881 226 PHE B CA 1
ATOM 8985 C C . PHE B 1 227 ? -32.47155 64.49666 1.99635 1.000 20.33929 226 PHE B C 1
ATOM 8986 O O . PHE B 1 227 ? -32.08352 65.51106 1.41053 1.000 23.32909 226 PHE B O 1
ATOM 9003 N N . ASP B 1 228 ? -32.02684 64.19623 3.22365 1.000 19.43655 227 ASP B N 1
ATOM 9004 C CA . ASP B 1 228 ? -31.17270 65.11220 3.97235 1.000 19.51025 227 ASP B CA 1
ATOM 9005 C C . ASP B 1 228 ? -29.69068 64.88863 3.73930 1.000 21.11306 227 ASP B C 1
ATOM 9006 O O . ASP B 1 228 ? -28.90034 65.82783 3.86503 1.000 22.41583 227 ASP B O 1
ATOM 9015 N N . LEU B 1 229 ? -29.30471 63.66166 3.43795 1.000 20.32613 228 LEU B N 1
ATOM 9016 C CA . LEU B 1 229 ? -27.92421 63.29602 3.17272 1.000 21.48681 228 LEU B CA 1
ATOM 9017 C C . LEU B 1 229 ? -27.88391 62.48458 1.88968 1.000 21.24728 228 LEU B C 1
ATOM 9018 O O . LEU B 1 229 ? -28.86279 61.83336 1.51613 1.000 20.06821 228 LEU B O 1
ATOM 9034 N N . VAL B 1 230 ? -26.72848 62.50885 1.23450 1.000 21.05254 229 VAL B N 1
ATOM 9035 C CA . VAL B 1 230 ? -26.44260 61.61382 0.12287 1.000 22.63164 229 VAL B CA 1
ATOM 9036 C C . VAL B 1 230 ? -25.29079 60.70573 0.54027 1.000 21.64470 229 VAL B C 1
ATOM 9037 O O . VAL B 1 230 ? -24.45841 61.08351 1.37251 1.000 19.76291 229 VAL B O 1
ATOM 9050 N N . ARG B 1 231 ? -25.26444 59.49274 -0.03210 1.000 22.03686 230 ARG B N 1
ATOM 9051 C CA . ARG B 1 231 ? -24.31169 58.43532 0.33047 1.000 22.59745 230 ARG B CA 1
ATOM 9052 C C . ARG B 1 231 ? -23.58483 57.90393 -0.90659 1.000 22.15003 230 ARG B C 1
ATOM 9053 O O . ARG B 1 231 ? -23.70684 56.72210 -1.25244 1.000 22.37373 230 ARG B O 1
ATOM 9074 N N . PRO B 1 232 ? -22.81218 58.73679 -1.59442 1.000 20.49457 231 PRO B N 1
ATOM 9075 C CA . PRO B 1 232 ? -22.10906 58.25854 -2.79404 1.000 19.79450 231 PRO B CA 1
ATOM 9076 C C . PRO B 1 232 ? -20.86316 57.44380 -2.48171 1.000 21.25781 231 PRO B C 1
ATOM 9077 O O . PRO B 1 232 ? -20.05291 57.81270 -1.62961 1.000 21.83682 231 PRO B O 1
ATOM 9088 N N . GLY B 1 233 ? -20.71546 56.32934 -3.19760 1.000 19.63659 232 GLY B N 1
ATOM 9089 C CA . GLY B 1 233 ? -19.47395 55.58302 -3.20640 1.000 18.61539 232 GLY B CA 1
ATOM 9090 C C . GLY B 1 233 ? -18.75590 55.68967 -4.53730 1.000 19.39180 232 GLY B C 1
ATOM 9091 O O . GLY B 1 233 ? -17.75257 56.39615 -4.64621 1.000 19.28389 232 GLY B O 1
ATOM 9095 N N . ILE B 1 234 ? -19.28059 55.01772 -5.56647 1.000 19.65760 233 ILE B N 1
ATOM 9096 C CA . ILE B 1 234 ? -18.52750 54.81426 -6.80343 1.000 18.84438 233 ILE B CA 1
ATOM 9097 C C . ILE B 1 234 ? -18.05777 56.14257 -7.39504 1.000 20.28137 233 ILE B C 1
ATOM 9098 O O . ILE B 1 234 ? -16.93562 56.24678 -7.90969 1.000 21.34202 233 ILE B O 1
ATOM 9114 N N . ALA B 1 235 ? -18.88368 57.18540 -7.30038 1.000 20.55245 234 ALA B N 1
ATOM 9115 C CA . ALA B 1 235 ? -18.52475 58.46221 -7.90912 1.000 18.81542 234 ALA B CA 1
ATOM 9116 C C . ALA B 1 235 ? -17.37762 59.15324 -7.17135 1.000 17.81532 234 ALA B C 1
ATOM 9117 O O . ALA B 1 235 ? -16.64571 59.94053 -7.78030 1.000 20.44980 234 ALA B O 1
ATOM 9124 N N . VAL B 1 236 ? -17.20715 58.89067 -5.87091 1.000 19.76553 235 VAL B N 1
ATOM 9125 C CA . VAL B 1 236 ? -16.06288 59.43936 -5.14511 1.000 20.88406 235 VAL B CA 1
ATOM 9126 C C . VAL B 1 236 ? -14.76774 59.00498 -5.81499 1.000 21.71576 235 VAL B C 1
ATOM 9127 O O . VAL B 1 236 ? -13.80013 59.77222 -5.89037 1.000 21.34466 235 VAL B O 1
ATOM 9140 N N . TYR B 1 237 ? -14.72548 57.75537 -6.28394 1.000 21.37098 236 TYR B N 1
ATOM 9141 C CA . TYR B 1 237 ? -13.57792 57.15837 -6.95558 1.000 19.90240 236 TYR B CA 1
ATOM 9142 C C . TYR B 1 237 ? -13.51054 57.55082 -8.42385 1.000 20.20506 236 TYR B C 1
ATOM 9143 O O . TYR B 1 237 ? -12.61928 57.09088 -9.14652 1.000 20.93671 236 TYR B O 1
ATOM 9161 N N . GLY B 1 238 ? -14.44234 58.38509 -8.87820 1.000 20.91040 237 GLY B N 1
ATOM 9162 C CA . GLY B 1 238 ? -14.41084 58.90971 -10.22388 1.000 21.39994 237 GLY B CA 1
ATOM 9163 C C . GLY B 1 238 ? -15.03433 58.02281 -11.27231 1.000 21.61574 237 GLY B C 1
ATOM 9164 O O . GLY B 1 238 ? -14.95735 58.34829 -12.45882 1.000 22.15528 237 GLY B O 1
ATOM 9168 N N . LEU B 1 239 ? -15.63164 56.90773 -10.87966 1.000 20.55773 238 LEU B N 1
ATOM 9169 C CA . LEU B 1 239 ? -16.18719 55.95794 -11.82085 1.000 20.47613 238 LEU B CA 1
ATOM 9170 C C . LEU B 1 239 ? -17.64854 56.29876 -12.07508 1.000 21.64995 238 LEU B C 1
ATOM 9171 O O . LEU B 1 239 ? -18.39554 56.59008 -11.14055 1.000 20.80250 238 LEU B O 1
ATOM 9187 N N . SER B 1 240 ? -18.03940 56.30628 -13.33875 1.000 21.72101 239 SER B N 1
ATOM 9188 C CA . SER B 1 240 ? -19.33401 56.86517 -13.69394 1.000 20.96043 239 SER B CA 1
ATOM 9189 C C . SER B 1 240 ? -20.46463 56.04272 -13.09368 1.000 20.19716 239 SER B C 1
ATOM 9190 O O . SER B 1 240 ? -20.54777 54.83363 -13.34527 1.000 21.54206 239 SER B O 1
ATOM 9198 N N . PRO B 1 241 ? -21.37764 56.65807 -12.34227 1.000 21.91054 240 PRO B N 1
ATOM 9199 C CA . PRO B 1 241 ? -22.52695 55.89827 -11.83704 1.000 23.32123 240 PRO B CA 1
ATOM 9200 C C . PRO B 1 241 ? -23.54130 55.56853 -12.90487 1.000 24.73717 240 PRO B C 1
ATOM 9201 O O . PRO B 1 241 ? -24.41811 54.72747 -12.66001 1.000 28.16914 240 PRO B O 1
ATOM 9212 N N . VAL B 1 242 ? -23.45665 56.19071 -14.07314 1.000 23.91077 241 VAL B N 1
ATOM 9213 C CA . VAL B 1 242 ? -24.35451 55.87596 -15.17613 1.000 25.09511 241 VAL B CA 1
ATOM 9214 C C . VAL B 1 242 ? -23.48153 55.79413 -16.42049 1.000 24.22923 241 VAL B C 1
ATOM 9215 O O . VAL B 1 242 ? -23.36627 56.77765 -17.16020 1.000 25.13985 241 VAL B O 1
ATOM 9228 N N . PRO B 1 243 ? -22.83557 54.65821 -16.67874 1.000 23.89763 242 PRO B N 1
ATOM 9229 C CA . PRO B 1 243 ? -21.78473 54.63540 -17.70854 1.000 24.31082 242 PRO B CA 1
ATOM 9230 C C . PRO B 1 243 ? -22.23071 55.11752 -19.08373 1.000 26.85322 242 PRO B C 1
ATOM 9231 O O . PRO B 1 243 ? -21.41185 55.68900 -19.81828 1.000 28.20336 242 PRO B O 1
ATOM 9242 N N . ALA B 1 244 ? -23.49636 54.91092 -19.45759 1.000 27.77175 243 ALA B N 1
ATOM 9243 C CA . ALA B 1 244 ? -23.97326 55.34940 -20.76602 1.000 29.57987 243 ALA B CA 1
ATOM 9244 C C . ALA B 1 244 ? -23.91912 56.86255 -20.92763 1.000 29.75357 243 ALA B C 1
ATOM 9245 O O . ALA B 1 244 ? -23.93652 57.35424 -22.06235 1.000 30.19572 243 ALA B O 1
ATOM 9252 N N . LEU B 1 245 ? -23.84010 57.60940 -19.82782 1.000 29.88779 244 LEU B N 1
ATOM 9253 C CA . LEU B 1 245 ? -23.77102 59.06384 -19.86740 1.000 30.02993 244 LEU B CA 1
ATOM 9254 C C . LEU B 1 245 ? -22.35486 59.58661 -20.05666 1.000 30.60366 244 LEU B C 1
ATOM 9255 O O . LEU B 1 245 ? -22.17574 60.80148 -20.18980 1.000 32.79603 244 LEU B O 1
ATOM 9271 N N . GLY B 1 246 ? -21.35135 58.71887 -20.05287 1.000 29.16140 245 GLY B N 1
ATOM 9272 C CA . GLY B 1 246 ? -19.97846 59.17485 -20.07917 1.000 28.88503 245 GLY B CA 1
ATOM 9273 C C . GLY B 1 246 ? -19.43890 59.39329 -18.68103 1.000 26.32423 245 GLY B C 1
ATOM 9274 O O . GLY B 1 246 ? -19.92767 58.82295 -17.70282 1.000 27.08482 245 GLY B O 1
ATOM 9278 N N . ASP B 1 247 ? -18.42857 60.25900 -18.58165 1.000 26.60581 246 ASP B N 1
ATOM 9279 C CA . ASP B 1 247 ? -17.71531 60.35480 -17.31428 1.000 25.79255 246 ASP B CA 1
ATOM 9280 C C . ASP B 1 247 ? -18.41738 61.23238 -16.28800 1.000 25.58466 246 ASP B C 1
ATOM 9281 O O . ASP B 1 247 ? -17.97872 61.25220 -15.13353 1.000 25.26356 246 ASP B O 1
ATOM 9290 N N . MET B 1 248 ? -19.50477 61.90972 -16.67325 1.000 26.40316 247 MET B N 1
ATOM 9291 C CA . MET B 1 248 ? -20.34623 62.70260 -15.77295 1.000 25.48728 247 MET B CA 1
ATOM 9292 C C . MET B 1 248 ? -19.53724 63.75342 -15.01498 1.000 26.29788 247 MET B C 1
ATOM 9293 O O . MET B 1 248 ? -19.89788 64.16911 -13.90805 1.000 27.09534 247 MET B O 1
ATOM 9307 N N . GLY B 1 249 ? -18.45879 64.22343 -15.63293 1.000 24.86880 248 GLY B N 1
ATOM 9308 C CA . GLY B 1 249 ? -17.63437 65.25718 -15.03753 1.000 25.81098 248 GLY B CA 1
ATOM 9309 C C . GLY B 1 249 ? -16.69344 64.78665 -13.95253 1.000 25.85573 248 GLY B C 1
ATOM 9310 O O . GLY B 1 249 ? -16.05422 65.62461 -13.30018 1.000 26.33737 248 GLY B O 1
ATOM 9314 N N . LEU B 1 250 ? -16.58657 63.47596 -13.75263 1.000 25.05826 249 LEU B N 1
ATOM 9315 C CA . LEU B 1 250 ? -15.74063 62.85359 -12.74593 1.000 24.19502 249 LEU B CA 1
ATOM 9316 C C . LEU B 1 250 ? -14.43689 62.37010 -13.36811 1.000 25.37409 249 LEU B C 1
ATOM 9317 O O . LEU B 1 250 ? -14.33732 62.15677 -14.58168 1.000 26.21365 249 LEU B O 1
ATOM 9333 N N . VAL B 1 251 ? -13.44195 62.16778 -12.50949 1.000 23.88708 250 VAL B N 1
ATOM 9334 C CA . VAL B 1 251 ? -12.13712 61.66783 -12.93885 1.000 23.17912 250 VAL B CA 1
ATOM 9335 C C . VAL B 1 251 ? -11.81446 60.38572 -12.18152 1.000 22.76851 250 VAL B C 1
ATOM 9336 O O . VAL B 1 251 ? -11.53732 60.44274 -10.97642 1.000 24.10288 250 VAL B O 1
ATOM 9349 N N . PRO B 1 252 ? -11.79654 59.22765 -12.83875 1.000 22.00265 251 PRO B N 1
ATOM 9350 C CA . PRO B 1 252 ? -11.41595 57.99310 -12.14218 1.000 22.31847 251 PRO B CA 1
ATOM 9351 C C . PRO B 1 252 ? -10.07311 58.16804 -11.45375 1.000 22.37374 251 PRO B C 1
ATOM 9352 O O . PRO B 1 252 ? -9.11095 58.65182 -12.05517 1.000 24.25553 251 PRO B O 1
ATOM 9363 N N . ALA B 1 253 ? -10.01316 57.78795 -10.17522 1.000 20.28404 252 ALA B N 1
ATOM 9364 C CA . ALA B 1 253 ? -8.84505 58.08544 -9.35461 1.000 21.96051 252 ALA B CA 1
ATOM 9365 C C . ALA B 1 253 ? -7.75731 57.01868 -9.38698 1.000 21.62102 252 ALA B C 1
ATOM 9366 O O . ALA B 1 253 ? -6.63271 57.30296 -8.95910 1.000 22.35004 252 ALA B O 1
ATOM 9373 N N . MET B 1 254 ? -8.04626 55.80960 -9.85258 1.000 21.61048 253 MET B N 1
ATOM 9374 C CA . MET B 1 254 ? -7.07356 54.72170 -9.83370 1.000 21.95264 253 MET B CA 1
ATOM 9375 C C . MET B 1 254 ? -6.45697 54.51463 -11.21281 1.000 22.82905 253 MET B C 1
ATOM 9376 O O . MET B 1 254 ? -7.17341 54.40558 -12.22030 1.000 22.06318 253 MET B O 1
ATOM 9390 N N . THR B 1 255 ? -5.12575 54.44000 -11.24082 1.000 22.98434 254 THR B N 1
ATOM 9391 C CA . THR B 1 255 ? -4.35989 54.06534 -12.42166 1.000 22.71328 254 THR B CA 1
ATOM 9392 C C . THR B 1 255 ? -3.53026 52.84294 -12.05843 1.000 24.10813 254 THR B C 1
ATOM 9393 O O . THR B 1 255 ? -2.69888 52.90190 -11.14039 1.000 23.65021 254 THR B O 1
ATOM 9404 N N . VAL B 1 256 ? -3.76358 51.73950 -12.76375 1.000 21.35257 255 VAL B N 1
ATOM 9405 C CA . VAL B 1 256 ? -3.00134 50.51082 -12.57495 1.000 20.99200 255 VAL B CA 1
ATOM 9406 C C . VAL B 1 256 ? -1.93782 50.43682 -13.65870 1.000 22.70008 255 VAL B C 1
ATOM 9407 O O . VAL B 1 256 ? -2.25011 50.53636 -14.85337 1.000 22.18425 255 VAL B O 1
ATOM 9420 N N . LYS B 1 257 ? -0.68283 50.25755 -13.23824 1.000 23.17383 256 LYS B N 1
ATOM 9421 C CA . LYS B 1 257 ? 0.45824 50.27185 -14.14178 1.000 22.45009 256 LYS B CA 1
ATOM 9422 C C . LYS B 1 257 ? 1.51608 49.29654 -13.64366 1.000 22.40006 256 LYS B C 1
ATOM 9423 O O . LYS B 1 257 ? 1.54432 48.90997 -12.47207 1.000 24.21606 256 LYS B O 1
ATOM 9442 N N . CYS B 1 258 ? 2.41028 48.92766 -14.54921 1.000 23.46073 257 CYS B N 1
ATOM 9443 C CA A CYS B 1 258 ? 3.46207 47.99883 -14.18736 0.700 25.64255 257 CYS B CA 1
ATOM 9444 C CA B CYS B 1 258 ? 3.39042 47.88618 -14.29339 0.300 25.28725 257 CYS B CA 1
ATOM 9445 C C . CYS B 1 258 ? 4.61062 48.14654 -15.16481 1.000 27.37958 257 CYS B C 1
ATOM 9446 O O . CYS B 1 258 ? 4.46891 48.65193 -16.27461 1.000 28.30864 257 CYS B O 1
ATOM 9461 N N . ALA B 1 259 ? 5.78340 47.76016 -14.69122 1.000 26.97694 258 ALA B N 1
ATOM 9462 C CA . ALA B 1 259 ? 6.98647 47.92162 -15.49063 1.000 28.57711 258 ALA B CA 1
ATOM 9463 C C . ALA B 1 259 ? 7.14175 46.76262 -16.46852 1.000 27.97704 258 ALA B C 1
ATOM 9464 O O . ALA B 1 259 ? 6.75685 45.62863 -16.18490 1.000 27.97967 258 ALA B O 1
ATOM 9471 N N . VAL B 1 260 ? 7.68512 47.06682 -17.64222 1.000 26.18208 259 VAL B N 1
ATOM 9472 C CA . VAL B 1 260 ? 8.01707 46.03743 -18.61765 1.000 24.68455 259 VAL B CA 1
ATOM 9473 C C . VAL B 1 260 ? 9.20184 45.24249 -18.08775 1.000 24.53716 259 VAL B C 1
ATOM 9474 O O . VAL B 1 260 ? 10.28474 45.79497 -17.86406 1.000 25.68728 259 VAL B O 1
ATOM 9487 N N . ALA B 1 261 ? 9.00193 43.94175 -17.87404 1.000 24.65561 260 ALA B N 1
ATOM 9488 C CA . ALA B 1 261 ? 10.03439 43.10854 -17.26530 1.000 26.28209 260 ALA B CA 1
ATOM 9489 C C . ALA B 1 261 ? 10.95915 42.44942 -18.27318 1.000 26.76111 260 ALA B C 1
ATOM 9490 O O . ALA B 1 261 ? 12.07095 42.05751 -17.90370 1.000 28.74027 260 ALA B O 1
ATOM 9497 N N . LEU B 1 262 ? 10.53003 42.31743 -19.52306 1.000 25.16619 261 LEU B N 1
ATOM 9498 C CA . LEU B 1 262 ? 11.30425 41.63604 -20.54538 1.000 27.99018 261 LEU B CA 1
ATOM 9499 C C . LEU B 1 262 ? 10.76212 42.04767 -21.90247 1.000 27.66649 261 LEU B C 1
ATOM 9500 O O . LEU B 1 262 ? 9.55055 42.18841 -22.07680 1.000 27.51909 261 LEU B O 1
ATOM 9516 N N . VAL B 1 263 ? 11.66700 42.25602 -22.84728 1.000 30.43260 262 VAL B N 1
ATOM 9517 C CA . VAL B 1 263 ? 11.33053 42.43872 -24.25032 1.000 32.56181 262 VAL B CA 1
ATOM 9518 C C . VAL B 1 263 ? 11.96540 41.28814 -25.01165 1.000 35.77535 262 VAL B C 1
ATOM 9519 O O . VAL B 1 263 ? 13.17745 41.06850 -24.91012 1.000 37.00970 262 VAL B O 1
ATOM 9532 N N . LYS B 1 264 ? 11.15687 40.56413 -25.77656 1.000 37.54924 263 LYS B N 1
ATOM 9533 C CA . LYS B 1 264 ? 11.59337 39.31358 -26.37739 1.000 39.64686 263 LYS B CA 1
ATOM 9534 C C . LYS B 1 264 ? 11.15555 39.24476 -27.83218 1.000 41.24178 263 LYS B C 1
ATOM 9535 O O . LYS B 1 264 ? 10.03907 39.64931 -28.17189 1.000 40.68119 263 LYS B O 1
ATOM 9543 N N . SER B 1 265 ? 12.03915 38.69891 -28.66977 1.000 42.12874 264 SER B N 1
ATOM 9544 C CA . SER B 1 265 ? 11.77969 38.49039 -30.08745 1.000 43.76051 264 SER B CA 1
ATOM 9545 C C . SER B 1 265 ? 10.98743 37.20495 -30.29823 1.000 44.28426 264 SER B C 1
ATOM 9546 O O . SER B 1 265 ? 11.21782 36.20031 -29.62269 1.000 47.42673 264 SER B O 1
ATOM 9554 N N . ILE B 1 266 ? 10.04715 37.23482 -31.23796 1.000 42.82883 265 ILE B N 1
ATOM 9555 C CA . ILE B 1 266 ? 9.26696 36.06540 -31.62937 1.000 45.32386 265 ILE B CA 1
ATOM 9556 C C . ILE B 1 266 ? 9.26949 35.98154 -33.14777 1.000 45.46072 265 ILE B C 1
ATOM 9557 O O . ILE B 1 266 ? 9.14566 37.00463 -33.83004 1.000 45.81865 265 ILE B O 1
ATOM 9573 N N . ARG B 1 267 ? 9.42372 34.76691 -33.67650 1.000 46.80560 266 ARG B N 1
ATOM 9574 C CA . ARG B 1 267 ? 9.36842 34.52407 -35.11312 1.000 46.08710 266 ARG B CA 1
ATOM 9575 C C . ARG B 1 267 ? 7.96752 34.08540 -35.51805 1.000 45.14489 266 ARG B C 1
ATOM 9576 O O . ARG B 1 267 ? 7.25898 33.42279 -34.75519 1.000 44.38164 266 ARG B O 1
ATOM 9585 N N . ALA B 1 268 ? 7.57119 34.46295 -36.73136 1.000 45.55020 267 ALA B N 1
ATOM 9586 C CA . ALA B 1 268 ? 6.27274 34.04896 -37.24589 1.000 45.87918 267 ALA B CA 1
ATOM 9587 C C . ALA B 1 268 ? 6.08706 32.54692 -37.06603 1.000 45.95025 267 ALA B C 1
ATOM 9588 O O . ALA B 1 268 ? 7.00010 31.75945 -37.32906 1.000 47.61623 267 ALA B O 1
ATOM 9594 N N . GLY B 1 269 ? 4.89992 32.15681 -36.59683 1.000 45.63968 268 GLY B N 1
ATOM 9595 C CA . GLY B 1 269 ? 4.56295 30.76310 -36.38373 1.000 46.58716 268 GLY B CA 1
ATOM 9596 C C . GLY B 1 269 ? 4.81502 30.24378 -34.98046 1.000 46.45294 268 GLY B C 1
ATOM 9597 O O . GLY B 1 269 ? 4.47635 29.08686 -34.69270 1.000 46.88194 268 GLY B O 1
ATOM 9601 N N . GLU B 1 270 ? 5.39160 31.05683 -34.10026 1.000 46.71086 269 GLU B N 1
ATOM 9602 C CA . GLU B 1 270 ? 5.69205 30.65078 -32.73528 1.000 46.26872 269 GLU B CA 1
ATOM 9603 C C . GLU B 1 270 ? 4.47454 30.87164 -31.84587 1.000 46.00025 269 GLU B C 1
ATOM 9604 O O . GLU B 1 270 ? 3.84715 31.93592 -31.89380 1.000 45.41072 269 GLU B O 1
ATOM 9616 N N . GLY B 1 271 ? 4.14678 29.86610 -31.03057 1.000 45.50809 270 GLY B N 1
ATOM 9617 C CA . GLY B 1 271 ? 3.09863 30.02873 -30.04791 1.000 44.50797 270 GLY B CA 1
ATOM 9618 C C . GLY B 1 271 ? 3.60857 30.68586 -28.78305 1.000 44.88433 270 GLY B C 1
ATOM 9619 O O . GLY B 1 271 ? 4.80503 30.70101 -28.49765 1.000 46.31871 270 GLY B O 1
ATOM 9623 N N . VAL B 1 272 ? 2.68004 31.23702 -28.00661 1.000 43.07885 271 VAL B N 1
ATOM 9624 C CA . VAL B 1 272 ? 3.02173 32.00708 -26.82023 1.000 42.11557 271 VAL B CA 1
ATOM 9625 C C . VAL B 1 272 ? 2.13529 31.57086 -25.66367 1.000 40.99965 271 VAL B C 1
ATOM 9626 O O . VAL B 1 272 ? 0.91404 31.44259 -25.82013 1.000 41.14704 271 VAL B O 1
ATOM 9639 N N . SER B 1 273 ? 2.76431 31.34082 -24.50868 1.000 38.82834 272 SER B N 1
ATOM 9640 C CA . SER B 1 273 ? 2.09827 31.05929 -23.24123 1.000 38.94941 272 SER B CA 1
ATOM 9641 C C . SER B 1 273 ? 1.30704 29.75711 -23.30846 1.000 37.57819 272 SER B C 1
ATOM 9642 O O . SER B 1 273 ? 1.35851 29.04597 -24.31689 1.000 35.61744 272 SER B O 1
ATOM 9650 N N . TYR B 1 274 ? 0.59488 29.42671 -22.23126 1.000 37.50713 273 TYR B N 1
ATOM 9651 C CA . TYR B 1 274 ? 0.03427 28.08672 -22.08576 1.000 36.57544 273 TYR B CA 1
ATOM 9652 C C . TYR B 1 274 ? -0.91426 27.74548 -23.22956 1.000 37.58871 273 TYR B C 1
ATOM 9653 O O . TYR B 1 274 ? -1.71714 28.57455 -23.67241 1.000 37.17815 273 TYR B O 1
ATOM 9671 N N . GLY B 1 275 ? -0.82216 26.50438 -23.70366 1.000 38.48356 274 GLY B N 1
ATOM 9672 C CA . GLY B 1 275 ? -1.66745 26.04565 -24.78287 1.000 39.26523 274 GLY B CA 1
ATOM 9673 C C . GLY B 1 275 ? -1.35235 26.62785 -26.14089 1.000 39.29155 274 GLY B C 1
ATOM 9674 O O . GLY B 1 275 ? -1.95758 26.19983 -27.12885 1.000 38.63885 274 GLY B O 1
ATOM 9678 N N . HIS B 1 276 ? -0.42207 27.57788 -26.23506 1.000 40.78383 275 HIS B N 1
ATOM 9679 C CA . HIS B 1 276 ? -0.10315 28.21800 -27.51015 1.000 41.54972 275 HIS B CA 1
ATOM 9680 C C . HIS B 1 276 ? -1.36287 28.77013 -28.17095 1.000 39.78899 275 HIS B C 1
ATOM 9681 O O . HIS B 1 276 ? -1.55503 28.65336 -29.38438 1.000 38.64148 275 HIS B O 1
ATOM 9695 N N . THR B 1 277 ? -2.22857 29.38550 -27.35662 1.000 39.56263 276 THR B N 1
ATOM 9696 C CA . THR B 1 277 ? -3.50409 29.89375 -27.84744 1.000 37.97826 276 THR B CA 1
ATOM 9697 C C . THR B 1 277 ? -3.33342 31.06594 -28.80374 1.000 41.31285 276 THR B C 1
ATOM 9698 O O . THR B 1 277 ? -4.28885 31.41828 -29.50417 1.000 43.11306 276 THR B O 1
ATOM 9709 N N . TRP B 1 278 ? -2.14965 31.67269 -28.85056 1.000 41.51024 277 TRP B N 1
ATOM 9710 C CA . TRP B 1 278 ? -1.82385 32.70762 -29.81974 1.000 40.93913 277 TRP B CA 1
ATOM 9711 C C . TRP B 1 278 ? -0.57032 32.28403 -30.55847 1.000 41.91818 277 TRP B C 1
ATOM 9712 O O . TRP B 1 278 ? 0.41236 31.87920 -29.92840 1.000 42.31560 277 TRP B O 1
ATOM 9733 N N . ILE B 1 279 ? -0.61577 32.37032 -31.88505 1.000 42.13137 278 ILE B N 1
ATOM 9734 C CA . ILE B 1 279 ? 0.50365 32.03201 -32.75405 1.000 42.72355 278 ILE B CA 1
ATOM 9735 C C . ILE B 1 279 ? 0.86032 33.27148 -33.56136 1.000 43.69471 278 ILE B C 1
ATOM 9736 O O . ILE B 1 279 ? -0.00551 33.85797 -34.22166 1.000 41.07862 278 ILE B O 1
ATOM 9752 N N . ALA B 1 280 ? 2.13049 33.66150 -33.51191 1.000 45.28964 279 ALA B N 1
ATOM 9753 C CA . ALA B 1 280 ? 2.57771 34.88915 -34.15705 1.000 45.91077 279 ALA B CA 1
ATOM 9754 C C . ALA B 1 280 ? 2.35233 34.81874 -35.66432 1.000 46.23976 279 ALA B C 1
ATOM 9755 O O . ALA B 1 280 ? 2.89844 33.91849 -36.31999 1.000 46.70823 279 ALA B O 1
ATOM 9762 N N . PRO B 1 281 ? 1.56533 35.72716 -36.25336 1.000 46.29502 280 PRO B N 1
ATOM 9763 C CA . PRO B 1 281 ? 1.43155 35.74445 -37.71725 1.000 45.92129 280 PRO B CA 1
ATOM 9764 C C . PRO B 1 281 ? 2.61471 36.38603 -38.41494 1.000 44.63693 280 PRO B C 1
ATOM 9765 O O . PRO B 1 281 ? 2.74611 36.25659 -39.64020 1.000 45.18962 280 PRO B O 1
ATOM 9776 N N . ARG B 1 282 ? 3.48183 37.04917 -37.65996 1.000 44.32111 281 ARG B N 1
ATOM 9777 C CA . ARG B 1 282 ? 4.60394 37.79827 -38.19161 1.000 44.44743 281 ARG B CA 1
ATOM 9778 C C . ARG B 1 282 ? 5.72362 37.76158 -37.16207 1.000 43.36046 281 ARG B C 1
ATOM 9779 O O . ARG B 1 282 ? 5.49105 37.51938 -35.97464 1.000 42.68671 281 ARG B O 1
ATOM 9786 N N . ASP B 1 283 ? 6.94855 37.99425 -37.62189 1.000 43.17360 282 ASP B N 1
ATOM 9787 C CA . ASP B 1 283 ? 8.01576 38.32142 -36.68669 1.000 43.87105 282 ASP B CA 1
ATOM 9788 C C . ASP B 1 283 ? 7.61313 39.57651 -35.91879 1.000 43.05515 282 ASP B C 1
ATOM 9789 O O . ASP B 1 283 ? 7.15988 40.56263 -36.51136 1.000 42.89725 282 ASP B O 1
ATOM 9798 N N . THR B 1 284 ? 7.73255 39.52941 -34.59625 1.000 40.54170 283 THR B N 1
ATOM 9799 C CA . THR B 1 284 ? 7.32158 40.66215 -33.78169 1.000 38.28880 283 THR B CA 1
ATOM 9800 C C . THR B 1 284 ? 8.06591 40.62848 -32.45350 1.000 37.03865 283 THR B C 1
ATOM 9801 O O . THR B 1 284 ? 8.91400 39.76546 -32.20835 1.000 36.14644 283 THR B O 1
ATOM 9812 N N . ASN B 1 285 ? 7.74635 41.59974 -31.60291 1.000 35.55689 284 ASN B N 1
ATOM 9813 C CA . ASN B 1 285 ? 8.35408 41.74889 -30.29328 1.000 33.56982 284 ASN B CA 1
ATOM 9814 C C . ASN B 1 285 ? 7.26254 41.76490 -29.23849 1.000 31.34323 284 ASN B C 1
ATOM 9815 O O . ASN B 1 285 ? 6.22394 42.41253 -29.41353 1.000 30.39839 284 ASN B O 1
ATOM 9826 N N . LEU B 1 286 ? 7.51075 41.06073 -28.14176 1.000 29.58250 285 LEU B N 1
ATOM 9827 C CA . LEU B 1 286 ? 6.58350 40.97754 -27.02886 1.000 28.65871 285 LEU B CA 1
ATOM 9828 C C . LEU B 1 286 ? 7.20119 41.61157 -25.79096 1.000 27.71385 285 LEU B C 1
ATOM 9829 O O . LEU B 1 286 ? 8.42843 41.67906 -25.64475 1.000 29.22192 285 LEU B O 1
ATOM 9845 N N . ALA B 1 287 ? 6.32980 42.07000 -24.90044 1.000 26.27947 286 ALA B N 1
ATOM 9846 C CA . ALA B 1 287 ? 6.70719 42.54707 -23.58370 1.000 25.51621 286 ALA B CA 1
ATOM 9847 C C . ALA B 1 287 ? 6.08107 41.62571 -22.55316 1.000 23.98182 286 ALA B C 1
ATOM 9848 O O . ALA B 1 287 ? 4.88199 41.32945 -22.62912 1.000 23.26596 286 ALA B O 1
ATOM 9855 N N . LEU B 1 288 ? 6.88781 41.19492 -21.59293 1.000 24.03710 287 LEU B N 1
ATOM 9856 C CA . LEU B 1 288 ? 6.41431 40.44941 -20.43664 1.000 24.47924 287 LEU B CA 1
ATOM 9857 C C . LEU B 1 288 ? 6.04907 41.43552 -19.32914 1.000 22.64746 287 LEU B C 1
ATOM 9858 O O . LEU B 1 288 ? 6.90181 42.21019 -18.87022 1.000 22.59744 287 LEU B O 1
ATOM 9874 N N . LEU B 1 289 ? 4.78381 41.40652 -18.90550 1.000 20.67880 288 LEU B N 1
ATOM 9875 C CA . LEU B 1 289 ? 4.31144 42.21760 -17.78945 1.000 19.75501 288 LEU B CA 1
ATOM 9876 C C . LEU B 1 289 ? 4.12936 41.32114 -16.57547 1.000 20.51299 288 LEU B C 1
ATOM 9877 O O . LEU B 1 289 ? 3.30214 40.39860 -16.62316 1.000 20.70248 288 LEU B O 1
ATOM 9893 N N . PRO B 1 290 ? 4.87352 41.53014 -15.47645 1.000 21.04463 289 PRO B N 1
ATOM 9894 C CA . PRO B 1 290 ? 4.95434 40.53432 -14.40211 1.000 21.04202 289 PRO B CA 1
ATOM 9895 C C . PRO B 1 290 ? 3.87407 40.66743 -13.34283 1.000 21.32098 289 PRO B C 1
ATOM 9896 O O . PRO B 1 290 ? 4.15662 40.68298 -12.13656 1.000 22.23424 289 PRO B O 1
ATOM 9907 N N . ILE B 1 291 ? 2.62549 40.75683 -13.79285 1.000 20.69985 290 ILE B N 1
ATOM 9908 C CA . ILE B 1 291 ? 1.46051 40.62132 -12.93325 1.000 20.23402 290 ILE B CA 1
ATOM 9909 C C . ILE B 1 291 ? 0.45160 39.76648 -13.68084 1.000 19.24178 290 ILE B C 1
ATOM 9910 O O . ILE B 1 291 ? 0.43265 39.72746 -14.91594 1.000 19.84711 290 ILE B O 1
ATOM 9926 N N . GLY B 1 292 ? -0.38716 39.07868 -12.91767 1.000 19.75762 291 GLY B N 1
ATOM 9927 C CA . GLY B 1 292 ? -1.32792 38.12800 -13.47350 1.000 18.78384 291 GLY B CA 1
ATOM 9928 C C . GLY B 1 292 ? -2.61861 38.02518 -12.68492 1.000 18.73645 291 GLY B C 1
ATOM 9929 O O . GLY B 1 292 ? -2.97765 38.94174 -11.92794 1.000 18.65487 291 GLY B O 1
ATOM 9933 N N . TYR B 1 293 ? -3.33787 36.91147 -12.84452 1.000 18.73382 292 TYR B N 1
ATOM 9934 C CA . TYR B 1 293 ? -4.66989 36.86894 -12.24729 1.000 18.29957 292 TYR B CA 1
ATOM 9935 C C . TYR B 1 293 ? -4.63354 36.76875 -10.72552 1.000 18.95228 292 TYR B C 1
ATOM 9936 O O . TYR B 1 293 ? -5.60354 37.18982 -10.08288 1.000 19.45759 292 TYR B O 1
ATOM 9954 N N . ALA B 1 294 ? -3.53841 36.29176 -10.12091 1.000 18.06269 293 ALA B N 1
ATOM 9955 C CA . ALA B 1 294 ? -3.44128 36.35765 -8.65991 1.000 17.96796 293 ALA B CA 1
ATOM 9956 C C . ALA B 1 294 ? -3.23622 37.78316 -8.16286 1.000 19.09177 293 ALA B C 1
ATOM 9957 O O . ALA B 1 294 ? -3.40173 38.04804 -6.96390 1.000 20.02871 293 ALA B O 1
ATOM 9964 N N . ASP B 1 295 ? -2.89068 38.69869 -9.05566 1.000 19.49705 294 ASP B N 1
ATOM 9965 C CA . ASP B 1 295 ? -2.76384 40.11271 -8.73935 1.000 17.50476 294 ASP B CA 1
ATOM 9966 C C . ASP B 1 295 ? -3.99832 40.91094 -9.11861 1.000 18.91015 294 ASP B C 1
ATOM 9967 O O . ASP B 1 295 ? -4.00116 42.12383 -8.93928 1.000 19.23125 294 ASP B O 1
ATOM 9976 N N . GLY B 1 296 ? -5.04971 40.26171 -9.61238 1.000 18.14692 295 GLY B N 1
ATOM 9977 C CA . GLY B 1 296 ? -6.26023 40.95413 -9.99315 1.000 19.23124 295 GLY B CA 1
ATOM 9978 C C . GLY B 1 296 ? -6.41988 41.18160 -11.47829 1.000 18.12060 295 GLY B C 1
ATOM 9979 O O . GLY B 1 296 ? -7.42111 41.78260 -11.88660 1.000 18.33114 295 GLY B O 1
ATOM 9983 N N . VAL B 1 297 ? -5.48529 40.71527 -12.30391 1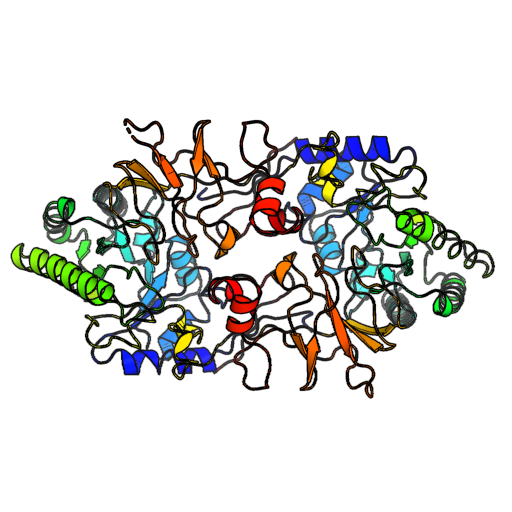.000 18.84963 296 VAL B N 1
ATOM 9984 C CA . VAL B 1 297 ? -5.66340 40.82191 -13.74567 1.000 18.04164 296 VAL B CA 1
ATOM 9985 C C . VAL B 1 297 ? -6.53727 39.66362 -14.20363 1.000 18.02848 296 VAL B C 1
ATOM 9986 O O . VAL B 1 297 ? -6.04210 38.56503 -14.47762 1.000 18.64959 296 VAL B O 1
ATOM 9999 N N . PHE B 1 298 ? -7.84681 39.90840 -14.27468 1.000 17.39420 297 PHE B N 1
ATOM 10000 C CA . PHE B 1 298 ? -8.81663 38.86265 -14.57291 1.000 18.87068 297 PHE B CA 1
ATOM 10001 C C . PHE B 1 298 ? -8.33499 37.98694 -15.71962 1.000 17.80479 297 PHE B C 1
ATOM 10002 O O . PHE B 1 298 ? -8.01484 38.48140 -16.79499 1.000 20.01291 297 PHE B O 1
ATOM 10019 N N . ARG B 1 299 ? -8.33442 36.67324 -15.50826 1.000 18.16796 298 ARG B N 1
ATOM 10020 C CA . ARG B 1 299 ? -7.81517 35.78721 -16.54525 1.000 17.31789 298 ARG B CA 1
ATOM 10021 C C . ARG B 1 299 ? -8.61468 35.90501 -17.83875 1.000 19.94187 298 ARG B C 1
ATOM 10022 O O . ARG B 1 299 ? -8.05227 35.76753 -18.93128 1.000 20.02607 298 ARG B O 1
ATOM 10043 N N . SER B 1 300 ? -9.91056 36.19673 -17.74317 1.000 20.44719 299 SER B N 1
ATOM 10044 C CA . SER B 1 300 ? -10.72813 36.34628 -18.93788 1.000 22.55796 299 SER B CA 1
ATOM 10045 C C . SER B 1 300 ? -10.32743 37.53790 -19.80005 1.000 22.06318 299 SER B C 1
ATOM 10046 O O . SER B 1 300 ? -10.87073 37.69255 -20.89901 1.000 24.87928 299 SER B O 1
ATOM 10054 N N . LEU B 1 301 ? -9.41384 38.38862 -19.33749 1.000 21.49996 300 LEU B N 1
ATOM 10055 C CA . LEU B 1 301 ? -8.91152 39.45809 -20.18563 1.000 21.44993 300 LEU B CA 1
ATOM 10056 C C . LEU B 1 301 ? -7.94435 38.95233 -21.24190 1.000 20.86040 300 LEU B C 1
ATOM 10057 O O . LEU B 1 301 ? -7.61694 39.69892 -22.16753 1.000 21.72892 300 LEU B O 1
ATOM 10073 N N . GLY B 1 302 ? -7.46228 37.72405 -21.11208 1.000 22.07898 301 GLY B N 1
ATOM 10074 C CA . GLY B 1 302 ? -6.46918 37.20295 -22.02652 1.000 25.29776 301 GLY B CA 1
ATOM 10075 C C . GLY B 1 302 ? -6.89065 37.31695 -23.47279 1.000 27.31379 301 GLY B C 1
ATOM 10076 O O . GLY B 1 302 ? -7.98347 36.87949 -23.84582 1.000 25.96365 301 GLY B O 1
ATOM 10080 N N . GLY B 1 303 ? -6.01377 37.88604 -24.29775 1.000 28.02705 302 GLY B N 1
ATOM 10081 C CA . GLY B 1 303 ? -6.28671 38.02803 -25.70810 1.000 31.02213 302 GLY B CA 1
ATOM 10082 C C . GLY B 1 303 ? -7.32412 39.06619 -26.03528 1.000 30.94581 302 GLY B C 1
ATOM 10083 O O . GLY B 1 303 ? -7.78851 39.12004 -27.17505 1.000 30.39573 302 GLY B O 1
ATOM 10087 N N . ARG B 1 304 ? -7.70882 39.87743 -25.08064 1.000 30.84580 303 ARG B N 1
ATOM 10088 C CA A ARG B 1 304 ? -8.70080 40.91718 -25.32081 0.610 30.57998 303 ARG B CA 1
ATOM 10089 C CA B ARG B 1 304 ? -8.69764 40.91698 -25.32481 0.390 31.03267 303 ARG B CA 1
ATOM 10090 C C . ARG B 1 304 ? -8.25552 42.27992 -24.82348 1.000 28.38235 303 ARG B C 1
ATOM 10091 O O . ARG B 1 304 ? -8.54604 43.28605 -25.47166 1.000 27.37171 303 ARG B O 1
ATOM 10108 N N . LEU B 1 305 ? -7.54937 42.34010 -23.70215 1.000 25.21356 304 LEU B N 1
ATOM 10109 C CA . LEU B 1 305 ? -7.14534 43.63569 -23.18810 1.000 24.12658 304 LEU B CA 1
ATOM 10110 C C . LEU B 1 305 ? -6.03295 44.24338 -24.04379 1.000 23.10015 304 LEU B C 1
ATOM 10111 O O . LEU B 1 305 ? -5.34230 43.56323 -24.81231 1.000 24.05551 304 LEU B O 1
ATOM 10127 N N . GLU B 1 306 ? -5.88434 45.55515 -23.91034 1.000 24.56610 305 GLU B N 1
ATOM 10128 C CA . GLU B 1 306 ? -4.73196 46.28479 -24.40884 1.000 25.03723 305 GLU B CA 1
ATOM 10129 C C . GLU B 1 306 ? -4.10395 47.03448 -23.24487 1.000 24.85035 305 GLU B C 1
ATOM 10130 O O . GLU B 1 306 ? -4.77605 47.35873 -22.26508 1.000 24.46610 305 GLU B O 1
ATOM 10142 N N . VAL B 1 307 ? -2.81287 47.32776 -23.35943 1.000 24.51610 306 VAL B N 1
ATOM 10143 C CA . VAL B 1 307 ? -2.15764 48.22158 -22.41843 1.000 25.20302 306 VAL B CA 1
ATOM 10144 C C . VAL B 1 307 ? -1.60344 49.40136 -23.20634 1.000 25.75044 306 VAL B C 1
ATOM 10145 O O . VAL B 1 307 ? -1.47420 49.35926 -24.43392 1.000 28.09282 306 VAL B O 1
ATOM 10158 N N . LEU B 1 308 ? -1.28520 50.47085 -22.48782 1.000 23.45284 307 LEU B N 1
ATOM 10159 C CA . LEU B 1 308 ? -0.63737 51.63114 -23.08245 1.000 25.01615 307 LEU B CA 1
ATOM 10160 C C . LEU B 1 308 ? 0.83476 51.63744 -22.68687 1.000 24.30293 307 LEU B C 1
ATOM 10161 O O . LEU B 1 308 ? 1.15543 51.60003 -21.49452 1.000 26.15050 307 LEU B O 1
ATOM 10177 N N . ILE B 1 309 ? 1.72471 51.70266 -23.68245 1.000 25.74784 308 ILE B N 1
ATOM 10178 C CA . ILE B 1 309 ? 3.16528 51.76459 -23.45210 1.000 28.73765 308 ILE B CA 1
ATOM 10179 C C . ILE B 1 309 ? 3.71461 52.82277 -24.38118 1.000 29.97728 308 ILE B C 1
ATOM 10180 O O . ILE B 1 309 ? 3.52829 52.73026 -25.59892 1.000 29.25088 308 ILE B O 1
ATOM 10196 N N . ASN B 1 310 ? 4.36533 53.83146 -23.80668 1.000 32.59865 309 ASN B N 1
ATOM 10197 C CA . ASN B 1 310 ? 4.95570 54.92519 -24.56323 1.000 34.58573 309 ASN B CA 1
ATOM 10198 C C . ASN B 1 310 ? 3.96143 55.45251 -25.59713 1.000 33.83827 309 ASN B C 1
ATOM 10199 O O . ASN B 1 310 ? 4.27693 55.64174 -26.77254 1.000 34.48307 309 ASN B O 1
ATOM 10210 N N . GLY B 1 311 ? 2.72826 55.67143 -25.13581 1.000 32.61972 310 GLY B N 1
ATOM 10211 C CA . GLY B 1 311 ? 1.68985 56.29217 -25.93159 1.000 34.22252 310 GLY B CA 1
ATOM 10212 C C . GLY B 1 311 ? 1.00314 55.39925 -26.94231 1.000 34.16199 310 GLY B C 1
ATOM 10213 O O . GLY B 1 311 ? 0.15987 55.89768 -27.69367 1.000 35.77007 310 GLY B O 1
ATOM 10217 N N . ARG B 1 312 ? 1.32233 54.10369 -26.98738 1.000 31.93542 311 ARG B N 1
ATOM 10218 C CA . ARG B 1 312 ? 0.79706 53.19120 -27.99328 1.000 33.20136 311 ARG B CA 1
ATOM 10219 C C . ARG B 1 312 ? 0.01130 52.08078 -27.31560 1.000 31.91699 311 ARG B C 1
ATOM 10220 O O . ARG B 1 312 ? 0.40846 51.58438 -26.25762 1.000 31.35640 311 ARG B O 1
ATOM 10241 N N . ARG B 1 313 ? -1.10244 51.69113 -27.92411 1.000 30.43786 312 ARG B N 1
ATOM 10242 C CA . ARG B 1 313 ? -1.83683 50.52944 -27.44635 1.000 29.27194 312 ARG B CA 1
ATOM 10243 C C . ARG B 1 313 ? -1.13280 49.25464 -27.89006 1.000 28.17443 312 ARG B C 1
ATOM 10244 O O . ARG B 1 313 ? -0.79664 49.09510 -29.07043 1.000 30.81947 312 ARG B O 1
ATOM 10265 N N . CYS B 1 314 ? -0.93082 48.34279 -26.93943 1.000 27.72964 313 CYS B N 1
ATOM 10266 C CA . CYS B 1 314 ? -0.28396 47.06036 -27.18246 1.000 26.26106 313 CYS B CA 1
ATOM 10267 C C . CYS B 1 314 ? -1.20732 45.94809 -26.71008 1.000 25.97417 313 CYS B C 1
ATOM 10268 O O . CYS B 1 314 ? -1.50859 45.87506 -25.50780 1.000 27.42169 313 CYS B O 1
ATOM 10276 N N . PRO B 1 315 ? -1.67025 45.06421 -27.58644 1.000 26.77954 314 PRO B N 1
ATOM 10277 C CA . PRO B 1 315 ? -2.67449 44.07621 -27.17735 1.000 27.14010 314 PRO B CA 1
ATOM 10278 C C . PRO B 1 315 ? -2.06442 42.87798 -26.47066 1.000 26.60319 314 PRO B C 1
ATOM 10279 O O . PRO B 1 315 ? -0.99966 42.38365 -26.84856 1.000 28.31128 314 PRO B O 1
ATOM 10290 N N . GLY B 1 316 ? -2.76664 42.39730 -25.44809 1.000 24.71349 315 GLY B N 1
ATOM 10291 C CA . GLY B 1 316 ? -2.35082 41.16219 -24.81120 1.000 24.08973 315 GLY B CA 1
ATOM 10292 C C . GLY B 1 316 ? -2.44655 40.01171 -25.79593 1.000 24.73981 315 GLY B C 1
ATOM 10293 O O . GLY B 1 316 ? -3.35369 39.95718 -26.62844 1.000 26.50581 315 GLY B O 1
ATOM 10297 N N . VAL B 1 317 ? -1.48977 39.09531 -25.71519 1.000 24.21870 316 VAL B N 1
ATOM 10298 C CA . VAL B 1 317 ? -1.48636 37.90415 -26.54989 1.000 25.35305 316 VAL B CA 1
ATOM 10299 C C . VAL B 1 317 ? -1.27027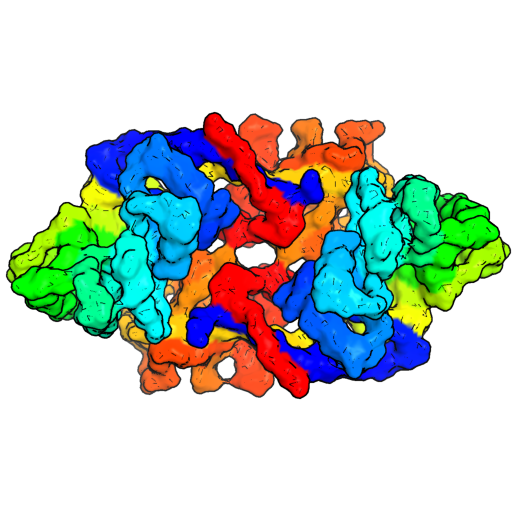 36.69005 -25.66310 1.000 25.04775 316 VAL B C 1
ATOM 10300 O O . VAL B 1 317 ? -0.44010 36.71086 -24.74859 1.000 26.82163 316 VAL B O 1
ATOM 10313 N N . GLY B 1 318 ? -2.01269 35.63198 -25.93725 1.000 26.32421 317 GLY B N 1
ATOM 10314 C CA . GLY B 1 318 ? -1.91872 34.43213 -25.13610 1.000 26.54791 317 GLY B CA 1
ATOM 10315 C C . GLY B 1 318 ? -2.62251 34.56336 -23.79997 1.000 24.77403 317 GLY B C 1
ATOM 10316 O O . GLY B 1 318 ? -3.18212 35.60058 -23.43732 1.000 25.42672 317 GLY B O 1
ATOM 10320 N N . ARG B 1 319 ? -2.56212 33.47610 -23.03868 1.000 24.75825 318 ARG B N 1
ATOM 10321 C CA A ARG B 1 319 ? -3.27627 33.43167 -21.77444 0.550 24.96089 318 ARG B CA 1
ATOM 10322 C CA B ARG B 1 319 ? -3.25384 33.40038 -21.75867 0.450 24.33976 318 ARG B CA 1
ATOM 10323 C C . ARG B 1 319 ? -2.60362 34.30894 -20.72251 1.000 23.59758 318 ARG B C 1
ATOM 10324 O O . ARG B 1 319 ? -1.37843 34.48598 -20.70209 1.000 25.47409 318 ARG B O 1
ATOM 10365 N N . ILE B 1 320 ? -3.43970 34.88487 -19.85834 1.000 21.79998 319 ILE B N 1
ATOM 10366 C CA A ILE B 1 320 ? -2.96661 35.50712 -18.62577 0.580 20.06294 319 ILE B CA 1
ATOM 10367 C CA B ILE B 1 320 ? -2.95248 35.50486 -18.63458 0.420 20.63143 319 ILE B CA 1
ATOM 10368 C C . ILE B 1 320 ? -2.57273 34.40040 -17.66173 1.000 19.14442 319 ILE B C 1
ATOM 10369 O O . ILE B 1 320 ? -3.36003 33.48030 -17.41099 1.000 19.57604 319 ILE B O 1
ATOM 10398 N N . CYS B 1 321 ? -1.36155 34.47398 -17.12346 1.000 20.94986 320 CYS B N 1
ATOM 10399 C CA . CYS B 1 321 ? -0.88884 33.47489 -16.17420 1.000 20.18140 320 CYS B CA 1
ATOM 10400 C C . CYS B 1 321 ? -1.14101 33.98027 -14.76230 1.000 20.17348 320 CYS B C 1
ATOM 10401 O O . CYS B 1 321 ? -1.65029 35.08489 -14.55193 1.000 20.03135 320 CYS B O 1
ATOM 10409 N N . MET B 1 322 ? -0.77708 33.16816 -13.77589 1.000 21.72891 321 MET B N 1
ATOM 10410 C CA . MET B 1 322 ? -1.02203 33.56275 -12.39509 1.000 20.63406 321 MET B CA 1
ATOM 10411 C C . MET B 1 322 ? -0.30710 34.86137 -12.05083 1.000 20.88671 321 MET B C 1
ATOM 10412 O O . MET B 1 322 ? -0.83739 35.68023 -11.28881 1.000 20.66038 321 MET B O 1
ATOM 10426 N N . ASP B 1 323 ? 0.88790 35.07635 -12.61667 1.000 20.07348 322 ASP B N 1
ATOM 10427 C CA . ASP B 1 323 ? 1.73590 36.18658 -12.20045 1.000 22.97382 322 ASP B CA 1
ATOM 10428 C C . ASP B 1 323 ? 2.35986 36.94173 -13.36698 1.000 20.37087 322 ASP B C 1
ATOM 10429 O O . ASP B 1 323 ? 3.29291 37.72980 -13.14505 1.000 21.11568 322 ASP B O 1
ATOM 10438 N N . GLN B 1 324 ? 1.87823 36.74536 -14.59202 1.000 21.59207 323 GLN B N 1
ATOM 10439 C CA . GLN B 1 324 ? 2.44735 37.45366 -15.73314 1.000 21.44204 323 GLN B CA 1
ATOM 10440 C C . GLN B 1 324 ? 1.52759 37.29914 -16.93318 1.000 21.24729 323 GLN B C 1
ATOM 10441 O O . GLN B 1 324 ? 0.71277 36.37565 -16.98988 1.000 21.39731 323 GLN B O 1
ATOM 10455 N N . PHE B 1 325 ? 1.68007 38.21246 -17.89740 1.000 20.85250 324 PHE B N 1
ATOM 10456 C CA . PHE B 1 325 ? 1.12054 38.03975 -19.23299 1.000 20.61564 324 PHE B CA 1
ATOM 10457 C C . PHE B 1 325 ? 1.98222 38.78976 -20.24694 1.000 21.11570 324 PHE B C 1
ATOM 10458 O O . PHE B 1 325 ? 2.86680 39.58199 -19.89339 1.000 21.81050 324 PHE B O 1
ATOM 10475 N N . MET B 1 326 ? 1.71736 38.50677 -21.52231 1.000 21.80000 325 MET B N 1
ATOM 10476 C CA A MET B 1 326 ? 2.46361 39.06581 -22.63814 0.370 23.10277 325 MET B CA 1
ATOM 10477 C CA B MET B 1 326 ? 2.45988 39.06358 -22.64245 0.630 23.74232 325 MET B CA 1
ATOM 10478 C C . MET B 1 326 ? 1.58794 40.03001 -23.42765 1.000 23.67915 325 MET B C 1
ATOM 10479 O O . MET B 1 326 ? 0.37818 39.82001 -23.57379 1.000 22.47902 325 MET B O 1
ATOM 10504 N N . VAL B 1 327 ? 2.21563 41.08259 -23.93649 1.000 24.32660 326 VAL B N 1
ATOM 10505 C CA . VAL B 1 327 ? 1.58001 41.99775 -24.86997 1.000 24.70034 326 VAL B CA 1
ATOM 10506 C C . VAL B 1 327 ? 2.45007 42.08575 -26.11811 1.000 26.18735 326 VAL B C 1
ATOM 10507 O O . VAL B 1 327 ? 3.67134 41.89493 -26.07200 1.000 25.20039 326 VAL B O 1
ATOM 10520 N N . ASP B 1 328 ? 1.80253 42.37583 -27.24276 1.000 28.10074 327 ASP B N 1
ATOM 10521 C CA . ASP B 1 328 ? 2.46689 42.46705 -28.53550 1.000 29.10876 327 ASP B CA 1
ATOM 10522 C C . ASP B 1 328 ? 2.89514 43.91084 -28.76893 1.000 30.86949 327 ASP B C 1
ATOM 10523 O O . ASP B 1 328 ? 2.05285 44.81460 -28.80903 1.000 30.92739 327 ASP B O 1
ATOM 10532 N N . LEU B 1 329 ? 4.20572 44.12357 -28.90314 1.000 32.31704 328 LEU B N 1
ATOM 10533 C CA . LEU B 1 329 ? 4.77289 45.43767 -29.16790 1.000 33.90407 328 LEU B CA 1
ATOM 10534 C C . LEU B 1 329 ? 4.85465 45.76039 -30.65240 1.000 36.52016 328 LEU B C 1
ATOM 10535 O O . LEU B 1 329 ? 5.10401 46.91891 -31.00540 1.000 37.54924 328 LEU B O 1
ATOM 10551 N N . GLY B 1 330 ? 4.67263 44.76738 -31.52108 1.000 38.03087 329 GLY B N 1
ATOM 10552 C CA . GLY B 1 330 ? 4.79529 44.95735 -32.94632 1.000 38.96257 329 GLY B CA 1
ATOM 10553 C C . GLY B 1 330 ? 6.23346 44.83225 -33.40357 1.000 40.72331 329 GLY B C 1
ATOM 10554 O O . GLY B 1 330 ? 7.15011 44.66022 -32.59573 1.000 41.31285 329 GLY B O 1
ATOM 10558 N N . PRO B 1 331 ? 6.46243 44.90221 -34.72242 1.000 44.12898 330 PRO B N 1
ATOM 10559 C CA . PRO B 1 331 ? 7.81250 44.85976 -35.28723 1.000 46.00551 330 PRO B CA 1
ATOM 10560 C C . PRO B 1 331 ? 8.40532 46.24562 -35.53424 1.000 47.05300 330 PRO B C 1
ATOM 10561 O O . PRO B 1 331 ? 8.51831 47.03002 -34.58946 1.000 46.70297 330 PRO B O 1
ATOM 10572 N N . PRO B 1 333 ? 12.20912 48.35790 -35.59573 1.000 48.03733 332 PRO B N 1
ATOM 10573 C C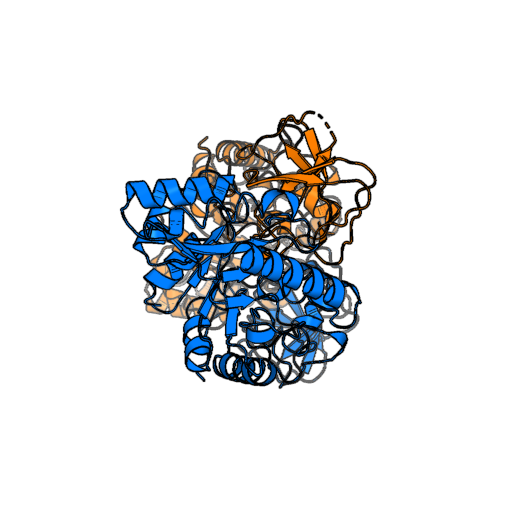A . PRO B 1 333 ? 12.95502 48.65160 -34.36699 1.000 47.68467 332 PRO B CA 1
ATOM 10574 C C . PRO B 1 333 ? 12.02531 49.02115 -33.21959 1.000 48.31369 332 PRO B C 1
ATOM 10575 O O . PRO B 1 333 ? 10.98913 49.64754 -33.43295 1.000 49.15063 332 PRO B O 1
ATOM 10586 N N . LEU B 1 334 ? 12.39663 48.63080 -32.00682 1.000 48.25315 333 LEU B N 1
ATOM 10587 C CA . LEU B 1 334 ? 11.46884 48.75034 -30.89577 1.000 48.03735 333 LEU B CA 1
ATOM 10588 C C . LEU B 1 334 ? 11.56296 50.11954 -30.23633 1.000 48.07418 333 LEU B C 1
ATOM 10589 O O . LEU B 1 334 ? 12.63121 50.73785 -30.16668 1.000 48.56108 333 LEU B O 1
ATOM 10594 N N . ASP B 1 335 ? 10.40925 50.58883 -29.76955 1.000 46.30555 334 ASP B N 1
ATOM 10595 C CA . ASP B 1 335 ? 10.26566 51.83991 -29.04566 1.000 45.03961 334 ASP B CA 1
ATOM 10596 C C . ASP B 1 335 ? 10.04096 51.60153 -27.55668 1.000 42.12084 334 ASP B C 1
ATOM 10597 O O . ASP B 1 335 ? 9.66463 52.53106 -26.83685 1.000 42.26822 334 ASP B O 1
ATOM 10606 N N . VAL B 1 336 ? 10.22860 50.37059 -27.08431 1.000 38.57832 335 VAL B N 1
ATOM 10607 C CA . VAL B 1 336 ? 9.94844 49.98922 -25.70517 1.000 36.79389 335 VAL B CA 1
ATOM 10608 C C . VAL B 1 336 ? 11.17742 49.29144 -25.14474 1.000 36.52807 335 VAL B C 1
ATOM 10609 O O . VAL B 1 336 ? 11.77077 48.43641 -25.81140 1.000 38.95993 335 VAL B O 1
ATOM 10622 N N . ALA B 1 337 ? 11.56142 49.66755 -23.93102 1.000 34.94104 336 ALA B N 1
ATOM 10623 C CA . ALA B 1 337 ? 12.69404 49.08765 -23.23481 1.000 36.50174 336 ALA B CA 1
ATOM 10624 C C . ALA B 1 337 ? 12.24260 48.47748 -21.91590 1.000 34.61469 336 ALA B C 1
ATOM 10625 O O . ALA B 1 337 ? 11.23481 48.88606 -21.32796 1.000 34.44361 336 ALA B O 1
ATOM 10632 N N . GLU B 1 338 ? 13.01698 47.50250 -21.45311 1.000 33.39874 337 GLU B N 1
ATOM 10633 C CA . GLU B 1 338 ? 12.80217 46.93485 -20.13346 1.000 33.60404 337 GLU B CA 1
ATOM 10634 C C . GLU B 1 338 ? 12.81590 48.05639 -19.10264 1.000 33.59351 337 GLU B C 1
ATOM 10635 O O . GLU B 1 338 ? 13.64645 48.96710 -19.16504 1.000 34.37517 337 GLU B O 1
ATOM 10647 N N . GLY B 1 339 ? 11.85622 48.01949 -18.18284 1.000 33.74352 338 GLY B N 1
ATOM 10648 C CA . GLY B 1 339 ? 11.70093 49.05817 -17.19098 1.000 34.99630 338 GLY B CA 1
ATOM 10649 C C . GLY B 1 339 ? 10.72570 50.15160 -17.56970 1.000 34.76206 338 GLY B C 1
ATOM 10650 O O . GLY B 1 339 ? 10.31640 50.92925 -16.69883 1.000 34.92259 338 GLY B O 1
ATOM 10654 N N . ASP B 1 340 ? 10.33871 50.23658 -18.83549 1.000 34.17516 339 ASP B N 1
ATOM 10655 C CA . ASP B 1 340 ? 9.33429 51.20949 -19.23317 1.000 34.31727 339 ASP B CA 1
ATOM 10656 C C . ASP B 1 340 ? 7.99173 50.88773 -18.57278 1.000 33.80668 339 ASP B C 1
ATOM 10657 O O . ASP B 1 340 ? 7.74916 49.77242 -18.10861 1.000 34.18568 339 ASP B O 1
ATOM 10666 N N . GLU B 1 341 ? 7.11082 51.88654 -18.53692 1.000 32.10649 340 GLU B N 1
ATOM 10667 C CA . GLU B 1 341 ? 5.83548 51.79477 -17.83334 1.000 30.84317 340 GLU B CA 1
ATOM 10668 C C . GLU B 1 341 ? 4.72504 51.37186 -18.78747 1.000 27.59279 340 GLU B C 1
ATOM 10669 O O . GLU B 1 341 ? 4.57754 51.95104 -19.86689 1.000 27.95071 340 GLU B O 1
ATOM 10681 N N . ALA B 1 342 ? 3.95058 50.36243 -18.38658 1.000 26.96112 341 ALA B N 1
ATOM 10682 C CA . ALA B 1 342 ? 2.73787 49.95495 -19.08282 1.000 24.83721 341 ALA B CA 1
ATOM 10683 C C . ALA B 1 342 ? 1.54861 50.33716 -18.22105 1.000 25.59518 341 ALA B C 1
ATOM 10684 O O . ALA B 1 342 ? 1.51636 50.00179 -17.03675 1.000 26.34526 341 ALA B O 1
ATOM 10691 N N . ILE B 1 343 ? 0.58068 51.03875 -18.79868 1.000 25.08194 342 ILE B N 1
ATOM 10692 C CA . ILE B 1 343 ? -0.63414 51.39388 -18.08039 1.000 23.79760 342 ILE B CA 1
ATOM 10693 C C . ILE B 1 343 ? -1.72137 50.40958 -18.48889 1.000 22.16319 342 ILE B C 1
ATOM 10694 O O . ILE B 1 343 ? -2.02852 50.26409 -19.67514 1.000 22.48427 342 ILE B O 1
ATOM 10710 N N . LEU B 1 344 ? -2.29373 49.72049 -17.50985 1.000 21.32361 343 LEU B N 1
ATOM 10711 C CA . LEU B 1 344 ? -3.38100 48.78638 -17.76372 1.000 21.04991 343 LEU B CA 1
ATOM 10712 C C . LEU B 1 344 ? -4.72936 49.50208 -17.79364 1.000 21.27362 343 LEU B C 1
ATOM 10713 O O . LEU B 1 344 ? -5.51576 49.29698 -18.72043 1.000 23.18171 343 LEU B O 1
ATOM 10729 N N . PHE B 1 345 ? -5.01855 50.34272 -16.80124 1.000 22.33688 344 PHE B N 1
ATOM 10730 C CA . PHE B 1 345 ? -6.21156 51.17808 -16.88259 1.000 21.70787 344 PHE B CA 1
ATOM 10731 C C . PHE B 1 345 ? -6.04336 52.41279 -16.00793 1.000 22.03949 344 PHE B C 1
ATOM 10732 O O . PHE B 1 345 ? -5.21389 52.45001 -15.09764 1.000 22.60270 344 PHE B O 1
ATOM 10749 N N . GLY B 1 346 ? -6.83193 53.43863 -16.32126 1.000 21.42101 345 GLY B N 1
ATOM 10750 C CA . GLY B 1 346 ? -6.77373 54.68518 -15.60371 1.000 22.96064 345 GLY B CA 1
ATOM 10751 C C . GLY B 1 346 ? -7.95056 55.55491 -15.97316 1.000 21.90790 345 GLY B C 1
ATOM 10752 O O . GLY B 1 346 ? -8.94318 55.08292 -16.52630 1.000 22.11581 345 GLY B O 1
ATOM 10756 N N . PRO B 1 347 ? -7.86516 56.85207 -15.68405 1.000 23.43966 346 PRO B N 1
ATOM 10757 C CA . PRO B 1 347 ? -8.95701 57.75389 -16.07910 1.000 24.03972 346 PRO B CA 1
ATOM 10758 C C . PRO B 1 347 ? -9.11720 57.88065 -17.58385 1.000 25.75044 346 PRO B C 1
ATOM 10759 O O . PRO B 1 347 ? -10.20705 58.24510 -18.04435 1.000 25.19513 346 PRO B O 1
ATOM 10770 N N . GLY B 1 348 ? -8.06741 57.60571 -18.35686 1.000 25.15040 347 GLY B N 1
ATOM 10771 C CA . GLY B 1 348 ? -8.09368 57.74805 -19.79658 1.000 27.98494 347 GLY B CA 1
ATOM 10772 C C . GLY B 1 348 ? -7.39502 58.98051 -20.32462 1.000 31.72222 347 GLY B C 1
ATOM 10773 O O . GLY B 1 348 ? -7.40619 59.20514 -21.54307 1.000 33.06710 347 GLY B O 1
ATOM 10777 N N . ILE B 1 349 ? -6.77183 59.77287 -19.45107 1.000 32.55392 348 ILE B N 1
ATOM 10778 C CA . ILE B 1 349 ? -6.25537 61.08018 -19.85215 1.000 34.32255 348 ILE B CA 1
ATOM 10779 C C . ILE B 1 349 ? -5.19645 60.93804 -20.93345 1.000 34.44097 348 ILE B C 1
ATOM 10780 O O . ILE B 1 349 ? -5.09042 61.78019 -21.83634 1.000 35.17789 348 ILE B O 1
ATOM 10796 N N . ARG B 1 350 ? -4.37680 59.89305 -20.83927 1.000 33.75142 349 ARG B N 1
ATOM 10797 C CA . ARG B 1 350 ? -3.28188 59.65910 -21.76437 1.000 34.56468 349 ARG B CA 1
ATOM 10798 C C . ARG B 1 350 ? -3.64775 58.67375 -22.86810 1.000 33.43032 349 ARG B C 1
ATOM 10799 O O . ARG B 1 350 ? -2.76721 58.23648 -23.60915 1.000 32.89604 349 ARG B O 1
ATOM 10820 N N . GLY B 1 351 ? -4.92357 58.33301 -23.01071 1.000 32.09596 350 GLY B N 1
ATOM 10821 C CA . GLY B 1 351 ? -5.34078 57.33998 -23.97553 1.000 31.61694 350 GLY B CA 1
ATOM 10822 C C . GLY B 1 351 ? -5.34315 55.91765 -23.46433 1.000 29.78252 350 GLY B C 1
ATOM 10823 O O . GLY B 1 351 ? -5.61868 55.00282 -24.24627 1.000 30.06676 350 GLY B O 1
ATOM 10827 N N . GLU B 1 352 ? -5.06089 55.70213 -22.18022 1.000 27.93231 351 GLU B N 1
ATOM 10828 C CA . GLU B 1 352 ? -5.04978 54.36114 -21.62564 1.000 27.26379 351 GLU B CA 1
ATOM 10829 C C . GLU B 1 352 ? -6.47208 53.80779 -21.52848 1.000 26.15049 351 GLU B C 1
ATOM 10830 O O . GLU B 1 352 ? -7.44509 54.56253 -21.54092 1.000 25.50043 351 GLU B O 1
ATOM 10842 N N . PRO B 1 353 ? -6.62513 52.48983 -21.42549 1.000 24.08449 352 PRO B N 1
ATOM 10843 C CA . PRO B 1 353 ? -7.95664 51.94732 -21.15096 1.000 23.81075 352 PRO B CA 1
ATOM 10844 C C . PRO B 1 353 ? -8.45682 52.42892 -19.79684 1.000 24.29764 352 PRO B C 1
ATOM 10845 O O . PRO B 1 353 ? -7.69227 52.89152 -18.94592 1.000 25.19513 352 PRO B O 1
ATOM 10856 N N . THR B 1 354 ? -9.76547 52.30303 -19.60240 1.000 22.90275 353 THR B N 1
ATOM 10857 C CA . THR B 1 354 ? -10.42287 52.65919 -18.35511 1.000 23.33964 353 THR B CA 1
ATOM 10858 C C . THR B 1 354 ? -10.88874 51.40228 -17.63212 1.000 22.30793 353 THR B C 1
ATOM 10859 O O . THR B 1 354 ? -10.96720 50.31292 -18.20962 1.000 22.73166 353 THR B O 1
ATOM 10870 N N . ALA B 1 355 ? -11.22688 51.57106 -16.35083 1.000 19.37077 354 ALA B N 1
ATOM 10871 C CA . ALA B 1 355 ? -11.83061 50.46831 -15.61112 1.000 19.38390 354 ALA B CA 1
ATOM 10872 C C . ALA B 1 355 ? -13.11089 50.00416 -16.28360 1.000 18.92333 354 ALA B C 1
ATOM 10873 O O . ALA B 1 355 ? -13.40347 48.80630 -16.30090 1.000 19.16283 354 ALA B O 1
ATOM 10880 N N . GLN B 1 356 ? -13.86016 50.92932 -16.88467 1.000 20.51826 355 GLN B N 1
ATOM 10881 C CA . GLN B 1 356 ? -15.05209 50.54059 -17.63062 1.000 21.50257 355 GLN B CA 1
ATOM 10882 C C . GLN B 1 356 ? -14.71083 49.66534 -18.82921 1.000 21.46836 355 GLN B C 1
ATOM 10883 O O . GLN B 1 356 ? -15.47281 48.75450 -19.16442 1.000 20.28139 355 GLN B O 1
ATOM 10897 N N . ASP B 1 357 ? -13.59667 49.94526 -19.51490 1.000 21.38941 356 ASP B N 1
ATOM 10898 C CA . ASP B 1 357 ? -13.17930 49.07568 -20.60984 1.000 22.34214 356 ASP B CA 1
ATOM 10899 C C . ASP B 1 357 ? -12.95847 47.64466 -20.11536 1.000 21.68681 356 ASP B C 1
ATOM 10900 O O . ASP B 1 357 ? -13.36269 46.67529 -20.77150 1.000 20.52878 356 ASP B O 1
ATOM 10909 N N . TRP B 1 358 ? -12.27455 47.48683 -18.97849 1.000 20.26033 357 TRP B N 1
ATOM 10910 C CA . TRP B 1 358 ? -12.09995 46.14800 -18.41067 1.000 19.01019 357 TRP B CA 1
ATOM 10911 C C . TRP B 1 358 ? -13.45122 45.52464 -18.08724 1.000 20.07346 357 TRP B C 1
ATOM 10912 O O . TRP B 1 358 ? -13.70376 44.35272 -18.39359 1.000 21.42361 357 TRP B O 1
ATOM 10933 N N . ALA B 1 359 ? -14.32824 46.29855 -17.44734 1.000 20.43928 358 ALA B N 1
ATOM 10934 C CA . ALA B 1 359 ? -15.64991 45.79322 -17.10239 1.000 21.11044 358 ALA B CA 1
ATOM 10935 C C . ALA B 1 359 ? -16.37761 45.28138 -18.33831 1.000 20.41298 358 ALA B C 1
ATOM 10936 O O . ALA B 1 359 ? -17.01468 44.22471 -18.29793 1.000 21.23938 358 ALA B O 1
ATOM 10943 N N . ASP B 1 360 ? -16.29842 46.03031 -19.44412 1.000 20.98147 359 ASP B N 1
ATOM 10944 C CA . ASP B 1 360 ? -16.91555 45.61566 -20.70104 1.000 23.30805 359 ASP B CA 1
ATOM 10945 C C . ASP B 1 360 ? -16.32450 44.31112 -21.21929 1.000 23.62915 359 ASP B C 1
ATOM 10946 O O . ASP B 1 360 ? -17.05133 43.45471 -21.72785 1.000 26.17154 359 ASP B O 1
ATOM 10955 N N . LEU B 1 361 ? -14.99835 44.17324 -21.16359 1.000 21.97896 360 LEU B N 1
ATOM 10956 C CA . LEU B 1 361 ? -14.35079 42.96534 -21.66719 1.000 22.97909 360 LEU B CA 1
ATOM 10957 C C . LEU B 1 361 ? -14.69488 41.74336 -20.82539 1.000 25.66359 360 LEU B C 1
ATOM 10958 O O . LEU B 1 361 ? -14.88611 40.64711 -21.36657 1.000 26.79268 360 LEU B O 1
ATOM 10974 N N . VAL B 1 362 ? -14.74771 41.90560 -19.50068 1.000 25.20303 361 VAL B N 1
ATOM 10975 C CA . VAL B 1 362 ? -14.95306 40.78210 -18.58502 1.000 26.86110 361 VAL B CA 1
ATOM 10976 C C . VAL B 1 362 ? -16.43965 40.46852 -18.39976 1.000 25.44517 361 VAL B C 1
ATOM 10977 O O . VAL B 1 362 ? -16.79304 39.37596 -17.92449 1.000 27.06901 361 VAL B O 1
ATOM 10990 N N . GLY B 1 363 ? -17.32697 41.38588 -18.76737 1.000 22.39743 362 GLY B N 1
ATOM 10991 C CA . GLY B 1 363 ? -18.73341 41.19860 -18.45581 1.000 21.34204 362 GLY B CA 1
ATOM 10992 C C . GLY B 1 363 ? -19.07703 41.51340 -17.01743 1.000 22.53690 362 GLY B C 1
ATOM 10993 O O . GLY B 1 363 ? -19.84616 40.76929 -16.38087 1.000 23.17909 362 GLY B O 1
ATOM 10997 N N . THR B 1 364 ? -18.52395 42.59086 -16.47594 1.000 20.69195 363 THR B N 1
ATOM 10998 C CA . THR B 1 364 ? -18.81821 42.96611 -15.10920 1.000 19.61551 363 THR B CA 1
ATOM 10999 C C . THR B 1 364 ? -19.00674 44.47644 -15.07457 1.000 19.46287 363 THR B C 1
ATOM 11000 O O . THR B 1 364 ? -19.39325 45.09778 -16.07204 1.000 20.15240 363 THR B O 1
ATOM 11011 N N . ILE B 1 365 ? -18.81484 45.05183 -13.89192 1.000 19.03650 364 ILE B N 1
ATOM 11012 C CA . ILE B 1 365 ? -18.96990 46.47743 -13.65053 1.000 20.18399 364 ILE B CA 1
ATOM 11013 C C . ILE B 1 365 ? -17.66355 46.99161 -13.06120 1.000 19.24706 364 ILE B C 1
ATOM 11014 O O . ILE B 1 365 ? -16.88692 46.24074 -12.46826 1.000 19.78394 364 ILE B O 1
ATOM 11030 N N . HIS B 1 366 ? -17.41282 48.29295 -13.22527 1.000 19.49444 365 HIS B N 1
ATOM 11031 C CA A HIS B 1 366 ? -16.13111 48.82791 -12.77979 0.190 18.96280 365 HIS B CA 1
ATOM 11032 C CA B HIS B 1 366 ? -16.13286 48.82677 -12.78292 0.810 18.74172 365 HIS B CA 1
ATOM 11033 C C . HIS B 1 366 ? -15.95703 48.73891 -11.26710 1.000 18.10481 365 HIS B C 1
ATOM 11034 O O . HIS B 1 366 ? -14.81850 48.67121 -10.79659 1.000 18.44695 365 HIS B O 1
ATOM 11059 N N . TYR B 1 367 ? -17.04517 48.68897 -10.49203 1.000 17.86793 366 TYR B N 1
ATOM 11060 C CA . TYR B 1 367 ? -16.91436 48.41771 -9.05914 1.000 16.92046 366 TYR B CA 1
ATOM 11061 C C . TYR B 1 367 ? -16.02267 47.20338 -8.81473 1.000 17.61264 366 TYR B C 1
ATOM 11062 O O . TYR B 1 367 ? -15.17616 47.19919 -7.91168 1.000 18.33113 366 TYR B O 1
ATOM 11080 N N . GLU B 1 368 ? -16.26081 46.12460 -9.57285 1.000 16.87834 367 GLU B N 1
ATOM 11081 C CA . GLU B 1 368 ? -15.49171 44.90256 -9.36720 1.000 18.15744 367 GLU B CA 1
ATOM 11082 C C . GLU B 1 368 ? -14.07125 45.04984 -9.89281 1.000 17.63634 367 GLU B C 1
ATOM 11083 O O . GLU B 1 368 ? -13.13989 44.44787 -9.34570 1.000 18.85488 367 GLU B O 1
ATOM 11095 N N . VAL B 1 369 ? -13.88371 45.82469 -10.95883 1.000 18.06006 368 VAL B N 1
ATOM 11096 C CA . VAL B 1 369 ? -12.53955 46.03552 -11.48918 1.000 18.07848 368 VAL B CA 1
ATOM 11097 C C . VAL B 1 369 ? -11.64131 46.67273 -10.43560 1.000 17.75740 368 VAL B C 1
ATOM 11098 O O . VAL B 1 369 ? -10.51020 46.22677 -10.20812 1.000 17.92056 368 VAL B O 1
ATOM 11111 N N . VAL B 1 370 ? -12.12374 47.71771 -9.76391 1.000 18.57329 369 VAL B N 1
ATOM 11112 C CA . VAL B 1 370 ? -11.21518 48.43212 -8.86756 1.000 19.54969 369 VAL B CA 1
ATOM 11113 C C . VAL B 1 370 ? -11.00808 47.71717 -7.53361 1.000 18.39432 369 VAL B C 1
ATOM 11114 O O . VAL B 1 370 ? -10.01221 48.00322 -6.85395 1.000 18.88910 369 VAL B O 1
ATOM 11127 N N . THR B 1 371 ? -11.86903 46.76391 -7.15270 1.000 18.29693 370 THR B N 1
ATOM 11128 C CA . THR B 1 371 ? -11.60004 45.95575 -5.96794 1.000 19.13386 370 THR B CA 1
ATOM 11129 C C . THR B 1 371 ? -10.74683 44.73952 -6.29838 1.000 17.97320 370 THR B C 1
ATOM 11130 O O . THR B 1 371 ? -10.50143 43.90596 -5.41724 1.000 17.93637 370 THR B O 1
ATOM 11141 N N . SER B 1 372 ? -10.24335 44.64939 -7.53923 1.000 17.52316 371 SER B N 1
ATOM 11142 C CA . SER B 1 372 ? -9.46272 43.48853 -7.93913 1.000 19.05754 371 SER B CA 1
ATOM 11143 C C . SER B 1 372 ? -7.95487 43.65092 -7.70804 1.000 18.80753 371 SER B C 1
ATOM 11144 O O . SER B 1 372 ? -7.33782 42.73496 -7.16398 1.000 20.13398 371 SER B O 1
ATOM 11152 N N . PRO B 1 373 ? -7.31781 44.76632 -8.07072 1.000 18.73646 372 PRO B N 1
ATOM 11153 C CA . PRO B 1 373 ? -5.85003 44.82457 -7.98461 1.000 20.30245 372 PRO B CA 1
ATOM 11154 C C . PRO B 1 373 ? -5.34133 44.56642 -6.57359 1.000 20.71565 372 PRO B C 1
ATOM 11155 O O . PRO B 1 373 ? -5.87144 45.09078 -5.59077 1.000 21.94735 372 PRO B O 1
ATOM 11166 N N . ARG B 1 374 ? -4.27915 43.77038 -6.48313 1.000 20.03662 373 ARG B N 1
ATOM 11167 C CA . ARG B 1 374 ? -3.77536 43.28984 -5.20119 1.000 21.06305 373 ARG B CA 1
ATOM 11168 C C . ARG B 1 374 ? -2.43910 42.61442 -5.47378 1.000 21.47101 373 ARG B C 1
ATOM 11169 O O . ARG B 1 374 ? -1.89137 42.73527 -6.57530 1.000 20.42876 373 ARG B O 1
ATOM 11190 N N . GLY B 1 375 ? -1.92300 41.88932 -4.48615 1.000 22.84746 374 GLY B N 1
ATOM 11191 C CA . GLY B 1 375 ? -0.70907 41.10714 -4.69380 1.000 23.02646 374 GLY B CA 1
ATOM 11192 C C . GLY B 1 375 ? 0.46513 42.01098 -4.97636 1.000 24.77137 374 GLY B C 1
ATOM 11193 O O . GLY B 1 375 ? 0.81285 42.87799 -4.16773 1.000 26.19261 374 GLY B O 1
ATOM 11197 N N . ARG B 1 376 ? 1.08363 41.80616 -6.14270 1.000 23.30807 375 ARG B N 1
ATOM 11198 C CA . ARG B 1 376 ? 2.21470 42.60556 -6.58967 1.000 24.07133 375 ARG B CA 1
ATOM 11199 C C . ARG B 1 376 ? 1.83768 44.01295 -6.99790 1.000 24.89507 375 ARG B C 1
ATOM 11200 O O . ARG B 1 376 ? 2.73623 44.82352 -7.25870 1.000 25.36093 375 ARG B O 1
ATOM 11221 N N . ILE B 1 377 ? 0.55161 44.32163 -7.09746 1.000 23.46075 376 ILE B N 1
ATOM 11222 C CA . ILE B 1 377 ? 0.12331 45.66826 -7.45318 1.000 25.91625 376 ILE B CA 1
ATOM 11223 C C . ILE B 1 377 ? 0.02169 46.45086 -6.14852 1.000 26.72162 376 ILE B C 1
ATOM 11224 O O . ILE B 1 377 ? -0.97726 46.36106 -5.42044 1.000 27.16114 376 ILE B O 1
ATOM 11240 N N . THR B 1 378 ? 1.06921 47.22760 -5.86629 1.000 27.07429 377 THR B N 1
ATOM 11241 C CA . THR B 1 378 ? 1.18332 47.99215 -4.63491 1.000 26.18736 377 THR B CA 1
ATOM 11242 C C . THR B 1 378 ? 0.35177 49.25173 -4.75104 1.000 24.75824 377 THR B C 1
ATOM 11243 O O . THR B 1 378 ? 0.48055 49.98239 -5.73093 1.000 25.40830 377 THR B O 1
ATOM 11254 N N . ARG B 1 379 ? -0.47795 49.52504 -3.75333 1.000 24.28449 378 ARG B N 1
ATOM 11255 C CA A ARG B 1 379 ? -1.25569 50.75451 -3.74652 0.430 25.07143 378 ARG B CA 1
ATOM 11256 C CA B ARG B 1 379 ? -1.25343 50.75537 -3.75085 0.570 24.17396 378 ARG B CA 1
ATOM 11257 C C . ARG B 1 379 ? -0.36754 51.92992 -3.35251 1.000 24.79507 378 ARG B C 1
ATOM 11258 O O . ARG B 1 379 ? 0.34603 51.87151 -2.34288 1.000 25.40567 378 ARG B O 1
ATOM 11297 N N . THR B 1 380 ? -0.41291 52.99400 -4.15483 1.000 24.45558 379 THR B N 1
ATOM 11298 C CA . THR B 1 380 ? 0.33795 54.22321 -3.93113 1.000 25.95575 379 THR B CA 1
ATOM 11299 C C . THR B 1 380 ? -0.60030 55.41138 -4.08494 1.000 26.07680 379 THR B C 1
ATOM 11300 O O . THR B 1 380 ? -1.72125 55.27659 -4.58288 1.000 24.66086 379 THR B O 1
ATOM 11311 N N . TYR B 1 381 ? -0.12293 56.59199 -3.67741 1.000 26.71111 380 TYR B N 1
ATOM 11312 C CA . TYR B 1 381 ? -0.94677 57.79453 -3.62683 1.000 27.57700 380 TYR B CA 1
ATOM 11313 C C . TYR B 1 381 ? -0.22390 58.97051 -4.25596 1.000 29.65883 380 TYR B C 1
ATOM 11314 O O . TYR B 1 381 ? 0.95007 59.21831 -3.95981 1.000 32.90393 380 TYR B O 1
ATOM 11332 N N . ARG B 1 382 ? -0.92794 59.68461 -5.12519 1.000 30.23260 381 ARG B N 1
ATOM 11333 C CA . ARG B 1 382 ? -0.51016 61.00195 -5.58535 1.000 31.81434 381 ARG B CA 1
ATOM 11334 C C . ARG B 1 382 ? -1.29867 62.03221 -4.78823 1.000 31.86960 381 ARG B C 1
ATOM 11335 O O . ARG B 1 382 ? -2.53521 62.00037 -4.77710 1.000 28.78768 381 ARG B O 1
ATOM 11348 N N . GLU B 1 383 ? -0.58706 62.93102 -4.11711 1.000 35.18316 382 GLU B N 1
ATOM 11349 C CA . GLU B 1 383 ? -1.24777 63.92934 -3.29305 1.000 37.16235 382 GLU B CA 1
ATOM 11350 C C . GLU B 1 383 ? -1.94731 64.95681 -4.17747 1.000 38.56515 382 GLU B C 1
ATOM 11351 O O . GLU B 1 383 ? -1.54741 65.20357 -5.31796 1.000 39.91267 382 GLU B O 1
ATOM 11363 N N . ALA B 1 384 ? -3.01057 65.54764 -3.64244 1.000 38.57568 383 ALA B N 1
ATOM 11364 C CA . ALA B 1 384 ? -3.75174 66.60643 -4.33848 1.000 38.88099 383 ALA B CA 1
ATOM 11365 C C . ALA B 1 384 ? -2.90729 67.86404 -4.54179 1.000 41.03913 383 ALA B C 1
ATOM 11366 O O . ALA B 1 384 ? -2.01661 68.13423 -3.74569 1.000 43.06041 383 ALA B O 1
#

Secondary structure (DSSP, 8-state):
--SEEEEEEHHHHHHHHHHHHHHHTTSEEEEE-HHHHHTT-HHHHHHHHHHTT--EEEESSHHHHHHHHHTT--S-EEE----TT---HHHHHTT-EEEE-SHHHHHHHHHHHHHH---EEEEEEB-SS--SSSB-TTTHHHHHHHHHHHHHTTSEEEEEEE---S-SS-TTSHHHHHHHHHHHHHHHHHHHTT---SEEEEE-HHHHHH-GGG--SEE--STTTTT--SSGGGTTTT----EEEEEE--EEEEE-TT-EESGGG-EE-SS-EEEEEES--GGGT--GGGTTT-EEEETTEEEEEES---SS-EEEEEESSS----TT-EEEEE-SSTTS---HHHHHHHHTS-HHHHHT---TTEEEEEE--/--EEEEEEHHHHHHHHHHHHHHHTTSEEEEE-HHHHHTT-HHHHHHHHHHTT--EEEESSHHHHHHHHHTT--S-EEE----TT---HHHHHTT-EEEE-SHHHHHHHHHHHHHHT--EEEEEEB-SSS-SSSBPGGGHHHHHHHHHHHHHTTSEEEEEEE---S-SS-TTSHHHHHHHHHHHHHHHHHHHTT---SEEE-B-HHHHHH-GGG--SEE---GGGGT--SSGGG--TT----EEEEEE--EEEEE-TT-EESGGG-EE-SSSEEEEEE---GGGT--GGGTTT-EEEETTEEEEEES---SS-EEEEEE---S--TT-EEEEE-SSTTS---HHHHHHHHTS-HHHHHT---TTEEEEEE--

Foldseek 3Di:
DAQKAWAFELVLLLQLLLVLVVLLVQAAEEEECELCLLQQGSQSSVVSSVVSGHQHYEYADLVVVVVNLVVPDDGAYEHEHDDPPDQCQVCQVSNHAYEDQAPSSVVNLLVSCVVNVGAHAYEAEAELDLPDTHHYPVCLVVVLVVVVVCVVVRNYDQAEYEYEANAQACQPDCSLVSSLVVQVVSVVSCVVVVHDHNWYEYAESNCSLPPSVSGTHYYYYRPSSQQPDSHPVVPSSSHFRRIWIKGFFADKDWDAAQCFDDPPSPDGHNGTFMKTKRFAFVLQQNPQLCAQPFWKAFPLDTWHWHDTTDHTITMTTPTHPDDPDDGGTMIIRAGRCPSPGHHLCSVCVSRVHHSSSSSSRGHDSHHYHYHYD/DQKAWAFELVQLLQLLLVLCVLLDQAAEAEECELLLLQQGSQSSVVSNVVSRHQHYEYADLVVVVVNLVVPDDGAYEHEHYDPPDQCQVCQVSNHAYEDAAVVVVVNLLVSCVVNVGAHAYEYEAELDLPDRHHYPVRLLVVLLVVVVCVVVRNYHQAEYEYEAPAQACQPDCSLVSSLVVQVVSQVSNVVSVHDHNWYAYAESCCSLPPSVSGTRHHYYRPSSQQPDSHPVVPSSSHFRRIWIKGFFADKDWDAAQDFDDPPSPDGHNHTFIKTKRFAFVLQQNPQLCAQPFWKAFPLDTWTWHDTTDHTITMTTQGHVGPGDGGTMIIRAGRCPSPGHHLQVVCVSVVHHSSSSSSRGHDPHHYHYDYD

CATH classification: 3.20.20.10 (+1 more: 2.40.37.10)

Sequence (744 aa):
GLLAEAMMVDLGAIEHNVRRVLREHAGHAQLMAVVKADGYGHGATRRVAQTALGAGAAELGVATVDEALALRADGITAPVLAWLHPPGIDFGPALLADVQVAVSSSLRQLDELLHAVRRTGRRTATVTVKVDTGLLNRNGVGPAQFPAMMLTALRRQAMAEDDAVRLRGLMSHMMVYADKPDDSINDVQAQRFTAFLAQAREQGVRFEVAHLSNSSATMMARPDLTFDLVRPGIAVYGLSPVPALGDMGLVPAMTVKCCAVALVKSIRAGEGVSYGHTWIAPRDTNLALLPIGYADGVFRSLGGRLEVLINGRRCPGVGRRICMDQFMVDLGPGPLDVAEGDEAILFGPGIRGEPTAQDWADLVGTIHHYEVVTSPRGRITRTYREALLAEAMMVDLGAIEHNVRVLREHAGHHAQLMAVVKADGYGHGATRVAQTALGAGAAELGVATVDEALALRADGITAPVVLAWLHPPGIDFGPALLADVQQVAVSSLRQLDELLHAVRRTGRTATVTVKVDTGLNRRNGVGPAQFPAMMLTALRQAMMAEDDAVRLLRGLMSHMMVYADKPDDSINDVQAQQRFTAFFLAQAREEQQGVRFEVAHLSNSSATMMARPDLTFDLVRPGIAVYGLSPVPALGDMGLVPAMTVKCCAVALVKSIRAGEGVSYGHTWIAPRDTNLALLPIGYADGVFRSLGGRRLEVLINGRRCPGVGRRIICMDQFMMVDLGPPLDVAEGDEAILFGPGIRGEPTAQDWADLVGTIHHYEVVTSPRGRITRRTYREA

Organism: Mycobacterium tuberculosis (strain ATCC 25618 / H37Rv) (NCBI:txid83332)

B-factor: mean 31.49, std 11.23, range [14.91, 98.63]

InterPro domains:
  IPR000821 Alanine racemase [MF_01201] (11-378)
  IPR000821 Alanine racemase [PR00992] (34-50)
  IPR000821 Alanine racemase [PR00992] (70-88)
  IPR000821 Alanine racemase [PR00992] (131-143)
  IPR000821 Alanine racemase [PR00992] (168-179)
  IPR000821 Alanine racemase [PR00992] (211-238)
  IPR000821 Alanine racemase [PR00992] (266-281)
  IPR000821 Alanine racemase [PR00992] (283-298)
  IPR000821 Alanine racemase [PR00992] (304-321)
  IPR000821 Alanine racemase [PR00992] (361-374)
  IPR000821 Alanine racemase [PTHR30511] (13-379)
  IPR000821 Alanine racemase [TIGR00492] (14-378)
  IPR001608 Alanine racemase, N-terminal [PF01168] (16-238)
  IPR009006 Alanine racemase/group IV decarboxylase, C-terminal [G3DSA:2.40.37.10] (237-384)
  IPR009006 Alanine racemase/group IV decarboxylase, C-terminal [SSF50621] (244-380)
  IPR011079 Alanine racemase, C-terminal [PF00842] (250-378)
  IPR011079 Alanine racemase, C-terminal [SM01005] (250-379)
  IPR020622 Alanine racemase, pyridoxal-phosphate attachment site [PS00395] (39-49)
  IPR029066 PLP-binding barrel [G3DSA:3.20.20.10] (18-233)
  IPR029066 PLP-binding barrel [SSF51419] (16-251)

Nearest PDB structures (foldseek):
  6scz-assembly1_A  TM=1.003E+00  e=3.180E-83  Mycobacterium tuberculosis H37Rv
  8b8h-assembly1_A  TM=1.001E+00  e=4.676E-77  Mycobacterium tuberculosis H37Rv
  8ahw-assembly1_A  TM=9.992E-01  e=4.380E-75  Mycobacterium tuberculosis H37Rv
  1xfc-assembly1_A  TM=1.001E+00  e=1.989E-74  Mycobacterium tuberculosis
  1xfc-assembly1_B  TM=9.983E-01  e=7.781E-73  Mycobacterium tuberculosis

Radius of gyration: 27.89 Å; Cα contacts (8 Å, |Δi|>4): 1980; chains: 2; bounding box: 84×64×68 Å